Protein AF-A0A255RBS6-F1 (afdb_monomer_lite)

pLDDT: mean 81.24, std 16.06, range [22.16, 97.44]

Radius of gyration: 33.39 Å; chains: 1; bounding box: 108×66×95 Å

Structure (mmCIF, N/CA/C/O backbone):
data_AF-A0A255RBS6-F1
#
_entry.id   AF-A0A255RBS6-F1
#
loop_
_atom_site.group_PDB
_atom_site.id
_atom_site.type_symbol
_atom_site.label_atom_id
_atom_site.label_alt_id
_atom_site.label_comp_id
_atom_site.label_asym_id
_atom_site.label_entity_id
_atom_site.label_seq_id
_atom_site.pdbx_PDB_ins_code
_atom_site.Cartn_x
_atom_site.Cartn_y
_atom_site.Cartn_z
_atom_site.occupancy
_atom_site.B_iso_or_equiv
_atom_site.auth_seq_id
_atom_site.auth_comp_id
_atom_site.auth_asym_id
_atom_site.auth_atom_id
_atom_site.pdbx_PDB_model_num
ATOM 1 N N . MET A 1 1 ? -31.845 13.683 6.453 1.00 22.16 1 MET A N 1
ATOM 2 C CA . MET A 1 1 ? -31.797 15.158 6.281 1.00 22.16 1 MET A CA 1
ATOM 3 C C . MET A 1 1 ? -30.871 15.884 7.275 1.00 22.16 1 MET A C 1
ATOM 5 O O . MET A 1 1 ? -30.409 16.965 6.943 1.00 22.16 1 MET A O 1
ATOM 9 N N . PHE A 1 2 ? -30.538 15.312 8.445 1.00 22.67 2 PHE A N 1
ATOM 10 C CA . PHE A 1 2 ? -29.730 15.979 9.490 1.00 22.67 2 PHE A CA 1
ATOM 11 C C . PHE A 1 2 ? -28.217 15.659 9.507 1.00 22.67 2 PHE A C 1
ATOM 13 O O . PHE A 1 2 ? -27.488 16.279 10.273 1.00 22.67 2 PHE A O 1
ATOM 20 N N . LEU A 1 3 ? -27.720 14.741 8.667 1.00 26.48 3 LEU A N 1
ATOM 21 C CA . LEU A 1 3 ? -26.316 14.288 8.718 1.00 26.48 3 LEU A CA 1
ATOM 22 C C . LEU A 1 3 ? -25.309 15.226 8.022 1.00 26.48 3 LEU A C 1
ATOM 24 O O . LEU A 1 3 ? -24.139 15.212 8.370 1.00 26.48 3 LEU A O 1
ATOM 28 N N . PHE A 1 4 ? -25.749 16.085 7.097 1.00 29.72 4 PHE A N 1
ATOM 29 C CA . PHE A 1 4 ? -24.848 16.885 6.247 1.00 29.72 4 PHE A CA 1
ATOM 30 C C . PHE A 1 4 ? -24.644 18.340 6.708 1.00 29.72 4 PHE A C 1
ATOM 32 O O . PHE A 1 4 ? -23.911 19.097 6.078 1.00 29.72 4 PHE A O 1
ATOM 39 N N . SER A 1 5 ? -25.326 18.788 7.770 1.00 25.44 5 SER A N 1
ATOM 40 C CA . SER A 1 5 ? -25.457 20.227 8.059 1.00 25.44 5 SER A CA 1
ATOM 41 C C . SER A 1 5 ? -24.498 20.792 9.115 1.00 25.44 5 SER A C 1
ATOM 43 O O . SER A 1 5 ? -24.459 22.018 9.257 1.00 25.44 5 SER A O 1
ATOM 45 N N . ALA A 1 6 ? -23.696 19.995 9.827 1.00 29.47 6 ALA A N 1
ATOM 46 C CA . ALA A 1 6 ? -22.905 20.512 10.949 1.00 29.47 6 ALA A CA 1
ATOM 47 C C . ALA A 1 6 ? -21.542 19.822 11.118 1.00 29.47 6 ALA A C 1
ATOM 49 O O . ALA A 1 6 ? -21.490 18.725 11.660 1.00 29.47 6 ALA A O 1
ATOM 50 N N . GLY A 1 7 ? -20.448 20.506 10.743 1.00 32.75 7 GLY A N 1
ATOM 51 C CA . GLY A 1 7 ? -19.101 20.073 11.137 1.00 32.75 7 GLY A CA 1
ATOM 52 C C . GLY A 1 7 ? -17.898 20.677 10.403 1.00 32.75 7 GLY A C 1
ATOM 53 O O . GLY A 1 7 ? -17.001 19.936 10.057 1.00 32.75 7 GLY A O 1
ATOM 54 N N . CYS A 1 8 ? -17.830 21.996 10.193 1.00 31.83 8 CYS A N 1
ATOM 55 C CA . CYS A 1 8 ? -16.527 22.671 10.065 1.00 31.83 8 CYS A CA 1
ATOM 56 C C . CYS A 1 8 ? -16.512 23.763 11.129 1.00 31.83 8 CYS A C 1
ATOM 58 O O . CYS A 1 8 ? -17.096 24.827 10.930 1.00 31.83 8 CYS A O 1
ATOM 60 N N . THR A 1 9 ? -15.954 23.454 12.294 1.00 31.58 9 THR A N 1
ATOM 61 C CA . THR A 1 9 ? -15.548 24.457 13.282 1.00 31.58 9 THR A CA 1
ATOM 62 C C . THR A 1 9 ? -14.032 24.490 13.331 1.00 31.58 9 THR A C 1
ATOM 64 O O . THR A 1 9 ? -13.407 23.446 13.152 1.00 31.58 9 THR A O 1
ATOM 67 N N . ASP A 1 10 ? -13.488 25.686 13.552 1.00 34.06 10 ASP A N 1
ATOM 68 C CA . ASP A 1 10 ? -12.059 25.963 13.663 1.00 34.06 10 ASP A CA 1
ATOM 69 C C . ASP A 1 10 ? -11.301 24.925 14.493 1.00 34.06 10 ASP A C 1
ATOM 71 O O . ASP A 1 10 ? -11.755 24.455 15.540 1.00 34.06 10 ASP A O 1
ATOM 75 N N . SER A 1 11 ? -10.117 24.609 13.980 1.00 35.69 11 SER A N 1
ATOM 76 C CA . SER A 1 11 ? -9.076 23.785 14.570 1.00 35.69 11 SER A CA 1
ATOM 77 C C . SER A 1 11 ? -8.594 24.373 15.898 1.00 35.69 11 SER A C 1
ATOM 79 O O . SER A 1 11 ? -7.632 25.138 15.937 1.00 35.69 11 SER A O 1
ATOM 81 N N . GLY A 1 12 ? -9.238 23.997 17.001 1.00 38.69 12 GLY A N 1
ATOM 82 C CA . GLY A 1 12 ? -8.507 23.870 18.258 1.00 38.69 12 GLY A CA 1
ATOM 83 C C . GLY A 1 12 ? -7.488 22.741 18.100 1.00 38.69 12 GLY A C 1
ATOM 84 O O . GLY A 1 12 ? -7.826 21.695 17.538 1.00 38.69 12 GLY A O 1
ATOM 85 N N . SER A 1 13 ? -6.247 22.955 18.534 1.00 49.47 13 SER A N 1
ATOM 86 C CA . SER A 1 13 ? -5.263 21.880 18.661 1.00 49.47 13 SER A CA 1
ATOM 87 C C . SER A 1 13 ? -5.858 20.786 19.546 1.00 49.47 13 SER A C 1
ATOM 89 O O . SER A 1 13 ? -6.236 21.058 20.685 1.00 49.47 13 SER A O 1
ATOM 91 N N . VAL A 1 14 ? -6.000 19.575 19.010 1.00 63.81 14 VAL A N 1
ATOM 92 C CA . VAL A 1 14 ? -6.274 18.400 19.842 1.00 63.81 14 VAL A CA 1
ATOM 93 C C . VAL A 1 14 ? -4.969 18.112 20.575 1.00 63.81 14 VAL A C 1
ATOM 95 O O . VAL A 1 14 ? -3.937 17.991 19.916 1.00 63.81 14 VAL A O 1
ATOM 98 N N . GLU A 1 15 ? -4.992 18.104 21.907 1.00 79.00 15 GLU A N 1
ATOM 99 C CA . GLU A 1 15 ? -3.814 17.713 22.686 1.00 79.00 15 GLU A CA 1
ATOM 100 C C . GLU A 1 15 ? -3.432 16.271 22.322 1.00 79.00 15 GLU A C 1
ATOM 102 O O . GLU A 1 15 ? -4.328 15.424 22.291 1.00 79.00 15 GLU A O 1
ATOM 107 N N . PRO A 1 16 ? -2.154 15.990 22.009 1.00 84.75 16 PRO A N 1
ATOM 108 C CA . PRO A 1 16 ? -1.732 14.643 21.658 1.00 84.75 16 PRO A CA 1
ATOM 109 C C . PRO A 1 16 ? -1.970 13.648 22.796 1.00 84.75 16 PRO A C 1
ATOM 111 O O . PRO A 1 16 ? -1.679 13.945 23.956 1.00 84.75 16 PRO A O 1
ATOM 114 N N . GLU A 1 17 ? -2.453 12.452 22.467 1.00 86.56 17 GLU A N 1
ATOM 115 C CA . GLU A 1 17 ? -2.533 11.353 23.432 1.00 86.56 17 GLU A CA 1
ATOM 116 C C . GLU A 1 17 ? -1.193 10.663 23.601 1.00 86.56 17 GLU A C 1
ATOM 118 O O . GLU A 1 17 ? -0.431 10.502 22.663 1.00 86.56 17 GLU A O 1
ATOM 123 N N . THR A 1 18 ? -0.927 10.168 24.799 1.00 89.62 18 THR A N 1
ATOM 124 C CA . THR A 1 18 ? 0.266 9.364 25.058 1.00 89.62 18 THR A CA 1
ATOM 125 C C . THR A 1 18 ? 0.015 7.893 24.709 1.00 89.62 18 THR A C 1
ATOM 127 O O . THR A 1 18 ? -1.031 7.348 25.087 1.00 89.62 18 THR A O 1
ATOM 130 N N . ASP A 1 19 ? 0.959 7.234 24.025 1.00 91.81 19 ASP A N 1
ATOM 131 C CA . ASP A 1 19 ? 0.815 5.812 23.672 1.00 91.81 19 ASP A CA 1
ATOM 132 C C . ASP A 1 19 ? 0.862 4.872 24.898 1.00 91.81 19 ASP A C 1
ATOM 134 O O . ASP A 1 19 ? 1.300 5.258 25.989 1.00 91.81 19 ASP A O 1
ATOM 138 N N . GLU A 1 20 ? 0.355 3.641 24.749 1.00 90.00 20 GLU A N 1
ATOM 139 C CA . GLU A 1 20 ? 0.284 2.642 25.832 1.00 90.00 20 GLU A CA 1
ATOM 140 C C . GLU A 1 20 ? 1.659 2.414 26.504 1.00 90.00 20 GLU A C 1
ATOM 142 O O . GLU A 1 20 ? 1.756 2.350 27.733 1.00 90.00 20 GLU A O 1
ATOM 147 N N . ALA A 1 21 ? 2.742 2.346 25.723 1.00 88.38 21 ALA A N 1
ATOM 148 C CA . ALA A 1 21 ? 4.092 2.097 26.233 1.00 88.38 21 ALA A CA 1
ATOM 149 C C . ALA A 1 21 ? 4.702 3.320 26.943 1.00 88.38 21 ALA A C 1
ATOM 151 O O . ALA A 1 21 ? 5.435 3.172 27.922 1.00 88.38 21 ALA A O 1
ATOM 152 N N . MET A 1 22 ? 4.377 4.527 26.493 1.00 90.62 22 MET A N 1
ATOM 153 C CA . MET A 1 22 ? 4.809 5.784 27.089 1.00 90.62 22 MET A CA 1
ATOM 154 C C . MET A 1 22 ? 4.060 6.066 28.397 1.00 90.62 22 MET A C 1
ATOM 156 O O . MET A 1 22 ? 4.666 6.510 29.372 1.00 90.62 22 MET A O 1
ATOM 160 N N . LYS A 1 23 ? 2.771 5.710 28.488 1.00 89.12 23 LYS A N 1
ATOM 161 C CA . LYS A 1 23 ? 2.014 5.730 29.757 1.00 89.12 23 LYS A CA 1
ATOM 162 C C . LYS A 1 23 ? 2.688 4.871 30.827 1.00 89.12 23 LYS A C 1
ATOM 164 O O . LYS A 1 23 ? 2.778 5.291 31.982 1.00 89.12 23 LYS A O 1
ATOM 169 N N . ARG A 1 24 ? 3.199 3.698 30.440 1.00 85.38 24 ARG A N 1
ATOM 170 C CA . ARG A 1 24 ? 4.009 2.844 31.314 1.00 85.38 24 ARG A CA 1
ATOM 171 C C . ARG A 1 24 ? 5.332 3.513 31.694 1.00 85.38 24 ARG A C 1
ATOM 173 O O . ARG A 1 24 ? 5.609 3.624 32.883 1.00 85.38 24 ARG A O 1
ATOM 180 N N . ALA A 1 25 ? 6.088 4.025 30.722 1.00 84.44 25 ALA A N 1
ATOM 181 C CA . ALA A 1 25 ? 7.375 4.683 30.966 1.00 84.44 25 ALA A CA 1
ATOM 182 C C . ALA A 1 25 ? 7.274 5.829 31.991 1.00 84.44 25 ALA A C 1
ATOM 184 O O . ALA A 1 25 ? 8.051 5.896 32.942 1.00 84.44 25 ALA A O 1
ATOM 185 N N . LEU A 1 26 ? 6.252 6.681 31.856 1.00 86.38 26 LEU A N 1
ATOM 186 C CA . LEU A 1 26 ? 5.980 7.778 32.790 1.00 86.38 26 LEU A CA 1
ATOM 187 C C . LEU A 1 26 ? 5.631 7.288 34.204 1.00 86.38 26 LEU A C 1
ATOM 189 O O . LEU A 1 26 ? 5.955 7.959 35.181 1.00 86.38 26 LEU A O 1
ATOM 193 N N . LYS A 1 27 ? 4.962 6.135 34.329 1.00 83.31 27 LYS A N 1
ATOM 194 C CA . LYS A 1 27 ? 4.632 5.524 35.627 1.00 83.31 27 LYS A CA 1
ATOM 195 C C . LYS A 1 27 ? 5.833 4.862 36.293 1.00 83.31 27 LYS A C 1
ATOM 197 O O . LYS A 1 27 ? 5.920 4.902 37.515 1.00 83.31 27 LYS A O 1
ATOM 202 N N . GLU A 1 28 ? 6.729 4.289 35.500 1.00 78.19 28 GLU A N 1
ATOM 203 C CA . GLU A 1 28 ? 7.988 3.687 35.951 1.00 78.19 28 GLU A CA 1
ATOM 204 C C . GLU A 1 28 ? 9.082 4.739 36.213 1.00 78.19 28 GLU A C 1
ATOM 206 O O . GLU A 1 28 ? 10.115 4.420 36.790 1.00 78.19 28 GLU A O 1
ATOM 211 N N . GLY A 1 29 ? 8.870 5.996 35.805 1.00 80.38 29 GLY A N 1
ATOM 212 C CA . GLY A 1 29 ? 9.846 7.075 35.977 1.00 80.38 29 GLY A CA 1
ATOM 213 C C . GLY A 1 29 ? 11.068 6.958 35.058 1.00 80.38 29 GLY A C 1
ATOM 214 O O . GLY A 1 29 ? 12.107 7.544 35.355 1.00 80.38 29 GLY A O 1
ATOM 215 N N . VAL A 1 30 ? 10.962 6.214 33.950 1.00 80.69 30 VAL A N 1
ATOM 216 C CA . VAL A 1 30 ? 12.056 6.007 32.987 1.00 80.69 30 VAL A CA 1
ATOM 217 C C . VAL A 1 30 ? 11.964 6.972 31.804 1.00 80.69 30 VAL A C 1
ATOM 219 O O . VAL A 1 30 ? 10.881 7.410 31.413 1.00 80.69 30 VAL A O 1
ATOM 222 N N . SER A 1 31 ? 13.114 7.308 31.209 1.00 83.00 31 SER A N 1
ATOM 223 C CA . SER A 1 31 ? 13.164 8.199 30.043 1.00 83.00 31 SER A CA 1
ATOM 224 C C . SER A 1 31 ? 12.547 7.549 28.794 1.00 83.00 31 SER A C 1
ATOM 226 O O . SER A 1 31 ? 12.526 6.324 28.663 1.00 83.00 31 SER A O 1
ATOM 228 N N . VAL A 1 32 ? 12.115 8.362 27.821 1.00 83.69 32 VAL A N 1
ATOM 229 C CA . VAL A 1 32 ? 11.602 7.870 26.524 1.00 83.69 32 VAL A CA 1
ATOM 230 C C . VAL A 1 32 ? 12.656 7.058 25.771 1.00 83.69 32 VAL A C 1
ATOM 232 O O . VAL A 1 32 ? 12.332 6.019 25.199 1.00 83.69 32 VAL A O 1
ATOM 235 N N . LYS A 1 33 ? 13.925 7.498 25.801 1.00 81.06 33 LYS A N 1
ATOM 236 C CA . LYS A 1 33 ? 15.053 6.790 25.171 1.00 81.06 33 LYS A CA 1
ATOM 237 C C . LYS A 1 33 ? 15.221 5.401 25.791 1.00 81.06 33 LYS A C 1
ATOM 239 O O . LYS A 1 33 ? 15.296 4.415 25.061 1.00 81.06 33 LYS A O 1
ATOM 244 N N . THR A 1 34 ? 15.188 5.325 27.122 1.00 81.06 34 THR A N 1
ATOM 245 C CA . THR A 1 34 ? 15.279 4.067 27.877 1.00 81.06 34 THR A CA 1
ATOM 246 C C . THR A 1 34 ? 14.073 3.160 27.616 1.00 81.06 34 THR A C 1
ATOM 248 O O . THR A 1 34 ? 14.232 1.969 27.381 1.00 81.06 34 THR A O 1
ATOM 251 N N . ALA A 1 35 ? 12.856 3.703 27.588 1.00 82.38 35 ALA A N 1
ATOM 252 C CA . ALA A 1 35 ? 11.665 2.914 27.288 1.00 82.38 35 ALA A CA 1
ATOM 253 C C . ALA A 1 35 ? 11.670 2.374 25.848 1.00 82.38 35 ALA A C 1
ATOM 255 O O . ALA A 1 35 ? 11.259 1.239 25.606 1.00 82.38 35 ALA A O 1
ATOM 256 N N . ALA A 1 36 ? 12.162 3.162 24.887 1.00 84.06 36 ALA A N 1
ATOM 257 C CA . ALA A 1 36 ? 12.320 2.738 23.500 1.00 84.06 36 ALA A CA 1
ATOM 258 C C . ALA A 1 36 ? 13.389 1.647 23.348 1.00 84.06 36 ALA A C 1
ATOM 260 O O . ALA A 1 36 ? 13.193 0.719 22.560 1.00 84.06 36 ALA A O 1
ATOM 261 N N . SER A 1 37 ? 14.474 1.703 24.130 1.00 76.06 37 SER A N 1
ATOM 262 C CA . SER A 1 37 ? 15.535 0.692 24.078 1.00 76.06 37 SER A CA 1
ATOM 263 C C . SER A 1 37 ? 15.075 -0.689 24.557 1.00 76.06 37 SER A C 1
ATOM 265 O O . SER A 1 37 ? 15.605 -1.691 24.080 1.00 76.06 37 SER A O 1
ATOM 267 N N . TYR A 1 38 ? 14.018 -0.778 25.380 1.00 76.00 38 TYR A N 1
ATOM 268 C CA . TYR A 1 38 ? 13.365 -2.055 25.722 1.00 76.00 38 TYR A CA 1
ATOM 269 C C . TYR A 1 38 ? 12.803 -2.780 24.500 1.00 76.00 38 TYR A C 1
ATOM 271 O O . TYR A 1 38 ? 12.707 -4.004 24.488 1.00 76.00 38 TYR A O 1
ATOM 279 N N . PHE A 1 39 ? 12.443 -2.027 23.464 1.00 79.00 39 PHE A N 1
ATOM 280 C CA . PHE A 1 39 ? 12.011 -2.548 22.176 1.00 79.00 39 PHE A CA 1
ATOM 281 C C . PHE A 1 39 ? 13.142 -2.521 21.142 1.00 79.00 39 PHE A C 1
ATOM 283 O O . PHE A 1 39 ? 12.867 -2.568 19.944 1.00 79.00 39 PHE A O 1
ATOM 290 N N . SER A 1 40 ? 14.401 -2.431 21.570 1.00 66.69 40 SER A N 1
ATOM 291 C CA . SER A 1 40 ? 15.584 -2.452 20.710 1.00 66.69 40 SER A CA 1
ATOM 292 C C . SER A 1 40 ? 16.429 -3.698 20.983 1.00 66.69 40 SER A C 1
ATOM 294 O O . SER A 1 40 ? 16.293 -4.342 22.021 1.00 66.69 40 SER A O 1
ATOM 296 N N . TYR A 1 41 ? 17.301 -4.043 20.037 1.00 60.47 41 TYR A N 1
ATOM 297 C CA . TYR A 1 41 ? 18.289 -5.110 20.221 1.00 60.47 41 TYR A CA 1
ATOM 298 C C . TYR A 1 41 ? 19.614 -4.626 20.827 1.00 60.47 41 TYR A C 1
ATOM 300 O O . TYR A 1 41 ? 20.455 -5.454 21.167 1.00 60.47 41 TYR A O 1
ATOM 308 N N . ARG A 1 42 ? 19.821 -3.307 20.959 1.00 51.50 42 ARG A N 1
ATOM 309 C CA . ARG A 1 42 ? 21.024 -2.753 21.593 1.00 51.50 42 ARG A CA 1
ATOM 310 C C . ARG A 1 42 ? 20.888 -2.883 23.109 1.00 51.50 42 ARG A C 1
ATOM 312 O O . ARG A 1 42 ? 19.813 -2.634 23.657 1.00 51.50 42 ARG A O 1
ATOM 319 N N . SER A 1 43 ? 21.954 -3.307 23.786 1.00 42.00 43 SER A N 1
ATOM 320 C CA . SER A 1 43 ? 21.930 -3.383 25.246 1.00 42.00 43 SER A CA 1
ATOM 321 C C . SER A 1 43 ? 21.925 -1.984 25.853 1.00 42.00 43 SER A C 1
ATOM 323 O O . SER A 1 43 ? 22.543 -1.066 25.325 1.00 42.00 43 SER A O 1
ATOM 325 N N . ILE A 1 44 ? 21.266 -1.831 27.003 1.00 39.59 44 ILE A N 1
ATOM 326 C CA . ILE A 1 44 ? 21.364 -0.619 27.836 1.00 39.59 44 ILE A CA 1
ATOM 327 C C . ILE A 1 44 ? 22.825 -0.367 28.257 1.00 39.59 44 ILE A C 1
ATOM 329 O O . ILE A 1 44 ? 23.211 0.771 28.486 1.00 39.59 44 ILE A O 1
ATOM 333 N N . ASP A 1 45 ? 23.655 -1.412 28.302 1.00 40.12 45 ASP A N 1
ATOM 334 C CA . ASP A 1 45 ? 25.068 -1.319 28.684 1.00 40.12 45 ASP A CA 1
ATOM 335 C C . ASP A 1 45 ? 25.940 -0.588 27.641 1.00 40.12 45 ASP A C 1
ATOM 337 O O . ASP A 1 45 ? 27.013 -0.096 27.991 1.00 40.12 45 ASP A O 1
ATOM 341 N N . ASP A 1 46 ? 25.463 -0.423 26.399 1.00 43.06 46 ASP A N 1
ATOM 342 C CA . ASP A 1 46 ? 26.152 0.377 25.376 1.00 43.06 46 ASP A CA 1
ATOM 343 C C . ASP A 1 46 ? 26.051 1.898 25.652 1.00 43.06 46 ASP A C 1
ATOM 345 O O . ASP A 1 46 ? 26.790 2.682 25.058 1.00 43.06 46 ASP A O 1
ATOM 349 N N . GLU A 1 47 ? 25.212 2.344 26.605 1.00 38.34 47 GLU A N 1
ATOM 350 C CA . GLU A 1 47 ? 25.148 3.757 27.017 1.00 38.34 47 GLU A CA 1
ATOM 351 C C . GLU A 1 47 ? 26.416 4.231 27.738 1.00 38.34 47 GLU A C 1
ATOM 353 O O . GLU A 1 47 ? 26.683 5.427 27.722 1.00 38.34 47 GLU A O 1
ATOM 358 N N . GLN A 1 48 ? 27.269 3.358 28.291 1.00 34.72 48 GLN A N 1
ATOM 359 C CA . GLN A 1 48 ? 28.556 3.822 28.842 1.00 34.72 48 GLN A CA 1
ATOM 360 C C . GLN A 1 48 ? 29.509 4.376 27.768 1.00 34.72 48 GLN A C 1
ATOM 362 O O . GLN A 1 48 ? 30.414 5.135 28.109 1.00 34.72 48 GLN A O 1
ATOM 367 N N . ALA A 1 49 ? 29.274 4.069 26.486 1.00 36.16 49 ALA A N 1
ATOM 368 C CA . ALA A 1 49 ? 29.958 4.712 25.364 1.00 36.16 49 ALA A CA 1
ATOM 369 C C . ALA A 1 49 ? 29.252 5.996 24.871 1.00 36.16 49 ALA A C 1
ATOM 371 O O . ALA A 1 49 ? 29.861 6.775 24.146 1.00 36.16 49 ALA A O 1
ATOM 372 N N . ASP A 1 50 ? 28.000 6.226 25.281 1.00 35.75 50 ASP A N 1
ATOM 373 C CA . ASP A 1 50 ? 27.109 7.288 24.787 1.00 35.75 50 ASP A CA 1
ATOM 374 C C . ASP A 1 50 ? 26.847 8.386 25.847 1.00 35.75 50 ASP A C 1
ATOM 376 O O . ASP A 1 50 ? 26.286 9.435 25.542 1.00 35.75 50 ASP A O 1
ATOM 380 N N . VAL A 1 51 ? 27.286 8.191 27.101 1.00 31.48 51 VAL A N 1
ATOM 381 C CA . VAL A 1 51 ? 27.199 9.190 28.194 1.00 31.48 51 VAL A CA 1
ATOM 382 C C . VAL A 1 51 ? 28.157 10.378 27.980 1.00 31.48 51 VAL A C 1
ATOM 384 O O . VAL A 1 51 ? 28.065 11.385 28.676 1.00 31.48 51 VAL A O 1
ATOM 387 N N . THR A 1 52 ? 29.035 10.340 26.974 1.00 30.45 52 THR A N 1
ATOM 388 C CA . THR A 1 52 ? 29.767 11.533 26.509 1.00 30.45 52 THR A CA 1
ATOM 389 C C . THR A 1 52 ? 28.983 12.376 25.495 1.00 30.45 52 THR A C 1
ATOM 391 O O . THR A 1 52 ? 29.473 13.431 25.103 1.00 30.45 52 THR A O 1
ATOM 394 N N . ALA A 1 53 ? 27.770 11.967 25.095 1.00 30.84 53 ALA A N 1
ATOM 395 C CA . ALA A 1 53 ? 26.933 12.681 24.124 1.00 30.84 53 ALA A CA 1
ATOM 396 C C . ALA A 1 53 ? 25.770 13.484 24.747 1.00 30.84 53 ALA A C 1
ATOM 398 O O . ALA A 1 53 ? 24.949 14.028 24.011 1.00 30.84 53 ALA A O 1
ATOM 399 N N . ASP A 1 54 ? 25.721 13.622 26.077 1.00 30.91 54 ASP A N 1
ATOM 400 C CA . ASP A 1 54 ? 24.936 14.666 26.756 1.00 30.91 54 ASP A CA 1
ATOM 401 C C . ASP A 1 54 ? 25.813 15.921 26.940 1.00 30.91 54 ASP A C 1
ATOM 403 O O . ASP A 1 54 ? 26.142 16.357 28.044 1.00 30.91 54 ASP A O 1
ATOM 407 N N . SER A 1 55 ? 26.230 16.513 25.823 1.00 27.81 55 SER A N 1
ATOM 408 C CA . SER A 1 55 ? 26.662 17.907 25.797 1.00 27.81 55 SER A CA 1
ATOM 409 C C . SER A 1 55 ? 26.214 18.545 24.495 1.00 27.81 55 SER A C 1
ATOM 411 O O . SER A 1 55 ? 26.601 18.120 23.407 1.00 27.81 55 SER A O 1
ATOM 413 N N . ASP A 1 56 ? 25.391 19.577 24.627 1.00 31.09 56 ASP A N 1
ATOM 414 C CA . ASP A 1 56 ? 25.049 20.497 23.558 1.00 31.09 56 ASP A CA 1
ATOM 415 C C . ASP A 1 56 ? 26.296 20.911 22.754 1.00 31.09 56 ASP A C 1
ATOM 417 O O . ASP A 1 56 ? 27.255 21.447 23.307 1.00 31.09 56 ASP A O 1
ATOM 421 N N . GLY A 1 57 ? 26.235 20.750 21.431 1.00 27.30 57 GLY A N 1
ATOM 422 C CA . GLY A 1 57 ? 27.116 21.444 20.493 1.00 27.30 57 GLY A CA 1
ATOM 423 C C . GLY A 1 57 ? 28.412 20.722 20.109 1.00 27.30 57 GLY A C 1
ATOM 424 O O . GLY A 1 57 ? 29.208 20.301 20.937 1.00 27.30 57 GLY A O 1
ATOM 425 N N . TYR A 1 58 ? 28.635 20.670 18.793 1.00 31.14 58 TYR A N 1
ATOM 426 C CA . TYR A 1 58 ? 29.919 20.432 18.129 1.00 31.14 58 TYR A CA 1
ATOM 427 C C . TYR A 1 58 ? 31.131 20.984 18.911 1.00 31.14 58 TYR A C 1
ATOM 429 O O . TYR A 1 58 ? 31.218 22.192 19.136 1.00 31.14 58 TYR A O 1
ATOM 437 N N . GLY A 1 59 ? 32.118 20.132 19.207 1.00 24.11 59 GLY A N 1
ATOM 438 C CA . GLY A 1 59 ? 33.428 20.554 19.712 1.00 24.11 59 GLY A CA 1
ATOM 439 C C . GLY A 1 59 ? 34.425 19.398 19.857 1.00 24.11 59 GLY A C 1
ATOM 440 O O . GLY A 1 59 ? 34.157 18.440 20.569 1.00 24.11 59 GLY A O 1
ATOM 441 N N . ASN A 1 60 ? 35.565 19.505 19.163 1.00 31.39 60 ASN A N 1
ATOM 442 C CA . ASN A 1 60 ? 36.754 18.644 19.273 1.00 31.39 60 ASN A CA 1
ATOM 443 C C . ASN A 1 60 ? 37.269 18.532 20.720 1.00 31.39 60 ASN A C 1
ATOM 445 O O . ASN A 1 60 ? 37.417 19.563 21.368 1.00 31.39 60 ASN A O 1
ATOM 449 N N . ASP A 1 61 ? 37.686 17.336 21.153 1.00 23.48 61 ASP A N 1
ATOM 450 C CA . ASP A 1 61 ? 39.098 17.073 21.489 1.00 23.48 61 ASP A CA 1
ATOM 451 C C . ASP A 1 61 ? 39.372 15.597 21.835 1.00 23.48 61 ASP A C 1
ATOM 453 O O . ASP A 1 61 ? 38.579 14.898 22.463 1.00 23.48 61 ASP A O 1
ATOM 457 N N . SER A 1 62 ? 40.541 15.131 21.399 1.00 31.44 62 SER A N 1
ATOM 458 C CA . SER A 1 62 ? 41.101 13.790 21.579 1.00 31.44 62 SER A CA 1
ATOM 459 C C . SER A 1 62 ? 41.818 13.618 22.925 1.00 31.44 62 SER A C 1
ATOM 461 O O . SER A 1 62 ? 42.661 14.449 23.259 1.00 31.44 62 SER A O 1
ATOM 463 N N . SER A 1 63 ? 41.629 12.490 23.624 1.00 23.70 63 SER A N 1
ATOM 464 C CA . SER A 1 63 ? 42.696 11.895 24.454 1.00 23.70 63 SER A CA 1
ATOM 465 C C . SER A 1 63 ? 42.467 10.408 24.764 1.00 23.70 63 SER A C 1
ATOM 467 O O . SER A 1 63 ? 41.353 9.961 25.025 1.00 23.70 63 SER A O 1
ATOM 469 N N . GLU A 1 64 ? 43.562 9.651 24.684 1.00 30.38 64 GLU A N 1
ATOM 470 C CA . GLU A 1 64 ? 43.708 8.213 24.925 1.00 30.38 64 GLU A CA 1
ATOM 471 C C . GLU A 1 64 ? 43.583 7.845 26.416 1.00 30.38 64 GLU A C 1
ATOM 473 O O . GLU A 1 64 ? 44.082 8.574 27.271 1.00 30.38 64 GLU A O 1
ATOM 478 N N . SER A 1 65 ? 43.066 6.650 26.737 1.00 23.67 65 SER A N 1
ATOM 479 C CA . SER A 1 65 ? 43.673 5.791 27.771 1.00 23.67 65 SER A CA 1
ATOM 480 C C . SER A 1 65 ? 43.183 4.335 27.708 1.00 23.67 65 SER A C 1
ATOM 482 O O . SER A 1 65 ? 42.142 3.998 27.156 1.00 23.67 65 SER A O 1
ATOM 484 N N . SER A 1 66 ? 44.044 3.475 28.236 1.00 24.59 66 SER A N 1
ATOM 485 C CA . SER A 1 66 ? 44.248 2.047 28.016 1.00 24.59 66 SER A CA 1
ATOM 486 C C . SER A 1 66 ? 43.480 1.089 28.944 1.00 24.59 66 SER A C 1
ATOM 488 O O . SER A 1 66 ? 43.475 1.295 30.152 1.00 24.59 66 SER A O 1
ATOM 490 N N . GLY A 1 67 ? 43.058 -0.057 28.389 1.00 24.66 67 GLY A N 1
ATOM 491 C CA . GLY A 1 67 ? 43.384 -1.407 28.890 1.00 24.66 67 GLY A CA 1
ATOM 492 C C . GLY A 1 67 ? 42.596 -2.017 30.063 1.00 24.66 67 GLY A C 1
ATOM 493 O O . GLY A 1 67 ? 42.833 -1.666 31.210 1.00 24.66 67 GLY A O 1
ATOM 494 N N . ALA A 1 68 ? 41.818 -3.074 29.785 1.00 24.20 68 ALA A N 1
ATOM 495 C CA . ALA A 1 68 ? 41.756 -4.306 30.593 1.00 24.20 68 ALA A CA 1
ATOM 496 C C . ALA A 1 68 ? 40.999 -5.419 29.840 1.00 24.20 68 ALA A C 1
ATOM 498 O O . ALA A 1 68 ? 39.851 -5.261 29.436 1.00 24.20 68 ALA A O 1
ATOM 499 N N . SER A 1 69 ? 41.667 -6.555 29.654 1.00 30.70 69 SER A N 1
ATOM 500 C CA . SER A 1 69 ? 41.172 -7.786 29.038 1.00 30.70 69 SER A CA 1
ATOM 501 C C . SER A 1 69 ? 40.255 -8.573 29.983 1.00 30.70 69 SER A C 1
ATOM 503 O O . SER A 1 69 ? 40.706 -9.008 31.044 1.00 30.70 69 SER A O 1
ATOM 505 N N . GLY A 1 70 ? 39.012 -8.820 29.567 1.00 25.88 70 GLY A N 1
ATOM 506 C CA . GLY A 1 70 ? 38.098 -9.798 30.164 1.00 25.88 70 GLY A CA 1
ATOM 507 C C . GLY A 1 70 ? 37.457 -10.646 29.063 1.00 25.88 70 GLY A C 1
ATOM 508 O O . GLY A 1 70 ? 36.937 -10.105 28.090 1.00 25.88 70 GLY A O 1
ATOM 509 N N . GLU A 1 71 ? 37.560 -11.969 29.181 1.00 27.94 71 GLU A N 1
ATOM 510 C CA . GLU A 1 71 ? 37.138 -12.962 28.186 1.00 27.94 71 GLU A CA 1
ATOM 511 C C . GL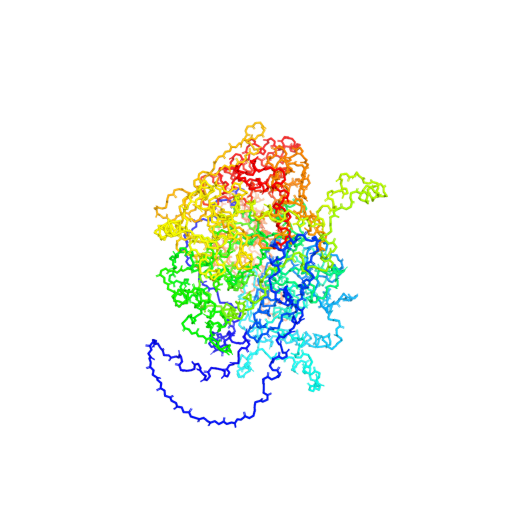U A 1 71 ? 35.658 -12.815 27.775 1.00 27.94 71 GLU A C 1
ATOM 513 O O . GLU A 1 71 ? 34.736 -12.906 28.586 1.00 27.94 71 GLU A O 1
ATOM 518 N N . SER A 1 72 ? 35.425 -12.603 26.478 1.00 31.27 72 SER A N 1
ATOM 519 C CA . SER A 1 72 ? 34.119 -12.335 25.879 1.00 31.27 72 SER A CA 1
ATOM 520 C C . SER A 1 72 ? 33.392 -13.620 25.455 1.00 31.27 72 SER A C 1
ATOM 522 O O . SER A 1 72 ? 33.447 -14.061 24.310 1.00 31.27 72 SER A O 1
ATOM 524 N N . VAL A 1 73 ? 32.619 -14.199 26.377 1.00 30.06 73 VAL A N 1
ATOM 525 C CA . VAL A 1 73 ? 31.627 -15.259 26.085 1.00 30.06 73 VAL A CA 1
ATOM 526 C C . VAL A 1 73 ? 30.148 -14.784 25.912 1.00 30.06 73 VAL A C 1
ATOM 528 O O . VAL A 1 73 ? 29.289 -15.639 25.708 1.00 30.06 73 VAL A O 1
ATOM 531 N N . PRO A 1 74 ? 29.756 -13.483 25.855 1.00 34.41 74 PRO A N 1
ATOM 532 C CA . PRO A 1 74 ? 28.358 -13.120 25.560 1.00 34.41 74 PRO A CA 1
ATOM 533 C C . PRO A 1 74 ? 28.007 -12.854 24.078 1.00 34.41 74 PRO A C 1
ATOM 535 O O . PRO A 1 74 ? 26.845 -12.584 23.789 1.00 34.41 74 PRO A O 1
ATOM 538 N N . SER A 1 75 ? 28.933 -12.900 23.111 1.00 39.34 75 SER A N 1
ATOM 539 C CA . SER A 1 75 ? 28.625 -12.555 21.699 1.00 39.34 75 SER A CA 1
ATOM 540 C C . SER A 1 75 ? 27.934 -13.681 20.908 1.00 39.34 75 SER A C 1
ATOM 542 O O . SER A 1 75 ? 27.019 -13.426 20.129 1.00 39.34 75 SER A O 1
ATOM 544 N N . LYS A 1 76 ? 28.294 -14.952 21.141 1.00 31.81 76 LYS A N 1
ATOM 545 C CA . LYS A 1 76 ? 27.739 -16.091 20.377 1.00 31.81 76 LYS A CA 1
ATOM 546 C C . LYS A 1 76 ? 26.301 -16.474 20.752 1.00 31.81 76 LYS A C 1
ATOM 548 O O . LYS A 1 76 ? 25.561 -16.912 19.878 1.00 31.81 76 LYS A O 1
ATOM 553 N N . ARG A 1 77 ? 25.873 -16.277 22.010 1.00 37.66 77 ARG A N 1
ATOM 554 C CA . ARG A 1 77 ? 24.455 -16.436 22.408 1.00 37.66 77 ARG A CA 1
ATOM 555 C C . ARG A 1 77 ? 23.567 -15.303 21.883 1.00 37.66 77 ARG A C 1
ATOM 557 O O . ARG A 1 77 ? 22.398 -15.556 21.621 1.00 37.66 77 ARG A O 1
ATOM 564 N N . ARG A 1 78 ? 24.120 -14.094 21.693 1.00 47.94 78 ARG A N 1
ATOM 565 C CA . ARG A 1 78 ? 23.412 -12.954 21.086 1.00 47.94 78 ARG A CA 1
ATOM 566 C C . ARG A 1 78 ? 23.038 -13.252 19.630 1.00 47.94 78 ARG A C 1
ATOM 568 O O . ARG A 1 78 ? 21.870 -13.146 19.287 1.00 47.94 78 ARG A O 1
ATOM 575 N N . LEU A 1 79 ? 23.980 -13.745 18.818 1.00 43.28 79 LEU A N 1
ATOM 576 C CA . LEU A 1 79 ? 23.798 -13.980 17.373 1.00 43.28 79 LEU A CA 1
ATOM 577 C C . LEU A 1 79 ? 22.695 -14.996 16.991 1.00 43.28 79 LEU A C 1
ATOM 579 O O . LEU A 1 79 ? 22.084 -14.862 15.935 1.00 43.28 79 LEU A O 1
ATOM 583 N N . ALA A 1 80 ? 22.401 -15.986 17.840 1.00 43.47 80 ALA A N 1
ATOM 584 C CA . ALA A 1 80 ? 21.400 -17.015 17.536 1.00 43.47 80 ALA A CA 1
ATOM 585 C C . ALA A 1 80 ? 19.949 -16.487 17.547 1.00 43.47 80 ALA A C 1
ATOM 587 O O . ALA A 1 80 ? 19.117 -17.006 16.809 1.00 43.47 80 ALA A O 1
ATOM 588 N N . VAL A 1 81 ? 19.661 -15.429 18.316 1.00 53.25 81 VAL A N 1
ATOM 589 C CA . VAL A 1 81 ? 18.320 -14.817 18.456 1.00 53.25 81 VAL A CA 1
ATOM 590 C C . VAL A 1 81 ? 17.859 -14.111 17.166 1.00 53.25 81 VAL A C 1
ATOM 592 O O . VAL A 1 81 ? 16.667 -13.867 16.975 1.00 53.25 81 VAL A O 1
ATOM 595 N N . TYR A 1 82 ? 18.784 -13.798 16.252 1.00 58.75 82 TYR A N 1
ATOM 596 C CA . TYR A 1 82 ? 18.550 -12.877 15.134 1.00 58.75 82 TYR A CA 1
ATOM 597 C C . TYR A 1 82 ? 18.083 -13.516 13.821 1.00 58.75 82 TYR A C 1
ATOM 599 O O . TYR A 1 82 ? 17.591 -12.802 12.948 1.00 58.75 82 TYR A O 1
ATOM 607 N N . ASP A 1 83 ? 18.187 -14.833 13.655 1.00 69.19 83 ASP A N 1
ATOM 608 C CA . ASP A 1 83 ? 18.028 -15.475 12.342 1.00 69.19 83 ASP A CA 1
ATOM 609 C C . ASP A 1 83 ? 16.725 -16.291 12.226 1.00 69.19 83 ASP A C 1
ATOM 611 O O . ASP A 1 83 ? 16.687 -17.365 11.634 1.00 69.19 83 ASP A O 1
ATOM 615 N N . TYR A 1 84 ? 15.623 -15.801 12.809 1.00 76.44 84 TYR A N 1
ATOM 616 C CA . TYR A 1 84 ? 14.318 -16.482 12.741 1.00 76.44 84 TYR A CA 1
ATOM 617 C C . TYR A 1 84 ? 13.849 -16.715 11.295 1.00 76.44 84 TYR A C 1
ATOM 619 O O . TYR A 1 84 ? 13.330 -17.779 10.968 1.00 76.44 84 TYR A O 1
ATOM 627 N N . PHE A 1 85 ? 14.101 -15.744 10.416 1.00 86.50 85 PHE A N 1
ATOM 628 C CA . PHE A 1 85 ? 13.780 -15.806 8.989 1.00 86.50 85 PHE A CA 1
ATOM 629 C C . PHE A 1 85 ? 14.931 -16.390 8.150 1.00 86.50 85 PHE A C 1
ATOM 631 O O . PHE A 1 85 ? 15.066 -16.063 6.972 1.00 86.50 85 PHE A O 1
ATOM 638 N N . ARG A 1 86 ? 15.806 -17.221 8.737 1.00 84.19 86 ARG A N 1
ATOM 639 C CA . ARG A 1 86 ? 16.948 -17.808 8.023 1.00 84.19 86 ARG A CA 1
ATOM 640 C C . ARG A 1 86 ? 16.519 -18.530 6.754 1.00 84.19 86 ARG A C 1
ATOM 642 O O . ARG A 1 86 ? 15.592 -19.338 6.765 1.00 84.19 86 ARG A O 1
ATOM 649 N N . GLY A 1 87 ? 17.260 -18.296 5.675 1.00 82.44 87 GLY A N 1
ATOM 650 C CA . GLY A 1 87 ? 16.998 -18.922 4.381 1.00 82.44 87 GLY A CA 1
ATOM 651 C C . GLY A 1 87 ? 15.799 -18.323 3.649 1.00 82.44 87 GLY A C 1
ATOM 652 O O . GLY A 1 87 ? 15.476 -18.788 2.560 1.00 82.44 87 GLY A O 1
ATOM 653 N N . MET A 1 88 ? 15.147 -17.310 4.226 1.00 84.25 88 MET A N 1
ATOM 654 C CA . MET A 1 88 ? 14.420 -16.313 3.454 1.00 84.25 88 MET A CA 1
ATOM 655 C C . MET A 1 88 ? 15.439 -15.394 2.775 1.00 84.25 88 MET A C 1
ATOM 657 O O . MET A 1 88 ? 16.538 -15.207 3.295 1.00 84.25 88 MET A O 1
ATOM 661 N N . ASP A 1 89 ? 15.041 -14.815 1.647 1.00 82.94 89 ASP A N 1
ATOM 662 C CA . ASP A 1 89 ? 15.841 -13.896 0.838 1.00 82.94 89 ASP A CA 1
ATOM 663 C C . ASP A 1 89 ? 16.979 -14.591 0.081 1.00 82.94 89 ASP A C 1
ATOM 665 O O . ASP A 1 89 ? 17.982 -15.055 0.628 1.00 82.94 89 ASP A O 1
ATOM 669 N N . ALA A 1 90 ? 16.805 -14.648 -1.234 1.00 84.81 90 ALA A N 1
ATOM 670 C CA . ALA A 1 90 ? 17.816 -15.129 -2.146 1.00 84.81 90 ALA A CA 1
ATOM 671 C C . ALA A 1 90 ? 18.017 -14.099 -3.253 1.00 84.81 90 ALA A C 1
ATOM 673 O O . ALA A 1 90 ? 17.081 -13.429 -3.683 1.00 84.81 90 ALA A O 1
ATOM 674 N N . ILE A 1 91 ? 19.250 -13.981 -3.721 1.00 83.44 91 ILE A N 1
ATOM 675 C CA . ILE A 1 91 ? 19.591 -13.084 -4.821 1.00 83.44 91 ILE A CA 1
ATOM 676 C C . ILE A 1 91 ? 20.119 -13.898 -5.988 1.00 83.44 91 ILE A C 1
ATOM 678 O O . ILE A 1 91 ? 20.695 -14.976 -5.820 1.00 83.44 91 ILE A O 1
ATOM 682 N N . SER A 1 92 ? 19.930 -13.372 -7.191 1.00 82.00 92 SER A N 1
ATOM 683 C CA . SER A 1 92 ? 20.664 -13.862 -8.348 1.00 82.00 92 SER A CA 1
ATOM 684 C C . SER A 1 92 ? 22.115 -13.407 -8.212 1.00 82.00 92 SER A C 1
ATOM 686 O O . SER A 1 92 ? 22.390 -12.213 -8.288 1.00 82.00 92 SER A O 1
ATOM 688 N N . LYS A 1 93 ? 23.041 -14.346 -8.009 1.00 75.06 93 LYS A N 1
ATOM 689 C CA . LYS A 1 93 ? 24.482 -14.083 -8.038 1.00 75.06 93 LYS A CA 1
ATOM 690 C C . LYS A 1 93 ? 25.105 -14.837 -9.197 1.00 75.06 93 LYS A C 1
ATOM 692 O O . LYS A 1 93 ? 24.698 -15.946 -9.541 1.00 75.06 93 LYS A O 1
ATOM 697 N N . GLN A 1 94 ? 26.125 -14.252 -9.790 1.00 62.19 94 GLN A N 1
ATOM 698 C CA . GLN A 1 94 ? 26.871 -14.918 -10.840 1.00 62.19 94 GLN A CA 1
ATOM 699 C C . GLN A 1 94 ? 28.044 -15.726 -10.330 1.00 62.19 94 GLN A C 1
ATOM 701 O O . GLN A 1 94 ? 28.595 -15.471 -9.259 1.00 62.19 94 GLN A O 1
ATOM 706 N N . VAL A 1 95 ? 28.425 -16.701 -11.148 1.00 51.25 95 VAL A N 1
ATOM 707 C CA . VAL A 1 95 ? 29.580 -17.561 -10.940 1.00 51.25 95 VAL A CA 1
ATOM 708 C C . VAL A 1 95 ? 30.472 -17.450 -12.184 1.00 51.25 95 VAL A C 1
ATOM 710 O O . VAL A 1 95 ? 30.056 -17.879 -13.256 1.00 51.25 95 VAL A O 1
ATOM 713 N N . GLY A 1 96 ? 31.677 -16.878 -12.049 1.00 53.50 96 GLY A N 1
ATOM 714 C CA . GLY A 1 96 ? 32.647 -16.684 -13.147 1.00 53.50 96 GLY A CA 1
ATOM 715 C C . GLY A 1 96 ? 32.851 -15.217 -13.571 1.00 53.50 96 GLY A C 1
ATOM 716 O O . GLY A 1 96 ? 32.396 -14.315 -12.874 1.00 53.50 96 GLY A O 1
ATOM 717 N N . GLU A 1 97 ? 33.551 -14.989 -14.692 1.00 45.03 97 GLU A N 1
ATOM 718 C CA . GLU A 1 97 ? 33.731 -13.660 -15.315 1.00 45.03 97 GLU A CA 1
ATOM 719 C C . GLU A 1 97 ? 32.484 -13.244 -16.133 1.00 45.03 97 GLU A C 1
ATOM 721 O O . GLU A 1 97 ? 31.947 -14.055 -16.898 1.00 45.03 97 GLU A O 1
ATOM 726 N N . GLY A 1 98 ? 32.046 -11.982 -15.989 1.00 52.09 98 GLY A N 1
ATOM 727 C CA . GLY A 1 98 ? 30.922 -11.368 -16.723 1.00 52.09 98 GLY A CA 1
ATOM 728 C C . GLY A 1 98 ? 29.658 -11.057 -15.894 1.00 52.09 98 GLY A C 1
ATOM 729 O O . GLY A 1 98 ? 29.573 -11.500 -14.752 1.00 52.09 98 GLY A O 1
ATOM 730 N N . THR A 1 99 ? 28.655 -10.344 -16.445 1.00 55.66 99 THR A N 1
ATOM 731 C CA . THR A 1 99 ? 27.345 -10.022 -15.811 1.00 55.66 99 THR A CA 1
ATOM 732 C C . THR A 1 99 ? 26.143 -10.894 -16.285 1.00 55.66 99 THR A C 1
ATOM 734 O O . THR A 1 99 ? 26.212 -11.487 -17.360 1.00 55.66 99 THR A O 1
ATOM 737 N N . VAL A 1 100 ? 25.031 -11.047 -15.521 1.00 56.78 100 VAL A N 1
ATOM 738 C CA . VAL A 1 100 ? 23.814 -11.760 -16.029 1.00 56.78 100 VAL A CA 1
ATOM 739 C C . VAL A 1 100 ? 23.282 -11.006 -17.243 1.00 56.78 100 VAL A C 1
ATOM 741 O O . VAL A 1 100 ? 22.711 -11.588 -18.162 1.00 56.78 100 VAL A O 1
ATOM 744 N N . HIS A 1 101 ? 23.544 -9.703 -17.252 1.00 64.31 101 HIS A N 1
ATOM 745 C CA . HIS A 1 101 ? 23.249 -8.804 -18.337 1.00 64.31 101 HIS A CA 1
ATOM 746 C C . HIS A 1 101 ? 24.245 -8.914 -19.507 1.00 64.31 101 HIS A C 1
ATOM 748 O O . HIS A 1 101 ? 23.903 -8.493 -20.605 1.00 64.31 101 HIS A O 1
ATOM 754 N N . ASP A 1 102 ? 25.397 -9.588 -19.369 1.00 59.94 102 ASP A N 1
ATOM 755 C CA . ASP A 1 102 ? 26.245 -9.941 -20.519 1.00 59.94 102 ASP A CA 1
ATOM 756 C C . ASP A 1 102 ? 25.514 -10.874 -21.473 1.00 59.94 102 ASP A C 1
ATOM 758 O O . ASP A 1 102 ? 25.755 -10.816 -22.676 1.00 59.94 102 ASP A O 1
ATOM 762 N N . ALA A 1 103 ? 24.614 -11.726 -20.965 1.00 56.78 103 ALA A N 1
ATOM 763 C CA . ALA A 1 103 ? 23.769 -12.566 -21.809 1.00 56.78 103 ALA A CA 1
ATOM 764 C C . ALA A 1 103 ? 22.841 -11.726 -22.703 1.00 56.78 103 ALA A C 1
ATOM 766 O O . ALA A 1 103 ? 22.411 -12.210 -23.747 1.00 56.78 103 ALA A O 1
ATOM 767 N N . LEU A 1 104 ? 22.569 -10.462 -22.340 1.00 60.69 104 LEU A N 1
ATOM 768 C CA . LEU A 1 104 ? 21.897 -9.522 -23.238 1.00 60.69 104 LEU A CA 1
ATOM 769 C C . LEU A 1 104 ? 22.777 -9.210 -24.450 1.00 60.69 104 LEU A C 1
ATOM 771 O O . LEU A 1 104 ? 22.248 -9.048 -25.540 1.00 60.69 104 LEU A O 1
ATOM 775 N N . LEU A 1 105 ? 24.099 -9.144 -24.280 1.00 66.69 105 LEU A N 1
ATOM 776 C CA . LEU A 1 105 ? 25.053 -8.695 -25.299 1.00 66.69 105 LEU A CA 1
ATOM 777 C C . LEU A 1 105 ? 25.723 -9.834 -26.079 1.00 66.69 105 LEU A C 1
ATOM 779 O O . LEU A 1 105 ? 26.137 -9.637 -27.216 1.00 66.69 105 LEU A O 1
ATOM 783 N N . THR A 1 106 ? 25.838 -11.025 -25.490 1.00 55.31 106 THR A N 1
ATOM 784 C CA . THR A 1 106 ? 26.580 -12.159 -26.064 1.00 55.31 106 THR A CA 1
ATOM 785 C C . THR A 1 106 ? 25.652 -13.196 -26.695 1.00 55.31 106 THR A C 1
ATOM 787 O O . THR A 1 106 ? 25.434 -14.279 -26.159 1.00 55.31 106 THR A O 1
ATOM 790 N N . TYR A 1 107 ? 25.152 -12.889 -27.894 1.00 53.06 107 TYR A N 1
ATOM 791 C CA . TYR A 1 107 ? 24.723 -13.909 -28.856 1.00 53.06 107 TYR A CA 1
ATOM 792 C C . TYR A 1 107 ? 25.808 -14.014 -29.939 1.00 53.06 107 TYR A C 1
ATOM 794 O O . TYR A 1 107 ? 25.828 -13.243 -30.893 1.00 53.06 107 TYR A O 1
ATOM 802 N N . GLY A 1 108 ? 26.790 -14.896 -29.725 1.00 45.53 108 GLY A N 1
ATOM 803 C CA . GLY A 1 108 ? 27.936 -15.060 -30.628 1.00 45.53 108 GLY A CA 1
ATOM 804 C C . GLY A 1 108 ? 27.588 -15.788 -31.934 1.00 45.53 108 GLY A C 1
ATOM 805 O O . GLY A 1 108 ? 26.641 -16.573 -31.987 1.00 45.53 108 GLY A O 1
ATOM 806 N N . GLU A 1 109 ? 28.413 -15.567 -32.964 1.00 39.16 109 GLU A N 1
ATOM 807 C CA . GLU A 1 109 ? 28.296 -16.063 -34.352 1.00 39.16 109 GLU A CA 1
ATOM 808 C C . GLU A 1 109 ? 28.125 -17.595 -34.514 1.00 39.16 109 GLU A C 1
ATOM 810 O O . GLU A 1 109 ? 27.761 -18.059 -35.593 1.00 39.16 109 GLU A O 1
ATOM 815 N N . GLU A 1 110 ? 28.332 -18.394 -33.460 1.00 41.94 110 GLU A N 1
ATOM 816 C CA . GLU A 1 110 ? 28.215 -19.863 -33.482 1.00 41.94 110 GLU A CA 1
ATOM 817 C C . GLU A 1 110 ? 26.881 -20.413 -32.934 1.00 41.94 110 GLU A C 1
ATOM 819 O O . GLU A 1 110 ? 26.672 -21.626 -32.915 1.00 41.94 110 GLU A O 1
ATOM 824 N N . GLY A 1 111 ? 25.952 -19.557 -32.486 1.00 45.34 111 GLY A N 1
ATOM 825 C CA . GLY A 1 111 ? 24.615 -19.985 -32.041 1.00 45.34 111 GLY A CA 1
ATOM 826 C C . GLY A 1 111 ? 24.586 -20.829 -30.756 1.00 45.34 111 GLY A C 1
ATOM 827 O O . GLY A 1 111 ? 23.546 -21.399 -30.421 1.00 45.34 111 GLY A O 1
ATOM 828 N N . ALA A 1 112 ? 25.702 -20.915 -30.025 1.00 43.94 112 ALA A N 1
ATOM 829 C CA . ALA A 1 112 ? 25.787 -21.571 -28.724 1.00 43.94 112 ALA A CA 1
ATOM 830 C C . ALA A 1 112 ? 25.817 -20.535 -27.591 1.00 43.94 112 ALA A C 1
ATOM 832 O O . ALA A 1 112 ? 26.624 -19.606 -27.586 1.00 43.94 112 ALA A O 1
ATOM 833 N N . LEU A 1 113 ? 24.932 -20.724 -26.611 1.00 49.78 113 LEU A N 1
ATOM 834 C CA . LEU A 1 113 ? 24.887 -19.940 -25.380 1.00 49.78 113 LEU A CA 1
ATOM 835 C C . LEU A 1 113 ? 26.159 -20.154 -24.549 1.00 49.78 113 LEU A C 1
ATOM 837 O O . LEU A 1 113 ? 26.532 -21.311 -24.324 1.00 49.78 113 LEU A O 1
ATOM 841 N N . PRO A 1 114 ? 26.777 -19.099 -23.988 1.00 48.62 114 PRO A N 1
ATOM 842 C CA . PRO A 1 114 ? 27.693 -19.282 -22.875 1.00 48.62 114 PRO A CA 1
ATOM 843 C C . PRO A 1 114 ? 26.929 -19.990 -21.746 1.00 48.62 114 PRO A C 1
ATOM 845 O O . PRO A 1 114 ? 25.970 -19.439 -21.205 1.00 48.62 114 PRO A O 1
ATOM 848 N N . GLN A 1 115 ? 27.326 -21.213 -21.376 1.00 47.88 115 GLN A N 1
ATOM 849 C CA . GLN A 1 115 ? 26.927 -21.802 -20.094 1.00 47.88 115 GLN A CA 1
ATOM 850 C C . GLN A 1 115 ? 27.533 -20.938 -18.987 1.00 47.88 115 GLN A C 1
ATOM 852 O O . GLN A 1 115 ? 28.664 -21.152 -18.555 1.00 47.88 115 GLN A O 1
ATOM 857 N N . ARG A 1 116 ? 26.811 -19.902 -18.571 1.00 55.69 116 ARG A N 1
ATOM 858 C CA . ARG A 1 116 ? 27.179 -19.063 -17.435 1.00 55.69 116 ARG A CA 1
ATOM 859 C C . ARG A 1 116 ? 26.052 -19.166 -16.425 1.00 55.69 116 ARG A C 1
ATOM 861 O O . ARG A 1 116 ? 25.046 -18.472 -16.516 1.00 55.69 116 ARG A O 1
ATOM 868 N N . ASP A 1 117 ? 26.221 -20.109 -15.503 1.00 55.69 117 ASP A N 1
ATOM 869 C CA . ASP A 1 117 ? 25.255 -20.436 -14.459 1.00 55.69 117 ASP A CA 1
ATOM 870 C C . ASP A 1 117 ? 25.114 -19.254 -13.486 1.00 55.69 117 ASP A C 1
ATOM 872 O O . ASP A 1 117 ? 25.839 -19.161 -12.488 1.00 55.69 117 ASP A O 1
ATOM 876 N N . SER A 1 118 ? 24.168 -18.344 -13.730 1.00 62.09 118 SER A N 1
ATOM 877 C CA . SER A 1 118 ? 23.650 -17.526 -12.636 1.00 62.09 118 SER A CA 1
ATOM 878 C C . SER A 1 118 ? 23.027 -18.473 -11.609 1.00 62.09 118 SER A C 1
ATOM 880 O O . SER A 1 118 ? 22.215 -19.345 -11.927 1.00 62.09 118 SER A O 1
ATOM 882 N N . LYS A 1 119 ? 23.457 -18.359 -10.353 1.00 73.06 119 LYS A N 1
ATOM 883 C CA . LYS A 1 119 ? 22.932 -19.168 -9.256 1.00 73.06 119 LYS A CA 1
ATOM 884 C C . LYS A 1 119 ? 22.132 -18.272 -8.341 1.00 73.06 119 LYS A C 1
ATOM 886 O O . LYS A 1 119 ? 22.596 -17.233 -7.880 1.00 73.06 119 LYS A O 1
ATOM 891 N N . VAL A 1 120 ? 20.918 -18.709 -8.040 1.00 83.69 120 VAL A N 1
ATOM 892 C CA . VAL A 1 120 ? 20.163 -18.128 -6.938 1.00 83.69 120 VAL A CA 1
ATOM 893 C C . VAL A 1 120 ? 20.852 -18.576 -5.655 1.00 83.69 120 VAL A C 1
ATOM 895 O O . VAL A 1 120 ? 20.856 -19.773 -5.356 1.00 83.69 120 VAL A O 1
ATOM 898 N N . VAL A 1 121 ? 21.450 -17.639 -4.926 1.00 86.50 121 VAL A N 1
ATOM 899 C CA . VAL A 1 121 ? 22.197 -17.896 -3.689 1.00 86.50 121 VAL A CA 1
ATOM 900 C C . VAL A 1 121 ? 21.486 -17.267 -2.502 1.00 86.50 121 VAL A C 1
ATOM 902 O O . VAL A 1 121 ? 20.816 -16.244 -2.639 1.00 86.50 121 VAL A O 1
ATOM 905 N N . ASP A 1 122 ? 21.642 -17.888 -1.340 1.00 87.50 122 ASP A N 1
ATOM 906 C CA . ASP A 1 122 ? 21.118 -17.344 -0.091 1.00 87.50 122 ASP A CA 1
ATOM 907 C C . ASP A 1 122 ? 22.013 -16.184 0.361 1.00 87.50 122 ASP A C 1
ATOM 909 O O . ASP A 1 122 ? 23.236 -16.231 0.196 1.00 87.50 122 ASP A O 1
ATOM 913 N N . VAL A 1 123 ? 21.406 -15.129 0.903 1.00 86.00 123 VAL A N 1
ATOM 914 C CA . VAL A 1 123 ? 22.146 -13.953 1.373 1.00 86.00 123 VAL A CA 1
ATOM 915 C C . VAL A 1 123 ? 22.610 -14.175 2.811 1.00 86.00 123 VAL A C 1
ATOM 917 O O . VAL A 1 123 ? 21.802 -14.428 3.703 1.00 86.00 123 VAL A O 1
ATOM 920 N N . GLU A 1 124 ? 23.912 -14.034 3.059 1.00 85.38 124 GLU A N 1
ATOM 921 C CA . GLU A 1 124 ? 24.451 -13.989 4.420 1.00 85.38 124 GLU A CA 1
ATOM 922 C C . GLU A 1 124 ? 24.305 -12.578 4.992 1.00 85.38 124 GLU A C 1
ATOM 924 O O . GLU A 1 124 ? 24.828 -11.625 4.414 1.00 85.38 124 GLU A O 1
ATOM 929 N N . LEU A 1 125 ? 23.598 -12.437 6.116 1.00 84.56 125 LEU A N 1
ATOM 930 C CA . LEU A 1 125 ? 23.337 -11.149 6.761 1.00 84.56 125 LEU A CA 1
ATOM 931 C C . LEU A 1 125 ? 24.211 -10.953 8.006 1.00 84.56 125 LEU A C 1
ATOM 933 O O . LEU A 1 125 ? 24.384 -11.879 8.799 1.00 84.56 125 LEU A O 1
ATOM 937 N N . ASN A 1 126 ? 24.722 -9.737 8.202 1.00 82.31 126 ASN A N 1
ATOM 938 C CA . ASN A 1 126 ? 25.342 -9.335 9.468 1.00 82.31 126 ASN A CA 1
ATOM 939 C C . ASN A 1 126 ? 24.274 -8.992 10.531 1.00 82.31 126 ASN A C 1
ATOM 941 O O . ASN A 1 126 ? 23.075 -9.007 10.258 1.00 82.31 126 ASN A O 1
ATOM 945 N N . GLU A 1 127 ? 24.690 -8.678 11.762 1.00 77.62 127 GLU A N 1
ATOM 946 C CA . GLU A 1 127 ? 23.761 -8.406 12.871 1.00 77.62 127 GLU A CA 1
ATOM 947 C C . GLU A 1 127 ? 22.796 -7.239 12.591 1.00 77.62 127 GLU A C 1
ATOM 949 O O . GLU A 1 127 ? 21.590 -7.388 12.792 1.00 77.62 127 GLU A O 1
ATOM 954 N N . SER A 1 128 ? 23.291 -6.114 12.060 1.00 80.00 128 SER A N 1
ATOM 955 C CA . SER A 1 128 ? 22.463 -4.944 11.714 1.00 80.00 128 SER A CA 1
ATOM 956 C C . SER A 1 128 ? 21.418 -5.291 10.649 1.00 80.00 128 SER A C 1
ATOM 958 O O . SER A 1 128 ? 20.230 -4.991 10.795 1.00 80.00 128 SER A O 1
ATOM 960 N N . GLU A 1 129 ? 21.837 -6.001 9.603 1.00 86.38 129 GLU A N 1
ATOM 961 C CA . GLU A 1 129 ? 20.967 -6.437 8.510 1.00 86.38 129 GLU A CA 1
ATOM 962 C C . GLU A 1 129 ? 19.916 -7.455 8.985 1.00 86.38 129 GLU A C 1
ATOM 964 O O . GLU A 1 129 ? 18.753 -7.378 8.586 1.00 86.38 129 GLU A O 1
ATOM 969 N N . MET A 1 130 ? 20.277 -8.378 9.885 1.00 84.62 130 MET A N 1
ATOM 970 C CA . MET A 1 130 ? 19.318 -9.303 10.501 1.00 84.62 130 MET A CA 1
ATOM 971 C C . MET A 1 130 ? 18.281 -8.562 11.350 1.00 84.62 130 MET A C 1
ATOM 973 O O . MET A 1 130 ? 17.091 -8.885 11.292 1.00 84.62 130 MET A O 1
ATOM 977 N N . VAL A 1 131 ? 18.695 -7.536 12.103 1.00 82.06 131 VAL A N 1
ATOM 978 C CA . VAL A 1 131 ? 17.769 -6.643 12.816 1.00 82.06 131 VAL A CA 1
ATOM 979 C C . VAL A 1 131 ? 16.840 -5.931 11.833 1.00 82.06 131 VAL A C 1
ATOM 981 O O . VAL A 1 131 ? 15.635 -5.846 12.093 1.00 82.06 131 VAL A O 1
ATOM 984 N N . GLY A 1 132 ? 17.365 -5.471 10.696 1.00 88.31 132 GLY A N 1
ATOM 985 C CA . GLY A 1 132 ? 16.591 -4.899 9.597 1.00 88.31 132 GLY A CA 1
ATOM 986 C C . GLY A 1 132 ? 15.525 -5.845 9.060 1.00 88.31 132 GLY A C 1
ATOM 987 O O . GLY A 1 132 ? 14.342 -5.498 9.052 1.00 88.31 132 GLY A O 1
ATOM 988 N N . ARG A 1 133 ? 15.917 -7.073 8.705 1.00 91.00 133 ARG A N 1
ATOM 989 C CA . ARG A 1 133 ? 14.995 -8.116 8.235 1.00 91.00 133 ARG A CA 1
ATOM 990 C C . ARG A 1 133 ? 13.930 -8.438 9.278 1.00 91.00 133 ARG A C 1
ATOM 992 O O . ARG A 1 133 ? 12.746 -8.443 8.962 1.00 91.00 133 ARG A O 1
ATOM 999 N N . ASN A 1 134 ? 14.310 -8.649 10.538 1.00 88.81 134 ASN A N 1
ATOM 1000 C CA . ASN A 1 134 ? 13.347 -8.941 11.607 1.00 88.81 134 ASN A CA 1
ATOM 1001 C C . ASN A 1 134 ? 12.380 -7.773 11.832 1.00 88.81 134 ASN A C 1
ATOM 1003 O O . ASN A 1 134 ? 11.197 -7.988 12.102 1.00 88.81 134 ASN A O 1
ATOM 1007 N N . THR A 1 135 ? 12.873 -6.542 11.688 1.00 90.12 135 THR A N 1
ATOM 1008 C CA . THR A 1 135 ? 12.047 -5.337 11.750 1.00 90.12 135 THR A CA 1
ATOM 1009 C C . THR A 1 135 ? 11.015 -5.349 10.623 1.00 90.12 135 THR A C 1
ATOM 1011 O O . THR A 1 135 ? 9.819 -5.312 10.895 1.00 90.12 135 THR A O 1
ATOM 1014 N N . TRP A 1 136 ? 11.445 -5.540 9.377 1.00 94.00 136 TRP A N 1
ATOM 1015 C CA . TRP A 1 136 ? 10.542 -5.626 8.227 1.00 94.00 136 TRP A CA 1
ATOM 1016 C C . TRP A 1 136 ? 9.493 -6.740 8.350 1.00 94.00 136 TRP A C 1
ATOM 1018 O O . TRP A 1 136 ? 8.314 -6.550 8.034 1.00 94.00 136 TRP A O 1
ATOM 1028 N N . MET A 1 137 ? 9.924 -7.901 8.844 1.00 93.44 137 MET A N 1
ATOM 1029 C CA . MET A 1 137 ? 9.133 -9.124 8.823 1.00 93.44 137 MET A CA 1
ATOM 1030 C C . MET A 1 137 ? 8.202 -9.301 10.025 1.00 93.44 137 MET A C 1
ATOM 1032 O O . MET A 1 137 ? 7.136 -9.899 9.872 1.00 93.44 137 MET A O 1
ATOM 1036 N N . ALA A 1 138 ? 8.540 -8.776 11.206 1.00 92.69 138 ALA A N 1
ATOM 1037 C CA . ALA A 1 138 ? 7.781 -9.048 12.432 1.00 92.69 138 ALA A CA 1
ATOM 1038 C C . ALA A 1 138 ? 7.463 -7.825 13.302 1.00 92.69 138 ALA A C 1
ATOM 1040 O O . ALA A 1 138 ? 6.595 -7.932 14.171 1.00 92.69 138 ALA A O 1
ATOM 1041 N N . TRP A 1 139 ? 8.137 -6.682 13.135 1.00 93.50 139 TRP A N 1
ATOM 1042 C CA . TRP A 1 139 ? 7.910 -5.527 14.010 1.00 93.50 139 TRP A CA 1
ATOM 1043 C C . TRP A 1 139 ? 6.523 -4.924 13.764 1.00 93.50 139 TRP A C 1
ATOM 1045 O O . TRP A 1 139 ? 6.231 -4.452 12.667 1.00 93.50 139 TRP A O 1
ATOM 1055 N N . CYS A 1 140 ? 5.673 -4.960 14.794 1.00 94.88 140 CYS A N 1
ATOM 1056 C CA . CYS A 1 140 ? 4.299 -4.442 14.749 1.00 94.88 140 CYS A CA 1
ATOM 1057 C C . CYS A 1 140 ? 4.171 -3.043 15.370 1.00 94.88 140 CYS A C 1
ATOM 1059 O O . CYS A 1 140 ? 3.182 -2.357 15.137 1.00 94.88 140 CYS A O 1
ATOM 1061 N N . ALA A 1 141 ? 5.170 -2.594 16.141 1.00 93.88 141 ALA A N 1
ATOM 1062 C CA . ALA A 1 141 ? 5.241 -1.228 16.661 1.00 93.88 141 ALA A CA 1
ATOM 1063 C C . ALA A 1 141 ? 3.966 -0.761 17.401 1.00 93.88 141 ALA A C 1
ATOM 1065 O O . ALA A 1 141 ? 3.493 0.357 17.177 1.00 93.88 141 ALA A O 1
ATOM 1066 N N . GLY A 1 142 ? 3.389 -1.633 18.235 1.00 92.31 142 GLY A N 1
ATOM 1067 C CA . GLY A 1 142 ? 2.188 -1.347 19.028 1.00 92.31 142 GLY A CA 1
ATOM 1068 C C . GLY A 1 142 ? 0.882 -1.278 18.228 1.00 92.31 142 GLY A C 1
ATOM 1069 O O . GLY A 1 142 ? -0.163 -0.917 18.775 1.00 92.31 142 GLY A O 1
ATOM 1070 N N . ASN A 1 143 ? 0.902 -1.577 16.923 1.00 95.25 143 ASN A N 1
ATOM 1071 C CA . ASN A 1 143 ? -0.282 -1.446 16.076 1.00 95.25 143 ASN A CA 1
ATOM 1072 C C . ASN A 1 143 ? -1.340 -2.535 16.312 1.00 95.25 143 ASN A C 1
ATOM 1074 O O . ASN A 1 143 ? -2.451 -2.427 15.799 1.00 95.25 143 ASN A O 1
ATOM 1078 N N . GLU A 1 144 ? -1.059 -3.560 17.115 1.00 94.94 144 GLU A N 1
ATOM 1079 C CA . GLU A 1 144 ? -2.056 -4.544 17.526 1.00 94.94 144 GLU A CA 1
ATOM 1080 C C . GLU A 1 144 ? -3.227 -3.893 18.282 1.00 94.94 144 GLU A C 1
ATOM 1082 O O . GLU A 1 144 ? -4.359 -4.374 18.193 1.00 94.94 144 GLU A O 1
ATOM 1087 N N . GLY A 1 145 ? -2.986 -2.764 18.964 1.00 91.88 145 GLY A N 1
ATOM 1088 C CA . GLY A 1 145 ? -4.039 -1.924 19.542 1.00 91.88 145 GLY A CA 1
ATOM 1089 C C . GLY A 1 145 ? -4.918 -1.259 18.477 1.00 91.88 145 GLY A C 1
ATOM 1090 O O . GLY A 1 145 ? -6.143 -1.258 18.604 1.00 91.88 145 GLY A O 1
ATOM 1091 N N . PHE A 1 146 ? -4.318 -0.777 17.382 1.00 91.19 146 PHE A N 1
ATOM 1092 C CA . PHE A 1 146 ? -5.043 -0.181 16.254 1.00 91.19 146 PHE A CA 1
ATOM 1093 C C . PHE A 1 146 ? -6.000 -1.171 15.599 1.00 91.19 146 PHE A C 1
ATOM 1095 O O . PHE A 1 146 ? -7.171 -0.860 15.385 1.00 91.19 146 PHE A O 1
ATOM 1102 N N . TRP A 1 147 ? -5.507 -2.369 15.279 1.00 91.19 147 TRP A N 1
ATOM 1103 C CA . TRP A 1 147 ? -6.290 -3.379 14.571 1.00 91.19 147 TRP A CA 1
ATOM 1104 C C . TRP A 1 147 ? -7.384 -3.992 15.453 1.00 91.19 147 TRP A C 1
ATOM 1106 O O . TRP A 1 147 ? -8.475 -4.265 14.951 1.00 91.19 147 TRP A O 1
ATOM 1116 N N . ASP A 1 148 ? -7.148 -4.139 16.762 1.00 90.19 148 ASP A N 1
ATOM 1117 C CA . ASP A 1 148 ? -8.191 -4.516 17.729 1.00 90.19 148 ASP A CA 1
ATOM 1118 C C . ASP A 1 148 ? -9.273 -3.429 17.837 1.00 90.19 148 ASP A C 1
ATOM 1120 O O . ASP A 1 148 ? -10.468 -3.727 17.762 1.00 90.19 148 ASP A O 1
ATOM 1124 N N . TRP A 1 149 ? -8.868 -2.154 17.904 1.00 86.38 149 TRP A N 1
ATOM 1125 C CA . TRP A 1 149 ? -9.799 -1.025 17.893 1.00 86.38 149 TRP A CA 1
ATOM 1126 C C . TRP A 1 149 ? -10.603 -0.951 16.588 1.00 86.38 149 TRP A C 1
ATOM 1128 O O . TRP A 1 149 ? -11.823 -0.783 16.618 1.00 86.38 149 TRP A O 1
ATOM 1138 N N . LEU A 1 150 ? -9.975 -1.152 15.426 1.00 84.75 150 LEU A N 1
ATOM 1139 C CA . LEU A 1 150 ? -10.696 -1.240 14.155 1.00 84.75 150 LEU A CA 1
ATOM 1140 C C . LEU A 1 150 ? -11.682 -2.405 14.155 1.00 84.75 150 LEU A C 1
ATOM 1142 O O . LEU A 1 150 ? -12.792 -2.248 13.646 1.00 84.75 150 LEU A O 1
ATOM 1146 N N . ALA A 1 151 ? -11.348 -3.544 14.761 1.00 83.88 151 ALA A N 1
ATOM 1147 C CA . ALA A 1 151 ? -12.261 -4.677 14.819 1.00 83.88 151 ALA A CA 1
ATOM 1148 C C . ALA A 1 151 ? -13.549 -4.386 15.606 1.00 83.88 151 ALA A C 1
ATOM 1150 O O . ALA A 1 151 ? -14.594 -4.995 15.357 1.00 83.88 151 ALA A O 1
ATOM 1151 N N . THR A 1 152 ? -13.519 -3.416 16.521 1.00 76.12 152 THR A N 1
ATOM 1152 C CA . THR A 1 152 ? -14.722 -2.910 17.191 1.00 76.12 152 THR A CA 1
ATOM 1153 C C . THR A 1 152 ? -15.369 -1.739 16.440 1.00 76.12 152 THR A C 1
ATOM 1155 O O . THR A 1 152 ? -16.596 -1.696 16.300 1.00 76.12 152 THR A O 1
ATOM 1158 N N . ASP A 1 153 ? -14.580 -0.829 15.868 1.00 74.69 153 ASP A N 1
ATOM 1159 C CA . ASP A 1 153 ? -15.034 0.501 15.441 1.00 74.69 153 ASP A CA 1
ATOM 1160 C C . ASP A 1 153 ? -15.222 0.671 13.909 1.00 74.69 153 ASP A C 1
ATOM 1162 O O . ASP A 1 153 ? -15.878 1.618 13.474 1.00 74.69 153 ASP A O 1
ATOM 1166 N N . SER A 1 154 ? -14.774 -0.276 13.073 1.00 70.31 154 SER A N 1
ATOM 1167 C CA . SER A 1 154 ? -14.820 -0.227 11.589 1.00 70.31 154 SER A CA 1
ATOM 1168 C C . SER A 1 154 ? -16.162 -0.626 10.945 1.00 70.31 154 SER A C 1
ATOM 1170 O O . SER A 1 154 ? -16.198 -1.334 9.949 1.00 70.31 154 SER A O 1
ATOM 1172 N N . LEU A 1 155 ? -17.312 -0.271 11.524 1.00 66.31 155 LEU A N 1
ATOM 1173 C CA . LEU A 1 155 ? -18.635 -0.807 11.106 1.00 66.31 155 LEU A CA 1
ATOM 1174 C C . LEU A 1 155 ? -18.769 -2.355 11.145 1.00 66.31 155 LEU A C 1
ATOM 1176 O O . LEU A 1 155 ? -19.834 -2.882 10.829 1.00 66.31 155 LEU A O 1
ATOM 1180 N N . GLY A 1 156 ? -17.757 -3.067 11.655 1.00 63.72 156 GLY A N 1
ATOM 1181 C CA . GLY A 1 156 ? -17.825 -4.475 12.049 1.00 63.72 156 GLY A CA 1
ATOM 1182 C C . GLY A 1 156 ? -17.407 -5.444 10.961 1.00 63.72 156 GLY A C 1
ATOM 1183 O O . GLY A 1 156 ? -17.790 -6.611 11.034 1.00 63.72 156 GLY A O 1
ATOM 1184 N N . PHE A 1 157 ? -16.674 -4.962 9.955 1.00 77.38 157 PHE A N 1
ATOM 1185 C CA . PHE A 1 157 ? -16.250 -5.795 8.838 1.00 77.38 157 PHE A CA 1
ATOM 1186 C C . PHE A 1 157 ? -14.768 -6.179 8.823 1.00 77.38 157 PHE A C 1
ATOM 1188 O O . PHE A 1 157 ? -14.437 -7.178 8.184 1.00 77.38 157 PHE A O 1
ATOM 1195 N N . ILE A 1 158 ? -13.915 -5.460 9.562 1.00 86.56 158 ILE A N 1
ATOM 1196 C CA . ILE A 1 158 ? -12.508 -5.819 9.781 1.00 86.56 158 ILE A CA 1
ATOM 1197 C C . ILE A 1 158 ? -12.426 -6.675 11.051 1.00 86.56 158 ILE A C 1
ATOM 1199 O O . ILE A 1 158 ? -12.878 -6.234 12.098 1.00 86.56 158 ILE A O 1
ATOM 1203 N N . ASP A 1 159 ? -11.862 -7.882 10.998 1.00 90.19 159 ASP A N 1
ATOM 1204 C CA . ASP A 1 159 ? -11.521 -8.666 12.199 1.00 90.19 159 ASP A CA 1
ATOM 1205 C C . ASP A 1 159 ? -10.360 -9.621 11.877 1.00 90.19 159 ASP A C 1
ATOM 1207 O O . ASP A 1 159 ? -10.545 -10.673 11.258 1.00 90.19 159 ASP A O 1
ATOM 1211 N N . LEU A 1 160 ? -9.143 -9.241 12.281 1.00 93.56 160 LEU A N 1
ATOM 1212 C CA . LEU A 1 160 ? -7.940 -10.021 11.980 1.00 93.56 160 LEU A CA 1
ATOM 1213 C C . LEU A 1 160 ? -7.874 -11.345 12.759 1.00 93.56 160 LEU A C 1
ATOM 1215 O O . LEU A 1 160 ? -7.213 -12.273 12.302 1.00 93.56 160 LEU A O 1
ATOM 1219 N N . VAL A 1 161 ? -8.581 -11.482 13.890 1.00 93.88 161 VAL A N 1
ATOM 1220 C CA . VAL A 1 161 ? -8.640 -12.752 14.638 1.00 93.88 161 VAL A CA 1
ATOM 1221 C C . VAL A 1 161 ? -9.440 -13.791 13.851 1.00 93.88 161 VAL A C 1
ATOM 1223 O O . VAL A 1 161 ? -9.068 -14.962 13.820 1.00 93.88 161 VAL A O 1
ATOM 1226 N N . LYS A 1 162 ? -10.508 -13.373 13.158 1.00 92.19 162 LYS A N 1
ATOM 1227 C CA . LYS A 1 162 ? -11.236 -14.252 12.226 1.00 92.19 162 LYS A CA 1
ATOM 1228 C C . LYS A 1 162 ? -10.436 -14.555 10.961 1.00 92.19 162 LYS A C 1
ATOM 1230 O O . LYS A 1 162 ? -10.569 -15.645 10.413 1.00 92.19 162 LYS A O 1
ATOM 1235 N N . LEU A 1 163 ? -9.613 -13.614 10.498 1.00 93.25 163 LEU A N 1
ATOM 1236 C CA . LEU A 1 163 ? -8.807 -13.780 9.286 1.00 93.25 163 LEU A CA 1
ATOM 1237 C C . LEU A 1 163 ? -7.774 -14.912 9.411 1.00 93.25 163 LEU A C 1
ATOM 1239 O O . LEU A 1 163 ? -7.553 -15.660 8.460 1.00 93.25 163 LEU A O 1
ATOM 1243 N N . ILE A 1 164 ? -7.165 -15.057 10.589 1.00 94.25 164 ILE A N 1
ATOM 1244 C CA . ILE A 1 164 ? -6.127 -16.066 10.860 1.00 94.25 164 ILE A CA 1
ATOM 1245 C C . ILE A 1 164 ? -6.689 -17.453 11.213 1.00 94.25 164 ILE A C 1
ATOM 1247 O O . ILE A 1 164 ? -5.938 -18.330 11.634 1.00 94.25 164 ILE A O 1
ATOM 1251 N N . ASP A 1 165 ? -7.993 -17.679 11.033 1.00 94.12 165 ASP A N 1
ATOM 1252 C CA . ASP A 1 165 ? -8.638 -18.951 11.358 1.00 94.12 165 ASP A CA 1
ATOM 1253 C C . ASP A 1 165 ? -7.990 -20.129 10.608 1.00 94.12 165 ASP A C 1
ATOM 1255 O O . ASP A 1 165 ? -7.978 -20.191 9.372 1.00 94.12 165 ASP A O 1
ATOM 1259 N N . THR A 1 166 ? -7.449 -21.091 11.360 1.00 95.19 166 THR A N 1
ATOM 1260 C CA . THR A 1 166 ? -6.716 -22.237 10.796 1.00 95.19 166 THR A CA 1
ATOM 1261 C C . THR A 1 166 ? -7.586 -23.156 9.940 1.00 95.19 166 THR A C 1
ATOM 1263 O O . THR A 1 166 ? -7.094 -23.846 9.044 1.00 95.19 166 THR A O 1
ATOM 1266 N N . ARG A 1 167 ? -8.911 -23.144 10.136 1.00 93.00 167 ARG A N 1
ATOM 1267 C CA . ARG A 1 167 ? -9.840 -23.943 9.323 1.00 93.00 167 ARG A CA 1
ATOM 1268 C C . ARG A 1 167 ? -9.812 -23.519 7.854 1.00 93.00 167 ARG A C 1
ATOM 1270 O O . ARG A 1 167 ? -10.107 -24.344 6.993 1.00 93.00 167 ARG A O 1
ATOM 1277 N N . GLN A 1 168 ? -9.405 -22.277 7.579 1.00 92.31 168 GLN A N 1
ATOM 1278 C CA . GLN A 1 168 ? -9.261 -21.716 6.236 1.00 92.31 168 GLN A CA 1
ATOM 1279 C C . GLN A 1 168 ? -7.834 -21.821 5.673 1.00 92.31 168 GLN A C 1
ATOM 1281 O O . GLN A 1 168 ? -7.612 -21.392 4.545 1.00 92.31 168 GLN A O 1
ATOM 1286 N N . ARG A 1 169 ? -6.864 -22.402 6.402 1.00 94.31 169 ARG A N 1
ATOM 1287 C CA . ARG A 1 169 ? -5.435 -22.416 6.018 1.00 94.31 169 ARG A CA 1
ATOM 1288 C C . ARG A 1 169 ? -5.182 -22.889 4.579 1.00 94.31 169 ARG A C 1
ATOM 1290 O O . ARG A 1 169 ? -4.429 -22.240 3.863 1.00 94.31 169 ARG A O 1
ATOM 1297 N N . ASN A 1 170 ? -5.848 -23.962 4.147 1.00 93.75 170 ASN A N 1
ATOM 1298 C CA . ASN A 1 170 ? -5.652 -24.566 2.816 1.00 93.75 170 ASN A CA 1
ATOM 1299 C C . ASN A 1 170 ? -6.383 -23.822 1.684 1.00 93.75 170 ASN A C 1
ATOM 1301 O O . ASN A 1 170 ? -6.254 -24.173 0.517 1.00 93.75 170 ASN A O 1
ATOM 1305 N N . LEU A 1 171 ? -7.220 -22.842 2.029 1.00 93.75 171 LEU A N 1
ATOM 1306 C CA . LEU A 1 171 ? -7.916 -21.974 1.077 1.00 93.75 171 LEU A CA 1
ATOM 1307 C C . LEU A 1 171 ? -7.353 -20.547 1.122 1.00 93.75 171 LEU A C 1
ATOM 1309 O O . LEU A 1 171 ? -7.732 -19.701 0.316 1.00 93.75 171 LEU A O 1
ATOM 1313 N N . ARG A 1 172 ? -6.453 -20.266 2.071 1.00 93.88 172 ARG A N 1
ATOM 1314 C CA . ARG A 1 172 ? -6.082 -18.915 2.480 1.00 93.88 172 ARG A CA 1
ATOM 1315 C C . ARG A 1 172 ? -5.448 -18.137 1.328 1.00 93.88 172 ARG A C 1
ATOM 1317 O O . ARG A 1 172 ? -5.926 -17.049 1.003 1.00 93.88 172 ARG A O 1
ATOM 1324 N N . PHE A 1 173 ? -4.458 -18.720 0.651 1.00 96.44 173 PHE A N 1
ATOM 1325 C CA . PHE A 1 173 ? -3.833 -18.092 -0.515 1.00 96.44 173 PHE A CA 1
ATOM 1326 C C . PHE A 1 173 ? -4.839 -17.900 -1.655 1.00 96.44 173 PHE A C 1
ATOM 1328 O O . PHE A 1 173 ? -5.012 -16.788 -2.144 1.00 96.44 173 PHE A O 1
ATOM 1335 N N . ARG A 1 174 ? -5.581 -18.951 -2.019 1.00 94.94 174 ARG A N 1
ATOM 1336 C CA . ARG A 1 174 ? -6.534 -18.899 -3.135 1.00 94.94 174 ARG A CA 1
ATOM 1337 C C . ARG A 1 174 ? -7.607 -17.821 -2.954 1.00 94.94 174 ARG A C 1
ATOM 1339 O O . ARG A 1 174 ? -7.897 -17.085 -3.890 1.00 94.94 174 ARG A O 1
ATOM 1346 N N . GLU A 1 175 ? -8.193 -17.719 -1.763 1.00 93.19 175 GLU A N 1
ATOM 1347 C CA . GLU A 1 175 ? -9.319 -16.813 -1.504 1.00 93.19 175 GLU A CA 1
ATOM 1348 C C . GLU A 1 175 ? -8.861 -15.383 -1.180 1.00 93.19 175 GLU A C 1
ATOM 1350 O O . GLU A 1 175 ? -9.486 -14.402 -1.606 1.00 93.19 175 GLU A O 1
ATOM 1355 N N . THR A 1 176 ? -7.758 -15.245 -0.438 1.00 95.50 176 THR A N 1
ATOM 1356 C CA . THR A 1 176 ? -7.349 -13.963 0.167 1.00 95.50 176 THR A CA 1
ATOM 1357 C C . THR A 1 176 ? -5.992 -13.441 -0.308 1.00 95.50 176 THR A C 1
ATOM 1359 O O . THR A 1 176 ? -5.726 -12.252 -0.148 1.00 95.50 176 THR A O 1
ATOM 1362 N N . GLY A 1 177 ? -5.153 -14.298 -0.893 1.00 96.19 177 GLY A N 1
ATOM 1363 C CA . GLY A 1 177 ? -3.764 -14.004 -1.254 1.00 96.19 177 GLY A CA 1
ATOM 1364 C C . GLY A 1 177 ? -2.785 -14.014 -0.079 1.00 96.19 177 GLY A C 1
ATOM 1365 O O . GLY A 1 177 ? -1.610 -13.714 -0.269 1.00 96.19 177 GLY A O 1
ATOM 1366 N N . LEU A 1 178 ? -3.247 -14.343 1.132 1.00 96.81 178 LEU A N 1
ATOM 1367 C CA . LEU A 1 178 ? -2.387 -14.447 2.309 1.00 96.81 178 LEU A CA 1
ATOM 1368 C C . LEU A 1 178 ? -1.476 -15.667 2.229 1.00 96.81 178 LEU A C 1
ATOM 1370 O O . LEU A 1 178 ? -1.886 -16.746 1.799 1.00 96.81 178 LEU A O 1
ATOM 1374 N N . ILE A 1 179 ? -0.262 -15.494 2.739 1.00 97.06 179 ILE A N 1
ATOM 1375 C CA . ILE A 1 179 ? 0.767 -16.526 2.743 1.00 97.06 179 ILE A CA 1
ATOM 1376 C C . ILE A 1 179 ? 0.841 -17.174 4.115 1.00 97.06 179 ILE A C 1
ATOM 1378 O O . ILE A 1 179 ? 0.958 -16.511 5.148 1.00 97.06 179 ILE A O 1
ATOM 1382 N N . ASN A 1 180 ? 0.788 -18.498 4.097 1.00 97.12 180 ASN A N 1
ATOM 1383 C CA . ASN A 1 180 ? 1.010 -19.333 5.258 1.00 97.12 180 ASN A CA 1
ATOM 1384 C C . ASN A 1 180 ? 2.467 -19.213 5.714 1.00 97.12 180 ASN A C 1
ATOM 1386 O O . ASN A 1 180 ? 3.386 -19.411 4.923 1.00 97.12 180 ASN A O 1
ATOM 1390 N N . GLU A 1 181 ? 2.682 -18.911 6.991 1.00 95.31 181 GLU A N 1
ATOM 1391 C CA . GLU A 1 181 ? 4.028 -18.884 7.556 1.00 95.31 181 GLU A CA 1
ATOM 1392 C C . GLU A 1 181 ? 4.634 -20.306 7.531 1.00 95.31 181 GLU A C 1
ATOM 1394 O O . GLU A 1 181 ? 3.941 -21.264 7.916 1.00 95.31 181 GLU A O 1
ATOM 1399 N N . PRO A 1 182 ? 5.887 -20.472 7.058 1.00 94.25 182 PRO A N 1
ATOM 1400 C CA . PRO A 1 182 ? 6.612 -21.737 7.142 1.00 94.25 182 PRO A CA 1
ATOM 1401 C C . PRO A 1 182 ? 6.739 -22.242 8.587 1.00 94.25 182 PRO A C 1
ATOM 1403 O O . PRO A 1 182 ? 6.646 -21.473 9.538 1.00 94.25 182 PRO A O 1
ATOM 1406 N N . GLU A 1 183 ? 6.954 -23.550 8.759 1.00 91.50 183 GLU A N 1
ATOM 1407 C CA . GLU A 1 183 ? 7.094 -24.216 10.075 1.00 91.50 183 GLU A CA 1
ATOM 1408 C C . GLU A 1 183 ? 5.832 -24.175 10.970 1.00 91.50 183 GLU A C 1
ATOM 1410 O O . GLU A 1 183 ? 5.857 -24.626 12.118 1.00 91.50 183 GLU A O 1
ATOM 1415 N N . MET A 1 184 ? 4.700 -23.715 10.431 1.00 93.69 184 MET A N 1
ATOM 1416 C CA . MET A 1 184 ? 3.379 -23.731 11.064 1.00 93.69 184 MET A CA 1
ATOM 1417 C C . MET A 1 184 ? 2.460 -24.742 10.362 1.00 93.69 184 MET A C 1
ATOM 1419 O O . MET A 1 184 ? 2.640 -25.050 9.181 1.00 93.69 184 MET A O 1
ATOM 1423 N N . ASP A 1 185 ? 1.472 -25.279 11.075 1.00 91.62 185 ASP A N 1
ATOM 1424 C CA . ASP A 1 185 ? 0.518 -26.248 10.528 1.00 91.62 185 ASP A CA 1
ATOM 1425 C C . ASP A 1 185 ? -0.892 -26.094 11.116 1.00 91.62 185 ASP A C 1
ATOM 1427 O O . ASP A 1 185 ? -1.084 -25.539 12.207 1.00 91.62 185 ASP A O 1
ATOM 1431 N N . ARG A 1 186 ? -1.886 -26.604 10.383 1.00 90.12 186 ARG A N 1
ATOM 1432 C CA . ARG A 1 186 ? -3.277 -26.675 10.827 1.00 90.12 186 ARG A CA 1
ATOM 1433 C C . ARG A 1 186 ? -3.422 -27.764 11.878 1.00 90.12 186 ARG A C 1
ATOM 1435 O O . ARG A 1 186 ? -3.160 -28.934 11.613 1.00 90.12 186 ARG A O 1
ATOM 1442 N N . ARG A 1 187 ? -3.958 -27.407 13.044 1.00 76.62 187 ARG A N 1
ATOM 1443 C CA . ARG A 1 187 ? -4.398 -28.392 14.040 1.00 76.62 187 ARG A CA 1
ATOM 1444 C C . ARG A 1 187 ? -5.913 -28.590 13.972 1.00 76.62 187 ARG A C 1
ATOM 1446 O O . ARG A 1 187 ? -6.655 -27.678 13.621 1.00 76.62 187 ARG A O 1
ATOM 1453 N N . GLY A 1 188 ? -6.367 -29.798 14.302 1.00 70.88 188 GLY A N 1
ATOM 1454 C CA . GLY A 1 188 ? -7.786 -30.172 14.316 1.00 70.88 188 GLY A CA 1
ATOM 1455 C C . GLY A 1 188 ? -8.588 -29.679 15.525 1.00 70.88 188 GLY A C 1
ATOM 1456 O O . GLY A 1 188 ? -9.774 -29.967 15.580 1.00 70.88 188 GLY A O 1
ATOM 1457 N N . GLU A 1 189 ? -7.981 -28.933 16.455 1.00 85.81 189 GLU A N 1
ATOM 1458 C CA . GLU A 1 189 ? -8.613 -28.504 17.711 1.00 85.81 189 GLU A CA 1
ATOM 1459 C C . GLU A 1 189 ? -8.415 -26.998 17.958 1.00 85.81 189 GLU A C 1
ATOM 1461 O O . GLU A 1 189 ? -7.356 -26.463 17.600 1.00 85.81 189 GLU A O 1
ATOM 1466 N N . PRO A 1 190 ? -9.382 -26.309 18.592 1.00 90.31 190 PRO A N 1
ATOM 1467 C CA . PRO A 1 190 ? -9.230 -24.914 18.978 1.00 90.31 190 PRO A CA 1
ATOM 1468 C C . PRO A 1 190 ? -8.287 -24.749 20.184 1.00 90.31 190 PRO A C 1
ATOM 1470 O O . PRO A 1 190 ? -8.002 -25.683 20.932 1.00 90.31 190 PRO A O 1
ATOM 1473 N N . SER A 1 191 ? -7.811 -23.521 20.390 1.00 89.69 191 SER A N 1
ATOM 1474 C CA . SER A 1 191 ? -7.104 -23.103 21.611 1.00 89.69 191 SER A CA 1
ATOM 1475 C C . SER A 1 191 ? -7.998 -23.180 22.859 1.00 89.69 191 SER A C 1
ATOM 1477 O O . SER A 1 191 ? -9.213 -23.336 22.757 1.00 89.69 191 SER A O 1
ATOM 1479 N N . GLU A 1 192 ? -7.417 -22.977 24.048 1.00 89.44 192 GLU A N 1
ATOM 1480 C CA . GLU A 1 192 ? -8.157 -22.936 25.325 1.00 89.44 192 GLU A CA 1
ATOM 1481 C C . GLU A 1 192 ? -9.265 -21.863 25.373 1.00 89.44 192 GLU A C 1
ATOM 1483 O O . GLU A 1 192 ? -10.198 -21.963 26.166 1.00 89.44 192 GLU A O 1
ATOM 1488 N N . PHE A 1 193 ? -9.198 -20.858 24.493 1.00 93.38 193 PHE A N 1
ATOM 1489 C CA . PHE A 1 193 ? -10.213 -19.812 24.347 1.00 93.38 193 PHE A CA 1
ATOM 1490 C C . PHE A 1 193 ? -11.224 -20.101 23.229 1.00 93.38 193 PHE A C 1
ATOM 1492 O O . PHE A 1 193 ? -12.013 -19.226 22.882 1.00 93.38 193 PHE A O 1
ATOM 1499 N N . GLY A 1 194 ? -11.192 -21.283 22.609 1.00 93.81 194 GLY A N 1
ATOM 1500 C CA . GLY A 1 194 ? -12.070 -21.637 21.491 1.00 93.81 194 GLY A CA 1
ATOM 1501 C C . GLY A 1 194 ? -11.695 -20.989 20.148 1.00 93.81 194 GLY A C 1
ATOM 1502 O O . GLY A 1 194 ? -12.455 -21.091 19.189 1.00 93.81 194 GLY A O 1
ATOM 1503 N N . ILE A 1 195 ? -10.532 -20.327 20.055 1.00 94.44 195 ILE A N 1
ATOM 1504 C CA . ILE A 1 195 ? -10.025 -19.725 18.810 1.00 94.44 195 ILE A CA 1
ATOM 1505 C C . ILE A 1 195 ? -9.193 -20.740 18.021 1.00 94.44 195 ILE A C 1
ATOM 1507 O O . ILE A 1 195 ? -8.323 -21.407 18.584 1.00 94.44 195 ILE A O 1
ATOM 1511 N N . TRP A 1 196 ? -9.427 -20.808 16.715 1.00 94.50 196 TRP A N 1
ATOM 1512 C CA . TRP A 1 196 ? -8.784 -21.722 15.770 1.00 94.50 196 TRP A CA 1
ATOM 1513 C C . TRP A 1 196 ? -7.493 -21.121 15.194 1.00 94.50 196 TRP A C 1
ATOM 1515 O O . TRP A 1 196 ? -7.550 -20.343 14.247 1.00 94.50 196 TRP A O 1
ATOM 1525 N N . LEU A 1 197 ? -6.332 -21.475 15.755 1.00 94.25 197 LEU A N 1
ATOM 1526 C CA . LEU A 1 197 ? -5.024 -20.914 15.379 1.00 94.25 197 LEU A CA 1
ATOM 1527 C C . LEU A 1 197 ? -4.108 -21.962 14.743 1.00 94.25 197 LEU A C 1
ATOM 1529 O O . LEU A 1 197 ? -4.125 -23.128 15.139 1.00 94.25 197 LEU A O 1
ATOM 1533 N N . ASP A 1 198 ? -3.261 -21.528 13.809 1.00 95.06 198 ASP A N 1
ATOM 1534 C CA . ASP A 1 198 ? -2.159 -22.351 13.312 1.00 95.06 198 ASP A CA 1
ATOM 1535 C C . ASP A 1 198 ? -1.166 -22.626 14.460 1.00 95.06 198 ASP A C 1
ATOM 1537 O O . ASP A 1 198 ? -0.934 -21.784 15.337 1.00 95.06 198 ASP A O 1
ATOM 1541 N N . THR A 1 199 ? -0.557 -23.811 14.456 1.00 92.56 199 THR A N 1
ATOM 1542 C CA . THR A 1 199 ? 0.357 -24.252 15.520 1.00 92.56 199 THR A CA 1
ATOM 1543 C C . THR A 1 199 ? 1.755 -24.550 14.982 1.00 92.56 199 THR A C 1
ATOM 1545 O O . THR A 1 199 ? 1.859 -25.067 13.872 1.00 92.56 199 THR A O 1
ATOM 1548 N N . PRO A 1 200 ? 2.828 -24.277 15.750 1.00 92.38 200 PRO A N 1
ATOM 1549 C CA . PRO A 1 200 ? 4.184 -24.656 15.355 1.00 92.38 200 PRO A CA 1
ATOM 1550 C C . PRO A 1 200 ? 4.312 -26.156 15.066 1.00 92.38 200 PRO A C 1
ATOM 1552 O O . PRO A 1 200 ? 3.728 -26.974 15.778 1.00 92.38 200 PRO A O 1
ATOM 1555 N N . GLN A 1 201 ? 5.101 -26.537 14.062 1.00 92.12 201 GLN A N 1
ATOM 1556 C CA . GLN A 1 201 ? 5.380 -27.941 13.737 1.00 92.12 201 GLN A CA 1
ATOM 1557 C C . GLN A 1 201 ? 6.304 -28.602 14.773 1.00 92.12 201 GLN A C 1
ATOM 1559 O O . GLN A 1 201 ? 6.118 -29.781 15.093 1.00 92.12 201 GLN A O 1
ATOM 1564 N N . ASP A 1 202 ? 7.235 -27.845 15.365 1.00 90.19 202 ASP A N 1
ATOM 1565 C CA . ASP A 1 202 ? 8.138 -28.344 16.407 1.00 90.19 202 ASP A CA 1
ATOM 1566 C C . ASP A 1 202 ? 7.406 -28.492 17.765 1.00 90.19 202 ASP A C 1
ATOM 1568 O O . ASP A 1 202 ? 6.863 -27.508 18.288 1.00 90.19 202 ASP A O 1
ATOM 1572 N N . PRO A 1 203 ? 7.385 -29.696 18.373 1.00 89.38 203 PRO A N 1
ATOM 1573 C CA . PRO A 1 203 ? 6.753 -29.927 19.671 1.00 89.38 203 PRO A CA 1
ATOM 1574 C C . PRO A 1 203 ? 7.278 -29.042 20.808 1.00 89.38 203 PRO A C 1
ATOM 1576 O O . PRO A 1 203 ? 6.482 -28.635 21.655 1.00 89.38 203 PRO A O 1
ATOM 1579 N N . ARG A 1 204 ? 8.575 -28.712 20.818 1.00 85.75 204 ARG A N 1
ATOM 1580 C CA . ARG A 1 204 ? 9.209 -27.897 21.869 1.00 85.75 204 ARG A CA 1
ATOM 1581 C C . ARG A 1 204 ? 8.702 -26.461 21.813 1.00 85.75 204 ARG A C 1
ATOM 1583 O O . ARG A 1 204 ? 8.286 -25.907 22.826 1.00 85.75 204 ARG A O 1
ATOM 1590 N N . ILE A 1 205 ? 8.616 -25.894 20.605 1.00 87.88 205 ILE A N 1
ATOM 1591 C CA . ILE A 1 205 ? 8.057 -24.549 20.381 1.00 87.88 205 ILE A CA 1
ATOM 1592 C C . ILE A 1 205 ? 6.568 -24.522 20.754 1.00 87.88 205 ILE A C 1
ATOM 1594 O O . ILE A 1 205 ? 6.099 -23.564 21.372 1.00 87.88 205 ILE A O 1
ATOM 1598 N N . ARG A 1 206 ? 5.807 -25.581 20.439 1.00 89.06 206 ARG A N 1
ATOM 1599 C CA . ARG A 1 206 ? 4.402 -25.693 20.874 1.00 89.06 206 ARG A CA 1
ATOM 1600 C C . ARG A 1 206 ? 4.260 -25.709 22.394 1.00 89.06 206 ARG A C 1
ATOM 1602 O O . ARG A 1 206 ? 3.394 -25.013 22.922 1.00 89.06 206 ARG A O 1
ATOM 1609 N N . GLN A 1 207 ? 5.075 -26.505 23.084 1.00 87.31 207 GLN A N 1
ATOM 1610 C CA . GLN A 1 207 ? 5.041 -26.608 24.542 1.00 87.31 207 GLN A CA 1
ATOM 1611 C C . GLN A 1 207 ? 5.399 -25.271 25.192 1.00 87.31 207 GLN A C 1
ATOM 1613 O O . GLN A 1 207 ? 4.666 -24.807 26.067 1.00 87.31 207 GLN A O 1
ATOM 1618 N N . TRP A 1 208 ? 6.459 -24.620 24.707 1.00 87.50 208 TRP A N 1
ATOM 1619 C CA . TRP A 1 208 ? 6.830 -23.271 25.123 1.00 87.50 208 TRP A CA 1
ATOM 1620 C C . TRP A 1 208 ? 5.666 -22.286 24.939 1.00 87.50 208 TRP A C 1
ATOM 1622 O O . TRP A 1 208 ? 5.275 -21.608 25.888 1.00 87.50 208 TRP A O 1
ATOM 1632 N N . ARG A 1 209 ? 5.041 -22.266 23.750 1.00 89.75 209 ARG A N 1
ATOM 1633 C CA . ARG A 1 209 ? 3.921 -21.362 23.438 1.00 89.75 209 ARG A CA 1
ATOM 1634 C C . ARG A 1 209 ? 2.752 -21.562 24.399 1.00 89.75 209 ARG A C 1
ATOM 1636 O O . ARG A 1 209 ? 2.165 -20.585 24.850 1.00 89.75 209 ARG A O 1
ATOM 1643 N N . SER A 1 210 ? 2.420 -22.810 24.726 1.00 89.25 210 SER A N 1
ATOM 1644 C CA . SER A 1 210 ? 1.354 -23.119 25.685 1.00 89.25 210 SER A CA 1
ATOM 1645 C C . SER A 1 210 ? 1.669 -22.594 27.089 1.00 89.25 210 SER A C 1
ATOM 1647 O O . SER A 1 210 ? 0.785 -22.029 27.730 1.00 89.25 210 SER A O 1
ATOM 1649 N N . LYS A 1 211 ? 2.914 -22.755 27.564 1.00 87.62 211 LYS A N 1
ATOM 1650 C CA . LYS A 1 211 ? 3.349 -22.257 28.881 1.00 87.62 211 LYS A CA 1
ATOM 1651 C C . LYS A 1 211 ? 3.345 -20.727 28.940 1.00 87.62 211 LYS A C 1
ATOM 1653 O O . LYS A 1 211 ? 2.799 -20.170 29.891 1.00 87.62 211 LYS A O 1
ATOM 1658 N N . TYR A 1 212 ? 3.890 -20.066 27.913 1.00 88.56 212 TYR A N 1
ATOM 1659 C CA . TYR A 1 212 ? 3.876 -18.605 27.782 1.00 88.56 212 TYR A CA 1
ATOM 1660 C C . TYR A 1 212 ? 2.447 -18.063 27.882 1.00 88.56 212 TYR A C 1
ATOM 1662 O O . TYR A 1 212 ? 2.146 -17.286 28.782 1.00 88.56 212 TYR A O 1
ATOM 1670 N N . LEU A 1 213 ? 1.538 -18.554 27.030 1.00 91.69 213 LEU A N 1
ATOM 1671 C CA . LEU A 1 213 ? 0.150 -18.092 27.016 1.00 91.69 213 LEU A CA 1
ATOM 1672 C C . LEU A 1 213 ? -0.544 -18.310 28.364 1.00 91.69 213 LEU A C 1
ATOM 1674 O O . LEU A 1 213 ? -1.147 -17.374 28.884 1.00 91.69 213 LEU A O 1
ATOM 1678 N N . SER A 1 214 ? -0.401 -19.492 28.969 1.00 91.12 214 SER A N 1
ATOM 1679 C CA . SER A 1 214 ? -1.004 -19.782 30.273 1.00 91.12 214 SER A CA 1
ATOM 1680 C C . SER A 1 214 ? -0.516 -18.820 31.366 1.00 91.12 214 SER A C 1
ATOM 1682 O O . SER A 1 214 ? -1.340 -18.263 32.093 1.00 91.12 214 SER A O 1
ATOM 1684 N N . LYS A 1 215 ? 0.805 -18.601 31.488 1.00 89.69 215 LYS A N 1
ATOM 1685 C CA . LYS A 1 215 ? 1.395 -17.708 32.507 1.00 89.69 215 LYS A CA 1
ATOM 1686 C C . LYS A 1 215 ? 0.974 -16.255 32.267 1.00 89.69 215 LYS A C 1
ATOM 1688 O O . LYS A 1 215 ? 0.527 -15.582 33.195 1.00 89.69 215 LYS A O 1
ATOM 1693 N N . THR A 1 216 ? 1.045 -15.787 31.021 1.00 91.06 216 THR A N 1
ATOM 1694 C CA . THR A 1 216 ? 0.686 -14.413 30.652 1.00 91.06 216 THR A CA 1
ATOM 1695 C C . THR A 1 216 ? -0.800 -14.131 30.875 1.00 91.06 216 THR A C 1
ATOM 1697 O O . THR A 1 216 ? -1.141 -13.137 31.515 1.00 91.06 216 THR A O 1
ATOM 1700 N N . PHE A 1 217 ? -1.705 -15.011 30.431 1.00 94.56 217 PHE A N 1
ATOM 1701 C CA . PHE A 1 217 ? -3.142 -14.820 30.657 1.00 94.56 217 PHE A CA 1
ATOM 1702 C C . PHE A 1 217 ? -3.526 -14.909 32.133 1.00 94.56 217 PHE A C 1
ATOM 1704 O O . PHE A 1 217 ? -4.424 -14.183 32.564 1.00 94.56 217 PHE A O 1
ATOM 1711 N N . GLN A 1 218 ? -2.840 -15.739 32.925 1.00 93.19 218 GLN A N 1
ATOM 1712 C CA . GLN A 1 218 ? -3.021 -15.745 34.373 1.00 93.19 218 GLN A CA 1
ATOM 1713 C C . GLN A 1 218 ? -2.672 -14.373 34.969 1.00 93.19 218 GLN A C 1
ATOM 1715 O O . GLN A 1 218 ? -3.516 -13.763 35.628 1.00 93.19 218 GLN A O 1
ATOM 1720 N N . GLN A 1 219 ? -1.482 -13.841 34.674 1.00 91.00 219 GLN A N 1
ATOM 1721 C CA . GLN A 1 219 ? -1.043 -12.534 35.177 1.00 91.00 219 GLN A CA 1
ATOM 1722 C C . GLN A 1 219 ? -1.964 -11.386 34.729 1.00 91.00 219 GLN A C 1
ATOM 1724 O O . GLN A 1 219 ? -2.294 -10.517 35.538 1.00 91.00 219 GLN A O 1
ATOM 1729 N N . ILE A 1 220 ? -2.429 -11.399 33.472 1.00 93.75 220 ILE A N 1
ATOM 1730 C CA . ILE A 1 220 ? -3.398 -10.419 32.948 1.00 93.75 220 ILE A CA 1
ATOM 1731 C C . ILE A 1 220 ? -4.724 -10.504 33.714 1.00 93.75 220 ILE A C 1
ATOM 1733 O O . ILE A 1 220 ? -5.277 -9.478 34.114 1.00 93.75 220 ILE A O 1
ATOM 1737 N N . SER A 1 221 ? -5.230 -11.718 33.961 1.00 92.25 221 SER A N 1
ATOM 1738 C CA . SER A 1 221 ? -6.505 -11.924 34.661 1.00 92.25 221 SER A CA 1
ATOM 1739 C C . SER A 1 221 ? -6.495 -11.421 36.108 1.00 92.25 221 SER A C 1
ATOM 1741 O O . SER A 1 221 ? -7.534 -10.980 36.611 1.00 92.25 221 SER A O 1
ATOM 1743 N N . GLU A 1 222 ? -5.318 -11.439 36.737 1.00 91.44 222 GLU A N 1
ATOM 1744 C CA . GLU A 1 222 ? -5.059 -10.979 38.103 1.00 91.44 222 GLU A CA 1
ATOM 1745 C C . GLU A 1 222 ? -4.728 -9.475 38.183 1.00 91.44 222 GLU A C 1
ATOM 1747 O O . GLU A 1 222 ? -4.697 -8.918 39.279 1.00 91.44 222 GLU A O 1
ATOM 1752 N N . GLY A 1 223 ? -4.520 -8.794 37.048 1.00 90.88 223 GLY A N 1
ATOM 1753 C CA . GLY A 1 223 ? -4.133 -7.379 37.017 1.00 90.88 223 GLY A CA 1
ATOM 1754 C C . GLY A 1 223 ? -2.670 -7.139 37.406 1.00 90.88 223 GLY A C 1
ATOM 1755 O O . GLY A 1 223 ? -2.355 -6.094 37.974 1.00 90.88 223 GLY A O 1
ATOM 1756 N N . ARG A 1 224 ? -1.789 -8.121 37.180 1.00 89.12 224 ARG A N 1
ATOM 1757 C CA . ARG A 1 224 ? -0.373 -8.090 37.597 1.00 89.12 224 ARG A CA 1
ATOM 1758 C C . ARG A 1 224 ? 0.610 -8.079 36.428 1.00 89.12 224 ARG A C 1
ATOM 1760 O O . ARG A 1 224 ? 1.817 -8.072 36.652 1.00 89.12 224 ARG A O 1
ATOM 1767 N N . HIS A 1 225 ? 0.126 -8.086 35.187 1.00 88.00 225 HIS A N 1
ATOM 1768 C CA . HIS A 1 225 ? 0.999 -8.118 34.017 1.00 88.00 225 HIS A CA 1
ATOM 1769 C C . HIS A 1 225 ? 1.510 -6.714 33.655 1.00 88.00 225 HIS A C 1
ATOM 1771 O O . HIS A 1 225 ? 0.734 -5.759 33.604 1.00 88.00 225 HIS A O 1
ATOM 1777 N N . LYS A 1 226 ? 2.801 -6.588 33.323 1.00 82.50 226 LYS A N 1
ATOM 1778 C CA . LYS A 1 226 ? 3.459 -5.307 32.984 1.00 82.50 226 LYS A CA 1
ATOM 1779 C C . LYS A 1 226 ? 2.810 -4.536 31.826 1.00 82.50 226 LYS A C 1
ATOM 1781 O O . LYS A 1 226 ? 2.850 -3.310 31.795 1.00 82.50 226 LYS A O 1
ATOM 1786 N N . SER A 1 227 ? 2.170 -5.225 30.877 1.00 86.19 227 SER A N 1
ATOM 1787 C CA . SER A 1 227 ? 1.449 -4.562 29.774 1.00 86.19 227 SER A CA 1
ATOM 1788 C C . SER A 1 227 ? 0.184 -3.820 30.219 1.00 86.19 227 SER A C 1
ATOM 1790 O O . SER A 1 227 ? -0.381 -3.083 29.425 1.00 86.19 227 SER A O 1
ATOM 1792 N N . GLN A 1 228 ? -0.267 -3.990 31.466 1.00 89.25 228 GLN A N 1
ATOM 1793 C CA . GLN A 1 228 ? -1.435 -3.295 32.016 1.00 89.25 228 GLN A CA 1
ATOM 1794 C C . GLN A 1 228 ? -1.072 -1.970 32.711 1.00 89.25 228 GLN A C 1
ATOM 1796 O O . GLN A 1 228 ? -1.972 -1.213 33.084 1.00 89.25 228 GLN A O 1
ATOM 1801 N N . ILE A 1 229 ? 0.221 -1.685 32.924 1.00 86.69 229 ILE A N 1
ATOM 1802 C CA . ILE A 1 229 ? 0.682 -0.497 33.657 1.00 86.69 229 ILE A CA 1
ATOM 1803 C C . ILE A 1 229 ? 0.259 0.770 32.907 1.00 86.69 229 ILE A C 1
ATOM 1805 O O . ILE A 1 229 ? 0.544 0.941 31.726 1.00 86.69 229 ILE A O 1
ATOM 1809 N N . GLY A 1 230 ? -0.431 1.672 33.609 1.00 83.56 230 GLY A N 1
ATOM 1810 C CA . GLY A 1 230 ? -0.922 2.930 33.038 1.00 83.56 230 GLY A CA 1
ATOM 1811 C C . GLY A 1 230 ? -2.150 2.792 32.130 1.00 83.56 230 GLY A C 1
ATOM 1812 O O . GLY A 1 230 ? -2.649 3.812 31.655 1.00 83.56 230 GLY A O 1
ATOM 1813 N N . LEU A 1 231 ? -2.667 1.575 31.916 1.00 88.44 231 LEU A N 1
ATOM 1814 C CA . LEU A 1 231 ? -3.865 1.335 31.113 1.00 88.44 231 LEU A CA 1
ATOM 1815 C C . LEU A 1 231 ? -5.136 1.358 31.963 1.00 88.44 231 LEU A C 1
ATOM 1817 O O . LEU A 1 231 ? -5.177 0.834 33.079 1.00 88.44 231 LEU A O 1
ATOM 1821 N N . SER A 1 232 ? -6.200 1.910 31.385 1.00 85.44 232 SER A N 1
ATOM 1822 C CA . SER A 1 232 ? -7.518 2.034 32.009 1.00 85.44 232 SER A CA 1
ATOM 1823 C C . SER A 1 232 ? -8.588 1.367 31.161 1.00 85.44 232 SER A C 1
ATOM 1825 O O . SER A 1 232 ? -8.545 1.407 29.935 1.00 85.44 232 SER A O 1
ATOM 1827 N N . ARG A 1 233 ? -9.598 0.783 31.807 1.00 82.44 233 ARG A N 1
ATOM 1828 C CA . ARG A 1 233 ? -10.706 0.098 31.136 1.00 82.44 233 ARG A CA 1
ATOM 1829 C C . ARG A 1 233 ? -11.481 1.036 30.201 1.00 82.44 233 ARG A C 1
ATOM 1831 O O . ARG A 1 233 ? -11.745 2.193 30.534 1.00 82.44 233 ARG A O 1
ATOM 1838 N N . ARG A 1 234 ? -11.927 0.501 29.060 1.00 77.00 234 ARG A N 1
ATOM 1839 C CA . ARG A 1 234 ? -12.817 1.206 28.126 1.00 77.00 234 ARG A CA 1
ATOM 1840 C C . ARG A 1 234 ? -14.187 1.465 28.766 1.00 77.00 234 ARG A C 1
ATOM 1842 O O . ARG A 1 234 ? -14.840 0.533 29.241 1.00 77.00 234 ARG A O 1
ATOM 1849 N N . VAL A 1 235 ? -14.649 2.714 28.763 1.00 66.94 235 VAL A N 1
ATOM 1850 C CA . VAL A 1 235 ? -15.972 3.109 29.279 1.00 66.94 235 VAL A CA 1
ATOM 1851 C C . VAL A 1 235 ? -16.985 3.295 28.144 1.00 66.94 235 VAL A C 1
ATOM 1853 O O . VAL A 1 235 ? -16.668 3.219 26.959 1.00 66.94 235 VAL A O 1
ATOM 1856 N N . ALA A 1 236 ? -18.264 3.490 28.483 1.00 55.62 236 ALA A N 1
ATOM 1857 C CA . ALA A 1 236 ? -19.377 3.422 27.524 1.00 55.62 236 ALA A CA 1
ATOM 1858 C C . ALA A 1 236 ? -19.389 4.513 26.429 1.00 55.62 236 ALA A C 1
ATOM 1860 O O . ALA A 1 236 ? -20.212 4.445 25.508 1.00 55.62 236 ALA A O 1
ATOM 1861 N N . ASN A 1 237 ? -18.542 5.536 26.539 1.00 53.22 237 ASN A N 1
ATOM 1862 C CA . ASN A 1 237 ? -18.364 6.563 25.512 1.00 53.22 237 ASN A CA 1
ATOM 1863 C C . ASN A 1 237 ? -17.311 6.175 24.453 1.00 53.22 237 ASN A C 1
ATOM 1865 O O . ASN A 1 237 ? -17.274 6.821 23.412 1.00 53.22 237 ASN A O 1
ATOM 1869 N N . GLY A 1 238 ? -16.559 5.090 24.669 1.00 58.44 238 GLY A N 1
ATOM 1870 C CA . GLY A 1 238 ? -15.498 4.615 23.784 1.00 58.44 238 GLY A CA 1
ATOM 1871 C C . GLY A 1 238 ? -14.085 4.902 24.294 1.00 58.44 238 GLY A C 1
ATOM 1872 O O . GLY A 1 238 ? -13.162 4.295 23.755 1.00 58.44 238 GLY A O 1
ATOM 1873 N N . ASP A 1 239 ? -13.939 5.735 25.329 1.00 64.81 239 ASP A N 1
ATOM 1874 C CA . ASP A 1 239 ? -12.654 6.183 25.875 1.00 64.81 239 ASP A CA 1
ATOM 1875 C C . ASP A 1 239 ? -12.074 5.173 26.871 1.00 64.81 239 ASP A C 1
ATOM 1877 O O . ASP A 1 239 ? -12.805 4.494 27.598 1.00 64.81 239 ASP A O 1
ATOM 1881 N N . TYR A 1 240 ? -10.749 5.122 26.968 1.00 71.19 240 TYR A N 1
ATOM 1882 C CA . TYR A 1 240 ? -10.013 4.316 27.945 1.00 71.19 240 TYR A CA 1
ATOM 1883 C C . TYR A 1 240 ? -9.750 5.119 29.226 1.00 71.19 240 TYR A C 1
ATOM 1885 O O . TYR A 1 240 ? -8.612 5.412 29.571 1.00 71.19 240 TYR A O 1
ATOM 1893 N N . SER A 1 241 ? -10.818 5.524 29.917 1.00 73.06 241 SER A N 1
ATOM 1894 C CA . SER A 1 241 ? -10.765 6.384 31.117 1.00 73.06 241 SER A CA 1
ATOM 1895 C C . SER A 1 241 ? -11.410 5.760 32.362 1.00 73.06 241 SER A C 1
ATOM 1897 O O . SER A 1 241 ? -11.691 6.452 33.338 1.00 73.06 241 SER A O 1
ATOM 1899 N N . GLY A 1 242 ? -11.682 4.454 32.325 1.00 78.25 242 GLY A N 1
ATOM 1900 C CA . GLY A 1 242 ? -12.277 3.705 33.430 1.00 78.25 242 GLY A CA 1
ATOM 1901 C C . GLY A 1 242 ? -11.284 3.351 34.536 1.00 78.25 242 GLY A C 1
ATOM 1902 O O . GLY A 1 242 ? -10.260 4.002 34.717 1.00 78.25 242 GLY A O 1
ATOM 1903 N N . GLU A 1 243 ? -11.597 2.291 35.284 1.00 84.88 243 GLU A N 1
ATOM 1904 C CA . GLU A 1 243 ? -10.702 1.757 36.317 1.00 84.88 243 GLU A CA 1
ATOM 1905 C C . GLU A 1 243 ? -9.363 1.302 35.719 1.00 84.88 243 GLU A C 1
ATOM 1907 O O . GLU A 1 243 ? -9.331 0.726 34.626 1.00 84.88 243 GLU A O 1
ATOM 1912 N N . LEU A 1 244 ? -8.272 1.542 36.454 1.00 86.12 244 LEU A N 1
ATOM 1913 C CA . LEU A 1 244 ? -6.935 1.069 36.095 1.00 86.12 244 LEU A CA 1
ATOM 1914 C C . LEU A 1 244 ? -6.898 -0.463 36.062 1.00 86.12 244 LEU A C 1
ATOM 1916 O O . LEU A 1 244 ? -7.457 -1.126 36.938 1.00 86.12 244 LEU A O 1
ATOM 1920 N N . LEU A 1 245 ? -6.229 -1.019 35.052 1.00 88.81 245 LEU A N 1
ATOM 1921 C CA . LEU A 1 245 ? -6.104 -2.467 34.885 1.00 88.81 245 LEU A CA 1
ATOM 1922 C C . LEU A 1 245 ? -5.045 -3.070 35.808 1.00 88.81 245 LEU A C 1
ATOM 1924 O O . LEU A 1 245 ? -5.276 -4.121 36.406 1.00 88.81 245 LEU A O 1
ATOM 1928 N N . TYR A 1 246 ? -3.892 -2.409 35.917 1.00 88.19 246 TYR A N 1
ATOM 1929 C CA . TYR A 1 246 ? -2.807 -2.851 36.783 1.00 88.19 246 TYR A CA 1
ATOM 1930 C C . TYR A 1 246 ? -3.124 -2.555 38.253 1.00 88.19 246 TYR A C 1
ATOM 1932 O O . TYR A 1 246 ? -3.500 -1.436 38.605 1.00 88.19 246 TYR A O 1
ATOM 1940 N N . LYS A 1 247 ? -2.970 -3.573 39.101 1.00 85.88 247 LYS A N 1
ATOM 1941 C CA . LYS A 1 247 ? -3.285 -3.549 40.539 1.00 85.88 247 LYS A CA 1
ATOM 1942 C C . LYS A 1 247 ? -2.063 -3.762 41.436 1.00 85.88 247 LYS A C 1
ATOM 1944 O O . LYS A 1 247 ? -2.206 -3.669 42.652 1.00 85.88 247 LYS A O 1
ATOM 1949 N N . GLY A 1 248 ? -0.909 -4.098 40.856 1.00 80.94 248 GLY A N 1
ATOM 1950 C CA . GLY A 1 248 ? 0.349 -4.271 41.586 1.00 80.94 248 GLY A CA 1
ATOM 1951 C C . GLY A 1 248 ? 1.041 -2.943 41.897 1.00 80.94 248 GLY A C 1
ATOM 1952 O O . GLY A 1 248 ? 0.558 -1.871 41.520 1.00 80.94 248 GLY A O 1
ATOM 1953 N N . ASP A 1 249 ? 2.196 -3.016 42.556 1.00 76.19 249 ASP A N 1
ATOM 1954 C CA . ASP A 1 249 ? 3.093 -1.869 42.705 1.00 76.19 249 ASP A CA 1
ATOM 1955 C C . ASP A 1 249 ? 3.923 -1.708 41.415 1.00 76.19 249 ASP A C 1
ATOM 1957 O O . ASP A 1 249 ? 4.555 -2.674 40.980 1.00 76.19 249 ASP A O 1
ATOM 1961 N N . PRO A 1 250 ? 3.908 -0.546 40.734 1.00 64.75 250 PRO A N 1
ATOM 1962 C CA . PRO A 1 250 ? 4.764 -0.315 39.570 1.00 64.75 250 PRO A CA 1
ATOM 1963 C C . PRO A 1 250 ? 6.263 -0.472 39.879 1.00 64.75 250 PRO A C 1
ATOM 1965 O O . PRO A 1 250 ? 7.023 -0.825 38.980 1.00 64.75 250 PRO A O 1
ATOM 1968 N N . GLN A 1 251 ? 6.681 -0.282 41.139 1.00 65.69 251 GLN A N 1
ATOM 1969 C CA . GLN A 1 251 ? 8.068 -0.476 41.581 1.00 65.69 251 GLN A CA 1
ATOM 1970 C C . GLN A 1 251 ? 8.500 -1.955 41.608 1.00 65.69 251 GLN A C 1
ATOM 1972 O O . GLN A 1 251 ? 9.694 -2.234 41.643 1.00 65.69 251 GLN A O 1
ATOM 1977 N N . GLU A 1 252 ? 7.583 -2.931 41.502 1.00 65.50 252 GLU A N 1
ATOM 1978 C CA . GLU A 1 252 ? 7.947 -4.361 41.378 1.00 65.50 252 GLU A CA 1
ATOM 1979 C C . GLU A 1 252 ? 8.798 -4.664 40.129 1.00 65.50 252 GLU A C 1
ATOM 1981 O O . GLU A 1 252 ? 9.499 -5.682 40.078 1.00 65.50 252 GLU A O 1
ATOM 1986 N N . TYR A 1 253 ? 8.751 -3.777 39.133 1.00 60.50 253 TYR A N 1
ATOM 1987 C CA . TYR A 1 253 ? 9.539 -3.853 37.905 1.00 60.50 253 TYR A CA 1
ATOM 1988 C C . TYR A 1 253 ? 10.752 -2.909 37.911 1.00 60.50 253 TYR A C 1
ATOM 1990 O O . TYR A 1 253 ? 11.522 -2.887 36.950 1.00 60.50 253 TYR A O 1
ATOM 1998 N N . GLU A 1 254 ? 10.979 -2.170 39.001 1.00 55.12 254 GLU A N 1
ATOM 1999 C CA . GLU A 1 254 ? 12.135 -1.291 39.158 1.00 55.12 254 GLU A CA 1
ATOM 2000 C C . GLU A 1 254 ? 13.425 -2.133 39.140 1.00 55.12 254 GLU A C 1
ATOM 2002 O O . GLU A 1 254 ? 13.634 -3.039 39.945 1.00 55.12 254 GLU A O 1
ATOM 2007 N N . GLY A 1 255 ? 14.276 -1.897 38.138 1.00 51.28 255 GLY A N 1
ATOM 2008 C CA . GLY A 1 255 ? 15.501 -2.672 37.913 1.00 51.28 255 GLY A CA 1
ATOM 2009 C C . GLY A 1 255 ? 15.348 -3.935 37.051 1.00 51.28 255 GLY A C 1
ATOM 2010 O O . GLY A 1 255 ? 16.369 -4.459 36.603 1.00 51.28 255 GLY A O 1
ATOM 2011 N N . ARG A 1 256 ? 14.125 -4.385 36.724 1.00 52.09 256 ARG A N 1
ATOM 2012 C CA . ARG A 1 256 ? 13.893 -5.408 35.685 1.00 52.09 256 ARG A CA 1
ATOM 2013 C C . ARG A 1 256 ? 13.858 -4.726 34.321 1.00 52.09 256 ARG A C 1
ATOM 2015 O O . ARG A 1 256 ? 12.841 -4.191 33.894 1.00 52.09 256 ARG A O 1
ATOM 2022 N N . ARG A 1 257 ? 15.014 -4.661 33.662 1.00 50.28 257 ARG A N 1
ATOM 2023 C CA . ARG A 1 257 ? 15.177 -3.884 32.427 1.00 50.28 257 ARG A CA 1
ATOM 2024 C C . ARG A 1 257 ? 14.801 -4.720 31.198 1.00 50.28 257 ARG A C 1
ATOM 2026 O O . ARG A 1 257 ? 15.484 -5.690 30.885 1.00 50.28 257 ARG A O 1
ATOM 2033 N N . GLY A 1 258 ? 13.771 -4.290 30.468 1.00 54.19 258 GLY A N 1
ATOM 2034 C CA . GLY A 1 258 ? 13.425 -4.811 29.142 1.00 54.19 258 GLY A CA 1
ATOM 2035 C C . GLY A 1 258 ? 12.471 -6.011 29.118 1.00 54.19 258 GLY A C 1
ATOM 2036 O O . GLY A 1 258 ? 11.942 -6.465 30.132 1.00 54.19 258 GLY A O 1
ATOM 2037 N N . TYR A 1 259 ? 12.202 -6.506 27.911 1.00 55.31 259 TYR A N 1
ATOM 2038 C CA . TYR A 1 259 ? 11.398 -7.707 27.707 1.00 55.31 259 TYR A CA 1
ATOM 2039 C C . TYR A 1 259 ? 12.260 -8.958 27.890 1.00 55.31 259 TYR A C 1
ATOM 2041 O O . TYR A 1 259 ? 13.205 -9.184 27.137 1.00 55.31 259 TYR A O 1
ATOM 2049 N N . GLU A 1 260 ? 11.941 -9.747 28.917 1.00 51.28 260 GLU A N 1
ATOM 2050 C CA . GLU A 1 260 ? 12.677 -10.960 29.271 1.00 51.28 260 GLU A CA 1
ATOM 2051 C C . GLU A 1 260 ? 12.505 -12.058 28.211 1.00 51.28 260 GLU A C 1
ATOM 2053 O O . GLU A 1 260 ? 11.459 -12.215 27.574 1.00 51.28 260 GLU A O 1
ATOM 2058 N N . TYR A 1 261 ? 13.581 -12.811 27.995 1.00 58.97 261 TYR A N 1
ATOM 2059 C CA . TYR A 1 261 ? 13.636 -13.879 27.007 1.00 58.97 261 TYR A CA 1
ATOM 2060 C C . TYR A 1 261 ? 13.019 -15.187 27.564 1.00 58.97 261 TYR A C 1
ATOM 2062 O O . TYR A 1 261 ? 12.907 -15.329 28.783 1.00 58.97 261 TYR A O 1
ATOM 2070 N N . PRO A 1 262 ? 12.629 -16.167 26.716 1.00 51.97 262 PRO A N 1
ATOM 2071 C CA . PRO A 1 262 ? 11.938 -17.414 27.063 1.00 51.97 262 PRO A CA 1
ATOM 2072 C C . PRO A 1 262 ? 12.337 -18.191 28.322 1.00 51.97 262 PRO A C 1
ATOM 2074 O O . PRO A 1 262 ? 11.516 -18.983 28.788 1.00 51.97 262 PRO A O 1
ATOM 2077 N N . SER A 1 263 ? 13.546 -18.017 28.865 1.00 53.47 263 SER A N 1
ATOM 2078 C CA . SER A 1 263 ? 14.063 -18.816 29.984 1.00 53.47 263 SER A CA 1
ATOM 2079 C C . SER A 1 263 ? 13.178 -18.779 31.232 1.00 53.47 263 SER A C 1
ATOM 2081 O O . SER A 1 263 ? 13.111 -19.769 31.948 1.00 53.47 263 SER A O 1
ATOM 2083 N N . GLU A 1 264 ? 12.443 -17.691 31.476 1.00 59.94 264 GLU A N 1
ATOM 2084 C CA . GLU A 1 264 ? 11.522 -17.590 32.622 1.00 59.94 264 GLU A CA 1
ATOM 2085 C C . GLU A 1 264 ? 10.152 -18.276 32.409 1.00 59.94 264 GLU A C 1
ATOM 2087 O O . GLU A 1 264 ? 9.377 -18.447 33.355 1.00 59.94 264 GLU A O 1
ATOM 2092 N N . TYR A 1 265 ? 9.823 -18.672 31.173 1.00 65.69 265 TYR A N 1
ATOM 2093 C CA . TYR A 1 265 ? 8.579 -19.381 30.824 1.00 65.69 265 TYR A CA 1
ATOM 2094 C C . TYR A 1 265 ? 8.773 -20.893 30.733 1.00 65.69 265 TYR A C 1
ATOM 2096 O O . TYR A 1 265 ? 7.815 -21.638 30.508 1.00 65.69 265 TYR A O 1
ATOM 2104 N N . CYS A 1 266 ? 10.010 -21.354 30.889 1.00 59.78 266 CYS A N 1
ATOM 2105 C CA . CYS A 1 266 ? 10.351 -22.760 30.949 1.00 59.78 266 CYS A CA 1
ATOM 2106 C C . CYS A 1 266 ? 11.345 -22.988 32.089 1.00 59.78 266 CYS A C 1
ATOM 2108 O O . CYS A 1 266 ? 12.549 -23.115 31.886 1.00 59.78 266 CYS A O 1
ATOM 2110 N N . GLU A 1 267 ? 10.802 -23.053 33.302 1.00 57.47 267 GLU A N 1
ATOM 2111 C CA . GLU A 1 267 ? 11.483 -23.689 34.426 1.00 57.47 267 GLU A CA 1
ATOM 2112 C C . GLU A 1 267 ? 11.835 -25.129 33.998 1.00 57.47 267 GLU A C 1
ATOM 2114 O O . GLU A 1 267 ? 10.990 -25.803 33.400 1.00 57.47 267 GLU A O 1
ATOM 2119 N N . GLU A 1 268 ? 13.079 -25.557 34.254 1.00 61.66 268 GLU A N 1
ATOM 2120 C CA . GLU A 1 268 ? 13.643 -26.890 33.936 1.00 61.66 268 GLU A CA 1
ATOM 2121 C C . GLU A 1 268 ? 14.218 -27.126 32.518 1.00 61.66 268 GLU A C 1
ATOM 2123 O O . GLU A 1 268 ? 14.489 -28.274 32.173 1.00 61.66 268 GLU A O 1
ATOM 2128 N N . LEU A 1 269 ? 14.476 -26.097 31.696 1.00 65.31 269 LEU A N 1
ATOM 2129 C CA . LEU A 1 269 ? 15.238 -26.312 30.448 1.00 65.31 269 LEU A CA 1
ATOM 2130 C C . LEU A 1 269 ? 16.723 -26.537 30.727 1.00 65.31 269 LEU A C 1
ATOM 2132 O O . LEU A 1 269 ? 17.347 -25.767 31.464 1.00 65.31 269 LEU A O 1
ATOM 2136 N N . ASP A 1 270 ? 17.314 -27.528 30.061 1.00 74.88 270 ASP A N 1
ATOM 2137 C CA . ASP A 1 270 ? 18.767 -27.592 29.962 1.00 74.88 270 ASP A CA 1
ATOM 2138 C C . ASP A 1 270 ? 19.315 -26.477 29.049 1.00 74.88 270 ASP A C 1
ATOM 2140 O O . ASP A 1 270 ? 18.593 -25.819 28.291 1.00 74.88 270 ASP A O 1
ATOM 2144 N N . GLU A 1 271 ? 20.625 -26.242 29.133 1.00 71.25 271 GLU A N 1
ATOM 2145 C CA . GLU A 1 271 ? 21.292 -25.169 28.393 1.00 71.25 271 GLU A CA 1
ATOM 2146 C C . GLU A 1 271 ? 21.134 -25.307 26.868 1.00 71.25 271 GLU A C 1
ATOM 2148 O O . GLU A 1 271 ? 21.055 -24.303 26.157 1.00 71.25 271 GLU A O 1
ATOM 2153 N N . SER A 1 272 ? 21.054 -26.541 26.363 1.00 75.00 272 SER A N 1
ATOM 2154 C CA . SER A 1 272 ? 20.946 -26.833 24.934 1.00 75.00 272 SER A CA 1
ATOM 2155 C C . SER A 1 272 ? 19.537 -26.574 24.398 1.00 75.00 272 SER A C 1
ATOM 2157 O O . SER A 1 272 ? 19.383 -26.010 23.312 1.00 75.00 272 SER A O 1
ATOM 2159 N N . GLU A 1 273 ? 18.505 -26.909 25.173 1.00 74.19 273 GLU A N 1
ATOM 2160 C CA . GLU A 1 273 ? 17.111 -26.664 24.821 1.00 74.19 273 GLU A CA 1
ATOM 2161 C C . GLU A 1 273 ? 16.771 -25.176 24.923 1.00 74.19 273 GLU A C 1
ATOM 2163 O O . GLU A 1 273 ? 16.139 -24.621 24.019 1.00 74.19 273 GLU A O 1
ATOM 2168 N N . ALA A 1 274 ? 17.278 -24.500 25.959 1.00 71.38 274 ALA A N 1
ATOM 2169 C CA . ALA A 1 274 ? 17.198 -23.051 26.068 1.00 71.38 274 ALA A CA 1
ATOM 2170 C C . ALA A 1 274 ? 17.877 -22.379 24.868 1.00 71.38 274 ALA A C 1
ATOM 2172 O O . ALA A 1 274 ? 17.253 -21.554 24.210 1.00 71.38 274 ALA A O 1
ATOM 2173 N N . ALA A 1 275 ? 19.109 -22.769 24.515 1.00 72.25 275 ALA A N 1
ATOM 2174 C CA . ALA A 1 275 ? 19.807 -22.238 23.343 1.00 72.25 275 ALA A CA 1
ATOM 2175 C C . ALA A 1 275 ? 19.048 -22.493 22.026 1.00 72.25 275 ALA A C 1
ATOM 2177 O O . ALA A 1 275 ? 19.005 -21.615 21.164 1.00 72.25 275 ALA A O 1
ATOM 2178 N N . PHE A 1 276 ? 18.408 -23.658 21.877 1.00 79.25 276 PHE A N 1
ATOM 2179 C CA . PHE A 1 276 ? 17.579 -23.971 20.713 1.00 79.25 276 PHE A CA 1
ATOM 2180 C C . PHE A 1 276 ? 16.360 -23.046 20.607 1.00 79.25 276 PHE A C 1
ATOM 2182 O O . PHE A 1 276 ? 16.173 -22.409 19.569 1.00 79.25 276 PHE A O 1
ATOM 2189 N N . LEU A 1 277 ? 15.544 -22.938 21.661 1.00 77.44 277 LEU A N 1
ATOM 2190 C CA . LEU A 1 277 ? 14.356 -22.071 21.668 1.00 77.44 277 LEU A CA 1
ATOM 2191 C C . LEU A 1 277 ? 14.749 -20.611 21.440 1.00 77.44 277 LEU A C 1
ATOM 2193 O O . LEU A 1 277 ? 14.127 -19.907 20.644 1.00 77.44 277 LEU A O 1
ATOM 2197 N N . ASN A 1 278 ? 15.862 -20.218 22.051 1.00 71.00 278 ASN A N 1
ATOM 2198 C CA . ASN A 1 278 ? 16.486 -18.918 21.897 1.00 71.00 278 ASN A CA 1
ATOM 2199 C C . ASN A 1 278 ? 16.968 -18.626 20.466 1.00 71.00 278 ASN A C 1
ATOM 2201 O O . ASN A 1 278 ? 17.191 -17.480 20.106 1.00 71.00 278 ASN A O 1
ATOM 2205 N N . SER A 1 279 ? 17.140 -19.648 19.631 1.00 71.50 279 SER A N 1
ATOM 2206 C CA . SER A 1 279 ? 17.489 -19.471 18.217 1.00 71.50 279 SER A CA 1
ATOM 2207 C C . SER A 1 279 ? 16.282 -19.449 17.275 1.00 71.50 279 SER A C 1
ATOM 2209 O O . SER A 1 279 ? 16.416 -19.165 16.087 1.00 71.50 279 SER A O 1
ATOM 2211 N N . LYS A 1 280 ? 15.094 -19.799 17.783 1.00 77.75 280 LYS A N 1
ATOM 2212 C CA . LYS A 1 280 ? 13.894 -20.059 16.974 1.00 77.75 280 LYS A CA 1
ATOM 2213 C C . LYS A 1 280 ? 12.695 -19.194 17.331 1.00 77.75 280 LYS A C 1
ATOM 2215 O O . LYS A 1 280 ? 11.729 -19.179 16.576 1.00 77.75 280 LYS A O 1
ATOM 2220 N N . ILE A 1 281 ? 12.720 -18.495 18.460 1.00 78.81 281 ILE A N 1
ATOM 2221 C CA . ILE A 1 281 ? 11.573 -17.734 18.950 1.00 78.81 281 ILE A CA 1
ATOM 2222 C C . ILE A 1 281 ? 12.007 -16.282 19.167 1.00 78.81 281 ILE A C 1
ATOM 2224 O O . ILE A 1 281 ? 12.751 -15.996 20.107 1.00 78.81 281 ILE A O 1
ATOM 2228 N N . PRO A 1 282 ? 11.538 -15.338 18.332 1.00 79.38 282 PRO A N 1
ATOM 2229 C CA . PRO A 1 282 ? 11.727 -13.917 18.595 1.00 79.38 282 PRO A CA 1
ATOM 2230 C C . PRO A 1 282 ? 11.113 -13.528 19.951 1.00 79.38 282 PRO A C 1
ATOM 2232 O O . PRO A 1 282 ? 10.098 -14.120 20.330 1.00 79.38 282 PRO A O 1
ATOM 2235 N N . PRO A 1 283 ? 11.658 -12.527 20.671 1.00 79.81 283 PRO A N 1
ATOM 2236 C CA . PRO A 1 283 ? 11.085 -12.076 21.939 1.00 79.81 283 PRO A CA 1
ATOM 2237 C C . PRO A 1 283 ? 9.583 -11.752 21.785 1.00 79.81 283 PRO A C 1
ATOM 2239 O O . PRO A 1 283 ? 9.236 -10.839 21.024 1.00 79.81 283 PRO A O 1
ATOM 2242 N N . PRO A 1 284 ? 8.675 -12.485 22.458 1.00 83.25 284 PRO A N 1
ATOM 2243 C CA . PRO A 1 284 ? 7.241 -12.412 22.176 1.00 83.25 284 PRO A CA 1
ATOM 2244 C C . PRO A 1 284 ? 6.628 -11.076 22.582 1.00 83.25 284 PRO A C 1
ATOM 2246 O O . PRO A 1 284 ? 5.713 -10.599 21.924 1.00 83.25 284 PRO A O 1
ATOM 2249 N N . ASP A 1 285 ? 7.162 -10.421 23.604 1.00 78.62 285 ASP A N 1
ATOM 2250 C CA . ASP A 1 285 ? 6.652 -9.116 24.012 1.00 78.62 285 ASP A CA 1
ATOM 2251 C C . ASP A 1 285 ? 7.101 -7.978 23.066 1.00 78.62 285 ASP A C 1
ATOM 2253 O O . ASP A 1 285 ? 6.538 -6.886 23.093 1.00 78.62 285 ASP A O 1
ATOM 2257 N N . MET A 1 286 ? 8.105 -8.229 22.213 1.00 81.25 286 MET A N 1
ATOM 2258 C CA . MET A 1 286 ? 8.579 -7.290 21.190 1.00 81.25 286 MET A CA 1
ATOM 2259 C C . MET A 1 286 ? 7.928 -7.559 19.825 1.00 81.25 286 MET A C 1
ATOM 2261 O O . MET A 1 286 ? 7.528 -6.626 19.135 1.00 81.25 286 MET A O 1
ATOM 2265 N N . TYR A 1 287 ? 7.822 -8.828 19.419 1.00 86.81 287 TYR A N 1
ATOM 2266 C CA . TYR A 1 287 ? 7.374 -9.226 18.075 1.00 86.81 287 TYR A CA 1
ATOM 2267 C C . TYR A 1 287 ? 6.042 -9.963 18.035 1.00 86.81 287 TYR A C 1
ATOM 2269 O O . TYR A 1 287 ? 5.587 -10.345 16.956 1.00 86.81 287 TYR A O 1
ATOM 2277 N N . GLY A 1 288 ? 5.445 -10.252 19.185 1.00 90.69 288 GLY A N 1
ATOM 2278 C CA . GLY A 1 288 ? 4.344 -11.197 19.281 1.00 90.69 288 GLY A CA 1
ATOM 2279 C C . GLY A 1 288 ? 4.781 -12.613 18.909 1.00 90.69 288 GLY A C 1
ATOM 2280 O O . GLY A 1 288 ? 5.896 -12.876 18.439 1.00 90.69 288 GLY A O 1
ATOM 2281 N N . ILE A 1 289 ? 3.867 -13.559 19.074 1.00 92.06 289 ILE A N 1
ATOM 2282 C CA . ILE A 1 289 ? 4.051 -14.934 18.594 1.00 92.06 289 ILE A CA 1
ATOM 2283 C C . ILE A 1 289 ? 3.449 -15.094 17.196 1.00 92.06 289 ILE A C 1
ATOM 2285 O O . ILE A 1 289 ? 2.569 -14.335 16.796 1.00 92.06 289 ILE A O 1
ATOM 2289 N N . SER A 1 290 ? 3.897 -16.095 16.441 1.00 93.56 290 SER A N 1
ATOM 2290 C CA . SER A 1 290 ? 3.362 -16.354 15.100 1.00 93.56 290 SER A CA 1
ATOM 2291 C C . SER A 1 290 ? 1.853 -16.627 15.111 1.00 93.56 290 SER A C 1
ATOM 2293 O O . SER A 1 290 ? 1.357 -17.450 15.896 1.00 93.56 290 SER A O 1
ATOM 2295 N N . SER A 1 291 ? 1.129 -15.970 14.202 1.00 95.38 291 SER A N 1
ATOM 2296 C CA . SER A 1 291 ? -0.273 -16.282 13.900 1.00 95.38 291 SER A CA 1
ATOM 2297 C C . SER A 1 291 ? -0.438 -17.458 12.927 1.00 95.38 291 SER A C 1
ATOM 2299 O O . SER A 1 291 ? -1.536 -18.000 12.822 1.00 95.38 291 SER A O 1
ATOM 2301 N N . GLY A 1 292 ? 0.637 -17.857 12.232 1.00 95.12 292 GLY A N 1
ATOM 2302 C CA . GLY A 1 292 ? 0.600 -18.765 11.081 1.00 95.12 292 GLY A CA 1
ATOM 2303 C C . GLY A 1 292 ? 0.411 -18.088 9.725 1.00 95.12 292 GLY A C 1
ATOM 2304 O O . GLY A 1 292 ? 0.399 -18.775 8.701 1.00 95.12 292 GLY A O 1
ATOM 2305 N N . VAL A 1 293 ? 0.289 -16.759 9.704 1.00 96.75 293 VAL A N 1
ATOM 2306 C CA . VAL A 1 293 ? 0.210 -15.932 8.496 1.00 96.75 293 VAL A CA 1
ATOM 2307 C C . VAL A 1 293 ? 1.381 -14.957 8.483 1.00 96.75 293 VAL A C 1
ATOM 2309 O O . VAL A 1 293 ? 1.622 -14.265 9.474 1.00 96.75 293 VAL A O 1
ATOM 2312 N N . ILE A 1 294 ? 2.082 -14.876 7.350 1.00 96.62 294 ILE A N 1
ATOM 2313 C CA . ILE A 1 294 ? 3.201 -13.947 7.173 1.00 96.62 294 ILE A CA 1
ATOM 2314 C C . ILE A 1 294 ? 2.753 -12.512 7.463 1.00 96.62 294 ILE A C 1
ATOM 2316 O O . ILE A 1 294 ? 1.753 -12.025 6.937 1.00 96.62 294 ILE A O 1
ATOM 2320 N N . GLY A 1 295 ? 3.521 -11.841 8.319 1.00 95.62 295 GLY A N 1
ATOM 2321 C CA . GLY A 1 295 ? 3.306 -10.452 8.699 1.00 95.62 295 GLY A CA 1
ATOM 2322 C C . GLY A 1 295 ? 2.194 -10.202 9.719 1.00 95.62 295 GLY A C 1
ATOM 2323 O O . GLY A 1 295 ? 1.984 -9.050 10.080 1.00 95.62 295 GLY A O 1
ATOM 2324 N N . LEU A 1 296 ? 1.511 -11.237 10.224 1.00 97.44 296 LEU A N 1
ATOM 2325 C CA . LEU A 1 296 ? 0.547 -11.104 11.321 1.00 97.44 296 LEU A CA 1
ATOM 2326 C C . LEU A 1 296 ? 1.062 -11.792 12.586 1.00 97.44 296 LEU A C 1
ATOM 2328 O O . LEU A 1 296 ? 1.424 -12.973 12.574 1.00 97.44 296 LEU A O 1
ATOM 2332 N N . ARG A 1 297 ? 1.059 -11.068 13.704 1.00 96.81 297 ARG A N 1
ATOM 2333 C CA . ARG A 1 297 ? 1.602 -11.521 14.993 1.00 96.81 297 ARG A CA 1
ATOM 2334 C C . ARG A 1 297 ? 0.538 -11.455 16.080 1.00 96.81 297 ARG A C 1
ATOM 2336 O O . ARG A 1 297 ? -0.326 -10.588 16.060 1.00 96.81 297 ARG A O 1
ATOM 2343 N N . LEU A 1 298 ? 0.579 -12.386 17.023 1.00 96.12 298 LEU A N 1
ATOM 2344 C CA . LEU A 1 298 ? -0.384 -12.496 18.114 1.00 96.12 298 LEU A CA 1
ATOM 2345 C C . LEU A 1 298 ? 0.194 -11.947 19.412 1.00 96.12 298 LEU A C 1
ATOM 2347 O O . LEU A 1 298 ? 1.284 -12.343 19.826 1.00 96.12 298 LEU A O 1
ATOM 2351 N N . PHE A 1 299 ? -0.601 -11.120 20.083 1.00 95.75 299 PHE A N 1
ATOM 2352 C CA . PHE A 1 299 ? -0.303 -10.561 21.395 1.00 95.75 299 PHE A CA 1
ATOM 2353 C C . PHE A 1 299 ? -1.451 -10.888 22.359 1.00 95.75 299 PHE A C 1
ATOM 2355 O O . PHE A 1 299 ? -2.616 -10.670 22.005 1.00 95.75 299 PHE A O 1
ATOM 2362 N N . PRO A 1 300 ? -1.178 -11.418 23.565 1.00 95.38 300 PRO A N 1
ATOM 2363 C CA . PRO A 1 300 ? -2.191 -11.526 24.611 1.00 95.38 300 PRO A CA 1
ATOM 2364 C C . PRO A 1 300 ? -2.802 -10.153 24.908 1.00 95.38 300 PRO A C 1
ATOM 2366 O O . PRO A 1 300 ? -2.081 -9.178 25.119 1.00 95.38 300 PRO A O 1
ATOM 2369 N N . ASN A 1 301 ? -4.131 -10.054 24.894 1.00 95.62 301 ASN A N 1
ATOM 2370 C CA . ASN A 1 301 ? -4.805 -8.771 25.055 1.00 95.62 301 ASN A CA 1
ATOM 2371 C C . ASN A 1 301 ? -4.736 -8.310 26.527 1.00 95.62 301 ASN A C 1
ATOM 2373 O O . ASN A 1 301 ? -5.324 -8.980 27.382 1.00 95.62 301 ASN A O 1
ATOM 2377 N N . PRO A 1 302 ? -4.094 -7.166 26.853 1.00 94.12 302 PRO A N 1
ATOM 2378 C CA . PRO A 1 302 ? -3.983 -6.685 28.236 1.00 94.12 302 PRO A CA 1
ATOM 2379 C C . PRO A 1 302 ? -5.337 -6.394 28.899 1.00 94.12 302 PRO A C 1
ATOM 2381 O O . PRO A 1 302 ? -5.436 -6.374 30.127 1.00 94.12 302 PRO A O 1
ATOM 2384 N N . PHE A 1 303 ? -6.388 -6.196 28.098 1.00 93.62 303 PHE A N 1
ATOM 2385 C CA . PHE A 1 303 ? -7.749 -5.940 28.561 1.00 93.62 303 PHE A CA 1
ATOM 2386 C C . PHE A 1 303 ? -8.542 -7.224 28.854 1.00 93.62 303 PHE A C 1
ATOM 2388 O O . PHE A 1 303 ? -9.652 -7.135 29.383 1.00 93.62 303 PHE A O 1
ATOM 2395 N N . PHE A 1 304 ? -8.019 -8.415 28.521 1.00 95.00 304 PHE A N 1
ATOM 2396 C CA . PHE A 1 304 ? -8.705 -9.700 28.714 1.00 95.00 304 PHE A CA 1
ATOM 2397 C C . PHE A 1 304 ? -8.616 -10.196 30.168 1.00 95.00 304 PHE A C 1
ATOM 2399 O O . PHE A 1 304 ? -8.138 -11.290 30.465 1.00 95.00 304 PHE A O 1
ATOM 2406 N N . ASP A 1 305 ? -9.058 -9.350 31.095 1.00 91.19 305 ASP A N 1
ATOM 2407 C CA . ASP A 1 305 ? -9.065 -9.637 32.524 1.00 91.19 305 ASP A CA 1
ATOM 2408 C C . ASP A 1 305 ? -10.164 -10.626 32.945 1.00 91.19 305 ASP A C 1
ATOM 2410 O O . ASP A 1 305 ? -10.933 -11.136 32.130 1.00 91.19 305 ASP A O 1
ATOM 2414 N N . SER A 1 306 ? -10.268 -10.897 34.250 1.00 90.62 306 SER A N 1
ATOM 2415 C CA . SER A 1 306 ? -11.256 -11.835 34.800 1.00 90.62 306 SER A CA 1
ATOM 2416 C C . SER A 1 306 ? -12.705 -11.531 34.379 1.00 90.62 306 SER A C 1
ATOM 2418 O O . SER A 1 306 ? -13.484 -12.459 34.160 1.00 90.62 306 SER A O 1
ATOM 2420 N N . GLN A 1 307 ? -13.080 -10.254 34.222 1.00 90.12 307 GLN A N 1
ATOM 2421 C CA . GLN A 1 307 ? -14.429 -9.888 33.779 1.00 90.12 307 GLN A CA 1
ATOM 2422 C C . GLN A 1 307 ? -14.601 -10.112 32.274 1.00 90.12 307 GLN A C 1
ATOM 2424 O O . GLN A 1 307 ? -15.642 -10.608 31.846 1.00 90.12 307 GLN A O 1
ATOM 2429 N N . ALA A 1 308 ? -13.603 -9.748 31.467 1.00 92.88 308 ALA A N 1
ATOM 2430 C CA . ALA A 1 308 ? -13.619 -10.013 30.030 1.00 92.88 308 ALA A CA 1
ATOM 2431 C C . ALA A 1 308 ? -13.682 -11.520 29.738 1.00 92.88 308 ALA A C 1
ATOM 2433 O O . ALA A 1 308 ? -14.520 -11.954 28.951 1.00 92.88 308 ALA A O 1
ATOM 2434 N N . LYS A 1 309 ? -12.882 -12.319 30.454 1.00 93.44 309 LYS A N 1
ATOM 2435 C CA . LYS A 1 309 ? -12.874 -13.782 30.365 1.00 93.44 309 LYS A CA 1
ATOM 2436 C C . LYS A 1 309 ? -14.238 -14.392 30.694 1.00 93.44 309 LYS A C 1
ATOM 2438 O O . LYS A 1 309 ? -14.671 -15.301 29.998 1.00 93.44 309 LYS A O 1
ATOM 2443 N N . ALA A 1 310 ? -14.941 -13.877 31.705 1.00 94.06 310 ALA A N 1
ATOM 2444 C CA . ALA A 1 310 ? -16.286 -14.344 32.055 1.00 94.06 310 ALA A CA 1
ATOM 2445 C C . ALA A 1 310 ? -17.353 -14.003 30.995 1.00 94.06 310 ALA A C 1
ATOM 2447 O O . ALA A 1 310 ? -18.360 -14.697 30.892 1.00 94.06 310 ALA A O 1
ATOM 2448 N N . ASN A 1 311 ? -17.137 -12.943 30.210 1.00 92.88 311 ASN A N 1
ATOM 2449 C CA . ASN A 1 311 ? -18.042 -12.520 29.138 1.00 92.88 311 ASN A CA 1
ATOM 2450 C C . ASN A 1 311 ? -17.708 -13.151 27.776 1.00 92.88 311 ASN A C 1
ATOM 2452 O O . ASN A 1 311 ? -18.437 -12.913 26.809 1.00 92.88 311 ASN A O 1
ATOM 2456 N N . TRP A 1 312 ? -16.603 -13.895 27.679 1.00 96.31 312 TRP A N 1
ATOM 2457 C CA . TRP A 1 312 ? -16.107 -14.481 26.440 1.00 96.31 312 TRP A CA 1
ATOM 2458 C C . TRP A 1 312 ? -16.871 -15.753 26.055 1.00 96.31 312 TRP A C 1
ATOM 2460 O O . TRP A 1 312 ? -16.992 -16.683 26.848 1.00 96.31 312 TRP A O 1
ATOM 2470 N N . ASP A 1 313 ? -17.338 -15.804 24.809 1.00 96.94 313 ASP A N 1
ATOM 2471 C CA . ASP A 1 313 ? -18.030 -16.940 24.208 1.00 96.94 313 ASP A CA 1
ATOM 2472 C C . ASP A 1 313 ? -17.539 -17.123 22.764 1.00 96.94 313 ASP A C 1
ATOM 2474 O O . ASP A 1 313 ? -17.805 -16.307 21.875 1.00 96.94 313 ASP A O 1
ATOM 2478 N N . SER A 1 314 ? -16.785 -18.198 22.538 1.00 95.56 314 SER A N 1
ATOM 2479 C CA . SER A 1 314 ? -16.163 -18.470 21.239 1.00 95.56 314 SER A CA 1
ATOM 2480 C C . SER A 1 314 ? -17.162 -18.899 20.162 1.00 95.56 314 SER A C 1
ATOM 2482 O O . SER A 1 314 ? -16.995 -18.537 18.997 1.00 95.56 314 SER A O 1
ATOM 2484 N N . GLU A 1 315 ? -18.227 -19.618 20.520 1.00 95.25 315 GLU A N 1
ATOM 2485 C CA . GLU A 1 315 ? -19.237 -20.057 19.555 1.00 95.25 315 GLU A CA 1
ATOM 2486 C C . GLU A 1 315 ? -19.999 -18.846 19.016 1.00 95.25 315 GLU A C 1
ATOM 2488 O O . GLU A 1 315 ? -20.161 -18.682 17.801 1.00 95.25 315 GLU A O 1
ATOM 2493 N N . ARG A 1 316 ? -20.380 -17.931 19.912 1.00 95.69 316 ARG A N 1
ATOM 2494 C CA . ARG A 1 316 ? -21.012 -16.663 19.542 1.00 95.69 316 ARG A CA 1
ATOM 2495 C C . ARG A 1 316 ? -20.056 -15.734 18.804 1.00 95.69 316 ARG A C 1
ATOM 2497 O O . ARG A 1 316 ? -20.485 -15.038 17.886 1.00 95.69 316 ARG A O 1
ATOM 2504 N N . PHE A 1 317 ? -18.762 -15.744 19.125 1.00 93.31 317 PHE A N 1
ATOM 2505 C CA . PHE A 1 317 ? -17.768 -14.974 18.373 1.00 93.31 317 PHE A CA 1
ATOM 2506 C C . PHE A 1 317 ? -17.750 -15.343 16.879 1.00 93.31 317 PHE A C 1
ATOM 2508 O O . PHE A 1 317 ? -17.693 -14.457 16.018 1.00 93.31 317 PHE A O 1
ATOM 2515 N N . TYR A 1 318 ? -17.850 -16.632 16.549 1.00 91.56 318 TYR A N 1
ATOM 2516 C CA . TYR A 1 318 ? -17.888 -17.070 15.154 1.00 91.56 318 TYR A CA 1
ATOM 2517 C C . TYR A 1 318 ? -19.266 -16.907 14.505 1.00 91.56 318 TYR A C 1
ATOM 2519 O O . TYR A 1 318 ? -19.325 -16.519 13.340 1.00 91.56 318 TYR A O 1
ATOM 2527 N N . ASN A 1 319 ? -20.352 -17.153 15.245 1.00 91.94 319 ASN A N 1
ATOM 2528 C CA . ASN A 1 319 ? -21.672 -17.377 14.646 1.00 91.94 319 ASN A CA 1
ATOM 2529 C C . ASN A 1 319 ? -22.735 -16.303 14.957 1.00 91.94 319 ASN A C 1
ATOM 2531 O O . ASN A 1 319 ? -23.781 -16.288 14.314 1.00 91.94 319 ASN A O 1
ATOM 2535 N N . ASP A 1 320 ? -22.501 -15.387 15.904 1.00 90.44 320 ASP A N 1
ATOM 2536 C CA . ASP A 1 320 ? -23.479 -14.374 16.333 1.00 90.44 320 ASP A CA 1
ATOM 2537 C C . ASP A 1 320 ? -22.967 -12.950 16.075 1.00 90.44 320 ASP A C 1
ATOM 2539 O O . ASP A 1 320 ? -22.213 -12.377 16.867 1.00 90.44 320 ASP A O 1
ATOM 2543 N N . LYS A 1 321 ? -23.441 -12.337 14.979 1.00 82.69 321 LYS A N 1
ATOM 2544 C CA . LYS A 1 321 ? -23.108 -10.949 14.609 1.00 82.69 321 LYS A CA 1
ATOM 2545 C C . LYS A 1 321 ? -23.372 -9.965 15.728 1.00 82.69 321 LYS A C 1
ATOM 2547 O O . LYS A 1 321 ? -22.552 -9.085 15.959 1.00 82.69 321 LYS A O 1
ATOM 2552 N N . SER A 1 322 ? -24.464 -10.141 16.465 1.00 81.88 322 SER A N 1
ATOM 2553 C CA . SER A 1 322 ? -24.826 -9.228 17.543 1.00 81.88 322 SER A CA 1
ATOM 2554 C C . SER A 1 322 ? -23.821 -9.252 18.701 1.00 81.88 322 SER A C 1
ATOM 2556 O O . SER A 1 322 ? -23.741 -8.260 19.431 1.00 81.88 322 SER A O 1
ATOM 2558 N N . TYR A 1 323 ? -23.071 -10.349 18.849 1.00 87.44 323 TYR A N 1
ATOM 2559 C CA . TYR A 1 323 ? -22.020 -10.534 19.842 1.00 87.44 323 TYR A CA 1
ATOM 2560 C C . TYR A 1 323 ? -20.658 -10.061 19.325 1.00 87.44 323 TYR A C 1
ATOM 2562 O O . TYR A 1 323 ? -20.061 -9.168 19.920 1.00 87.44 323 TYR A O 1
ATOM 2570 N N . TYR A 1 324 ? -20.178 -10.591 18.192 1.00 86.25 324 TYR A N 1
ATOM 2571 C CA . TYR A 1 324 ? -18.831 -10.258 17.705 1.00 86.25 324 TYR A CA 1
ATOM 2572 C C . TYR A 1 324 ? -18.699 -8.829 17.176 1.00 86.25 324 TYR A C 1
ATOM 2574 O O . TYR A 1 324 ? -17.591 -8.310 17.074 1.00 86.25 324 TYR A O 1
ATOM 2582 N N . SER A 1 325 ? -19.815 -8.182 16.829 1.00 77.50 325 SER A N 1
ATOM 2583 C CA . SER A 1 325 ? -19.822 -6.781 16.418 1.00 77.50 325 SER A CA 1
ATOM 2584 C C . SER A 1 325 ? -20.031 -5.811 17.588 1.00 77.50 325 SER A C 1
ATOM 2586 O O . SER A 1 325 ? -20.185 -4.615 17.322 1.00 77.50 325 SER A O 1
ATOM 2588 N N . ASP A 1 326 ? -20.119 -6.293 18.836 1.00 80.25 326 ASP A N 1
ATOM 2589 C CA . ASP A 1 326 ? -20.275 -5.452 20.027 1.00 80.25 326 ASP A CA 1
ATOM 2590 C C . ASP A 1 326 ? -18.969 -4.682 20.299 1.00 80.25 326 ASP A C 1
ATOM 2592 O O . ASP A 1 326 ? -17.926 -5.304 20.513 1.00 80.25 326 ASP A O 1
ATOM 2596 N N . PRO A 1 327 ? -18.990 -3.336 20.338 1.00 76.75 327 PRO A N 1
ATOM 2597 C CA . PRO A 1 327 ? -17.790 -2.543 20.596 1.00 76.75 327 PRO A CA 1
ATOM 2598 C C . PRO A 1 327 ? -17.184 -2.738 21.999 1.00 76.75 327 PRO A C 1
ATOM 2600 O O . PRO A 1 327 ? -16.091 -2.242 22.264 1.00 76.75 327 PRO A O 1
ATOM 2603 N N . LYS A 1 328 ? -17.881 -3.421 22.916 1.00 80.06 328 LYS A N 1
ATOM 2604 C CA . LYS A 1 328 ? -17.389 -3.746 24.265 1.00 80.06 328 LYS A CA 1
ATOM 2605 C C . LYS A 1 328 ? -16.785 -5.143 24.376 1.00 80.06 328 LYS A C 1
ATOM 2607 O O . LYS A 1 328 ? -16.305 -5.493 25.454 1.00 80.06 328 LYS A O 1
ATOM 2612 N N . LEU A 1 329 ? -16.848 -5.950 23.317 1.00 87.44 329 LEU A N 1
ATOM 2613 C CA . LEU A 1 329 ? -16.250 -7.276 23.321 1.00 87.44 329 LEU A CA 1
ATOM 2614 C C . LEU A 1 329 ? -14.726 -7.150 23.398 1.00 87.44 329 LEU A C 1
ATOM 2616 O O . LEU A 1 329 ? -14.106 -6.529 22.538 1.00 87.44 329 LEU A O 1
ATOM 2620 N N . VAL A 1 330 ? -14.130 -7.775 24.411 1.00 92.19 330 VAL A N 1
ATOM 2621 C CA . VAL A 1 330 ? -12.677 -7.908 24.528 1.00 92.19 330 VAL A CA 1
ATOM 2622 C C . VAL A 1 330 ? -12.290 -9.315 24.093 1.00 92.19 330 VAL A C 1
ATOM 2624 O O . VAL A 1 330 ? -12.746 -10.299 24.675 1.00 92.19 330 VAL A O 1
ATOM 2627 N N . ARG A 1 331 ? -11.459 -9.405 23.054 1.00 94.00 331 ARG A N 1
ATOM 2628 C CA . ARG A 1 331 ? -10.953 -10.673 22.513 1.00 94.00 331 ARG A CA 1
ATOM 2629 C C . ARG A 1 331 ? -9.728 -11.144 23.313 1.00 94.00 331 ARG A C 1
ATOM 2631 O O . ARG A 1 331 ? -8.983 -10.288 23.790 1.00 94.00 331 ARG A O 1
ATOM 2638 N N . PRO A 1 332 ? -9.454 -12.460 23.403 1.00 96.06 332 PRO A N 1
ATOM 2639 C CA . PRO A 1 332 ? -8.261 -12.971 24.086 1.00 96.06 332 PRO A CA 1
ATOM 2640 C C . PRO A 1 332 ? -6.949 -12.456 23.478 1.00 96.06 332 PRO A C 1
ATOM 2642 O O . PRO A 1 332 ? -5.990 -12.187 24.195 1.00 96.06 332 PRO A O 1
ATOM 2645 N N . PHE A 1 333 ? -6.911 -12.282 22.156 1.00 96.38 333 PHE A N 1
ATOM 2646 C CA . PHE A 1 333 ? -5.724 -11.845 21.425 1.00 96.38 333 PHE A CA 1
ATOM 2647 C C . PHE A 1 333 ? -5.970 -10.536 20.685 1.00 96.38 333 PHE A C 1
ATOM 2649 O O . PHE A 1 333 ? -7.049 -10.329 20.126 1.00 96.38 333 PHE A O 1
ATOM 2656 N N . ARG A 1 334 ? -4.926 -9.708 20.623 1.00 96.00 334 ARG A N 1
ATOM 2657 C CA . ARG A 1 334 ? -4.757 -8.661 19.614 1.00 96.00 334 ARG A CA 1
ATOM 2658 C C . ARG A 1 334 ? -3.866 -9.197 18.493 1.00 96.00 334 ARG A C 1
ATOM 2660 O O . ARG A 1 334 ? -2.968 -10.005 18.746 1.00 96.00 334 ARG A O 1
ATOM 2667 N N . VAL A 1 335 ? -4.117 -8.761 17.260 1.00 97.06 335 VAL A N 1
ATOM 2668 C CA . VAL A 1 335 ? -3.302 -9.132 16.094 1.00 97.06 335 VAL A CA 1
ATOM 2669 C C . VAL A 1 335 ? -2.540 -7.899 15.629 1.00 97.06 335 VAL A C 1
ATOM 2671 O O . VAL A 1 335 ? -3.158 -6.924 15.211 1.00 97.06 335 VAL A O 1
ATOM 2674 N N . GLY A 1 336 ? -1.215 -7.951 15.718 1.00 96.81 336 GLY A N 1
ATOM 2675 C CA . GLY A 1 336 ? -0.317 -6.951 15.151 1.00 96.81 336 GLY A CA 1
ATOM 2676 C C . GLY A 1 336 ? 0.007 -7.261 13.696 1.00 96.81 336 GLY A C 1
ATOM 2677 O O . GLY A 1 336 ? -0.034 -8.420 13.272 1.00 96.81 336 GLY A O 1
ATOM 2678 N N . MET A 1 337 ? 0.332 -6.219 12.941 1.00 96.62 337 MET A N 1
ATOM 2679 C CA . MET A 1 337 ? 0.694 -6.295 11.529 1.00 96.62 337 MET A CA 1
ATOM 2680 C C . MET A 1 337 ? 2.105 -5.741 11.327 1.00 96.62 337 MET A C 1
ATOM 2682 O O . MET A 1 337 ? 2.399 -4.638 11.774 1.00 96.62 337 MET A O 1
ATOM 2686 N N . SER A 1 338 ? 2.972 -6.460 10.623 1.00 96.44 338 SER A N 1
ATOM 2687 C CA . SER A 1 338 ? 4.260 -5.940 10.153 1.00 96.44 338 SER A CA 1
ATOM 2688 C C . SER A 1 338 ? 4.191 -5.557 8.672 1.00 96.44 338 SER A C 1
ATOM 2690 O O . SER A 1 338 ? 3.226 -5.873 7.968 1.00 96.44 338 SER A O 1
ATOM 2692 N N . CYS A 1 339 ? 5.243 -4.910 8.163 1.00 95.50 339 CYS A N 1
ATOM 2693 C CA . CYS A 1 339 ? 5.330 -4.526 6.750 1.00 95.50 339 CYS A CA 1
ATOM 2694 C C . CYS A 1 339 ? 5.257 -5.736 5.801 1.00 95.50 339 CYS A C 1
ATOM 2696 O O . CYS A 1 339 ? 4.735 -5.624 4.688 1.00 95.50 339 CYS A O 1
ATOM 2698 N N . ALA A 1 340 ? 5.705 -6.912 6.250 1.00 95.62 340 ALA A N 1
ATOM 2699 C CA . ALA A 1 340 ? 5.651 -8.143 5.468 1.00 95.62 340 ALA A CA 1
ATOM 2700 C C . ALA A 1 340 ? 4.244 -8.557 5.027 1.00 95.62 340 ALA A C 1
ATOM 2702 O O . ALA A 1 340 ? 4.131 -9.193 3.981 1.00 95.62 340 ALA A O 1
ATOM 2703 N N . PHE A 1 341 ? 3.191 -8.162 5.751 1.00 95.69 341 PHE A N 1
ATOM 2704 C CA . PHE A 1 341 ? 1.806 -8.448 5.361 1.00 95.69 341 PHE A CA 1
ATOM 2705 C C . PHE A 1 341 ? 1.474 -7.905 3.960 1.00 95.69 341 PHE A C 1
ATOM 2707 O O . PHE A 1 341 ? 0.800 -8.572 3.179 1.00 95.69 341 PHE A O 1
ATOM 2714 N N . CYS A 1 342 ? 1.994 -6.717 3.630 1.00 93.44 342 CYS A N 1
ATOM 2715 C CA . CYS A 1 342 ? 1.797 -6.068 2.332 1.00 93.44 342 CYS A CA 1
ATOM 2716 C C . CYS A 1 342 ? 2.968 -6.283 1.363 1.00 93.44 342 CYS A C 1
ATOM 2718 O O . CYS A 1 342 ? 2.796 -6.118 0.158 1.00 93.44 342 CYS A O 1
ATOM 2720 N N . HIS A 1 343 ? 4.166 -6.613 1.853 1.00 94.19 343 HIS A N 1
ATOM 2721 C CA . HIS A 1 343 ? 5.379 -6.601 1.028 1.00 94.19 343 HIS A CA 1
ATOM 2722 C C . HIS A 1 343 ? 5.998 -7.971 0.732 1.00 94.19 343 HIS A C 1
ATOM 2724 O O . HIS A 1 343 ? 6.871 -8.058 -0.131 1.00 94.19 343 HIS A O 1
ATOM 2730 N N . THR A 1 344 ? 5.527 -9.045 1.371 1.00 95.38 344 THR A N 1
ATOM 2731 C CA . THR A 1 344 ? 6.036 -10.397 1.105 1.00 95.38 344 THR A CA 1
ATOM 2732 C C . THR A 1 344 ? 5.191 -11.125 0.068 1.00 95.38 344 THR A C 1
ATOM 2734 O O . THR A 1 344 ? 3.963 -11.142 0.151 1.00 95.38 344 THR A O 1
ATOM 2737 N N . SER A 1 345 ? 5.847 -11.796 -0.880 1.00 95.81 345 SER A N 1
ATOM 2738 C CA . SER A 1 345 ? 5.194 -12.808 -1.715 1.00 95.81 345 SER A CA 1
ATOM 2739 C C . SER A 1 345 ? 6.103 -13.992 -2.028 1.00 95.81 345 SER A C 1
ATOM 2741 O O . SER A 1 345 ? 7.225 -14.088 -1.528 1.00 95.81 345 SER A O 1
ATOM 2743 N N . PHE A 1 346 ? 5.601 -14.921 -2.840 1.00 96.75 346 PHE A N 1
ATOM 2744 C CA . PHE A 1 346 ? 6.382 -16.043 -3.331 1.00 96.75 346 PHE A CA 1
ATOM 2745 C C . PHE A 1 346 ? 7.509 -15.556 -4.238 1.00 96.75 346 PHE A C 1
ATOM 2747 O O . PHE A 1 346 ? 7.276 -14.831 -5.208 1.00 96.75 346 PHE A O 1
ATOM 2754 N N . HIS A 1 347 ? 8.724 -15.991 -3.924 1.00 95.38 347 HIS A N 1
ATOM 2755 C CA . HIS A 1 347 ? 9.956 -15.616 -4.592 1.00 95.38 347 HIS A CA 1
ATOM 2756 C C . HIS A 1 347 ? 9.910 -16.015 -6.080 1.00 95.38 347 HIS A C 1
ATOM 2758 O O . HIS A 1 347 ? 9.870 -17.211 -6.372 1.00 95.38 347 HIS A O 1
ATOM 2764 N N . PRO A 1 348 ? 9.984 -15.073 -7.041 1.00 94.06 348 PRO A N 1
ATOM 2765 C CA . PRO A 1 348 ? 9.885 -15.382 -8.475 1.00 94.06 348 PRO A CA 1
ATOM 2766 C C . PRO A 1 348 ? 10.943 -16.375 -8.976 1.00 94.06 348 PRO A C 1
ATOM 2768 O O . PRO A 1 348 ? 10.656 -17.221 -9.816 1.00 94.06 348 PRO A O 1
ATOM 2771 N N . LEU A 1 349 ? 12.159 -16.313 -8.420 1.00 92.06 349 LEU A N 1
ATOM 2772 C CA . LEU A 1 349 ? 13.244 -17.251 -8.746 1.00 92.06 349 LEU A CA 1
ATOM 2773 C C . LEU A 1 349 ? 13.162 -18.606 -8.019 1.00 92.06 349 LEU A C 1
ATOM 2775 O O . LEU A 1 349 ? 13.918 -19.516 -8.343 1.00 92.06 349 LEU A O 1
ATOM 2779 N N . ARG A 1 350 ? 12.287 -18.763 -7.021 1.00 93.06 350 ARG A N 1
ATOM 2780 C CA . ARG A 1 350 ? 12.126 -20.004 -6.243 1.00 93.06 350 ARG A CA 1
ATOM 2781 C C . ARG A 1 350 ? 10.669 -20.179 -5.783 1.00 93.06 350 ARG A C 1
ATOM 2783 O O . ARG A 1 350 ? 10.435 -20.310 -4.579 1.00 93.06 350 ARG A O 1
ATOM 2790 N N . PRO A 1 351 ? 9.673 -20.175 -6.688 1.00 94.12 351 PRO A N 1
ATOM 2791 C CA . PRO A 1 351 ? 8.281 -20.311 -6.275 1.00 94.12 351 PRO A CA 1
ATOM 2792 C C . PRO A 1 351 ? 8.058 -21.667 -5.579 1.00 94.12 351 PRO A C 1
ATOM 2794 O O . PRO A 1 351 ? 8.792 -22.626 -5.852 1.00 94.12 351 PRO A O 1
ATOM 2797 N N . PRO A 1 352 ? 7.093 -21.767 -4.650 1.00 95.06 352 PRO A N 1
ATOM 2798 C CA . PRO A 1 352 ? 6.791 -23.031 -3.992 1.00 95.06 352 PRO A CA 1
ATOM 2799 C C . PRO A 1 352 ? 6.175 -24.026 -4.985 1.00 95.06 352 PRO A C 1
ATOM 2801 O O . PRO A 1 352 ? 5.542 -23.638 -5.963 1.00 95.06 352 PRO A O 1
ATOM 2804 N N . SER A 1 353 ? 6.330 -25.322 -4.709 1.00 91.88 353 SER A N 1
ATOM 2805 C CA . SER A 1 353 ? 5.588 -26.374 -5.419 1.00 91.88 353 SER A CA 1
ATOM 2806 C C . SER A 1 353 ? 4.141 -26.515 -4.934 1.00 91.88 353 SER A C 1
ATOM 2808 O O . SER A 1 353 ? 3.320 -27.069 -5.654 1.00 91.88 353 SER A O 1
ATOM 2810 N N . ASP A 1 354 ? 3.860 -26.057 -3.711 1.00 94.38 354 ASP A N 1
ATOM 2811 C CA . ASP A 1 354 ? 2.533 -25.994 -3.090 1.00 94.38 354 ASP A CA 1
ATOM 2812 C C . ASP A 1 354 ? 2.445 -24.702 -2.268 1.00 94.38 354 ASP A C 1
ATOM 2814 O O . ASP A 1 354 ? 3.188 -24.509 -1.300 1.00 94.38 354 ASP A O 1
ATOM 2818 N N . GLU A 1 355 ? 1.549 -23.802 -2.662 1.00 95.00 355 GLU A N 1
ATOM 2819 C CA . GLU A 1 355 ? 1.323 -22.509 -2.017 1.00 95.00 355 GLU A CA 1
ATOM 2820 C C . GLU A 1 355 ? 0.839 -22.612 -0.561 1.00 95.00 355 GLU A C 1
ATOM 2822 O O . GLU A 1 355 ? 0.983 -21.656 0.205 1.00 95.00 355 GLU A O 1
ATOM 2827 N N . ASN A 1 356 ? 0.276 -23.754 -0.149 1.00 94.62 356 ASN A N 1
ATOM 2828 C CA . ASN A 1 356 ? -0.231 -23.948 1.209 1.00 94.62 356 ASN A CA 1
ATOM 2829 C C . ASN A 1 356 ? 0.873 -24.339 2.194 1.00 94.62 356 ASN A C 1
ATOM 2831 O O . ASN A 1 356 ? 0.717 -24.102 3.398 1.00 94.62 356 ASN A O 1
ATOM 2835 N N . TYR A 1 357 ? 1.982 -24.887 1.689 1.00 94.69 357 TYR A N 1
ATOM 2836 C CA . TYR A 1 357 ? 3.125 -25.357 2.473 1.00 94.69 357 TYR A CA 1
ATOM 2837 C C . TYR A 1 357 ? 4.458 -24.789 1.949 1.00 94.69 357 TYR A C 1
ATOM 2839 O O . TYR A 1 357 ? 5.365 -25.552 1.600 1.00 94.69 357 TYR A O 1
ATOM 2847 N N . PRO A 1 358 ? 4.617 -23.453 1.893 1.00 95.62 358 PRO A N 1
ATOM 2848 C CA . PRO A 1 358 ? 5.863 -22.850 1.446 1.00 95.62 358 PRO A CA 1
ATOM 2849 C C . PRO A 1 358 ? 6.991 -23.059 2.465 1.00 95.62 358 PRO A C 1
ATOM 2851 O O . PRO A 1 358 ? 6.766 -23.195 3.669 1.00 95.62 358 PRO A O 1
ATOM 2854 N N . GLN A 1 359 ? 8.231 -23.026 1.979 1.00 95.12 359 GLN A N 1
ATOM 2855 C CA . GLN A 1 359 ? 9.437 -22.932 2.805 1.00 95.12 359 GLN A CA 1
ATOM 2856 C C . GLN A 1 359 ? 9.963 -21.490 2.818 1.00 95.12 359 GLN A C 1
ATOM 2858 O O . GLN A 1 359 ? 9.650 -20.714 1.917 1.00 95.12 359 GLN A O 1
ATOM 2863 N N . TRP A 1 360 ? 10.827 -21.135 3.777 1.00 93.50 360 TRP A N 1
ATOM 2864 C CA . TRP A 1 360 ? 11.438 -19.795 3.844 1.00 93.50 360 TRP A CA 1
ATOM 2865 C C . TRP A 1 360 ? 12.117 -19.374 2.531 1.00 93.50 360 TRP A C 1
ATOM 2867 O O . TRP A 1 360 ? 11.880 -18.271 2.047 1.00 93.50 360 TRP A O 1
ATOM 2877 N N . LYS A 1 361 ? 12.829 -20.298 1.870 1.00 93.81 361 LYS A N 1
ATOM 2878 C CA . LYS A 1 361 ? 13.469 -20.079 0.557 1.00 93.81 361 LYS A CA 1
ATOM 2879 C C . LYS A 1 361 ? 12.506 -19.737 -0.582 1.00 93.81 361 LYS A C 1
ATOM 2881 O O . LYS A 1 361 ? 12.956 -19.346 -1.656 1.00 93.81 361 LYS A O 1
ATOM 2886 N N . ASN A 1 362 ? 11.208 -19.982 -0.388 1.00 95.50 362 ASN A N 1
ATOM 2887 C CA . ASN A 1 362 ? 10.170 -19.690 -1.366 1.00 95.50 362 ASN A CA 1
ATOM 2888 C C . ASN A 1 362 ? 9.582 -18.290 -1.204 1.00 95.50 362 ASN A C 1
ATOM 2890 O O . ASN A 1 362 ? 8.681 -17.947 -1.964 1.00 95.50 362 ASN A O 1
ATOM 2894 N N . LEU A 1 363 ? 10.039 -17.495 -0.234 1.00 95.81 363 LEU A N 1
ATOM 2895 C CA . LEU A 1 363 ? 9.497 -16.174 0.070 1.00 95.81 363 LEU A CA 1
ATOM 2896 C C . LEU A 1 363 ? 10.526 -15.078 -0.221 1.00 95.81 363 LEU A C 1
ATOM 2898 O O . LEU A 1 363 ? 11.727 -15.267 -0.042 1.00 95.81 363 LEU A O 1
ATOM 2902 N N . SER A 1 364 ? 10.034 -13.925 -0.665 1.00 94.38 364 SER A N 1
ATOM 2903 C CA . SER A 1 364 ? 10.800 -12.684 -0.809 1.00 94.38 364 SER A CA 1
ATOM 2904 C C . SER A 1 364 ? 10.063 -11.579 -0.065 1.00 94.38 364 SER A C 1
ATOM 2906 O O . SER A 1 364 ? 8.868 -11.372 -0.292 1.00 94.38 364 SER A O 1
ATOM 2908 N N . GLY A 1 365 ? 10.777 -10.868 0.812 1.00 93.12 365 GLY A N 1
ATOM 2909 C CA . GLY A 1 365 ? 10.215 -9.772 1.603 1.00 93.12 365 GLY A CA 1
ATOM 2910 C C . GLY A 1 365 ? 10.017 -8.469 0.825 1.00 93.12 365 GLY A C 1
ATOM 2911 O O . GLY A 1 365 ? 9.435 -7.531 1.362 1.00 93.12 365 GLY A O 1
ATOM 2912 N N . ASN A 1 366 ? 10.502 -8.381 -0.416 1.00 92.38 366 ASN A N 1
ATOM 2913 C CA . ASN A 1 366 ? 10.581 -7.138 -1.184 1.00 92.38 366 ASN A CA 1
ATOM 2914 C C . ASN A 1 366 ? 9.828 -7.156 -2.521 1.00 92.38 366 ASN A C 1
ATOM 2916 O O . ASN A 1 366 ? 9.827 -6.139 -3.203 1.00 92.38 366 ASN A O 1
ATOM 2920 N N . ILE A 1 367 ? 9.174 -8.255 -2.909 1.00 93.19 367 ILE A N 1
ATOM 2921 C CA . ILE A 1 367 ? 8.458 -8.350 -4.197 1.00 93.19 367 ILE A CA 1
ATOM 2922 C C . ILE A 1 367 ? 7.030 -7.761 -4.165 1.00 93.19 367 ILE A C 1
ATOM 2924 O O . ILE A 1 367 ? 6.430 -7.544 -5.217 1.00 93.19 367 ILE A O 1
ATOM 2928 N N . GLY A 1 368 ? 6.481 -7.471 -2.978 1.00 93.94 368 GLY A N 1
ATOM 2929 C CA . GLY A 1 368 ? 5.102 -6.991 -2.820 1.00 93.94 368 GLY A CA 1
ATOM 2930 C C . GLY A 1 368 ? 4.079 -8.130 -2.758 1.00 93.94 368 GLY A C 1
ATOM 2931 O O . GLY A 1 368 ? 4.235 -9.139 -3.439 1.00 93.94 368 GLY A O 1
ATOM 2932 N N . ALA A 1 369 ? 3.008 -7.995 -1.970 1.00 95.50 369 ALA A N 1
ATOM 2933 C CA . ALA A 1 369 ? 1.959 -9.013 -1.825 1.00 95.50 369 ALA A CA 1
ATOM 2934 C C . ALA A 1 369 ? 0.988 -9.031 -3.027 1.00 95.50 369 ALA A C 1
ATOM 2936 O O . ALA A 1 369 ? -0.195 -8.715 -2.918 1.00 95.50 369 ALA A O 1
ATOM 2937 N N . GLN A 1 370 ? 1.494 -9.430 -4.193 1.00 95.31 370 GLN A N 1
ATOM 2938 C CA . GLN A 1 370 ? 0.847 -9.326 -5.513 1.00 95.31 370 GLN A CA 1
ATOM 2939 C C . GLN A 1 370 ? -0.522 -10.020 -5.649 1.00 95.31 370 GLN A C 1
ATOM 2941 O O . GLN A 1 370 ? -1.300 -9.686 -6.537 1.00 95.31 370 GLN A O 1
ATOM 2946 N N . TYR A 1 371 ? -0.834 -10.968 -4.765 1.00 96.12 371 TYR A N 1
ATOM 2947 C CA . TYR A 1 371 ? -2.061 -11.776 -4.810 1.00 96.12 371 TYR A CA 1
ATOM 2948 C C . TYR A 1 371 ? -3.097 -11.357 -3.758 1.00 96.12 371 TYR A C 1
ATOM 2950 O O . TYR A 1 371 ? -4.236 -11.834 -3.773 1.00 96.12 371 TYR A O 1
ATOM 2958 N N . LEU A 1 372 ? -2.720 -10.460 -2.840 1.00 96.25 372 LEU A N 1
ATOM 2959 C CA . LEU A 1 372 ? -3.541 -10.055 -1.704 1.00 96.25 372 LEU A CA 1
ATOM 2960 C C . LEU A 1 372 ? -4.830 -9.362 -2.163 1.00 96.25 372 LEU A C 1
ATOM 2962 O O . LEU A 1 372 ? -4.834 -8.567 -3.105 1.00 96.25 372 LEU A O 1
ATOM 2966 N N . SER A 1 373 ? -5.933 -9.639 -1.470 1.00 95.19 373 SER A N 1
ATOM 2967 C CA . SER A 1 373 ? -7.222 -8.982 -1.687 1.00 95.19 373 SER A CA 1
ATOM 2968 C C . SER A 1 373 ? -7.686 -8.229 -0.470 1.00 95.19 373 SER A C 1
ATOM 2970 O O . SER A 1 373 ? -8.061 -8.840 0.527 1.00 95.19 373 SER A O 1
ATOM 2972 N N . MET A 1 374 ? -7.783 -6.910 -0.595 1.00 91.25 374 MET A N 1
ATOM 2973 C CA . MET A 1 374 ? -8.281 -6.070 0.490 1.00 91.25 374 MET A CA 1
ATOM 2974 C C . MET A 1 374 ? -9.731 -6.396 0.847 1.00 91.25 374 MET A C 1
ATOM 2976 O O . MET A 1 374 ? -10.069 -6.545 2.021 1.00 91.25 374 MET A O 1
ATOM 2980 N N . ARG A 1 375 ? -10.595 -6.637 -0.143 1.00 92.62 375 ARG A N 1
ATOM 2981 C CA . ARG A 1 375 ? -11.963 -7.090 0.135 1.00 92.62 375 ARG A CA 1
ATOM 2982 C C . ARG A 1 375 ? -12.007 -8.422 0.885 1.00 92.62 375 ARG A C 1
ATOM 2984 O O . ARG A 1 375 ? -12.891 -8.607 1.715 1.00 92.62 375 ARG A O 1
ATOM 2991 N N . ALA A 1 376 ? -11.063 -9.334 0.645 1.00 93.12 376 ALA A N 1
ATOM 2992 C CA . ALA A 1 376 ? -10.984 -10.610 1.359 1.00 93.12 376 ALA A CA 1
ATOM 2993 C C . ALA A 1 376 ? -10.422 -10.496 2.767 1.00 93.12 376 ALA A C 1
ATOM 2995 O O . ALA A 1 376 ? -10.874 -11.214 3.651 1.00 93.12 376 ALA A O 1
ATOM 2996 N N . THR A 1 377 ? -9.428 -9.637 2.961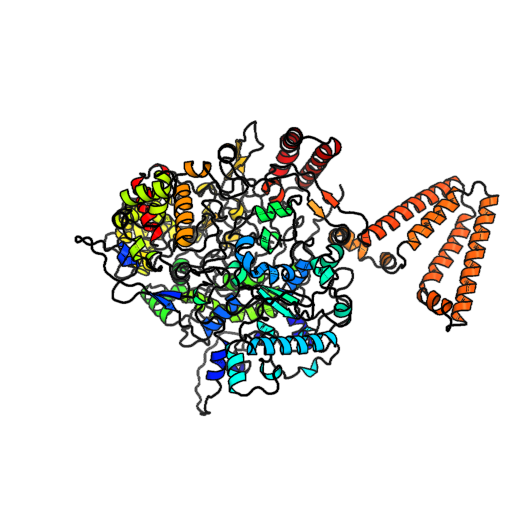 1.00 91.38 377 THR A N 1
ATOM 2997 C CA . THR A 1 377 ? -8.661 -9.573 4.204 1.00 91.38 377 THR A CA 1
ATOM 2998 C C . THR A 1 377 ? -9.279 -8.613 5.202 1.00 91.38 377 THR A C 1
ATOM 3000 O O . THR A 1 377 ? -9.494 -8.984 6.353 1.00 91.38 377 THR A O 1
ATOM 3003 N N . VAL A 1 378 ? -9.622 -7.401 4.763 1.00 86.56 378 VAL A N 1
ATOM 3004 C CA . VAL A 1 378 ? -10.219 -6.377 5.628 1.00 86.56 378 VAL A CA 1
ATOM 3005 C C . VAL A 1 378 ? -11.732 -6.292 5.466 1.00 86.56 378 VAL A C 1
ATOM 3007 O O . VAL A 1 378 ? -12.392 -5.830 6.379 1.00 86.56 378 VAL A O 1
ATOM 3010 N N . GLY A 1 379 ? -12.302 -6.772 4.356 1.00 86.81 379 GLY A N 1
ATOM 3011 C CA . GLY A 1 379 ? -13.744 -6.742 4.070 1.00 86.81 379 GLY A CA 1
ATOM 3012 C C . GLY A 1 379 ? -14.472 -8.083 4.196 1.00 86.81 379 GLY A C 1
ATOM 3013 O O . GLY A 1 379 ? -15.569 -8.214 3.658 1.00 86.81 379 GLY A O 1
ATOM 3014 N N . ALA A 1 380 ? -13.885 -9.091 4.853 1.00 85.75 380 ALA A N 1
ATOM 3015 C CA . ALA A 1 380 ? -14.352 -10.485 4.811 1.00 85.75 380 ALA A CA 1
ATOM 3016 C C . ALA A 1 380 ? -15.816 -10.687 5.241 1.00 85.75 380 ALA A C 1
ATOM 3018 O O . ALA A 1 380 ? -16.465 -11.634 4.806 1.00 85.75 380 ALA A O 1
ATOM 3019 N N . GLN A 1 381 ? -16.323 -9.820 6.121 1.00 84.88 381 GLN A N 1
ATOM 3020 C CA . GLN A 1 381 ? -17.691 -9.897 6.642 1.00 84.88 381 GLN A CA 1
ATOM 3021 C C . GLN A 1 381 ? -18.701 -9.079 5.819 1.00 84.88 381 GLN A C 1
ATOM 3023 O O . GLN A 1 381 ? -19.873 -9.026 6.192 1.00 84.88 381 GLN A O 1
ATOM 3028 N N . LEU A 1 382 ? -18.262 -8.401 4.751 1.00 87.19 382 LEU A N 1
ATOM 3029 C CA . LEU A 1 382 ? -19.138 -7.610 3.891 1.00 87.19 382 LEU A CA 1
ATOM 3030 C C . LEU A 1 382 ? -19.864 -8.491 2.880 1.00 87.19 382 LEU A C 1
ATOM 3032 O O . LEU A 1 382 ? -19.285 -9.410 2.300 1.00 87.19 382 LEU A O 1
ATOM 3036 N N . THR A 1 383 ? -21.113 -8.140 2.606 1.00 90.00 383 THR A N 1
ATOM 3037 C CA . THR A 1 383 ? -21.942 -8.768 1.578 1.00 90.00 383 THR A CA 1
ATOM 3038 C C . THR A 1 383 ? -22.101 -7.855 0.353 1.00 90.00 383 THR A C 1
ATOM 3040 O O . THR A 1 383 ? -22.009 -6.631 0.484 1.00 90.00 383 THR A O 1
ATOM 3043 N N . PRO A 1 384 ? -22.342 -8.405 -0.857 1.00 92.88 384 PRO A N 1
ATOM 3044 C CA . PRO A 1 384 ? -22.436 -7.611 -2.088 1.00 92.88 384 PRO A CA 1
ATOM 3045 C C . PRO A 1 384 ? -23.554 -6.555 -2.132 1.00 92.88 384 PRO A C 1
ATOM 3047 O O . PRO A 1 384 ? -23.546 -5.714 -3.024 1.00 92.88 384 PRO A O 1
ATOM 3050 N N . ASP A 1 385 ? -24.521 -6.556 -1.213 1.00 91.75 385 ASP A N 1
ATOM 3051 C CA . ASP A 1 385 ? -25.542 -5.504 -1.069 1.00 91.75 385 ASP A CA 1
ATOM 3052 C C . ASP A 1 385 ? -25.025 -4.277 -0.299 1.00 91.75 385 ASP A C 1
ATOM 3054 O O . ASP A 1 385 ? -25.708 -3.259 -0.200 1.00 91.75 385 ASP A O 1
ATOM 3058 N N . GLN A 1 386 ? -23.798 -4.323 0.219 1.00 89.69 386 GLN A N 1
ATOM 3059 C CA . GLN A 1 386 ? -23.167 -3.207 0.912 1.00 89.69 386 GLN A CA 1
ATOM 3060 C C . GLN A 1 386 ? -22.237 -2.449 -0.037 1.00 89.69 386 GLN A C 1
ATOM 3062 O O . GLN A 1 386 ? -21.345 -3.032 -0.645 1.00 89.69 386 GLN A O 1
ATOM 3067 N N . PHE A 1 387 ? -22.365 -1.124 -0.135 1.00 90.50 387 PHE A N 1
ATOM 3068 C CA . PHE A 1 387 ? -21.520 -0.334 -1.047 1.00 90.50 387 PHE A CA 1
ATOM 3069 C C . PHE A 1 387 ? -20.015 -0.466 -0.735 1.00 90.50 387 PHE A C 1
ATOM 3071 O O . PHE A 1 387 ? -19.193 -0.537 -1.647 1.00 90.50 387 PHE A O 1
ATOM 3078 N N . VAL A 1 388 ? -19.651 -0.577 0.550 1.00 88.75 388 VAL A N 1
ATOM 3079 C CA . VAL A 1 388 ? -18.253 -0.756 0.991 1.00 88.75 388 VAL A CA 1
ATOM 3080 C C . VAL A 1 388 ? -17.640 -2.056 0.449 1.00 88.75 388 VAL A C 1
ATOM 3082 O O . VAL A 1 388 ? -16.437 -2.094 0.200 1.00 88.75 388 VAL A O 1
ATOM 3085 N N . TYR A 1 389 ? -18.451 -3.093 0.188 1.00 92.50 389 TYR A N 1
ATOM 3086 C CA . TYR A 1 389 ? -17.989 -4.312 -0.486 1.00 92.50 389 TYR A CA 1
ATOM 3087 C C . TYR A 1 389 ? -17.418 -3.975 -1.864 1.00 92.50 389 TYR A C 1
ATOM 3089 O O . TYR A 1 389 ? -16.298 -4.360 -2.182 1.00 92.50 389 TYR A O 1
ATOM 3097 N N . HIS A 1 390 ? -18.167 -3.207 -2.661 1.00 93.94 390 HIS A N 1
ATOM 3098 C CA . HIS A 1 390 ? -17.754 -2.814 -4.011 1.00 93.94 390 HIS A CA 1
ATOM 3099 C C . HIS A 1 390 ? -16.594 -1.829 -3.992 1.00 93.94 390 HIS A C 1
ATOM 3101 O O . HIS A 1 390 ? -15.764 -1.881 -4.891 1.00 93.94 390 HIS A O 1
ATOM 3107 N N . LEU A 1 391 ? -16.504 -0.973 -2.970 1.00 92.25 391 LEU A N 1
ATOM 3108 C CA . LEU A 1 391 ? -15.347 -0.102 -2.772 1.00 92.25 391 LEU A CA 1
ATOM 3109 C C . LEU A 1 391 ? -14.064 -0.912 -2.564 1.00 92.25 391 LEU A C 1
ATOM 3111 O O . LEU A 1 391 ? -13.087 -0.691 -3.272 1.00 92.25 391 LEU A O 1
ATOM 3115 N N . LEU A 1 392 ? -14.077 -1.881 -1.647 1.00 92.69 392 LEU A N 1
ATOM 3116 C CA . LEU A 1 392 ? -12.916 -2.737 -1.405 1.00 92.69 392 LEU A CA 1
ATOM 3117 C C . LEU A 1 392 ? -12.623 -3.681 -2.574 1.00 92.69 392 LEU A C 1
ATOM 3119 O O . LEU A 1 392 ? -11.460 -3.925 -2.872 1.00 92.69 392 LEU A O 1
ATOM 3123 N N . GLU A 1 393 ? -13.653 -4.216 -3.234 1.00 93.88 393 GLU A N 1
ATOM 3124 C CA . GLU A 1 393 ? -13.464 -5.096 -4.393 1.00 93.88 393 GLU A CA 1
ATOM 3125 C C . GLU A 1 393 ? -12.949 -4.305 -5.607 1.00 93.88 393 GLU A C 1
ATOM 3127 O O . GLU A 1 393 ? -12.228 -4.860 -6.427 1.00 93.88 393 GLU A O 1
ATOM 3132 N N . SER A 1 394 ? -13.231 -2.994 -5.686 1.00 94.38 394 SER A N 1
ATOM 3133 C CA . SER A 1 394 ? -12.678 -2.113 -6.725 1.00 94.38 394 SER A CA 1
ATOM 3134 C C . SER A 1 394 ? -11.175 -1.881 -6.639 1.00 94.38 394 SER A C 1
ATOM 3136 O O . SER A 1 394 ? -10.622 -1.238 -7.526 1.00 94.38 394 SER A O 1
ATOM 3138 N N . GLN A 1 395 ? -10.520 -2.403 -5.600 1.00 94.25 395 GLN A N 1
ATOM 3139 C CA . GLN A 1 395 ? -9.070 -2.449 -5.466 1.00 94.25 395 GLN A CA 1
ATOM 3140 C C . GLN A 1 395 ? -8.587 -3.788 -6.041 1.00 94.25 395 GLN A C 1
ATOM 3142 O O . GLN A 1 395 ? -8.795 -4.830 -5.407 1.00 94.25 395 GLN A O 1
ATOM 3147 N N . PRO A 1 396 ? -7.979 -3.809 -7.244 1.00 95.06 396 PRO A N 1
ATOM 3148 C CA . PRO A 1 396 ? -7.530 -5.047 -7.863 1.00 95.06 396 PRO A CA 1
ATOM 3149 C C . PRO A 1 396 ? -6.527 -5.798 -6.984 1.00 95.06 396 PRO A C 1
ATOM 3151 O O . PRO A 1 396 ? -5.886 -5.231 -6.097 1.00 95.06 396 PRO A O 1
ATOM 3154 N N . ARG A 1 397 ? -6.386 -7.101 -7.219 1.00 95.44 397 ARG A N 1
ATOM 3155 C CA . ARG A 1 397 ? -5.495 -7.957 -6.424 1.00 95.44 397 ARG A CA 1
ATOM 3156 C C . ARG A 1 397 ? -4.059 -7.420 -6.487 1.00 95.44 397 ARG A C 1
ATOM 3158 O O . ARG A 1 397 ? -3.619 -6.934 -7.529 1.00 95.44 397 ARG A O 1
ATOM 3165 N N . GLY A 1 398 ? -3.359 -7.442 -5.355 1.00 95.75 398 GLY A N 1
ATOM 3166 C CA . GLY A 1 398 ? -2.025 -6.848 -5.238 1.00 95.75 398 GLY A CA 1
ATOM 3167 C C . GLY A 1 398 ? -2.007 -5.325 -5.071 1.00 95.75 398 GLY A C 1
ATOM 3168 O O . GLY A 1 398 ? -0.929 -4.729 -5.075 1.00 95.75 398 GLY A O 1
ATOM 3169 N N . THR A 1 399 ? -3.171 -4.689 -4.893 1.00 95.06 399 THR A N 1
ATOM 3170 C CA . THR A 1 399 ? -3.287 -3.249 -4.626 1.00 95.06 399 THR A CA 1
ATOM 3171 C C . THR A 1 399 ? -3.983 -2.960 -3.300 1.00 95.06 399 THR A C 1
ATOM 3173 O O . THR A 1 399 ? -4.746 -3.783 -2.794 1.00 95.06 399 THR A O 1
ATOM 3176 N N . ILE A 1 400 ? -3.709 -1.788 -2.732 1.00 92.25 400 ILE A N 1
ATOM 3177 C CA . ILE A 1 400 ? -4.308 -1.303 -1.491 1.00 92.25 400 ILE A CA 1
ATOM 3178 C C . ILE A 1 400 ? -4.467 0.218 -1.524 1.00 92.25 400 ILE A C 1
ATOM 3180 O O . ILE A 1 400 ? -3.567 0.946 -1.946 1.00 92.25 400 ILE A O 1
ATOM 3184 N N . ASP A 1 401 ? -5.603 0.703 -1.035 1.00 88.94 401 ASP A N 1
ATOM 3185 C CA . ASP A 1 401 ? -5.791 2.100 -0.648 1.00 88.94 401 ASP A CA 1
ATOM 3186 C C . ASP A 1 401 ? -5.728 2.233 0.882 1.00 88.94 401 ASP A C 1
ATOM 3188 O O . ASP A 1 401 ? -6.692 1.959 1.603 1.00 88.94 401 ASP A O 1
ATOM 3192 N N . THR A 1 402 ? -4.572 2.667 1.390 1.00 82.44 402 THR A N 1
ATOM 3193 C CA . THR A 1 402 ? -4.374 2.910 2.828 1.00 82.44 402 THR A CA 1
ATOM 3194 C C . THR A 1 402 ? -5.114 4.153 3.323 1.00 82.44 402 THR A C 1
ATOM 3196 O O . THR A 1 402 ? -5.340 4.286 4.526 1.00 82.44 402 THR A O 1
ATOM 3199 N N . SER A 1 403 ? -5.509 5.063 2.425 1.00 80.31 403 SER A N 1
ATOM 3200 C CA . SER A 1 403 ? -6.313 6.231 2.782 1.00 80.31 403 SER A CA 1
ATOM 3201 C C . SER A 1 403 ? -7.731 5.830 3.176 1.00 80.31 403 SER A C 1
ATOM 3203 O O . SER A 1 403 ? -8.382 6.608 3.850 1.00 80.31 403 SER A O 1
ATOM 3205 N N . LEU A 1 404 ? -8.229 4.624 2.878 1.00 75.75 404 LEU A N 1
ATOM 3206 C CA . LEU A 1 404 ? -9.588 4.218 3.275 1.00 75.75 404 LEU A CA 1
ATOM 3207 C C . LEU A 1 404 ? -9.887 4.446 4.774 1.00 75.75 404 LEU A C 1
ATOM 3209 O O . LEU A 1 404 ? -11.005 4.812 5.145 1.00 75.75 404 LEU A O 1
ATOM 3213 N N . ILE A 1 405 ? -8.891 4.234 5.639 1.00 75.69 405 ILE A N 1
ATOM 3214 C CA . ILE A 1 405 ? -9.040 4.389 7.091 1.00 75.69 405 ILE A CA 1
ATOM 3215 C C . ILE A 1 405 ? -8.905 5.865 7.505 1.00 75.69 405 ILE A C 1
ATOM 3217 O O . ILE A 1 405 ? -9.673 6.328 8.344 1.00 75.69 405 ILE A O 1
ATOM 3221 N N . ALA A 1 406 ? -7.994 6.617 6.880 1.00 78.81 406 ALA A N 1
ATOM 3222 C CA . ALA A 1 406 ? -7.828 8.064 7.044 1.00 78.81 406 ALA A CA 1
ATOM 3223 C C . ALA A 1 406 ? -8.090 8.775 5.708 1.00 78.81 406 ALA A C 1
ATOM 3225 O O . ALA A 1 406 ? -7.162 9.179 5.010 1.00 78.81 406 ALA A O 1
ATOM 3226 N N . SER A 1 407 ? -9.367 8.893 5.338 1.00 82.75 407 SER A N 1
ATOM 3227 C CA . SER A 1 407 ? -9.776 9.235 3.967 1.00 82.75 407 SER A CA 1
ATOM 3228 C C . SER A 1 407 ? -9.319 10.620 3.517 1.00 82.75 407 SER A C 1
ATOM 3230 O O . SER A 1 407 ? -9.650 11.629 4.137 1.00 82.75 407 SER A O 1
ATOM 3232 N N . ASP A 1 408 ? -8.619 10.677 2.382 1.00 84.94 408 ASP A N 1
ATOM 3233 C CA . ASP A 1 408 ? -8.452 11.894 1.580 1.00 84.94 408 ASP A CA 1
ATOM 3234 C C . ASP A 1 408 ? -9.587 12.088 0.560 1.00 84.94 408 ASP A C 1
ATOM 3236 O O . ASP A 1 408 ? -9.566 13.040 -0.231 1.00 84.94 408 ASP A O 1
ATOM 3240 N N . SER A 1 409 ? -10.607 11.226 0.652 1.00 86.50 409 SER A N 1
ATOM 3241 C CA . SER A 1 409 ? -11.802 11.172 -0.187 1.00 86.50 409 SER A CA 1
ATOM 3242 C C . SER A 1 409 ? -11.494 10.911 -1.659 1.00 86.50 409 SER A C 1
ATOM 3244 O O . SER A 1 409 ? -12.087 11.522 -2.547 1.00 86.50 409 SER A O 1
ATOM 3246 N N . ILE A 1 410 ? -10.529 10.026 -1.916 1.00 89.25 410 ILE A N 1
ATOM 3247 C CA . ILE A 1 410 ? -10.205 9.507 -3.242 1.00 89.25 410 ILE A CA 1
ATOM 3248 C C . ILE A 1 410 ? -9.990 8.003 -3.097 1.00 89.25 410 ILE A C 1
ATOM 3250 O O . ILE A 1 410 ? -9.128 7.584 -2.343 1.00 89.25 410 ILE A O 1
ATOM 3254 N N . ASN A 1 411 ? -10.743 7.195 -3.840 1.00 90.88 411 ASN A N 1
ATOM 3255 C CA . ASN A 1 411 ? -10.440 5.778 -4.009 1.00 90.88 411 ASN A CA 1
ATOM 3256 C C . ASN A 1 411 ? -9.278 5.650 -4.996 1.00 90.88 411 ASN A C 1
ATOM 3258 O O . ASN A 1 411 ? -9.467 5.774 -6.211 1.00 90.88 411 ASN A O 1
ATOM 3262 N N . ASN A 1 412 ? -8.070 5.467 -4.470 1.00 88.69 412 ASN A N 1
ATOM 3263 C CA . ASN A 1 412 ? -6.841 5.418 -5.260 1.00 88.69 412 ASN A CA 1
ATOM 3264 C C . ASN A 1 412 ? -5.984 4.187 -4.932 1.00 88.69 412 ASN A C 1
ATOM 3266 O O . ASN A 1 412 ? -4.827 4.341 -4.522 1.00 88.69 412 ASN A O 1
ATOM 3270 N N . PRO A 1 413 ? -6.513 2.965 -5.160 1.00 90.62 413 PRO A N 1
ATOM 3271 C CA . PRO A 1 413 ? -5.768 1.744 -4.895 1.00 90.62 413 PRO A CA 1
ATOM 3272 C C . PRO A 1 413 ? -4.416 1.779 -5.590 1.00 90.62 413 PRO A C 1
ATOM 3274 O O . PRO A 1 413 ? -4.314 2.139 -6.767 1.00 90.62 413 PRO A O 1
ATOM 3277 N N . ASN A 1 414 ? -3.391 1.410 -4.831 1.00 90.56 414 ASN A N 1
ATOM 3278 C CA . ASN A 1 414 ? -2.022 1.434 -5.288 1.00 90.56 414 ASN A CA 1
ATOM 3279 C C . ASN A 1 414 ? -1.381 0.051 -5.203 1.00 90.56 414 ASN A C 1
ATOM 3281 O O . ASN A 1 414 ? -1.610 -0.663 -4.228 1.00 90.56 414 ASN A O 1
ATOM 3285 N N . THR A 1 415 ? -0.543 -0.310 -6.169 1.00 92.56 415 THR A N 1
ATOM 3286 C CA . THR A 1 415 ? 0.267 -1.523 -6.126 1.00 92.56 415 THR A CA 1
ATOM 3287 C C . THR A 1 415 ? 1.074 -1.570 -4.841 1.00 92.56 415 THR A C 1
ATOM 3289 O O . THR A 1 415 ? 1.717 -0.594 -4.443 1.00 92.56 415 THR A O 1
ATOM 3292 N N . MET A 1 416 ? 1.060 -2.728 -4.187 1.00 90.69 416 MET A N 1
ATOM 3293 C CA . MET A 1 416 ? 2.029 -3.038 -3.144 1.00 90.69 416 MET A CA 1
ATOM 3294 C C . MET A 1 416 ? 3.390 -3.200 -3.817 1.00 90.69 416 MET A C 1
ATOM 3296 O O . MET A 1 416 ? 3.735 -4.273 -4.299 1.00 90.69 416 MET A O 1
ATOM 3300 N N . ASN A 1 417 ? 4.099 -2.077 -3.940 1.00 82.56 417 ASN A N 1
ATOM 3301 C CA . ASN A 1 417 ? 5.277 -1.955 -4.787 1.00 82.56 417 ASN A CA 1
ATOM 3302 C C . ASN A 1 417 ? 6.365 -2.959 -4.405 1.00 82.56 417 ASN A C 1
ATOM 3304 O O . ASN A 1 417 ? 6.712 -3.096 -3.227 1.00 82.56 417 ASN A O 1
ATOM 3308 N N . ALA A 1 418 ? 6.949 -3.574 -5.432 1.00 90.12 418 ALA A N 1
ATOM 3309 C CA . ALA A 1 418 ? 8.229 -4.238 -5.300 1.00 90.12 418 ALA A CA 1
ATOM 3310 C C . ALA A 1 418 ? 9.322 -3.199 -5.000 1.00 90.12 418 ALA A C 1
ATOM 3312 O O . ALA A 1 418 ? 9.317 -2.090 -5.546 1.00 90.12 418 ALA A O 1
ATOM 3313 N N . VAL A 1 419 ? 10.254 -3.559 -4.124 1.00 89.75 419 VAL A N 1
ATOM 3314 C CA . VAL A 1 419 ? 11.442 -2.774 -3.800 1.00 89.75 419 VAL A CA 1
ATOM 3315 C C . VAL A 1 419 ? 12.622 -3.424 -4.512 1.00 89.75 419 VAL A C 1
ATOM 3317 O O . VAL A 1 419 ? 13.146 -4.450 -4.072 1.00 89.75 419 VAL A O 1
ATOM 3320 N N . PHE A 1 420 ? 13.017 -2.810 -5.621 1.00 90.38 420 PHE A N 1
ATOM 3321 C CA . PHE A 1 420 ? 14.209 -3.156 -6.388 1.00 90.38 420 PHE A CA 1
ATOM 3322 C C . PHE A 1 420 ? 15.209 -2.000 -6.361 1.00 90.38 420 PHE A C 1
ATOM 3324 O O . PHE A 1 420 ? 14.833 -0.857 -6.106 1.00 90.38 420 PHE A O 1
ATOM 3331 N N . GLY A 1 421 ? 16.477 -2.314 -6.604 1.00 89.00 421 GLY A N 1
ATOM 3332 C CA . GLY A 1 421 ? 17.570 -1.393 -6.881 1.00 89.00 421 GLY A CA 1
ATOM 3333 C C . GLY A 1 421 ? 17.747 -0.252 -5.885 1.00 89.00 421 GLY A C 1
ATOM 3334 O O . GLY A 1 421 ? 17.984 0.875 -6.314 1.00 89.00 421 GLY A O 1
ATOM 3335 N N . LEU A 1 422 ? 17.623 -0.488 -4.567 1.00 88.69 422 LEU A N 1
ATOM 3336 C CA . LEU A 1 422 ? 17.751 0.607 -3.594 1.00 88.69 422 LEU A CA 1
ATOM 3337 C C . LEU A 1 422 ? 19.135 1.277 -3.671 1.00 88.69 422 LEU A C 1
ATOM 3339 O O . LEU A 1 422 ? 19.215 2.495 -3.525 1.00 88.69 422 LEU A O 1
ATOM 3343 N N . LYS A 1 423 ? 20.199 0.509 -3.948 1.00 86.88 423 LYS A N 1
ATOM 3344 C CA . LYS A 1 423 ? 21.557 1.036 -4.166 1.00 86.88 423 LYS A CA 1
ATOM 3345 C C . LYS A 1 423 ? 21.592 1.997 -5.362 1.00 86.88 423 LYS A C 1
ATOM 3347 O O . LYS A 1 423 ? 21.923 3.169 -5.192 1.00 86.88 423 LYS A O 1
ATOM 3352 N N . GLN A 1 424 ? 21.166 1.535 -6.540 1.00 87.94 424 GLN A N 1
ATOM 3353 C CA . GLN A 1 424 ? 21.129 2.331 -7.774 1.00 87.94 424 GLN A CA 1
ATOM 3354 C C . GLN A 1 424 ? 20.264 3.586 -7.594 1.00 87.94 424 GLN A C 1
ATOM 3356 O O . GLN A 1 424 ? 20.628 4.688 -8.005 1.00 87.94 424 GLN A O 1
ATOM 3361 N N . ARG A 1 425 ? 19.128 3.443 -6.906 1.00 88.25 425 ARG A N 1
ATOM 3362 C CA . ARG A 1 425 ? 18.216 4.544 -6.606 1.00 88.25 425 ARG A CA 1
ATOM 3363 C C . ARG A 1 425 ? 18.810 5.571 -5.640 1.00 88.25 425 ARG A C 1
ATOM 3365 O O . ARG A 1 425 ? 18.584 6.771 -5.809 1.00 88.25 425 ARG A O 1
ATOM 3372 N N . ALA A 1 426 ? 19.568 5.129 -4.635 1.00 85.81 426 ALA A N 1
ATOM 3373 C CA . ALA A 1 426 ? 20.279 6.026 -3.730 1.00 85.81 426 ALA A CA 1
ATOM 3374 C C . ALA A 1 426 ? 21.284 6.892 -4.504 1.00 85.81 426 ALA A C 1
ATOM 3376 O O . ALA A 1 426 ? 21.315 8.104 -4.294 1.00 85.81 426 ALA A O 1
ATOM 3377 N N . TYR A 1 427 ? 22.020 6.313 -5.456 1.00 85.38 427 TYR A N 1
ATOM 3378 C CA . TYR A 1 427 ? 22.938 7.064 -6.318 1.00 85.38 427 TYR A CA 1
ATOM 3379 C C . TYR A 1 427 ? 22.200 8.023 -7.252 1.00 85.38 427 TYR A C 1
ATOM 3381 O O . TYR A 1 427 ? 22.541 9.204 -7.289 1.00 85.38 427 TYR A O 1
ATOM 3389 N N . LEU A 1 428 ? 21.130 7.567 -7.916 1.00 85.81 428 LEU A N 1
ATOM 3390 C CA . LEU A 1 428 ? 20.264 8.419 -8.742 1.00 85.81 428 LEU A CA 1
ATOM 3391 C C . LEU A 1 428 ? 19.773 9.653 -7.970 1.00 85.81 428 LEU A C 1
ATOM 3393 O O . LEU A 1 428 ? 19.771 10.762 -8.500 1.00 85.81 428 LEU A O 1
ATOM 3397 N N . SER A 1 429 ? 19.401 9.488 -6.698 1.00 86.69 429 SER A N 1
ATOM 3398 C CA . SER A 1 429 ? 18.890 10.596 -5.889 1.00 86.69 429 SER A CA 1
ATOM 3399 C C . SER A 1 429 ? 19.874 11.763 -5.762 1.00 86.69 429 SER A C 1
ATOM 3401 O O . SER A 1 429 ? 19.438 12.911 -5.722 1.00 86.69 429 SER A O 1
ATOM 3403 N N . LEU A 1 430 ? 21.185 11.494 -5.792 1.00 85.56 430 LEU A N 1
ATOM 3404 C CA . LEU A 1 430 ? 22.249 12.504 -5.719 1.00 85.56 430 LEU A CA 1
ATOM 3405 C C . LEU A 1 430 ? 22.380 13.334 -7.007 1.00 85.56 430 LEU A C 1
ATOM 3407 O O . LEU A 1 430 ? 23.100 14.336 -7.023 1.00 85.56 430 LEU A O 1
ATOM 3411 N N . PHE A 1 431 ? 21.688 12.933 -8.076 1.00 79.19 431 PHE A N 1
ATOM 3412 C CA . PHE A 1 431 ? 21.553 13.685 -9.323 1.00 79.19 431 PHE A CA 1
ATOM 3413 C C . PHE A 1 431 ? 20.210 14.422 -9.432 1.00 79.19 431 PHE A C 1
ATOM 3415 O O . PHE A 1 431 ? 20.111 15.390 -10.190 1.00 79.19 431 PHE A O 1
ATOM 3422 N N . ASN A 1 432 ? 19.194 14.025 -8.657 1.00 80.50 432 ASN A N 1
ATOM 3423 C CA . ASN A 1 432 ? 17.895 14.699 -8.648 1.00 80.50 432 ASN A CA 1
ATOM 3424 C C . ASN A 1 432 ? 18.008 16.134 -8.104 1.00 80.50 432 ASN A C 1
ATOM 3426 O O . ASN A 1 432 ? 18.841 16.388 -7.232 1.00 80.50 432 ASN A O 1
ATOM 3430 N N . PRO A 1 433 ? 17.154 17.076 -8.544 1.00 82.12 433 PRO A N 1
ATOM 3431 C CA . PRO A 1 433 ? 17.109 18.418 -7.969 1.00 82.12 433 PRO A CA 1
ATOM 3432 C C . PRO A 1 433 ? 16.929 18.397 -6.446 1.00 82.12 433 PRO A C 1
ATOM 3434 O O . PRO A 1 433 ? 16.183 17.575 -5.905 1.00 82.12 433 PRO A O 1
ATOM 3437 N N . LYS A 1 434 ? 17.605 19.316 -5.747 1.00 87.25 434 LYS A N 1
ATOM 3438 C CA . LYS A 1 434 ? 17.455 19.460 -4.295 1.00 87.25 434 LYS A CA 1
ATOM 3439 C C . LYS A 1 434 ? 16.048 19.969 -3.956 1.00 87.25 434 LYS A C 1
ATOM 3441 O O . LYS A 1 434 ? 15.535 20.891 -4.585 1.00 87.25 434 LYS A O 1
ATOM 3446 N N . GLU A 1 435 ? 15.450 19.411 -2.910 1.00 88.75 435 GLU A N 1
ATOM 3447 C CA . GLU A 1 435 ? 14.152 19.822 -2.384 1.00 88.75 435 GLU A CA 1
ATOM 3448 C C . GLU A 1 435 ? 14.304 20.514 -1.026 1.00 88.75 435 GLU A C 1
ATOM 3450 O O . GLU A 1 435 ? 15.131 20.137 -0.190 1.00 88.75 435 GLU A O 1
ATOM 3455 N N . LYS A 1 436 ? 13.495 21.553 -0.804 1.00 92.00 436 LYS A N 1
ATOM 3456 C CA . LYS A 1 436 ? 13.457 22.292 0.455 1.00 92.00 436 LYS A CA 1
ATOM 3457 C C . LYS A 1 436 ? 12.664 21.505 1.491 1.00 92.00 436 LYS A C 1
ATOM 3459 O O . LYS A 1 436 ? 11.521 21.112 1.250 1.00 92.00 436 LYS A O 1
ATOM 3464 N N . ILE A 1 437 ? 13.260 21.308 2.658 1.00 93.25 437 ILE A N 1
ATOM 3465 C CA . ILE A 1 437 ? 12.721 20.488 3.743 1.00 93.25 437 ILE A CA 1
ATOM 3466 C C . ILE A 1 437 ? 12.233 21.390 4.882 1.00 93.25 437 ILE A C 1
ATOM 3468 O O . ILE A 1 437 ? 12.834 22.428 5.166 1.00 93.25 437 ILE A O 1
ATOM 3472 N N . SER A 1 438 ? 11.130 21.020 5.538 1.00 93.25 438 SER A N 1
ATOM 3473 C CA . SER A 1 438 ? 10.634 21.771 6.699 1.00 93.25 438 SER A CA 1
ATOM 3474 C C . SER A 1 438 ? 11.554 21.583 7.913 1.00 93.25 438 SER A C 1
ATOM 3476 O O . SER A 1 438 ? 12.268 20.585 8.005 1.00 93.25 438 SER A O 1
ATOM 3478 N N . LYS A 1 439 ? 11.504 22.495 8.894 1.00 93.19 439 LYS A N 1
ATOM 3479 C CA . LYS A 1 439 ? 12.290 22.353 10.136 1.00 93.19 439 LYS A CA 1
ATOM 3480 C C . LYS A 1 439 ? 11.977 21.049 10.886 1.00 93.19 439 LYS A C 1
ATOM 3482 O O . LYS A 1 439 ? 12.895 20.445 11.425 1.00 93.19 439 LYS A O 1
ATOM 3487 N N . ALA A 1 440 ? 10.711 20.625 10.912 1.00 92.44 440 ALA A N 1
ATOM 3488 C CA . ALA A 1 440 ? 10.305 19.375 11.557 1.00 92.44 440 ALA A CA 1
ATOM 3489 C C . ALA A 1 440 ? 10.875 18.160 10.808 1.00 92.44 440 ALA A C 1
ATOM 3491 O O . ALA A 1 440 ? 11.525 17.308 11.399 1.00 92.44 440 ALA A O 1
ATOM 3492 N N . SER A 1 441 ? 10.718 18.124 9.484 1.00 94.00 441 SER A N 1
ATOM 3493 C CA . SER A 1 441 ? 11.203 17.023 8.643 1.00 94.00 441 SER A CA 1
ATOM 3494 C C . SER A 1 441 ? 12.734 16.913 8.615 1.00 94.00 441 SER A C 1
ATOM 3496 O O . SER A 1 441 ? 13.265 15.814 8.486 1.00 94.00 441 SER A O 1
ATOM 3498 N N . ALA A 1 442 ? 13.451 18.037 8.737 1.00 93.19 442 ALA A N 1
ATOM 3499 C CA . ALA A 1 442 ? 14.915 18.086 8.706 1.00 93.19 442 ALA A CA 1
ATOM 3500 C C . ALA A 1 442 ? 15.579 17.411 9.920 1.00 93.19 442 ALA A C 1
ATOM 3502 O O . ALA A 1 442 ? 16.770 17.125 9.871 1.00 93.19 442 ALA A O 1
ATOM 3503 N N . GLN A 1 443 ? 14.816 17.122 10.982 1.00 91.31 443 GLN A N 1
ATOM 3504 C CA . GLN A 1 443 ? 15.282 16.326 12.124 1.00 91.31 443 GLN A CA 1
ATOM 3505 C C . GLN A 1 443 ? 15.546 14.863 11.746 1.00 91.31 443 GLN A C 1
ATOM 3507 O O . GLN A 1 443 ? 16.294 14.175 12.435 1.00 91.31 443 GLN A O 1
ATOM 3512 N N . LEU A 1 444 ? 14.933 14.378 10.660 1.00 92.62 444 LEU A N 1
ATOM 3513 C CA . LEU A 1 444 ? 15.187 13.047 10.130 1.00 92.62 444 LEU A CA 1
ATOM 3514 C C . LEU A 1 444 ? 16.312 13.099 9.081 1.00 92.62 444 LEU A C 1
ATOM 3516 O O . LEU A 1 444 ? 16.283 13.974 8.196 1.00 92.62 444 LEU A O 1
ATOM 3520 N N . PRO A 1 445 ? 17.267 12.151 9.119 1.00 91.69 445 PRO A N 1
ATOM 3521 C CA . PRO A 1 445 ? 18.283 12.017 8.082 1.00 91.69 445 PRO A CA 1
ATOM 3522 C C . PRO A 1 445 ? 17.674 11.800 6.692 1.00 91.69 445 PRO A C 1
ATOM 3524 O O . PRO A 1 445 ? 16.535 11.350 6.558 1.00 91.69 445 PRO A O 1
ATOM 3527 N N . SER A 1 446 ? 18.436 12.084 5.636 1.00 88.94 446 SER A N 1
ATOM 3528 C CA . SER A 1 446 ? 18.034 11.696 4.282 1.00 88.94 446 SER A CA 1
ATOM 3529 C C . SER A 1 446 ? 18.172 10.181 4.098 1.00 88.94 446 SER A C 1
ATOM 3531 O O . SER A 1 446 ? 17.180 9.486 3.861 1.00 88.94 446 SER A O 1
ATOM 3533 N N . LEU A 1 447 ? 19.390 9.656 4.279 1.00 87.44 447 LEU A N 1
ATOM 3534 C CA . LEU A 1 447 ? 19.701 8.226 4.152 1.00 87.44 447 LEU A CA 1
ATOM 3535 C C . LEU A 1 447 ? 20.556 7.699 5.316 1.00 87.44 447 LEU A C 1
ATOM 3537 O O . LEU A 1 447 ? 20.226 6.650 5.869 1.00 87.44 447 LEU A O 1
ATOM 3541 N N . TRP A 1 448 ? 21.596 8.437 5.718 1.00 89.44 448 TRP A N 1
ATOM 3542 C CA . TRP A 1 448 ? 22.463 8.134 6.867 1.00 89.44 448 TRP A CA 1
ATOM 3543 C C . TRP A 1 448 ? 22.463 9.298 7.860 1.00 89.44 448 TRP A C 1
ATOM 3545 O O . TRP A 1 448 ? 22.505 10.458 7.445 1.00 89.44 448 TRP A O 1
ATOM 3555 N N . GLY A 1 449 ? 22.414 9.005 9.159 1.00 89.75 449 GLY A N 1
ATOM 3556 C CA . GLY A 1 449 ? 22.508 9.993 10.236 1.00 89.75 449 GLY A CA 1
ATOM 3557 C C . GLY A 1 449 ? 23.879 10.663 10.341 1.00 89.75 449 GLY A C 1
ATOM 3558 O O . GLY A 1 449 ? 23.937 11.867 10.576 1.00 89.75 449 GLY A O 1
ATOM 3559 N N . ALA A 1 450 ? 24.957 9.920 10.082 1.00 90.06 450 ALA A N 1
ATOM 3560 C CA . ALA A 1 450 ? 26.343 10.391 10.065 1.00 90.06 450 ALA A CA 1
ATOM 3561 C C . ALA A 1 450 ? 26.975 10.183 8.670 1.00 90.06 450 ALA A C 1
ATOM 3563 O O . ALA A 1 450 ? 27.796 9.282 8.482 1.00 90.06 450 ALA A O 1
ATOM 3564 N N . PRO A 1 451 ? 26.565 10.963 7.650 1.00 89.00 451 PRO A N 1
ATOM 3565 C CA . PRO A 1 451 ? 27.013 10.774 6.269 1.00 89.00 451 PRO A CA 1
ATOM 3566 C C . PRO A 1 451 ? 28.468 11.215 6.018 1.00 89.00 451 PRO A C 1
ATOM 3568 O O . PRO A 1 451 ? 28.972 11.084 4.908 1.00 89.00 451 PRO A O 1
ATOM 3571 N N . ASP A 1 452 ? 29.145 11.778 7.012 1.00 87.62 452 ASP A N 1
ATOM 3572 C CA . ASP A 1 452 ? 30.567 12.129 7.005 1.00 87.62 452 ASP A CA 1
ATOM 3573 C C . ASP A 1 452 ? 31.466 11.033 7.596 1.00 87.62 452 ASP A C 1
ATOM 3575 O O . ASP A 1 452 ? 32.692 11.119 7.495 1.00 87.62 452 ASP A O 1
ATOM 3579 N N . GLN A 1 453 ? 30.864 9.990 8.170 1.00 87.50 453 GLN A N 1
ATOM 3580 C CA . GLN A 1 453 ? 31.553 8.876 8.811 1.00 87.50 453 GLN A CA 1
ATOM 3581 C C . GLN A 1 453 ? 31.430 7.584 7.994 1.00 87.50 453 GLN A C 1
ATOM 3583 O O . GLN A 1 453 ? 30.492 7.392 7.216 1.00 87.50 453 GLN A O 1
ATOM 3588 N N . VAL A 1 454 ? 32.376 6.668 8.223 1.00 82.81 454 VAL A N 1
ATOM 3589 C CA . VAL A 1 454 ? 32.416 5.337 7.603 1.00 82.81 454 VAL A CA 1
ATOM 3590 C C . VAL A 1 454 ? 32.204 4.271 8.675 1.00 82.81 454 VAL A C 1
ATOM 3592 O O . VAL A 1 454 ? 32.829 4.313 9.733 1.00 82.81 454 VAL A O 1
ATOM 3595 N N . SER A 1 455 ? 31.321 3.312 8.406 1.00 74.38 455 SER A N 1
ATOM 3596 C CA . SER A 1 455 ? 31.060 2.171 9.283 1.00 74.38 455 SER A CA 1
ATOM 3597 C C . SER A 1 455 ? 31.951 0.988 8.904 1.00 74.38 455 SER A C 1
ATOM 3599 O O . SER A 1 455 ? 31.855 0.479 7.790 1.00 74.38 455 SER A O 1
ATOM 3601 N N . THR A 1 456 ? 32.764 0.518 9.855 1.00 62.22 456 THR A N 1
ATOM 3602 C CA . THR A 1 456 ? 33.593 -0.701 9.743 1.00 62.22 456 THR A CA 1
ATOM 3603 C C . THR A 1 456 ? 33.007 -1.899 10.505 1.00 62.22 456 THR A C 1
ATOM 3605 O O . THR A 1 456 ? 33.663 -2.929 10.648 1.00 62.22 456 THR A O 1
ATOM 3608 N N . GLY A 1 457 ? 31.780 -1.786 11.037 1.00 53.78 457 GLY A N 1
ATOM 3609 C CA . GLY A 1 457 ? 31.214 -2.847 11.880 1.00 53.78 457 GLY A CA 1
ATOM 3610 C C . GLY A 1 457 ? 30.064 -2.475 12.822 1.00 53.78 457 GLY A C 1
ATOM 3611 O O . GLY A 1 457 ? 29.966 -3.064 13.893 1.00 53.78 457 GLY A O 1
ATOM 3612 N N . GLY A 1 458 ? 29.174 -1.545 12.448 1.00 54.88 458 GLY A N 1
ATOM 3613 C CA . GLY A 1 458 ? 27.787 -1.550 12.956 1.00 54.88 458 GLY A CA 1
ATOM 3614 C C . GLY A 1 458 ? 27.400 -0.638 14.133 1.00 54.88 458 GLY A C 1
ATOM 3615 O O . GLY A 1 458 ? 26.266 -0.743 14.601 1.00 54.88 458 GLY A O 1
ATOM 3616 N N . ALA A 1 459 ? 28.248 0.277 14.611 1.00 52.78 459 ALA A N 1
ATOM 3617 C CA . ALA A 1 459 ? 27.881 1.113 15.769 1.00 52.78 459 ALA A CA 1
ATOM 3618 C C . ALA A 1 459 ? 27.216 2.465 15.411 1.00 52.78 459 ALA A C 1
ATOM 3620 O O . ALA A 1 459 ? 26.215 2.832 16.035 1.00 52.78 459 ALA A O 1
ATOM 3621 N N . ALA A 1 460 ? 27.680 3.172 14.375 1.00 59.75 460 ALA A N 1
ATOM 3622 C CA . ALA A 1 460 ? 27.123 4.465 13.953 1.00 59.75 460 ALA A CA 1
ATOM 3623 C C . ALA A 1 460 ? 26.167 4.316 12.758 1.00 59.75 460 ALA A C 1
ATOM 3625 O O . ALA A 1 460 ? 26.377 3.460 11.898 1.00 59.75 460 ALA A O 1
ATOM 3626 N N . ASP A 1 461 ? 25.135 5.164 12.679 1.00 83.19 461 ASP A N 1
ATOM 3627 C CA . ASP A 1 461 ? 24.280 5.316 11.491 1.00 83.19 461 ASP A CA 1
ATOM 3628 C C . ASP A 1 461 ? 25.054 6.004 10.341 1.00 83.19 461 ASP A C 1
ATOM 3630 O O . ASP A 1 461 ? 24.720 7.104 9.904 1.00 83.19 461 ASP A O 1
ATOM 3634 N N . ALA A 1 462 ? 26.146 5.366 9.917 1.00 84.25 462 ALA A N 1
ATOM 3635 C CA . ALA A 1 462 ? 27.186 5.857 9.019 1.00 84.25 462 ALA A CA 1
ATOM 3636 C C . ALA A 1 462 ? 27.213 5.061 7.703 1.00 84.25 462 ALA A C 1
ATOM 3638 O O . ALA A 1 462 ? 26.551 4.027 7.573 1.00 84.25 462 ALA A O 1
ATOM 3639 N N . ILE A 1 463 ? 27.975 5.539 6.717 1.00 85.00 463 ILE A N 1
ATOM 3640 C CA . ILE A 1 463 ? 28.029 4.924 5.384 1.00 85.00 463 ILE A CA 1
ATOM 3641 C C . ILE A 1 463 ? 28.861 3.629 5.441 1.00 85.00 463 ILE A C 1
ATOM 3643 O O . ILE A 1 463 ? 29.979 3.666 5.955 1.00 85.00 463 ILE A O 1
ATOM 3647 N N . PRO A 1 464 ? 28.373 2.488 4.917 1.00 82.50 464 PRO A N 1
ATOM 3648 C CA . PRO A 1 464 ? 29.178 1.271 4.787 1.00 82.50 464 PRO A CA 1
ATOM 3649 C C . PRO A 1 464 ? 30.430 1.487 3.925 1.00 82.50 464 PRO A C 1
ATOM 3651 O O . PRO A 1 464 ? 30.339 2.124 2.878 1.00 82.50 464 PRO A O 1
ATOM 3654 N N . GLU A 1 465 ? 31.571 0.922 4.331 1.00 83.00 465 GLU A N 1
ATOM 3655 C CA . GLU A 1 465 ? 32.859 1.056 3.623 1.00 83.00 465 GLU A CA 1
ATOM 3656 C C . GLU A 1 465 ? 32.771 0.685 2.132 1.00 83.00 465 GLU A C 1
ATOM 3658 O O . GLU A 1 465 ? 33.194 1.467 1.285 1.00 83.00 465 GLU A O 1
ATOM 3663 N N . GLU A 1 466 ? 32.104 -0.425 1.798 1.00 79.69 466 GLU A N 1
ATOM 3664 C CA . GLU A 1 466 ? 31.890 -0.864 0.407 1.00 79.69 466 GLU A CA 1
ATOM 3665 C C . GLU A 1 466 ? 31.182 0.204 -0.450 1.00 79.69 466 GLU A C 1
ATOM 3667 O O . GLU A 1 466 ? 31.528 0.426 -1.605 1.00 79.69 466 GLU A O 1
ATOM 3672 N N . ILE A 1 467 ? 30.217 0.926 0.130 1.00 83.44 467 ILE A N 1
ATOM 3673 C CA . ILE A 1 467 ? 29.474 1.983 -0.569 1.00 83.44 467 ILE A CA 1
ATOM 3674 C C . ILE A 1 467 ? 30.329 3.245 -0.717 1.00 83.44 467 ILE A C 1
ATOM 3676 O O . ILE A 1 467 ? 30.162 3.989 -1.683 1.00 83.44 467 ILE A O 1
ATOM 3680 N N . VAL A 1 468 ? 31.229 3.519 0.231 1.00 85.25 468 VAL A N 1
ATOM 3681 C CA . VAL A 1 468 ? 32.121 4.686 0.179 1.00 85.25 468 VAL A CA 1
ATOM 3682 C C . VAL A 1 468 ? 33.049 4.608 -1.024 1.00 85.25 468 VAL A C 1
ATOM 3684 O O . VAL A 1 468 ? 33.239 5.620 -1.699 1.00 85.25 468 VAL A O 1
ATOM 3687 N N . ASP A 1 469 ? 33.616 3.438 -1.296 1.00 83.38 469 ASP A N 1
ATOM 3688 C CA . ASP A 1 469 ? 34.537 3.266 -2.416 1.00 83.38 469 ASP A CA 1
ATOM 3689 C C . ASP A 1 469 ? 33.818 3.425 -3.760 1.00 83.38 469 ASP A C 1
ATOM 3691 O O . ASP A 1 469 ? 34.269 4.219 -4.590 1.00 83.38 469 ASP A O 1
ATOM 3695 N N . ASP A 1 470 ? 32.629 2.832 -3.906 1.00 80.81 470 ASP A N 1
ATOM 3696 C CA . ASP A 1 470 ? 31.751 3.048 -5.063 1.00 80.81 470 ASP A CA 1
ATOM 3697 C C . ASP A 1 470 ? 31.424 4.542 -5.259 1.00 80.81 470 ASP A C 1
ATOM 3699 O O . ASP A 1 470 ? 31.507 5.089 -6.360 1.00 80.81 470 ASP A O 1
ATOM 3703 N N . LEU A 1 471 ? 31.094 5.253 -4.174 1.00 84.00 471 LEU A N 1
ATOM 3704 C CA . LEU A 1 471 ? 30.778 6.684 -4.215 1.00 84.00 471 LEU A CA 1
ATOM 3705 C C . LEU A 1 471 ? 31.992 7.556 -4.551 1.00 84.00 471 LEU A C 1
ATOM 3707 O O . LEU A 1 471 ? 31.827 8.605 -5.178 1.00 84.00 471 LEU A O 1
ATOM 3711 N N . LYS A 1 472 ? 33.198 7.180 -4.112 1.00 84.88 472 LYS A N 1
ATOM 3712 C CA . LYS A 1 472 ? 34.438 7.884 -4.470 1.00 84.88 472 LYS A CA 1
ATOM 3713 C C . LYS A 1 472 ? 34.759 7.680 -5.943 1.00 84.88 472 LYS A C 1
ATOM 3715 O O . LYS A 1 472 ? 35.063 8.663 -6.615 1.00 84.88 472 LYS A O 1
ATOM 3720 N N . GLN A 1 473 ? 34.642 6.449 -6.441 1.00 76.06 473 GLN A N 1
ATOM 3721 C CA . GLN A 1 473 ? 34.824 6.135 -7.857 1.00 76.06 473 GLN A CA 1
ATOM 3722 C C . GLN A 1 473 ? 33.825 6.910 -8.724 1.00 76.06 473 GLN A C 1
ATOM 3724 O O . GLN A 1 473 ? 34.207 7.505 -9.728 1.00 76.06 473 GLN A O 1
ATOM 3729 N N . ALA A 1 474 ? 32.572 7.005 -8.274 1.00 73.06 474 ALA A N 1
ATOM 3730 C CA . ALA A 1 474 ? 31.534 7.787 -8.934 1.00 73.06 474 ALA A CA 1
ATOM 3731 C C . ALA A 1 474 ? 31.657 9.312 -8.720 1.00 73.06 474 ALA A C 1
ATOM 3733 O O . ALA A 1 474 ? 30.824 10.062 -9.220 1.00 73.06 474 ALA A O 1
ATOM 3734 N N . GLY A 1 475 ? 32.630 9.812 -7.946 1.00 80.00 475 GLY A N 1
ATOM 3735 C CA . GLY A 1 475 ? 32.763 11.246 -7.642 1.00 80.00 475 GLY A CA 1
ATOM 3736 C C . GLY A 1 475 ? 31.587 11.844 -6.849 1.00 80.00 475 GLY A C 1
ATOM 3737 O O . GLY A 1 475 ? 31.385 13.058 -6.841 1.00 80.00 475 GLY A O 1
ATOM 3738 N N . LEU A 1 476 ? 30.793 11.004 -6.181 1.00 85.19 476 LEU A N 1
ATOM 3739 C CA . LEU A 1 476 ? 29.574 11.373 -5.454 1.00 85.19 476 LEU A CA 1
ATOM 3740 C C . LEU A 1 476 ? 29.784 11.520 -3.946 1.00 85.19 476 LEU A C 1
ATOM 3742 O O . LEU A 1 476 ? 28.896 12.016 -3.252 1.00 85.19 476 LEU A O 1
ATOM 3746 N N . TYR A 1 477 ? 30.949 11.128 -3.432 1.00 88.00 477 TYR A N 1
ATOM 3747 C CA . TYR A 1 477 ? 31.220 11.096 -1.995 1.00 88.00 477 TYR A CA 1
ATOM 3748 C C . TYR A 1 477 ? 30.978 12.447 -1.294 1.00 88.00 477 TYR A C 1
ATOM 3750 O O . TYR A 1 477 ? 30.350 12.494 -0.236 1.00 88.00 477 TYR A O 1
ATOM 3758 N N . ASP A 1 478 ? 31.375 13.568 -1.908 1.00 88.62 478 ASP A N 1
ATOM 3759 C CA . ASP A 1 478 ? 31.122 14.905 -1.348 1.00 88.62 478 ASP A CA 1
ATOM 3760 C C . ASP A 1 478 ? 29.630 15.251 -1.272 1.00 88.62 478 ASP A C 1
ATOM 3762 O O . ASP A 1 478 ? 29.184 15.834 -0.281 1.00 88.62 478 ASP A O 1
ATOM 3766 N N . ARG A 1 479 ? 28.835 14.834 -2.267 1.00 88.56 479 ARG A N 1
ATOM 3767 C CA . ARG A 1 479 ? 27.378 15.036 -2.257 1.00 88.56 479 ARG A CA 1
ATOM 3768 C C . ARG A 1 479 ? 26.711 14.229 -1.152 1.00 88.56 479 ARG A C 1
ATOM 3770 O O . ARG A 1 479 ? 25.748 14.700 -0.552 1.00 88.56 479 ARG A O 1
ATOM 3777 N N . VAL A 1 480 ? 27.226 13.034 -0.859 1.00 89.25 480 VAL A N 1
ATOM 3778 C CA . VAL A 1 480 ? 26.692 12.203 0.224 1.00 89.25 480 VAL A CA 1
ATOM 3779 C C . VAL A 1 480 ? 26.957 12.830 1.585 1.00 89.25 480 VAL A C 1
ATOM 3781 O O . VAL A 1 480 ? 26.018 12.922 2.372 1.00 89.25 480 VAL A O 1
ATOM 3784 N N . LYS A 1 481 ? 28.158 13.361 1.841 1.00 89.75 481 LYS A N 1
ATOM 3785 C CA . LYS A 1 481 ? 28.455 14.087 3.093 1.00 89.75 481 LYS A CA 1
ATOM 3786 C C . LYS A 1 481 ? 27.492 15.254 3.344 1.00 89.75 481 LYS A C 1
ATOM 3788 O O . LYS A 1 481 ? 27.134 15.535 4.481 1.00 89.75 481 LYS A O 1
ATOM 3793 N N . GLN A 1 482 ? 27.022 15.890 2.273 1.00 90.88 482 GLN A N 1
ATOM 3794 C CA . GLN A 1 482 ? 26.064 17.001 2.298 1.00 90.88 482 GLN A CA 1
ATOM 3795 C C . GLN A 1 482 ? 24.592 16.549 2.220 1.00 90.88 482 GLN A C 1
ATOM 3797 O O . GLN A 1 482 ? 23.683 17.374 2.131 1.00 90.88 482 GLN A O 1
ATOM 3802 N N . SER A 1 483 ? 24.312 15.241 2.252 1.00 90.50 483 SER A N 1
ATOM 3803 C CA . SER A 1 483 ? 22.963 14.700 2.015 1.00 90.50 483 SER A CA 1
ATOM 3804 C C . SER A 1 483 ? 21.922 15.121 3.058 1.00 90.50 483 SER A C 1
ATOM 3806 O O . SER A 1 483 ? 20.726 15.076 2.767 1.00 90.50 483 SER A O 1
ATOM 3808 N N . ASN A 1 484 ? 22.354 15.568 4.241 1.00 92.31 484 ASN A N 1
ATOM 3809 C CA . ASN A 1 484 ? 21.481 16.048 5.315 1.00 92.31 484 ASN A CA 1
ATOM 3810 C C . ASN A 1 484 ? 21.280 17.578 5.330 1.00 92.31 484 ASN A C 1
ATOM 3812 O O . ASN A 1 484 ? 20.553 18.069 6.192 1.00 92.31 484 ASN A O 1
ATOM 3816 N N . GLU A 1 485 ? 21.864 18.329 4.388 1.00 92.69 485 GLU A N 1
ATOM 3817 C CA . GLU A 1 485 ? 21.666 19.783 4.270 1.00 92.69 485 GLU A CA 1
ATOM 3818 C C . GLU A 1 485 ? 20.210 20.166 3.918 1.00 92.69 485 GLU A C 1
ATOM 3820 O O . GLU A 1 485 ? 19.333 19.326 3.721 1.00 92.69 485 GLU A O 1
ATOM 3825 N N . ASN A 1 486 ? 19.912 21.466 3.853 1.00 92.00 486 ASN A N 1
ATOM 3826 C CA . ASN A 1 486 ? 18.612 21.960 3.403 1.00 92.00 486 ASN A CA 1
ATOM 3827 C C . ASN A 1 486 ? 18.801 23.195 2.506 1.00 92.00 486 ASN A C 1
ATOM 3829 O O . ASN A 1 486 ? 19.270 24.222 3.004 1.00 92.00 486 ASN A O 1
ATOM 3833 N N . PRO A 1 487 ? 18.434 23.138 1.212 1.00 91.19 487 PRO A N 1
ATOM 3834 C CA . PRO A 1 487 ? 17.752 22.032 0.525 1.00 91.19 487 PRO A CA 1
ATOM 3835 C C . PRO A 1 487 ? 18.649 20.790 0.329 1.00 91.19 487 PRO A C 1
ATOM 3837 O O . PRO A 1 487 ? 19.873 20.912 0.313 1.00 91.19 487 PRO A O 1
ATOM 3840 N N . ARG A 1 488 ? 18.048 19.599 0.163 1.00 90.44 488 ARG A N 1
ATOM 3841 C CA . ARG A 1 488 ? 18.764 18.315 -0.044 1.00 90.44 488 ARG A CA 1
ATOM 3842 C C . ARG A 1 488 ? 18.191 17.453 -1.158 1.00 90.44 488 ARG A C 1
ATOM 3844 O O . ARG A 1 488 ? 17.029 17.582 -1.526 1.00 90.44 488 ARG A O 1
ATOM 3851 N N . HIS A 1 489 ? 19.015 16.535 -1.648 1.00 87.69 489 HIS A N 1
ATOM 3852 C CA . HIS A 1 489 ? 18.631 15.470 -2.571 1.00 87.69 489 HIS A CA 1
ATOM 3853 C C . HIS A 1 489 ? 17.667 14.471 -1.914 1.00 87.69 489 HIS A C 1
ATOM 3855 O O . HIS A 1 489 ? 17.848 14.105 -0.749 1.00 87.69 489 HIS A O 1
ATOM 3861 N N . VAL A 1 490 ? 16.652 14.023 -2.663 1.00 86.31 490 VAL A N 1
ATOM 3862 C CA . VAL A 1 490 ? 15.632 13.080 -2.179 1.00 86.31 490 VAL A CA 1
ATOM 3863 C C . VAL A 1 490 ? 15.355 11.956 -3.198 1.00 86.31 490 VAL A C 1
ATOM 3865 O O . VAL A 1 490 ? 15.216 12.225 -4.392 1.00 86.31 490 VAL A O 1
ATOM 3868 N N . PRO A 1 491 ? 15.237 10.691 -2.751 1.00 78.06 491 PRO A N 1
ATOM 3869 C CA . PRO A 1 491 ? 15.020 9.528 -3.623 1.00 78.06 491 PRO A CA 1
ATOM 3870 C C . PRO A 1 491 ? 13.549 9.277 -4.014 1.00 78.06 491 PRO A C 1
ATOM 3872 O O . PRO A 1 491 ? 13.285 8.367 -4.794 1.00 78.06 491 PRO A O 1
ATOM 3875 N N . ARG A 1 492 ? 12.589 10.071 -3.499 1.00 84.69 492 ARG A N 1
ATOM 3876 C CA . ARG A 1 492 ? 11.158 10.098 -3.900 1.00 84.69 492 ARG A CA 1
ATOM 3877 C C . ARG A 1 492 ? 10.502 8.703 -4.011 1.00 84.69 492 ARG A C 1
ATOM 3879 O O . ARG A 1 492 ? 10.140 8.288 -5.109 1.00 84.69 492 ARG A O 1
ATOM 3886 N N . ILE A 1 493 ? 10.342 7.940 -2.924 1.00 82.06 493 ILE A N 1
ATOM 3887 C CA . ILE A 1 493 ? 10.017 6.498 -2.996 1.00 82.06 493 ILE A CA 1
ATOM 3888 C C . ILE A 1 493 ? 8.606 6.201 -3.531 1.00 82.06 493 ILE A C 1
ATOM 3890 O O . ILE A 1 493 ? 8.442 5.257 -4.312 1.00 82.06 493 ILE A O 1
ATOM 3894 N N . LEU A 1 494 ? 7.599 6.990 -3.153 1.00 85.75 494 LEU A N 1
ATOM 3895 C CA . LEU A 1 494 ? 6.198 6.787 -3.534 1.00 85.75 494 LEU A CA 1
ATOM 3896 C C . LEU A 1 494 ? 5.942 7.038 -5.026 1.00 85.75 494 LEU A C 1
ATOM 3898 O O . LEU A 1 494 ? 6.716 7.691 -5.722 1.00 85.75 494 LEU A O 1
ATOM 3902 N N . LEU A 1 495 ? 4.814 6.526 -5.531 1.00 86.94 495 LEU A N 1
ATOM 3903 C CA . LEU A 1 495 ? 4.453 6.639 -6.951 1.00 86.94 495 LEU A CA 1
ATOM 3904 C C . LEU A 1 495 ? 4.187 8.066 -7.426 1.00 86.94 495 LEU A C 1
ATOM 3906 O O . LEU A 1 495 ? 4.262 8.317 -8.615 1.00 86.94 495 LEU A O 1
ATOM 3910 N N . ASP A 1 496 ? 3.853 8.979 -6.530 1.00 86.31 496 ASP A N 1
ATOM 3911 C CA . ASP A 1 496 ? 3.701 10.416 -6.766 1.00 86.31 496 ASP A CA 1
ATOM 3912 C C . ASP A 1 496 ? 4.943 11.205 -6.302 1.00 86.31 496 ASP A C 1
ATOM 3914 O O . ASP A 1 496 ? 5.056 12.413 -6.510 1.00 86.31 496 ASP A O 1
ATOM 3918 N N . GLY A 1 497 ? 5.905 10.519 -5.674 1.00 86.56 497 GLY A N 1
ATOM 3919 C CA . GLY A 1 497 ? 7.093 11.117 -5.078 1.00 86.56 497 GLY A CA 1
ATOM 3920 C C . GLY A 1 497 ? 6.782 12.044 -3.901 1.00 86.56 497 GLY A C 1
ATOM 3921 O O . GLY A 1 497 ? 7.566 12.951 -3.635 1.00 86.56 497 GLY A O 1
ATOM 3922 N N . SER A 1 498 ? 5.644 11.884 -3.217 1.00 86.62 498 SER A N 1
ATOM 3923 C CA . SER A 1 498 ? 5.232 12.804 -2.147 1.00 86.62 498 SER A CA 1
ATOM 3924 C C . SER A 1 498 ? 6.046 12.662 -0.857 1.00 86.62 498 SER A C 1
ATOM 3926 O O . SER A 1 498 ? 6.092 13.588 -0.059 1.00 86.62 498 SER A O 1
ATOM 3928 N N . ASP A 1 499 ? 6.695 11.519 -0.634 1.00 78.25 499 ASP A N 1
ATOM 3929 C CA . ASP A 1 499 ? 7.535 11.186 0.528 1.00 78.25 499 ASP A CA 1
ATOM 3930 C C . ASP A 1 499 ? 8.946 11.794 0.437 1.00 78.25 499 ASP A C 1
ATOM 3932 O O . ASP A 1 499 ? 9.970 11.166 0.710 1.00 78.25 499 ASP A O 1
ATOM 3936 N N . SER A 1 500 ? 9.008 13.049 0.011 1.00 83.25 500 SER A N 1
ATOM 3937 C CA . SER A 1 500 ? 10.250 13.737 -0.333 1.00 83.25 500 SER A CA 1
ATOM 3938 C C . SER A 1 500 ? 10.972 14.316 0.872 1.00 83.25 500 SER A C 1
ATOM 3940 O O . SER A 1 500 ? 11.321 15.487 0.909 1.00 83.25 500 SER A O 1
ATOM 3942 N N . ILE A 1 501 ? 11.199 13.489 1.885 1.00 89.88 501 ILE A N 1
ATOM 3943 C CA . ILE A 1 501 ? 12.027 13.855 3.036 1.00 89.88 501 ILE A CA 1
ATOM 3944 C C . ILE A 1 501 ? 13.214 12.908 3.228 1.00 89.88 501 ILE A C 1
ATOM 3946 O O . ILE A 1 501 ? 13.957 13.087 4.182 1.00 89.88 501 ILE A O 1
ATOM 3950 N N . GLY A 1 502 ? 13.430 11.946 2.327 1.00 87.50 502 GLY A N 1
ATOM 3951 C CA . GLY A 1 502 ? 14.533 10.981 2.399 1.00 87.50 502 GLY A CA 1
ATOM 3952 C C . GLY A 1 502 ? 14.070 9.549 2.681 1.00 87.50 502 GLY A C 1
ATOM 3953 O O . GLY A 1 502 ? 12.958 9.318 3.161 1.00 87.50 502 GLY A O 1
ATOM 3954 N N . THR A 1 503 ? 14.940 8.578 2.393 1.00 86.31 503 THR A N 1
ATOM 3955 C CA . THR A 1 503 ? 14.693 7.146 2.625 1.00 86.31 503 THR A CA 1
ATOM 3956 C C . THR A 1 503 ? 14.464 6.837 4.099 1.00 86.31 503 THR A C 1
ATOM 3958 O O . THR A 1 503 ? 13.603 6.018 4.404 1.00 86.31 503 THR A O 1
ATOM 3961 N N . PHE A 1 504 ? 15.171 7.501 5.021 1.00 90.81 504 PHE A N 1
ATOM 3962 C CA . PHE A 1 504 ? 14.975 7.272 6.457 1.00 90.81 504 PHE A CA 1
ATOM 3963 C C . PHE A 1 504 ? 13.520 7.549 6.859 1.00 90.81 504 PHE A C 1
ATOM 3965 O O . PHE A 1 504 ? 12.849 6.702 7.450 1.00 90.81 504 PHE A O 1
ATOM 3972 N N . GLY A 1 505 ? 13.008 8.726 6.483 1.00 91.50 505 GLY A N 1
ATOM 3973 C CA . GLY A 1 505 ? 11.623 9.112 6.741 1.00 91.50 505 GLY A CA 1
ATOM 3974 C C . GLY A 1 505 ? 10.619 8.175 6.068 1.00 91.50 505 GLY A C 1
ATOM 3975 O O . GLY A 1 505 ? 9.625 7.803 6.691 1.00 91.50 505 GLY A O 1
ATOM 3976 N N . ALA A 1 506 ? 10.891 7.735 4.835 1.00 89.25 506 ALA A N 1
ATOM 3977 C CA . ALA A 1 506 ? 10.047 6.773 4.126 1.00 89.25 506 ALA A CA 1
ATOM 3978 C C . ALA A 1 506 ? 9.977 5.407 4.842 1.00 89.25 506 ALA A C 1
ATOM 3980 O O . ALA A 1 506 ? 8.879 4.882 5.044 1.00 89.25 506 ALA A O 1
ATOM 3981 N N . LEU A 1 507 ? 11.126 4.873 5.277 1.00 90.94 507 LEU A N 1
ATOM 3982 C CA . LEU A 1 507 ? 11.248 3.604 6.004 1.00 90.94 507 LEU A CA 1
ATOM 3983 C C . LEU A 1 507 ? 10.665 3.659 7.423 1.00 90.94 507 LEU A C 1
ATOM 3985 O O . LEU A 1 507 ? 10.181 2.646 7.916 1.00 90.94 507 LEU A O 1
ATOM 3989 N N . ALA A 1 508 ? 10.677 4.817 8.085 1.00 92.25 508 ALA A N 1
ATOM 3990 C CA . ALA A 1 508 ? 10.040 4.987 9.392 1.00 92.25 508 ALA A CA 1
ATOM 3991 C C . ALA A 1 508 ? 8.512 5.136 9.271 1.00 92.25 508 ALA A C 1
ATOM 3993 O O . ALA A 1 508 ? 7.749 4.518 10.014 1.00 92.25 508 ALA A O 1
ATOM 3994 N N . ARG A 1 509 ? 8.044 5.944 8.309 1.00 92.38 509 ARG A N 1
ATOM 3995 C CA . ARG A 1 509 ? 6.622 6.294 8.146 1.00 92.38 509 ARG A CA 1
ATOM 3996 C C . ARG A 1 509 ? 5.739 5.092 7.821 1.00 92.38 509 ARG A C 1
ATOM 3998 O O . ARG A 1 509 ? 4.571 5.091 8.193 1.00 92.38 509 ARG A O 1
ATOM 4005 N N . VAL A 1 510 ? 6.261 4.064 7.148 1.00 90.75 510 VAL A N 1
ATOM 4006 C CA . VAL A 1 510 ? 5.473 2.863 6.810 1.00 90.75 510 VAL A CA 1
ATOM 4007 C C . VAL A 1 510 ? 4.826 2.216 8.046 1.00 90.75 510 VAL A C 1
ATOM 4009 O O . VAL A 1 510 ? 3.693 1.755 7.950 1.00 90.75 510 VAL A O 1
ATOM 4012 N N . TYR A 1 511 ? 5.467 2.285 9.219 1.00 94.06 511 TYR A N 1
ATOM 4013 C CA . TYR A 1 511 ? 4.910 1.781 10.480 1.00 94.06 511 TYR A CA 1
ATOM 4014 C C . TYR A 1 511 ? 3.733 2.638 10.979 1.00 94.06 511 TYR A C 1
ATOM 4016 O O . TYR A 1 511 ? 2.698 2.105 11.380 1.00 94.06 511 TYR A O 1
ATOM 4024 N N . LEU A 1 512 ? 3.814 3.968 10.836 1.00 92.69 512 LEU A N 1
ATOM 4025 C CA . LEU A 1 512 ? 2.674 4.861 11.086 1.00 92.69 512 LEU A CA 1
ATOM 4026 C C . LEU A 1 512 ? 1.500 4.564 10.139 1.00 92.69 512 LEU A C 1
ATOM 4028 O O . LEU A 1 512 ? 0.349 4.618 10.568 1.00 92.69 512 LEU A O 1
ATOM 4032 N N . ASN A 1 513 ? 1.761 4.213 8.871 1.00 90.00 513 ASN A N 1
ATOM 4033 C CA . ASN A 1 513 ? 0.703 3.875 7.907 1.00 90.00 513 ASN A CA 1
ATOM 4034 C C . ASN A 1 513 ? -0.080 2.608 8.290 1.00 90.00 513 ASN A C 1
ATOM 4036 O O . ASN A 1 513 ? -1.248 2.496 7.925 1.00 90.00 513 ASN A O 1
ATOM 4040 N N . ILE A 1 514 ? 0.550 1.660 8.993 1.00 91.06 514 ILE A N 1
ATOM 4041 C CA . ILE A 1 514 ? -0.084 0.411 9.450 1.00 91.06 514 ILE A CA 1
ATOM 4042 C C . ILE A 1 514 ? -0.566 0.482 10.907 1.00 91.06 514 ILE A C 1
ATOM 4044 O O . ILE A 1 514 ? -0.981 -0.539 11.455 1.00 91.06 514 ILE A O 1
ATOM 4048 N N . GLY A 1 515 ? -0.535 1.668 11.528 1.00 91.94 515 GLY A N 1
ATOM 4049 C CA . GLY A 1 515 ? -1.193 1.932 12.809 1.00 91.94 515 GLY A CA 1
ATOM 4050 C C . GLY A 1 515 ? -0.284 2.107 14.024 1.00 91.94 515 GLY A C 1
ATOM 4051 O O . GLY A 1 515 ? -0.788 2.045 15.138 1.00 91.94 515 GLY A O 1
ATOM 4052 N N . THR A 1 516 ? 1.027 2.316 13.873 1.00 94.12 516 THR A N 1
ATOM 4053 C CA . THR A 1 516 ? 1.855 2.759 15.011 1.00 94.12 516 THR A CA 1
ATOM 4054 C C . THR A 1 516 ? 1.320 4.068 15.588 1.00 94.12 516 THR A C 1
ATOM 4056 O O . THR A 1 516 ? 0.893 4.944 14.834 1.00 94.12 516 THR A O 1
ATOM 4059 N N . TYR A 1 517 ? 1.383 4.208 16.917 1.00 93.12 517 TYR A N 1
ATOM 4060 C CA . TYR A 1 517 ? 0.866 5.370 17.648 1.00 93.12 517 TYR A CA 1
ATOM 4061 C C . TYR A 1 517 ? -0.639 5.595 17.385 1.00 93.12 517 TYR A C 1
ATOM 4063 O O . TYR A 1 517 ? -1.117 6.674 17.014 1.00 93.12 517 TYR A O 1
ATOM 4071 N N . TRP A 1 518 ? -1.389 4.500 17.529 1.00 90.44 518 TRP A N 1
ATOM 4072 C CA . TRP A 1 518 ? -2.802 4.381 17.176 1.00 90.44 518 TRP A CA 1
ATOM 4073 C C . TRP A 1 518 ? -3.724 5.258 18.028 1.00 90.44 518 TRP A C 1
ATOM 4075 O O . TRP A 1 518 ? -4.808 5.645 17.582 1.00 90.44 518 TRP A O 1
ATOM 4085 N N . GLU A 1 519 ? -3.284 5.581 19.243 1.00 89.50 519 GLU A N 1
ATOM 4086 C CA . GLU A 1 519 ? -3.955 6.460 20.191 1.00 89.50 519 GLU A CA 1
ATOM 4087 C C . GLU A 1 519 ? -4.124 7.856 19.598 1.00 89.50 519 GLU A C 1
ATOM 4089 O O . GLU A 1 519 ? -5.209 8.418 19.673 1.00 89.50 519 GLU A O 1
ATOM 4094 N N . GLN A 1 520 ? -3.097 8.375 18.922 1.00 88.12 520 GLN A N 1
ATOM 4095 C CA . GLN A 1 520 ? -3.189 9.647 18.210 1.00 88.12 520 GLN A CA 1
ATOM 4096 C C . GLN A 1 520 ? -3.960 9.505 16.895 1.00 88.12 520 GLN A C 1
ATOM 4098 O O . GLN A 1 520 ? -4.776 10.353 16.529 1.00 88.12 520 GLN A O 1
ATOM 4103 N N . TRP A 1 521 ? -3.741 8.401 16.184 1.00 84.38 521 TRP A N 1
ATOM 4104 C CA . TRP A 1 521 ? -4.393 8.096 14.907 1.00 84.38 521 TRP A CA 1
ATOM 4105 C C . TRP A 1 521 ? -5.924 8.160 15.004 1.00 84.38 521 TRP A C 1
ATOM 4107 O O . TRP A 1 521 ? -6.585 8.760 14.152 1.00 84.38 521 TRP A O 1
ATOM 4117 N N . ASN A 1 522 ? -6.493 7.591 16.072 1.00 79.31 522 ASN A N 1
ATOM 4118 C CA . ASN A 1 522 ? -7.940 7.539 16.284 1.00 79.31 522 ASN A CA 1
ATOM 4119 C C . ASN A 1 522 ? -8.569 8.903 16.659 1.00 79.31 522 ASN A C 1
ATOM 4121 O O . ASN A 1 522 ? -9.784 9.065 16.523 1.00 79.31 522 ASN A O 1
ATOM 4125 N N . GLN A 1 523 ? -7.761 9.889 17.072 1.00 78.25 523 GLN A N 1
ATOM 4126 C CA . GLN A 1 523 ? -8.205 11.256 17.367 1.00 78.25 523 GLN A CA 1
ATOM 4127 C C . GLN A 1 523 ? -8.155 12.179 16.148 1.00 78.25 523 GLN A C 1
ATOM 4129 O O . GLN A 1 523 ? -8.942 13.127 16.024 1.00 78.25 523 GLN A O 1
ATOM 4134 N N . LEU A 1 524 ? -7.199 11.929 15.252 1.00 79.44 524 LEU A N 1
ATOM 4135 C CA . LEU A 1 524 ? -6.960 12.771 14.086 1.00 79.44 524 LEU A CA 1
ATOM 4136 C C . LEU A 1 524 ? -7.886 12.440 12.912 1.00 79.44 524 LEU A C 1
ATOM 4138 O O . LEU A 1 524 ? -8.146 13.321 12.085 1.00 79.44 524 LEU A O 1
ATOM 4142 N N . HIS A 1 525 ? -8.400 11.208 12.839 1.00 74.06 525 HIS A N 1
ATOM 4143 C CA . HIS A 1 525 ? -9.087 10.699 11.652 1.00 74.06 525 HIS A CA 1
ATOM 4144 C C . HIS A 1 525 ? -10.427 10.023 11.969 1.00 74.06 525 HIS A C 1
ATOM 4146 O O . HIS A 1 525 ? -10.532 9.165 12.845 1.00 74.06 525 HIS A O 1
ATOM 4152 N N . GLN A 1 526 ? -11.467 10.367 11.199 1.00 65.75 526 GLN A N 1
ATOM 4153 C CA . GLN A 1 526 ? -12.707 9.592 11.183 1.00 65.75 526 GLN A CA 1
ATOM 4154 C C . GLN A 1 526 ? -12.554 8.382 10.263 1.00 65.75 526 GLN A C 1
ATOM 4156 O O . GLN A 1 526 ? -12.240 8.511 9.083 1.00 65.75 526 GLN A O 1
ATOM 4161 N N . VAL A 1 527 ? -12.814 7.205 10.821 1.00 62.69 527 VAL A N 1
ATOM 4162 C CA . VAL A 1 527 ? -12.605 5.927 10.144 1.00 62.69 527 VAL A CA 1
ATOM 4163 C C . VAL A 1 527 ? -13.741 5.571 9.188 1.00 62.69 527 VAL A C 1
ATOM 4165 O O . VAL A 1 527 ? -14.917 5.701 9.528 1.00 62.69 527 VAL A O 1
ATOM 4168 N N . VAL A 1 528 ? -13.358 5.068 8.008 1.00 54.47 528 VAL A N 1
ATOM 4169 C CA . VAL A 1 528 ? -14.185 4.400 6.983 1.00 54.47 528 VAL A CA 1
ATOM 4170 C C . VAL A 1 528 ? -15.154 5.299 6.190 1.00 54.47 528 VAL A C 1
ATOM 4172 O O . VAL A 1 528 ? -15.456 4.947 5.052 1.00 54.47 528 VAL A O 1
ATOM 4175 N N . ILE A 1 529 ? -15.588 6.475 6.679 1.00 54.28 529 ILE A N 1
ATOM 4176 C CA . ILE A 1 529 ? -16.339 7.469 5.869 1.00 54.28 529 ILE A CA 1
ATOM 4177 C C . ILE A 1 529 ? -15.969 8.911 6.279 1.00 54.28 529 ILE A C 1
ATOM 4179 O O . ILE A 1 529 ? -16.327 9.372 7.361 1.00 54.28 529 ILE A O 1
ATOM 4183 N N . GLY A 1 530 ? -15.249 9.623 5.401 1.00 53.09 530 GLY A N 1
ATOM 4184 C CA . GLY A 1 530 ? -14.640 10.935 5.663 1.00 53.09 530 GLY A CA 1
ATOM 4185 C C . GLY A 1 530 ? -15.509 12.131 5.270 1.00 53.09 530 GLY A C 1
ATOM 4186 O O . GLY A 1 530 ? -15.401 12.646 4.162 1.00 53.09 530 GLY A O 1
ATOM 4187 N N . PHE A 1 531 ? -16.341 12.612 6.196 1.00 56.09 531 PHE A N 1
ATOM 4188 C CA . PHE A 1 531 ? -17.028 13.907 6.045 1.00 56.09 531 PHE A CA 1
ATOM 4189 C C . PHE A 1 531 ? -16.214 15.089 6.595 1.00 56.09 531 PHE A C 1
ATOM 4191 O O . PHE A 1 531 ? -16.570 16.243 6.360 1.00 56.09 531 PHE A O 1
ATOM 4198 N N . GLU A 1 532 ? -15.135 14.809 7.329 1.00 62.81 532 GLU A N 1
ATOM 4199 C CA . GLU A 1 532 ? -14.233 15.804 7.906 1.00 62.81 532 GLU A CA 1
ATOM 4200 C C . GLU A 1 532 ? -12.871 15.769 7.211 1.00 62.81 532 GLU A C 1
ATOM 4202 O O . GLU A 1 532 ? -12.398 14.721 6.769 1.00 62.81 532 GLU A O 1
ATOM 4207 N N . SER A 1 533 ? -12.218 16.927 7.137 1.00 70.38 533 SER A N 1
ATOM 4208 C CA . SER A 1 533 ? -10.855 17.022 6.622 1.00 70.38 533 SER A CA 1
ATOM 4209 C C . SER A 1 533 ? -9.864 16.301 7.533 1.00 70.38 533 SER A C 1
ATOM 4211 O O . SER A 1 533 ? -9.915 16.443 8.754 1.00 70.38 533 SER A O 1
ATOM 4213 N N . GLN A 1 534 ? -8.910 15.596 6.921 1.00 79.38 534 GLN A N 1
ATOM 4214 C CA . GLN A 1 534 ? -7.736 15.057 7.611 1.00 79.38 534 GLN A CA 1
ATOM 4215 C C . GLN A 1 534 ? -7.014 16.136 8.429 1.00 79.38 534 GLN A C 1
ATOM 4217 O O . GLN A 1 534 ? -6.952 17.295 8.013 1.00 79.38 534 GLN A O 1
ATOM 4222 N N . LYS A 1 535 ? -6.415 15.722 9.548 1.00 84.75 535 LYS A N 1
ATOM 4223 C CA . LYS A 1 535 ? -5.525 16.542 10.375 1.00 84.75 535 LYS A CA 1
ATOM 4224 C C . LYS A 1 535 ? -4.081 16.031 10.270 1.00 84.75 535 LYS A C 1
ATOM 4226 O O . LYS A 1 535 ? -3.906 14.834 10.050 1.00 84.75 535 LYS A O 1
ATOM 4231 N N . PRO A 1 536 ? -3.058 16.890 10.414 1.00 89.12 536 PRO A N 1
ATOM 4232 C CA . PRO A 1 536 ? -1.663 16.459 10.350 1.00 89.12 536 PRO A CA 1
ATOM 4233 C C . PRO A 1 536 ? -1.255 15.521 11.483 1.00 89.12 536 PRO A C 1
ATOM 4235 O O . PRO A 1 536 ? -1.568 15.780 12.642 1.00 89.12 536 PRO A O 1
ATOM 4238 N N . PHE A 1 537 ? -0.483 14.493 11.138 1.00 90.56 537 PHE A N 1
ATOM 4239 C CA . PHE A 1 537 ? 0.242 13.634 12.067 1.00 90.56 537 PHE A CA 1
ATOM 4240 C C . PHE A 1 537 ? 1.660 14.206 12.234 1.00 90.56 537 PHE A C 1
ATOM 4242 O O . PHE A 1 537 ? 2.505 14.054 11.349 1.00 90.56 537 PHE A O 1
ATOM 4249 N N . LYS A 1 538 ? 1.893 14.969 13.308 1.00 93.12 538 LYS A N 1
ATOM 4250 C CA . LYS A 1 538 ? 3.107 15.787 13.472 1.00 93.12 538 LYS A CA 1
ATOM 4251 C C . LYS A 1 538 ? 4.276 14.990 14.046 1.00 93.12 538 LYS A C 1
ATOM 4253 O O . LYS A 1 538 ? 4.111 14.280 15.032 1.00 93.12 538 LYS A O 1
ATOM 4258 N N . LEU A 1 539 ? 5.476 15.180 13.487 1.00 93.75 539 LEU A N 1
ATOM 4259 C CA . LEU A 1 539 ? 6.694 14.489 13.947 1.00 93.75 539 LEU A CA 1
ATOM 4260 C C . LEU A 1 539 ? 7.016 14.786 15.417 1.00 93.75 539 LEU A C 1
ATOM 4262 O O . LEU A 1 539 ? 7.348 13.877 16.172 1.00 93.75 539 LEU A O 1
ATOM 4266 N N . ASN A 1 540 ? 6.840 16.042 15.834 1.00 93.25 540 ASN A N 1
ATOM 4267 C CA . ASN A 1 540 ? 7.074 16.462 17.215 1.00 93.25 540 ASN A CA 1
ATOM 4268 C C . ASN A 1 540 ? 6.172 15.717 18.217 1.00 93.25 540 ASN A C 1
ATOM 4270 O O . ASN A 1 540 ? 6.609 15.376 19.317 1.00 93.25 540 ASN A O 1
ATOM 4274 N N . ASP A 1 541 ? 4.925 15.436 17.827 1.00 93.38 541 ASP A N 1
ATOM 4275 C CA . ASP A 1 541 ? 3.989 14.701 18.677 1.00 93.38 541 ASP A CA 1
ATOM 4276 C C . ASP A 1 541 ? 4.425 13.240 18.802 1.00 93.38 541 ASP A C 1
ATOM 4278 O O . ASP A 1 541 ? 4.384 12.697 19.904 1.00 93.38 541 ASP A O 1
ATOM 4282 N N . CYS A 1 542 ? 4.895 12.630 17.707 1.00 93.31 542 CYS A N 1
ATOM 4283 C CA . CYS A 1 542 ? 5.451 11.276 17.710 1.00 93.31 542 CYS A CA 1
ATOM 4284 C C . CYS A 1 542 ? 6.667 11.163 18.636 1.00 93.31 542 CYS A C 1
ATOM 4286 O O . CYS A 1 542 ? 6.739 10.245 19.451 1.00 93.31 542 CYS A O 1
ATOM 4288 N N . ASP A 1 543 ? 7.615 12.096 18.519 1.00 91.94 543 ASP A N 1
ATOM 4289 C CA . ASP A 1 543 ? 8.851 12.091 19.303 1.00 91.94 543 ASP A CA 1
ATOM 4290 C C . ASP A 1 543 ? 8.576 12.234 20.801 1.00 91.94 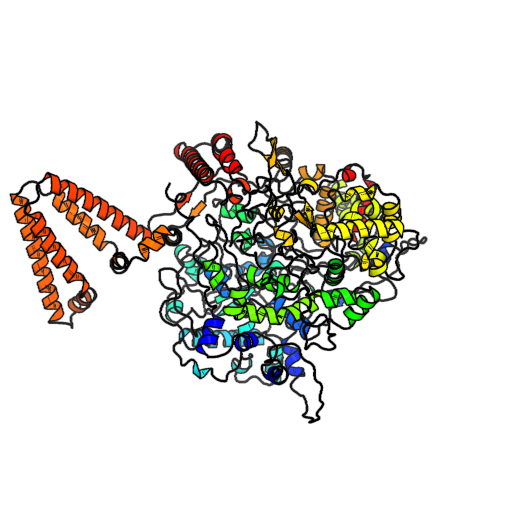543 ASP A C 1
ATOM 4292 O O . ASP A 1 543 ? 9.202 11.547 21.609 1.00 91.94 543 ASP A O 1
ATOM 4296 N N . THR A 1 544 ? 7.608 13.079 21.158 1.00 91.38 544 THR A N 1
ATOM 4297 C CA . THR A 1 544 ? 7.290 13.398 22.555 1.00 91.38 544 THR A CA 1
ATOM 4298 C C . THR A 1 544 ? 6.412 12.341 23.221 1.00 91.38 544 THR A C 1
ATOM 4300 O O . THR A 1 544 ? 6.560 12.100 24.414 1.00 91.38 544 THR A O 1
ATOM 4303 N N . ASN A 1 545 ? 5.488 11.718 22.484 1.00 92.88 545 ASN A N 1
ATOM 4304 C CA . ASN A 1 545 ? 4.388 10.955 23.086 1.00 92.88 545 ASN A CA 1
ATOM 4305 C C . ASN A 1 545 ? 4.348 9.474 22.695 1.00 92.88 545 ASN A C 1
ATOM 4307 O O . ASN A 1 545 ? 3.496 8.751 23.218 1.00 92.88 545 ASN A O 1
ATOM 4311 N N . SER A 1 546 ? 5.242 9.013 21.809 1.00 94.38 546 SER A N 1
ATOM 4312 C CA . SER A 1 546 ? 5.274 7.613 21.390 1.00 94.38 546 SER A CA 1
ATOM 4313 C C . SER A 1 546 ? 6.623 6.930 21.604 1.00 94.38 546 SER A C 1
ATOM 4315 O O . SER A 1 546 ? 7.623 7.225 20.943 1.00 94.38 546 SER A O 1
ATOM 4317 N N . VAL A 1 547 ? 6.638 5.923 22.480 1.00 93.12 547 VAL A N 1
ATOM 4318 C CA . VAL A 1 547 ? 7.794 5.033 22.655 1.00 93.12 547 VAL A CA 1
ATOM 4319 C C . VAL A 1 547 ? 7.964 4.134 21.427 1.00 93.12 547 VAL A C 1
ATOM 4321 O O . VAL A 1 547 ? 9.093 3.914 20.985 1.00 93.12 547 VAL A O 1
ATOM 4324 N N . TYR A 1 548 ? 6.868 3.667 20.818 1.00 93.75 548 TYR A N 1
ATOM 4325 C CA . TYR A 1 548 ? 6.929 2.806 19.631 1.00 93.75 548 TYR A CA 1
ATOM 4326 C C . TYR A 1 548 ? 7.527 3.508 18.405 1.00 93.75 548 TYR A C 1
ATOM 4328 O O . TYR A 1 548 ? 8.307 2.900 17.665 1.00 93.75 548 TYR A O 1
ATOM 4336 N N . TRP A 1 549 ? 7.214 4.790 18.197 1.00 94.44 549 TRP A N 1
ATOM 4337 C CA . TRP A 1 549 ? 7.847 5.601 17.156 1.00 94.44 549 TRP A CA 1
ATOM 4338 C C . TRP A 1 549 ? 9.357 5.735 17.383 1.00 94.44 549 TRP A C 1
ATOM 4340 O O . TRP A 1 549 ? 10.152 5.476 16.477 1.00 94.44 549 TRP A O 1
ATOM 4350 N N . ASN A 1 550 ? 9.767 6.071 18.608 1.00 92.38 550 ASN A N 1
ATOM 4351 C CA . ASN A 1 550 ? 11.181 6.207 18.952 1.00 92.38 550 ASN A CA 1
ATOM 4352 C C . ASN A 1 550 ? 11.947 4.881 18.806 1.00 92.38 550 ASN A C 1
ATOM 4354 O O . ASN A 1 550 ? 13.045 4.873 18.248 1.00 92.38 550 ASN A O 1
ATOM 4358 N N . ALA A 1 551 ? 11.347 3.755 19.200 1.00 90.69 551 ALA A N 1
ATOM 4359 C CA . ALA A 1 551 ? 11.908 2.424 18.967 1.00 90.69 551 ALA A CA 1
ATOM 4360 C C . ALA A 1 551 ? 12.021 2.096 17.468 1.00 90.69 551 ALA A C 1
ATOM 4362 O O . ALA A 1 551 ? 12.997 1.492 17.030 1.00 90.69 551 ALA A O 1
ATOM 4363 N N . THR A 1 552 ? 11.051 2.529 16.658 1.00 92.94 552 THR A N 1
ATOM 4364 C CA . THR A 1 552 ? 11.079 2.342 15.201 1.00 92.94 552 THR A CA 1
ATOM 4365 C C . THR A 1 552 ? 12.229 3.117 14.560 1.00 92.94 552 THR A C 1
ATOM 4367 O O . THR A 1 552 ? 12.963 2.538 13.762 1.00 92.94 552 THR A O 1
ATOM 4370 N N . LYS A 1 553 ? 12.464 4.381 14.951 1.00 91.06 553 LYS A N 1
ATOM 4371 C CA . LYS A 1 553 ? 13.600 5.181 14.448 1.00 91.06 553 LYS A CA 1
ATOM 4372 C C . LYS A 1 553 ? 14.949 4.490 14.676 1.00 91.06 553 LYS A C 1
ATOM 4374 O O . LYS A 1 553 ? 15.773 4.471 13.769 1.00 91.06 553 LYS A O 1
ATOM 4379 N N . GLN A 1 554 ? 15.148 3.861 15.838 1.00 87.12 554 GLN A N 1
ATOM 4380 C CA . GLN A 1 554 ? 16.386 3.132 16.160 1.00 87.12 554 GLN A CA 1
ATOM 4381 C C . GLN A 1 554 ? 16.636 1.911 15.253 1.00 87.12 554 GLN A C 1
ATOM 4383 O O . GLN A 1 554 ? 17.757 1.413 15.187 1.00 87.12 554 GLN A O 1
ATOM 4388 N N . ARG A 1 555 ? 15.610 1.421 14.547 1.00 88.38 555 ARG A N 1
ATOM 4389 C CA . ARG A 1 555 ? 15.679 0.232 13.681 1.00 88.38 555 ARG A CA 1
ATOM 4390 C C . ARG A 1 555 ? 15.852 0.557 12.200 1.00 88.38 555 ARG A C 1
ATOM 4392 O O . ARG A 1 555 ? 16.192 -0.331 11.420 1.00 88.38 555 ARG A O 1
ATOM 4399 N N . VAL A 1 556 ? 15.620 1.810 11.807 1.00 90.81 556 VAL A N 1
ATOM 4400 C CA . VAL A 1 556 ? 15.722 2.255 10.409 1.00 90.81 556 VAL A CA 1
ATOM 4401 C C . VAL A 1 556 ? 17.110 2.000 9.802 1.00 90.81 556 VAL A C 1
ATOM 4403 O O . VAL A 1 556 ? 17.133 1.535 8.662 1.00 90.81 556 VAL A O 1
ATOM 4406 N N . PRO A 1 557 ? 18.244 2.206 10.509 1.00 88.31 557 PRO A N 1
ATOM 4407 C CA . PRO A 1 557 ? 19.565 1.919 9.944 1.00 88.31 557 PRO A CA 1
ATOM 4408 C C . PRO A 1 557 ? 19.715 0.462 9.486 1.00 88.31 557 PRO A C 1
ATOM 4410 O O . PRO A 1 557 ? 20.039 0.216 8.328 1.00 88.31 557 PRO A O 1
ATOM 4413 N N . GLY A 1 558 ? 19.353 -0.505 10.338 1.00 87.06 558 GLY A N 1
ATOM 4414 C CA . GLY A 1 558 ? 19.400 -1.924 9.975 1.00 87.06 558 GLY A CA 1
ATOM 4415 C C . GLY A 1 558 ? 18.456 -2.274 8.823 1.00 87.06 558 GLY A C 1
ATOM 4416 O O . GLY A 1 558 ? 18.806 -3.061 7.947 1.00 87.06 558 GLY A O 1
ATOM 4417 N N . LEU A 1 559 ? 17.268 -1.656 8.776 1.00 90.69 559 LEU A N 1
ATOM 4418 C CA . LEU A 1 559 ? 16.315 -1.842 7.677 1.00 90.69 559 LEU A CA 1
ATOM 4419 C C . LEU A 1 559 ? 16.860 -1.320 6.338 1.00 90.69 559 LEU A C 1
ATOM 4421 O O . LEU A 1 559 ? 16.714 -1.991 5.317 1.00 90.69 559 LEU A O 1
ATOM 4425 N N . ARG A 1 560 ? 17.497 -0.142 6.337 1.00 91.19 560 ARG A N 1
ATOM 4426 C CA . ARG A 1 560 ? 18.184 0.405 5.160 1.00 91.19 560 ARG A CA 1
ATOM 4427 C C . ARG A 1 560 ? 19.275 -0.553 4.690 1.00 91.19 560 ARG A C 1
ATOM 4429 O O . ARG A 1 560 ? 19.296 -0.887 3.509 1.00 91.19 560 ARG A O 1
ATOM 4436 N N . ASP A 1 561 ? 20.154 -0.978 5.594 1.00 87.50 561 ASP A N 1
ATOM 4437 C CA . ASP A 1 561 ? 21.304 -1.824 5.257 1.00 87.50 561 ASP A CA 1
ATOM 4438 C C . ASP A 1 561 ? 20.847 -3.170 4.676 1.00 87.50 561 ASP A C 1
ATOM 4440 O O . ASP A 1 561 ? 21.347 -3.609 3.642 1.00 87.50 561 ASP A O 1
ATOM 4444 N N . TYR A 1 562 ? 19.798 -3.764 5.255 1.00 90.44 562 TYR A N 1
ATOM 4445 C CA . TYR A 1 562 ? 19.138 -4.944 4.698 1.00 90.44 562 TYR A CA 1
ATOM 4446 C C . TYR A 1 562 ? 18.657 -4.715 3.254 1.00 90.44 562 TYR A C 1
ATOM 4448 O O . TYR A 1 562 ? 18.974 -5.505 2.362 1.00 90.44 562 TYR A O 1
ATOM 4456 N N . PHE A 1 563 ? 17.944 -3.616 2.978 1.00 91.88 563 PHE A N 1
ATOM 4457 C CA . PHE A 1 563 ? 17.454 -3.333 1.626 1.00 91.88 563 PHE A CA 1
ATOM 4458 C C . PHE A 1 563 ? 18.555 -3.000 0.615 1.00 91.88 563 PHE A C 1
ATOM 4460 O O . PHE A 1 563 ? 18.404 -3.329 -0.563 1.00 91.88 563 PHE A O 1
ATOM 4467 N N . LEU A 1 564 ? 19.665 -2.395 1.039 1.00 88.44 564 LEU A N 1
ATOM 4468 C CA . LEU A 1 564 ? 20.819 -2.171 0.161 1.00 88.44 564 LEU A CA 1
ATOM 4469 C C . LEU A 1 564 ? 21.408 -3.492 -0.365 1.00 88.44 564 LEU A C 1
ATOM 4471 O O . LEU A 1 564 ? 22.002 -3.501 -1.439 1.00 88.44 564 LEU A O 1
ATOM 4475 N N . LYS A 1 565 ? 21.173 -4.607 0.339 1.00 87.69 565 LYS A N 1
ATOM 4476 C CA . LYS A 1 565 ? 21.705 -5.935 0.015 1.00 87.69 565 LYS A CA 1
ATOM 4477 C C . LYS A 1 565 ? 20.721 -6.866 -0.700 1.00 87.69 565 LYS A C 1
ATOM 4479 O O . LYS A 1 565 ? 21.128 -7.644 -1.557 1.00 87.69 565 LYS A O 1
ATOM 4484 N N . ILE A 1 566 ? 19.430 -6.800 -0.362 1.00 90.94 566 ILE A N 1
ATOM 4485 C CA . ILE A 1 566 ? 18.412 -7.772 -0.823 1.00 90.94 566 ILE A CA 1
ATOM 4486 C C . ILE A 1 566 ? 17.515 -7.279 -1.965 1.00 90.94 566 ILE A C 1
ATOM 4488 O O . ILE A 1 566 ? 16.603 -7.990 -2.382 1.00 90.94 566 ILE A O 1
ATOM 4492 N N . THR A 1 567 ? 17.764 -6.082 -2.503 1.00 91.25 567 THR A N 1
ATOM 4493 C CA . THR A 1 567 ? 16.949 -5.503 -3.588 1.00 91.25 567 THR A CA 1
ATOM 4494 C C . THR A 1 567 ? 17.526 -5.587 -5.016 1.00 91.25 567 THR A C 1
ATOM 4496 O O . THR A 1 567 ? 17.027 -4.846 -5.860 1.00 91.25 567 THR A O 1
ATOM 4499 N N . PRO A 1 568 ? 18.515 -6.434 -5.383 1.00 88.38 568 PRO A N 1
ATOM 4500 C CA . PRO A 1 568 ? 18.939 -6.515 -6.784 1.00 88.38 568 PRO A CA 1
ATOM 4501 C C . PRO A 1 568 ? 17.819 -7.067 -7.687 1.00 88.38 568 PRO A C 1
ATOM 4503 O O . PRO A 1 568 ? 16.773 -7.521 -7.211 1.00 88.38 568 PRO A O 1
ATOM 4506 N N . THR A 1 569 ? 18.036 -7.029 -9.004 1.00 86.50 569 THR A N 1
ATOM 4507 C CA . THR A 1 569 ? 17.104 -7.602 -9.987 1.00 86.50 569 THR A CA 1
ATOM 4508 C C . THR A 1 569 ? 16.873 -9.101 -9.752 1.00 86.50 569 THR A C 1
ATOM 4510 O O . THR A 1 569 ? 17.727 -9.842 -9.258 1.00 86.50 569 THR A O 1
ATOM 4513 N N . MET A 1 570 ? 15.690 -9.565 -10.146 1.00 89.44 570 MET A N 1
ATOM 4514 C CA . MET A 1 570 ? 15.284 -10.967 -10.211 1.00 89.44 570 MET A CA 1
ATOM 4515 C C . MET A 1 570 ? 15.089 -11.392 -11.679 1.00 89.44 570 MET A C 1
ATOM 4517 O O . MET A 1 570 ? 13.950 -11.583 -12.118 1.00 89.44 570 MET A O 1
ATOM 4521 N N . PRO A 1 571 ? 16.172 -11.545 -12.461 1.00 86.56 571 PRO A N 1
ATOM 4522 C CA . PRO A 1 571 ? 16.079 -11.824 -13.892 1.00 86.56 571 PRO A CA 1
ATOM 4523 C C . PRO A 1 571 ? 15.461 -13.203 -14.159 1.00 86.56 571 PRO A C 1
ATOM 4525 O O . PRO A 1 571 ? 15.787 -14.188 -13.488 1.00 86.56 571 PRO A O 1
ATOM 4528 N N . LEU A 1 572 ? 14.600 -13.303 -15.180 1.00 87.25 572 LEU A N 1
ATOM 4529 C CA . LEU A 1 572 ? 13.928 -14.555 -15.562 1.00 87.25 572 LEU A CA 1
ATOM 4530 C C . LEU A 1 572 ? 14.917 -15.691 -15.843 1.00 87.25 572 LEU A C 1
ATOM 4532 O O . LEU A 1 572 ? 14.648 -16.854 -15.536 1.00 87.25 572 LEU A O 1
ATOM 4536 N N . LEU A 1 573 ? 16.073 -15.357 -16.412 1.00 80.62 573 LEU A N 1
ATOM 4537 C CA . LEU A 1 573 ? 17.111 -16.324 -16.763 1.00 80.62 573 LEU A CA 1
ATOM 4538 C C . LEU A 1 573 ? 17.812 -16.937 -15.540 1.00 80.62 573 LEU A C 1
ATOM 4540 O O . LEU A 1 573 ? 18.525 -17.921 -15.683 1.00 80.62 573 LEU A O 1
ATOM 4544 N N . SER A 1 574 ? 17.551 -16.431 -14.333 1.00 83.25 574 SER A N 1
ATOM 4545 C CA . SER A 1 574 ? 17.986 -17.053 -13.076 1.00 83.25 574 SER A CA 1
ATOM 4546 C C . SER A 1 574 ? 16.922 -17.972 -12.460 1.00 83.25 574 SER A C 1
ATOM 4548 O O . SER A 1 574 ? 17.091 -18.454 -11.340 1.00 83.25 574 SER A O 1
ATOM 4550 N N . THR A 1 575 ? 15.802 -18.215 -13.151 1.00 86.94 575 THR A N 1
ATOM 4551 C CA . THR A 1 575 ? 14.771 -19.158 -12.689 1.00 86.94 575 THR A CA 1
ATOM 4552 C C . THR A 1 575 ? 15.185 -20.622 -12.904 1.00 86.94 575 THR A C 1
ATOM 4554 O O . THR A 1 575 ? 16.008 -20.932 -13.769 1.00 86.94 575 THR A O 1
ATOM 4557 N N . PRO A 1 576 ? 14.593 -21.578 -12.162 1.00 78.31 576 PRO A N 1
ATOM 4558 C CA . PRO A 1 576 ? 14.772 -22.995 -12.441 1.00 78.31 576 PRO A CA 1
ATOM 4559 C C . PRO A 1 576 ? 14.360 -23.325 -13.880 1.00 78.31 576 PRO A C 1
ATOM 4561 O O . PRO A 1 576 ? 13.322 -22.865 -14.357 1.00 78.31 576 PRO A O 1
ATOM 4564 N N . ASN A 1 577 ? 15.146 -24.172 -14.550 1.00 77.12 577 ASN A N 1
ATOM 4565 C CA . ASN A 1 577 ? 14.955 -24.542 -15.956 1.00 77.12 577 ASN A CA 1
ATOM 4566 C C . ASN A 1 577 ? 15.049 -23.364 -16.946 1.00 77.12 577 ASN A C 1
ATOM 4568 O O . ASN A 1 577 ? 14.454 -23.441 -18.021 1.00 77.12 577 ASN A O 1
ATOM 4572 N N . ALA A 1 578 ? 15.790 -22.297 -16.623 1.00 77.19 578 ALA A N 1
ATOM 4573 C CA . ALA A 1 578 ? 15.990 -21.152 -17.515 1.00 77.19 578 ALA A CA 1
ATOM 4574 C C . ALA A 1 578 ? 16.418 -21.555 -18.936 1.00 77.19 578 ALA A C 1
ATOM 4576 O O . ALA A 1 578 ? 15.869 -21.033 -19.901 1.00 77.19 578 ALA A O 1
ATOM 4577 N N . SER A 1 579 ? 17.289 -22.560 -19.083 1.00 75.00 579 SER A N 1
ATOM 4578 C CA . SER A 1 579 ? 17.713 -23.068 -20.396 1.00 75.00 579 SER A CA 1
ATOM 4579 C C . SER A 1 579 ? 16.543 -23.525 -21.272 1.00 75.00 579 SER A C 1
ATOM 4581 O O . SER A 1 579 ? 16.573 -23.300 -22.474 1.00 75.00 579 SER A O 1
ATOM 4583 N N . ASN A 1 580 ? 15.482 -24.101 -20.691 1.00 80.56 580 ASN A N 1
ATOM 4584 C CA . ASN A 1 580 ? 14.297 -24.517 -21.451 1.00 80.56 580 ASN A CA 1
ATOM 4585 C C . ASN A 1 580 ? 13.496 -23.329 -21.982 1.00 80.56 580 ASN A C 1
ATOM 4587 O O . ASN A 1 580 ? 12.752 -23.501 -22.940 1.00 80.56 580 ASN A O 1
ATOM 4591 N N . ARG A 1 581 ? 13.625 -22.159 -21.348 1.00 83.75 581 ARG A N 1
ATOM 4592 C CA . ARG A 1 581 ? 12.951 -20.922 -21.755 1.00 83.75 581 ARG A CA 1
ATOM 4593 C C . ARG A 1 581 ? 13.700 -20.194 -22.858 1.00 83.75 581 ARG A C 1
ATOM 4595 O O . ARG A 1 581 ? 13.136 -19.304 -23.464 1.00 83.75 581 ARG A O 1
ATOM 4602 N N . MET A 1 582 ? 14.956 -20.540 -23.112 1.00 77.69 582 MET A N 1
ATOM 4603 C CA . MET A 1 582 ? 15.791 -19.894 -24.130 1.00 77.69 582 MET A CA 1
ATOM 4604 C C . MET A 1 582 ? 15.722 -20.619 -25.484 1.00 77.69 582 MET A C 1
ATOM 4606 O O . MET A 1 582 ? 16.453 -20.281 -26.411 1.00 77.69 582 MET A O 1
ATOM 4610 N N . ILE A 1 583 ? 14.878 -21.650 -25.593 1.00 74.31 583 ILE A N 1
ATOM 4611 C CA . ILE A 1 583 ? 14.715 -22.453 -26.805 1.00 74.31 583 ILE A CA 1
ATOM 4612 C C . ILE A 1 583 ? 13.613 -21.826 -27.661 1.00 74.31 583 ILE A C 1
ATOM 4614 O O . ILE A 1 583 ? 12.554 -21.455 -27.157 1.00 74.31 583 ILE A O 1
ATOM 4618 N N . ALA A 1 584 ? 13.845 -21.751 -28.972 1.00 73.12 584 ALA A N 1
ATOM 4619 C CA . ALA A 1 584 ? 12.831 -21.303 -29.917 1.00 73.12 584 ALA A CA 1
ATOM 4620 C C . ALA A 1 584 ? 11.555 -22.163 -29.834 1.00 73.12 584 ALA A C 1
ATOM 4622 O O . ALA A 1 584 ? 11.603 -23.379 -29.628 1.00 73.12 584 ALA A O 1
ATOM 4623 N N . VAL A 1 585 ? 10.400 -21.529 -30.043 1.00 81.81 585 VAL A N 1
ATOM 4624 C CA . VAL A 1 585 ? 9.099 -22.209 -30.025 1.00 81.81 585 VAL A CA 1
ATOM 4625 C C . VAL A 1 585 ? 9.040 -23.283 -31.121 1.00 81.81 585 VAL A C 1
ATOM 4627 O O . VAL A 1 585 ? 9.113 -22.978 -32.311 1.00 81.81 585 VAL A O 1
ATOM 4630 N N . ASP A 1 586 ? 8.828 -24.547 -30.739 1.00 83.44 586 ASP A N 1
ATOM 4631 C CA . ASP A 1 586 ? 8.548 -25.628 -31.695 1.00 83.44 586 ASP A CA 1
ATOM 4632 C C . ASP A 1 586 ? 7.101 -25.514 -32.201 1.00 83.44 586 ASP A C 1
ATOM 4634 O O . ASP A 1 586 ? 6.140 -25.984 -31.580 1.00 83.44 586 ASP A O 1
ATOM 4638 N N . HIS A 1 587 ? 6.946 -24.874 -33.360 1.00 84.38 587 HIS A N 1
ATOM 4639 C CA . HIS A 1 587 ? 5.643 -24.630 -33.970 1.00 84.38 587 HIS A CA 1
ATOM 4640 C C . HIS A 1 587 ? 4.884 -25.904 -34.365 1.00 84.38 587 HIS A C 1
ATOM 4642 O O . HIS A 1 587 ? 3.650 -25.881 -34.390 1.00 84.38 587 HIS A O 1
ATOM 4648 N N . GLU A 1 588 ? 5.573 -27.005 -34.672 1.00 85.94 588 GLU A N 1
ATOM 4649 C CA . GLU A 1 588 ? 4.929 -28.271 -35.034 1.00 85.94 588 GLU A CA 1
ATOM 4650 C C . GLU A 1 588 ? 4.483 -29.034 -33.790 1.00 85.94 588 GLU A C 1
ATOM 4652 O O . GLU A 1 588 ? 3.375 -29.577 -33.755 1.00 85.94 588 GLU A O 1
ATOM 4657 N N . LYS A 1 589 ? 5.291 -29.021 -32.725 1.00 85.44 589 LYS A N 1
ATOM 4658 C CA . LYS A 1 589 ? 4.870 -29.534 -31.419 1.00 85.44 589 LYS A CA 1
ATOM 4659 C C . LYS A 1 589 ? 3.667 -28.765 -30.890 1.00 85.44 589 LYS A C 1
ATOM 4661 O O . LYS A 1 589 ? 2.680 -29.393 -30.532 1.00 85.44 589 LYS A O 1
ATOM 4666 N N . ALA A 1 590 ? 3.681 -27.438 -30.945 1.00 85.69 590 ALA A N 1
ATOM 4667 C CA . ALA A 1 590 ? 2.543 -26.637 -30.508 1.00 85.69 590 ALA A CA 1
ATOM 4668 C C . ALA A 1 590 ? 1.257 -26.927 -31.317 1.00 85.69 590 ALA A C 1
ATOM 4670 O O . ALA A 1 590 ? 0.172 -26.952 -30.741 1.00 85.69 590 ALA A O 1
ATOM 4671 N N . LYS A 1 591 ? 1.334 -27.244 -32.622 1.00 87.81 591 LYS A N 1
ATOM 4672 C CA . LYS A 1 591 ? 0.160 -27.731 -33.389 1.00 87.81 591 LYS A CA 1
ATOM 4673 C C . LYS A 1 591 ? -0.358 -29.075 -32.871 1.00 87.81 591 LYS A C 1
ATOM 4675 O O . LYS A 1 591 ? -1.573 -29.265 -32.751 1.00 87.81 591 LYS A O 1
ATOM 4680 N N . ARG A 1 592 ? 0.550 -30.013 -32.580 1.00 88.81 592 ARG A N 1
ATOM 4681 C CA . ARG A 1 592 ? 0.203 -31.332 -32.023 1.00 88.81 592 ARG A CA 1
ATOM 4682 C C . ARG A 1 592 ? -0.416 -31.208 -30.629 1.00 88.81 592 ARG A C 1
ATOM 4684 O O . ARG A 1 592 ? -1.431 -31.852 -30.360 1.00 88.81 592 ARG A O 1
ATOM 4691 N N . ASP A 1 593 ? 0.134 -30.341 -29.786 1.00 86.88 593 ASP A N 1
ATOM 4692 C CA . ASP A 1 593 ? -0.350 -30.090 -28.427 1.00 86.88 593 ASP A CA 1
ATOM 4693 C C . ASP A 1 593 ? -1.718 -29.397 -28.449 1.00 86.88 593 ASP A C 1
ATOM 4695 O O . ASP A 1 593 ? -2.623 -29.798 -27.720 1.00 86.88 593 ASP A O 1
ATOM 4699 N N . ALA A 1 594 ? -1.920 -28.429 -29.348 1.00 87.31 594 ALA A N 1
ATOM 4700 C CA . ALA A 1 594 ? -3.221 -27.801 -29.567 1.00 87.31 594 ALA A CA 1
ATOM 4701 C C . ALA A 1 594 ? -4.296 -28.832 -29.949 1.00 87.31 594 ALA A C 1
ATOM 4703 O O . ALA A 1 594 ? -5.393 -28.825 -29.393 1.00 87.31 594 ALA A O 1
ATOM 4704 N N . SER A 1 595 ? -3.953 -29.759 -30.848 1.00 85.12 595 SER A N 1
ATOM 4705 C CA . SER A 1 595 ? -4.861 -30.826 -31.286 1.00 85.12 595 SER A CA 1
ATOM 4706 C C . SER A 1 595 ? -5.196 -31.788 -30.143 1.00 85.12 595 SER A C 1
ATOM 4708 O O . SER A 1 595 ? -6.362 -32.106 -29.929 1.00 85.12 595 SER A O 1
ATOM 4710 N N . SER A 1 596 ? -4.190 -32.201 -29.365 1.00 88.19 596 SER A N 1
ATOM 4711 C CA . SER A 1 596 ? -4.364 -33.105 -28.217 1.00 88.19 596 SER A CA 1
ATOM 4712 C C . SER A 1 596 ? -5.218 -32.478 -27.108 1.00 88.19 596 SER A C 1
ATOM 4714 O O . SER A 1 596 ? -6.078 -33.138 -26.525 1.00 88.19 596 SER A O 1
ATOM 4716 N N . ASN A 1 597 ? -5.031 -31.181 -26.856 1.00 83.31 597 ASN A N 1
ATOM 4717 C CA . ASN A 1 597 ? -5.744 -30.434 -25.819 1.00 83.31 597 ASN A CA 1
ATOM 4718 C C . ASN A 1 597 ? -7.080 -29.840 -26.293 1.00 83.31 597 ASN A C 1
ATOM 4720 O O . ASN A 1 597 ? -7.732 -29.144 -25.520 1.00 83.31 597 ASN A O 1
ATOM 4724 N N . HIS A 1 598 ? -7.498 -30.098 -27.538 1.00 87.06 598 HIS A N 1
ATOM 4725 C CA . HIS A 1 598 ? -8.708 -29.523 -28.140 1.00 87.06 598 HIS A CA 1
ATOM 4726 C C . HIS A 1 598 ? -8.743 -27.980 -28.071 1.00 87.06 598 HIS A C 1
ATOM 4728 O O . HIS A 1 598 ? -9.799 -27.370 -27.896 1.00 87.06 598 HIS A O 1
ATOM 4734 N N . LEU A 1 599 ? -7.577 -27.339 -28.209 1.00 83.62 599 LEU A N 1
ATOM 4735 C CA . LEU A 1 599 ? -7.408 -25.885 -28.186 1.00 83.62 599 LEU A CA 1
ATOM 4736 C C . LEU A 1 599 ? -7.164 -25.337 -29.601 1.00 83.62 599 LEU A C 1
ATOM 4738 O O . LEU A 1 599 ? -6.522 -25.996 -30.421 1.00 83.62 599 LEU A O 1
ATOM 4742 N N . PRO A 1 600 ? -7.598 -24.099 -29.909 1.00 89.62 600 PRO A N 1
ATOM 4743 C CA . PRO A 1 600 ? -7.187 -23.428 -31.137 1.00 89.62 600 PRO A CA 1
ATOM 4744 C C . PRO A 1 600 ? -5.659 -23.308 -31.206 1.00 89.62 600 PRO A C 1
ATOM 4746 O O . PRO A 1 600 ? -5.031 -22.836 -30.260 1.00 89.62 600 PRO A O 1
ATOM 4749 N N . VAL A 1 601 ? -5.060 -23.657 -32.348 1.00 85.94 601 VAL A N 1
ATOM 4750 C CA . VAL A 1 601 ? -3.597 -23.612 -32.553 1.00 85.94 601 VAL A CA 1
ATOM 4751 C C . VAL A 1 601 ? -3.001 -22.246 -32.186 1.00 85.94 601 VAL A C 1
ATOM 4753 O O . VAL A 1 601 ? -1.974 -22.178 -31.517 1.00 85.94 601 VAL A O 1
ATOM 4756 N N . GLY A 1 602 ? -3.683 -21.150 -32.536 1.00 84.81 602 GLY A N 1
ATOM 4757 C CA . GLY A 1 602 ? -3.249 -19.797 -32.172 1.00 84.81 602 GLY A CA 1
ATOM 4758 C C . GLY A 1 602 ? -3.146 -19.565 -30.660 1.00 84.81 602 GLY A C 1
ATOM 4759 O O . GLY A 1 602 ? -2.214 -18.904 -30.215 1.00 84.81 602 GLY A O 1
ATOM 4760 N N . LYS A 1 603 ? -4.041 -20.156 -29.856 1.00 84.44 603 LYS A N 1
ATOM 4761 C CA . LYS A 1 603 ? -3.996 -20.065 -28.387 1.00 84.44 603 LYS A CA 1
ATOM 4762 C C . LYS A 1 603 ? -2.818 -20.837 -27.803 1.00 84.44 603 LYS A C 1
ATOM 4764 O O . LYS A 1 603 ? -2.183 -20.355 -26.871 1.00 84.44 603 LYS A O 1
ATOM 4769 N N . GLN A 1 604 ? -2.492 -21.993 -28.380 1.00 87.56 604 GLN A N 1
ATOM 4770 C CA . GLN A 1 604 ? -1.299 -22.734 -27.978 1.00 87.56 604 GLN A CA 1
ATOM 4771 C C . GLN A 1 604 ? -0.023 -21.958 -28.327 1.00 87.56 604 GLN A C 1
ATOM 4773 O O . GLN A 1 604 ? 0.880 -21.885 -27.505 1.00 87.56 604 GLN A O 1
ATOM 4778 N N . TYR A 1 605 ? 0.040 -21.314 -29.497 1.00 86.88 605 TYR A N 1
ATOM 4779 C CA . TYR A 1 605 ? 1.178 -20.457 -29.845 1.00 86.88 605 TYR A CA 1
ATOM 4780 C C . TYR A 1 605 ? 1.331 -19.248 -28.929 1.00 86.88 605 TYR A C 1
ATOM 4782 O O . TYR A 1 605 ? 2.454 -18.905 -28.574 1.00 86.88 605 TYR A O 1
ATOM 4790 N N . GLU A 1 606 ? 0.228 -18.601 -28.540 1.00 87.38 606 GLU A N 1
ATOM 4791 C CA . GLU A 1 606 ? 0.266 -17.525 -27.545 1.00 87.38 606 GLU A CA 1
ATOM 4792 C C . GLU A 1 606 ? 0.886 -18.007 -26.234 1.00 87.38 606 GLU A C 1
ATOM 4794 O O . GLU A 1 606 ? 1.770 -17.338 -25.702 1.00 87.38 606 GLU A O 1
ATOM 4799 N N . LYS A 1 607 ? 0.478 -19.194 -25.774 1.00 87.69 607 LYS A N 1
ATOM 4800 C CA . LYS A 1 607 ? 1.017 -19.814 -24.567 1.00 87.69 607 LYS A CA 1
ATOM 4801 C C . LYS A 1 607 ? 2.507 -20.120 -24.690 1.00 87.69 607 LYS A C 1
ATOM 4803 O O . LYS A 1 607 ? 3.274 -19.680 -23.848 1.00 87.69 607 LYS A O 1
ATOM 4808 N N . GLU A 1 608 ? 2.937 -20.827 -25.735 1.00 88.62 608 GLU A N 1
ATOM 4809 C CA . GLU A 1 608 ? 4.359 -21.159 -25.903 1.00 88.62 608 GLU A CA 1
ATOM 4810 C C . GLU A 1 608 ? 5.224 -19.896 -25.993 1.00 88.62 608 GLU A C 1
ATOM 4812 O O . GLU A 1 608 ? 6.225 -19.781 -25.296 1.00 88.62 608 GLU A O 1
ATOM 4817 N N . ARG A 1 609 ? 4.807 -18.895 -26.774 1.00 89.94 609 ARG A N 1
ATOM 4818 C CA . ARG A 1 609 ? 5.532 -17.621 -26.892 1.00 89.94 609 ARG A CA 1
ATOM 4819 C C . ARG A 1 609 ? 5.668 -16.888 -25.553 1.00 89.94 609 ARG A C 1
ATOM 4821 O O . ARG A 1 609 ? 6.695 -16.260 -25.309 1.00 89.94 609 ARG A O 1
ATOM 4828 N N . ALA A 1 610 ? 4.644 -16.923 -24.702 1.00 91.25 610 ALA A N 1
ATOM 4829 C CA . ALA A 1 610 ? 4.719 -16.296 -23.384 1.00 91.25 610 ALA A CA 1
ATOM 4830 C C . ALA A 1 610 ? 5.807 -16.946 -22.508 1.00 91.25 610 ALA A C 1
ATOM 4832 O O . ALA A 1 610 ? 6.467 -16.257 -21.737 1.00 91.25 610 ALA A O 1
ATOM 4833 N N . LEU A 1 611 ? 6.020 -18.258 -22.653 1.00 90.88 611 LEU A N 1
ATOM 4834 C CA . LEU A 1 611 ? 6.898 -19.051 -21.788 1.00 90.88 611 LEU A CA 1
ATOM 4835 C C . LEU A 1 611 ? 8.384 -19.033 -22.179 1.00 90.88 611 LEU A C 1
ATOM 4837 O O . LEU A 1 611 ? 9.213 -19.399 -21.336 1.00 90.88 611 LEU A O 1
ATOM 4841 N N . HIS A 1 612 ? 8.698 -18.617 -23.409 1.00 88.19 612 HIS A N 1
ATOM 4842 C CA . HIS A 1 612 ? 10.045 -18.629 -23.994 1.00 88.19 612 HIS A CA 1
ATOM 4843 C C . HIS A 1 612 ? 10.577 -17.219 -24.281 1.00 88.19 612 HIS A C 1
ATOM 4845 O O . HIS A 1 612 ? 9.802 -16.270 -24.381 1.00 88.19 612 HIS A O 1
ATOM 4851 N N . VAL A 1 613 ? 11.897 -17.096 -24.412 1.00 86.44 613 VAL A N 1
ATOM 4852 C CA . VAL A 1 613 ? 12.642 -15.886 -24.770 1.00 86.44 613 VAL A CA 1
ATOM 4853 C C . VAL A 1 613 ? 13.369 -16.124 -26.089 1.00 86.44 613 VAL A C 1
ATOM 4855 O O . VAL A 1 613 ? 14.181 -17.045 -26.185 1.00 86.44 613 VAL A O 1
ATOM 4858 N N . ASP A 1 614 ? 13.111 -15.286 -27.092 1.00 84.75 614 ASP A N 1
ATOM 4859 C CA . ASP A 1 614 ? 13.863 -15.313 -28.352 1.00 84.75 614 ASP A CA 1
ATOM 4860 C C . ASP A 1 614 ? 15.102 -14.415 -28.262 1.00 84.75 614 ASP A C 1
ATOM 4862 O O . ASP A 1 614 ? 15.035 -13.191 -28.390 1.00 84.75 614 ASP A O 1
ATOM 4866 N N . LEU A 1 615 ? 16.257 -15.045 -28.051 1.00 81.81 615 LEU A N 1
ATOM 4867 C CA . LEU A 1 615 ? 17.533 -14.354 -27.870 1.00 81.81 615 LEU A CA 1
ATOM 4868 C C . LEU A 1 615 ? 17.982 -13.574 -29.108 1.00 81.81 615 LEU A C 1
ATOM 4870 O O . LEU A 1 615 ? 18.666 -12.561 -28.974 1.00 81.81 615 LEU A O 1
ATOM 4874 N N . SER A 1 616 ? 17.571 -14.010 -30.305 1.00 83.62 616 SER A N 1
ATOM 4875 C CA . SER A 1 616 ? 17.912 -13.319 -31.553 1.00 83.62 616 SER A CA 1
ATOM 4876 C C . SER A 1 616 ? 17.292 -11.920 -31.633 1.00 83.62 616 SER A C 1
ATOM 4878 O O . SER A 1 616 ? 17.742 -11.079 -32.408 1.00 83.62 616 SER A O 1
ATOM 4880 N N . GLN A 1 617 ? 16.277 -11.647 -30.808 1.00 89.31 617 GLN A N 1
ATOM 4881 C CA . GLN A 1 617 ? 15.609 -10.354 -30.745 1.00 89.31 617 GLN A CA 1
ATOM 4882 C C . GLN A 1 617 ? 16.247 -9.384 -29.747 1.00 89.31 617 GLN A C 1
ATOM 4884 O O . GLN A 1 617 ? 15.872 -8.213 -29.751 1.00 89.31 617 GLN A O 1
ATOM 4889 N N . LEU A 1 618 ? 17.185 -9.816 -28.896 1.00 87.94 618 LEU A N 1
ATOM 4890 C CA . LEU A 1 618 ? 17.683 -8.978 -27.798 1.00 87.94 618 LEU A CA 1
ATOM 4891 C C . LEU A 1 618 ? 18.423 -7.736 -28.296 1.00 87.94 618 LEU A C 1
ATOM 4893 O O . LEU A 1 618 ? 18.174 -6.652 -27.776 1.00 87.94 618 LEU A O 1
ATOM 4897 N N . GLU A 1 619 ? 19.261 -7.854 -29.329 1.00 90.62 619 GLU A N 1
ATOM 4898 C CA . GLU A 1 619 ? 19.950 -6.703 -29.936 1.00 90.62 619 GLU A CA 1
ATOM 4899 C C . GLU A 1 619 ? 18.952 -5.668 -30.458 1.00 90.62 619 GLU A C 1
ATOM 4901 O O . GLU A 1 619 ? 18.981 -4.499 -30.065 1.00 90.62 619 GLU A O 1
ATOM 4906 N N . ARG A 1 620 ? 17.982 -6.119 -31.261 1.00 94.19 620 ARG A N 1
ATOM 4907 C CA . ARG A 1 620 ? 16.899 -5.261 -31.746 1.00 94.19 620 ARG A CA 1
ATOM 4908 C C . ARG A 1 620 ? 16.110 -4.655 -30.585 1.00 94.19 620 ARG A C 1
ATOM 4910 O O . ARG A 1 620 ? 15.815 -3.465 -30.611 1.00 94.19 620 ARG A O 1
ATOM 4917 N N . GLY A 1 621 ? 15.798 -5.441 -29.558 1.00 94.88 621 GLY A N 1
ATOM 4918 C CA . GLY A 1 621 ? 15.080 -5.002 -28.364 1.00 94.88 621 GLY A CA 1
ATOM 4919 C C . GLY A 1 621 ? 15.801 -3.877 -27.623 1.00 94.88 621 GLY A C 1
ATOM 4920 O O . GLY A 1 621 ? 15.159 -2.892 -27.254 1.00 94.88 621 GLY A O 1
ATOM 4921 N N . ARG A 1 622 ? 17.131 -3.965 -27.463 1.00 95.06 622 ARG A N 1
ATOM 4922 C CA . ARG A 1 622 ? 17.952 -2.905 -26.845 1.00 95.06 622 ARG A CA 1
ATOM 4923 C C . ARG A 1 622 ? 17.898 -1.613 -27.646 1.00 95.06 622 ARG A C 1
ATOM 4925 O O . ARG A 1 622 ? 17.659 -0.551 -27.076 1.00 95.06 622 ARG A O 1
ATOM 4932 N N . GLN A 1 623 ? 18.017 -1.706 -28.966 1.00 95.50 623 GLN A N 1
ATOM 4933 C CA . GLN A 1 623 ? 17.930 -0.538 -29.844 1.00 95.50 623 GLN A CA 1
ATOM 4934 C C . GLN A 1 623 ? 16.517 0.072 -29.855 1.00 95.50 623 GLN A C 1
ATOM 4936 O O . GLN A 1 623 ? 16.344 1.294 -29.856 1.00 95.50 623 GLN A O 1
ATOM 4941 N N . VAL A 1 624 ? 15.473 -0.756 -29.761 1.00 95.19 624 VAL A N 1
ATOM 4942 C CA . VAL A 1 624 ? 14.094 -0.281 -29.583 1.00 95.19 624 VAL A CA 1
ATOM 4943 C C . VAL A 1 624 ? 13.922 0.433 -28.239 1.00 95.19 624 VAL A C 1
ATOM 4945 O O . VAL A 1 624 ? 13.272 1.482 -28.191 1.00 95.19 624 VAL A O 1
ATOM 4948 N N . PHE A 1 625 ? 14.515 -0.086 -27.162 1.00 95.06 625 PHE A N 1
ATOM 4949 C CA . PHE A 1 625 ? 14.517 0.560 -25.850 1.00 95.06 625 PHE A CA 1
ATOM 4950 C C . PHE A 1 625 ? 15.241 1.916 -25.882 1.00 95.06 625 PHE A C 1
ATOM 4952 O O . PHE A 1 625 ? 14.666 2.914 -25.438 1.00 95.06 625 PHE A O 1
ATOM 4959 N N . ALA A 1 626 ? 16.438 1.981 -26.478 1.00 95.25 626 ALA A N 1
ATOM 4960 C CA . ALA A 1 626 ? 17.193 3.220 -26.686 1.00 95.25 626 ALA A CA 1
ATOM 4961 C C . ALA A 1 626 ? 16.360 4.283 -27.417 1.00 95.25 626 ALA A C 1
ATOM 4963 O O . ALA A 1 626 ? 16.309 5.441 -27.013 1.00 95.25 626 ALA A O 1
ATOM 4964 N N . LYS A 1 627 ? 15.642 3.880 -28.467 1.00 92.06 627 LYS A N 1
ATOM 4965 C CA . LYS A 1 627 ? 14.872 4.805 -29.302 1.00 92.06 627 LYS A CA 1
ATOM 4966 C C . LYS A 1 627 ? 13.555 5.280 -28.680 1.00 92.06 627 LYS A C 1
ATOM 4968 O O . LYS A 1 627 ? 13.076 6.341 -29.060 1.00 92.06 627 LYS A O 1
ATOM 4973 N N . ASN A 1 628 ? 12.933 4.497 -27.792 1.00 90.38 628 ASN A N 1
ATOM 4974 C CA . ASN A 1 628 ? 11.535 4.738 -27.391 1.00 90.38 628 ASN A CA 1
ATOM 4975 C C . ASN A 1 628 ? 11.286 4.800 -25.877 1.00 90.38 628 ASN A C 1
ATOM 4977 O O . ASN A 1 628 ? 10.202 5.219 -25.470 1.00 90.38 628 ASN A O 1
ATOM 4981 N N . CYS A 1 629 ? 12.224 4.335 -25.046 1.00 91.38 629 CYS A N 1
ATOM 4982 C CA . CYS A 1 629 ? 11.989 4.109 -23.613 1.00 91.38 629 CYS A CA 1
ATOM 4983 C C . CYS A 1 629 ? 13.038 4.773 -22.710 1.00 91.38 629 CYS A C 1
ATOM 4985 O O . CYS A 1 629 ? 12.690 5.240 -21.622 1.00 91.38 629 CYS A O 1
ATOM 4987 N N . ILE A 1 630 ? 14.299 4.834 -23.154 1.00 93.81 630 ILE A N 1
ATOM 4988 C CA . ILE A 1 630 ? 15.459 5.199 -22.320 1.00 93.81 630 ILE A CA 1
ATOM 4989 C C . ILE A 1 630 ? 15.330 6.561 -21.626 1.00 93.81 630 ILE A C 1
ATOM 4991 O O . ILE A 1 630 ? 15.788 6.713 -20.499 1.00 93.81 630 ILE A O 1
ATOM 4995 N N . VAL A 1 631 ? 14.654 7.535 -22.245 1.00 90.62 631 VAL A N 1
ATOM 4996 C CA . VAL A 1 631 ? 14.518 8.884 -21.675 1.00 90.62 631 VAL A CA 1
ATOM 4997 C C . VAL A 1 631 ? 13.791 8.860 -20.331 1.00 90.62 631 VAL A C 1
ATOM 4999 O O . VAL A 1 631 ? 14.166 9.580 -19.414 1.00 90.62 631 VAL A O 1
ATOM 5002 N N . CYS A 1 632 ? 12.754 8.031 -20.192 1.00 88.81 632 CYS A N 1
ATOM 5003 C CA . CYS A 1 632 ? 11.984 7.932 -18.949 1.00 88.81 632 CYS A CA 1
ATOM 5004 C C . CYS A 1 632 ? 12.467 6.771 -18.070 1.00 88.81 632 CYS A C 1
ATOM 5006 O O . CYS A 1 632 ? 12.494 6.882 -16.846 1.00 88.81 632 CYS A O 1
ATOM 5008 N N . HIS A 1 633 ? 12.849 5.654 -18.688 1.00 93.12 633 HIS A N 1
ATOM 5009 C CA . HIS A 1 633 ? 13.144 4.399 -18.001 1.00 93.12 633 HIS A CA 1
ATOM 5010 C C . HIS A 1 633 ? 14.644 4.128 -17.855 1.00 93.12 633 HIS A C 1
ATOM 5012 O O . HIS A 1 633 ? 15.054 2.975 -17.861 1.00 93.12 633 HIS A O 1
ATOM 5018 N N . SER A 1 634 ? 15.476 5.164 -17.710 1.00 93.38 634 SER A N 1
ATOM 5019 C CA . SER A 1 634 ? 16.904 5.002 -17.416 1.00 93.38 634 SER A CA 1
ATOM 5020 C C . SER A 1 634 ? 17.375 6.005 -16.370 1.00 93.38 634 SER A C 1
ATOM 5022 O O . SER A 1 634 ? 17.253 7.212 -16.569 1.00 93.38 634 SER A O 1
ATOM 5024 N N . SER A 1 635 ? 17.956 5.515 -15.274 1.00 91.44 635 SER A N 1
ATOM 5025 C CA . SER A 1 635 ? 18.668 6.360 -14.304 1.00 91.44 635 SER A CA 1
ATOM 5026 C C . SER A 1 635 ? 20.022 6.831 -14.836 1.00 91.44 635 SER A C 1
ATOM 5028 O O . SER A 1 635 ? 20.590 7.805 -14.342 1.00 91.44 635 SER A O 1
ATOM 5030 N N . ILE A 1 636 ? 20.539 6.137 -15.849 1.00 92.62 636 ILE A N 1
ATOM 5031 C CA . ILE A 1 636 ? 21.743 6.512 -16.579 1.00 92.62 636 ILE A CA 1
ATOM 5032 C C . ILE A 1 636 ? 21.314 7.414 -17.735 1.00 92.62 636 ILE A C 1
ATOM 5034 O O . ILE A 1 636 ? 20.654 6.965 -18.671 1.00 92.62 636 ILE A O 1
ATOM 5038 N N . GLN A 1 637 ? 21.662 8.690 -17.634 1.00 91.12 637 GLN A N 1
ATOM 5039 C CA . GLN A 1 637 ? 21.442 9.737 -18.632 1.00 91.12 637 GLN A CA 1
ATOM 5040 C C . GLN A 1 637 ? 22.812 10.285 -19.070 1.00 91.12 637 GLN A C 1
ATOM 5042 O O . GLN A 1 637 ? 23.806 9.996 -18.393 1.00 91.12 637 GLN A O 1
ATOM 5047 N N . PRO A 1 638 ? 22.926 11.059 -20.167 1.00 91.75 638 PRO A N 1
ATOM 5048 C CA . PRO A 1 638 ? 24.227 11.551 -20.632 1.00 91.75 638 PRO A CA 1
ATOM 5049 C C . PRO A 1 638 ? 25.044 12.243 -19.528 1.00 91.75 638 PRO A C 1
ATOM 5051 O O . PRO A 1 638 ? 26.240 12.002 -19.392 1.00 91.75 638 PRO A O 1
ATOM 5054 N N . GLU A 1 639 ? 24.385 13.040 -18.688 1.00 87.50 639 GLU A N 1
ATOM 5055 C CA . GLU A 1 639 ? 24.981 13.769 -17.566 1.00 87.50 639 GLU A CA 1
ATOM 5056 C C . GLU A 1 639 ? 25.485 12.875 -16.418 1.00 87.50 639 GLU A C 1
ATOM 5058 O O . GLU A 1 639 ? 26.407 13.258 -15.700 1.00 87.50 639 GLU A O 1
ATOM 5063 N N . SER A 1 640 ? 24.928 11.671 -16.253 1.00 86.19 640 SER A N 1
ATOM 5064 C CA . SER A 1 640 ? 25.316 10.730 -15.195 1.00 86.19 640 SER A CA 1
ATOM 5065 C C . SER A 1 640 ? 26.189 9.573 -15.691 1.00 86.19 640 SER A C 1
ATOM 5067 O O . SER A 1 640 ? 26.785 8.878 -14.869 1.00 86.19 640 SER A O 1
ATOM 5069 N N . MET A 1 641 ? 26.326 9.371 -17.010 1.00 89.44 641 MET A N 1
ATOM 5070 C CA . MET A 1 641 ? 26.932 8.152 -17.566 1.00 89.44 641 MET A CA 1
ATOM 5071 C C . MET A 1 641 ? 28.377 7.925 -17.114 1.00 89.44 641 MET A C 1
ATOM 5073 O O . MET A 1 641 ? 28.703 6.827 -16.683 1.00 89.44 641 MET A O 1
ATOM 5077 N N . LYS A 1 642 ? 29.236 8.956 -17.160 1.00 83.25 642 LYS A N 1
ATOM 5078 C CA . LYS A 1 642 ? 30.661 8.809 -16.817 1.00 83.25 642 LYS A CA 1
ATOM 5079 C C . LYS A 1 642 ? 30.829 8.463 -15.334 1.00 83.25 642 LYS A C 1
ATOM 5081 O O . LYS A 1 642 ? 31.769 7.772 -14.970 1.00 83.25 642 LYS A O 1
ATOM 5086 N N . PHE A 1 643 ? 29.897 8.916 -14.493 1.00 80.75 643 PHE A N 1
ATOM 5087 C CA . PHE A 1 643 ? 29.898 8.646 -13.058 1.00 80.75 643 PHE A CA 1
ATOM 5088 C C . PHE A 1 643 ? 29.380 7.246 -12.719 1.00 80.75 643 PHE A C 1
ATOM 5090 O O . PHE A 1 643 ? 29.911 6.615 -11.815 1.00 80.75 643 PHE A O 1
ATOM 5097 N N . LEU A 1 644 ? 28.342 6.775 -13.418 1.00 82.94 644 LEU A N 1
ATOM 5098 C CA . LEU A 1 644 ? 27.689 5.494 -13.122 1.00 82.94 644 LEU A CA 1
ATOM 5099 C C . LEU A 1 644 ? 28.325 4.301 -13.848 1.00 82.94 644 LEU A C 1
ATOM 5101 O O . LEU A 1 644 ? 28.207 3.185 -13.362 1.00 82.94 644 LEU A O 1
ATOM 5105 N N . LEU A 1 645 ? 28.979 4.528 -14.991 1.00 85.69 645 LEU A N 1
ATOM 5106 C CA . LEU A 1 645 ? 29.615 3.478 -15.798 1.00 85.69 645 LEU A CA 1
ATOM 5107 C C . LEU A 1 645 ? 31.149 3.502 -15.733 1.00 85.69 645 LEU A C 1
ATOM 5109 O O . LEU A 1 645 ? 31.786 2.524 -16.100 1.00 85.69 645 LEU A O 1
ATOM 5113 N N . GLY A 1 646 ? 31.764 4.600 -15.282 1.00 83.94 646 GLY A N 1
ATOM 5114 C CA . GLY A 1 646 ? 33.221 4.702 -15.187 1.00 83.94 646 GLY A CA 1
ATOM 5115 C C . GLY A 1 646 ? 33.922 4.458 -16.529 1.00 83.94 646 GLY A C 1
ATOM 5116 O O . GLY A 1 646 ? 33.604 5.108 -17.526 1.00 83.94 646 GLY A O 1
ATOM 5117 N N . GLU A 1 647 ? 34.881 3.528 -16.537 1.00 82.69 647 GLU A N 1
ATOM 5118 C CA . GLU A 1 647 ? 35.642 3.136 -17.734 1.00 82.69 647 GLU A CA 1
ATOM 5119 C C . GLU A 1 647 ? 34.796 2.374 -18.767 1.00 82.69 647 GLU A C 1
ATOM 5121 O O . GLU A 1 647 ? 35.147 2.377 -19.943 1.00 82.69 647 GLU A O 1
ATOM 5126 N N . ASP A 1 648 ? 33.657 1.797 -18.365 1.00 84.69 648 ASP A N 1
ATOM 5127 C CA . ASP A 1 648 ? 32.742 1.089 -19.270 1.00 84.69 648 ASP A CA 1
ATOM 5128 C C . ASP A 1 648 ? 31.851 2.047 -20.084 1.00 84.69 648 ASP A C 1
ATOM 5130 O O . ASP A 1 648 ? 31.089 1.613 -20.950 1.00 84.69 648 ASP A O 1
ATOM 5134 N N . ALA A 1 649 ? 31.892 3.356 -19.805 1.00 87.38 649 ALA A N 1
ATOM 5135 C CA . ALA A 1 649 ? 31.114 4.336 -20.554 1.00 87.38 649 ALA A CA 1
ATOM 5136 C C . ALA A 1 649 ? 31.488 4.302 -22.054 1.00 87.38 649 ALA A C 1
ATOM 5138 O O . ALA A 1 649 ? 32.673 4.255 -22.389 1.00 87.38 649 ALA A O 1
ATOM 5139 N N . PRO A 1 650 ? 30.509 4.377 -22.977 1.00 89.50 650 PRO A N 1
ATOM 5140 C CA . PRO A 1 650 ? 30.791 4.255 -24.403 1.00 89.50 650 PRO A CA 1
ATOM 5141 C C . PRO A 1 650 ? 31.682 5.402 -24.901 1.00 89.50 650 PRO A C 1
ATOM 5143 O O . PRO A 1 650 ? 31.460 6.572 -24.568 1.00 89.50 650 PRO A O 1
ATOM 5146 N N . GLU A 1 651 ? 32.661 5.076 -25.749 1.00 82.44 651 GLU A N 1
ATOM 5147 C CA . GLU A 1 651 ? 33.507 6.069 -26.415 1.00 82.44 651 GLU A CA 1
ATOM 5148 C C . GLU A 1 651 ? 32.685 6.925 -27.401 1.00 82.44 651 GLU A C 1
ATOM 5150 O O . GLU A 1 651 ? 31.843 6.421 -28.147 1.00 82.44 651 GLU A O 1
ATOM 5155 N N . GLY A 1 652 ? 32.928 8.239 -27.430 1.00 83.12 652 GLY A N 1
ATOM 5156 C CA . GLY A 1 652 ? 32.263 9.161 -28.356 1.00 83.12 652 GLY A CA 1
ATOM 5157 C C . GLY A 1 652 ? 32.341 10.630 -27.932 1.00 83.12 652 GLY A C 1
ATOM 5158 O O . GLY A 1 652 ? 32.602 10.943 -26.770 1.00 83.12 652 GLY A O 1
ATOM 5159 N N . ASP A 1 653 ? 32.100 11.545 -28.879 1.00 87.19 653 ASP A N 1
ATOM 5160 C CA . ASP A 1 653 ? 31.968 12.979 -28.587 1.00 87.19 653 ASP A CA 1
ATOM 5161 C C . ASP A 1 653 ? 30.533 13.301 -28.151 1.00 87.19 653 ASP A C 1
ATOM 5163 O O . ASP A 1 653 ? 29.643 13.559 -28.967 1.00 87.19 653 ASP A O 1
ATOM 5167 N N . PHE A 1 654 ? 30.317 13.234 -26.837 1.00 91.69 654 PHE A N 1
ATOM 5168 C CA . PHE A 1 654 ? 29.055 13.577 -26.182 1.00 91.69 654 PHE A CA 1
ATOM 5169 C C . PHE A 1 654 ? 29.178 14.821 -25.292 1.00 91.69 654 PHE A C 1
ATOM 5171 O O . PHE A 1 654 ? 28.237 15.153 -24.577 1.00 91.69 654 PHE A O 1
ATOM 5178 N N . ASP A 1 655 ? 30.312 15.526 -25.298 1.00 89.69 655 ASP A N 1
ATOM 5179 C CA . ASP A 1 655 ? 30.575 16.597 -24.327 1.00 89.69 655 ASP A CA 1
ATOM 5180 C C . ASP A 1 655 ? 29.604 17.779 -24.474 1.00 89.69 655 ASP A C 1
ATOM 5182 O O . ASP A 1 655 ? 29.235 18.417 -23.485 1.00 89.69 655 ASP A O 1
ATOM 5186 N N . GLU A 1 656 ? 29.163 18.081 -25.697 1.00 91.19 656 GLU A N 1
ATOM 5187 C CA . GLU A 1 656 ? 28.121 19.083 -25.935 1.00 91.19 656 GLU A CA 1
ATOM 5188 C C . GLU A 1 656 ? 26.758 18.631 -25.395 1.00 91.19 656 GLU A C 1
ATOM 5190 O O . GLU A 1 656 ? 26.134 19.383 -24.644 1.00 91.19 656 GLU A O 1
ATOM 5195 N N . LEU A 1 657 ? 26.339 17.397 -25.696 1.00 92.81 657 LEU A N 1
ATOM 5196 C CA . LEU A 1 657 ? 25.114 16.797 -25.162 1.00 92.81 657 LEU A CA 1
ATOM 5197 C C . LEU A 1 657 ? 25.103 16.793 -23.628 1.00 92.81 657 LEU A C 1
ATOM 5199 O O . LEU A 1 657 ? 24.106 17.168 -23.017 1.00 92.81 657 LEU A O 1
ATOM 5203 N N . ILE A 1 658 ? 26.214 16.408 -22.999 1.00 91.12 658 ILE A N 1
ATOM 5204 C CA . ILE A 1 658 ? 26.367 16.409 -21.540 1.00 91.12 658 ILE A CA 1
ATOM 5205 C C . ILE A 1 658 ? 26.181 17.827 -20.991 1.00 91.12 658 ILE A C 1
ATOM 5207 O O . ILE A 1 658 ? 25.421 18.024 -20.046 1.00 91.12 658 ILE A O 1
ATOM 5211 N N . ARG A 1 659 ? 26.833 18.834 -21.594 1.00 90.81 659 ARG A N 1
ATOM 5212 C CA . ARG A 1 659 ? 26.677 20.241 -21.184 1.00 90.81 659 ARG A CA 1
ATOM 5213 C C . ARG A 1 659 ? 25.239 20.733 -21.337 1.00 90.81 659 ARG A C 1
ATOM 5215 O O . ARG A 1 659 ? 24.765 21.480 -20.483 1.00 90.81 659 ARG A O 1
ATOM 5222 N N . GLU A 1 660 ? 24.560 20.339 -22.411 1.00 89.62 660 GLU A N 1
ATOM 5223 C CA . GLU A 1 660 ? 23.148 20.650 -22.645 1.00 89.62 660 GLU A CA 1
ATOM 5224 C C . GLU A 1 660 ? 22.269 20.069 -21.533 1.00 89.62 660 GLU A C 1
ATOM 5226 O O . GLU A 1 660 ? 21.535 20.803 -20.869 1.00 89.62 660 GLU A O 1
ATOM 5231 N N . ARG A 1 661 ? 22.405 18.766 -21.278 1.00 87.62 661 ARG A N 1
ATOM 5232 C CA . ARG A 1 661 ? 21.651 18.048 -20.249 1.00 87.62 661 ARG A CA 1
ATOM 5233 C C . ARG A 1 661 ? 21.896 18.597 -18.848 1.00 87.62 661 ARG A C 1
ATOM 5235 O O . ARG A 1 661 ? 20.941 18.849 -18.114 1.00 87.62 661 ARG A O 1
ATOM 5242 N N . GLU A 1 662 ? 23.151 18.870 -18.499 1.00 86.19 662 GLU A N 1
ATOM 5243 C CA . GLU A 1 662 ? 23.496 19.496 -17.220 1.00 86.19 662 GLU A CA 1
ATOM 5244 C C . GLU A 1 662 ? 22.868 20.882 -17.072 1.00 86.19 662 GLU A C 1
ATOM 5246 O O . GLU A 1 662 ? 22.374 21.224 -16.000 1.00 86.19 662 GLU A O 1
ATOM 5251 N N . ARG A 1 663 ? 22.802 21.681 -18.143 1.00 85.25 663 ARG A N 1
ATOM 5252 C CA . ARG A 1 663 ? 22.134 22.986 -18.085 1.00 85.25 663 ARG A CA 1
ATOM 5253 C C . ARG A 1 663 ? 20.641 22.847 -17.819 1.00 85.25 663 ARG A C 1
ATOM 5255 O O . ARG A 1 663 ? 20.109 23.603 -17.006 1.00 85.25 663 ARG A O 1
ATOM 5262 N N . VAL A 1 664 ? 19.968 21.899 -18.475 1.00 81.50 664 VAL A N 1
ATOM 5263 C CA . VAL A 1 664 ? 18.543 21.649 -18.224 1.00 81.50 664 VAL A CA 1
ATOM 5264 C C . VAL A 1 664 ? 18.336 21.201 -16.778 1.00 81.50 664 VAL A C 1
ATOM 5266 O O . VAL A 1 664 ? 17.504 21.774 -16.070 1.00 81.50 664 VAL A O 1
ATOM 5269 N N . ARG A 1 665 ? 19.168 20.280 -16.286 1.00 79.00 665 ARG A N 1
ATOM 5270 C CA . ARG A 1 665 ? 19.142 19.819 -14.893 1.00 79.00 665 ARG A CA 1
ATOM 5271 C C . ARG A 1 665 ? 19.368 20.955 -13.886 1.00 79.00 665 ARG A C 1
ATOM 5273 O O . ARG A 1 665 ? 18.603 21.085 -12.936 1.00 79.00 665 ARG A O 1
ATOM 5280 N N . LEU A 1 666 ? 20.369 21.809 -14.101 1.00 78.50 666 LEU A N 1
ATOM 5281 C CA . LEU A 1 666 ? 20.657 22.961 -13.237 1.00 78.50 666 LEU A CA 1
ATOM 5282 C C . LEU A 1 666 ? 19.535 24.006 -13.285 1.00 78.50 666 LEU A C 1
ATOM 5284 O O . LEU A 1 666 ? 19.198 24.603 -12.265 1.00 78.50 666 LEU A O 1
ATOM 5288 N N . SER A 1 667 ? 18.906 24.210 -14.446 1.00 75.62 667 SER A N 1
ATOM 5289 C CA . SER A 1 667 ? 17.739 25.093 -14.548 1.00 75.62 667 SER A CA 1
ATOM 5290 C C . SER A 1 667 ? 16.559 24.570 -13.719 1.00 75.62 667 SER A C 1
ATOM 5292 O O . SER A 1 667 ? 15.887 25.348 -13.043 1.00 75.62 667 SER A O 1
ATOM 5294 N N . ALA A 1 668 ? 16.378 23.249 -13.667 1.00 70.88 668 ALA A N 1
ATOM 5295 C CA . ALA A 1 668 ? 15.353 22.586 -12.871 1.00 70.88 668 ALA A CA 1
ATOM 5296 C C . ALA A 1 668 ? 15.560 22.700 -11.346 1.00 70.88 668 ALA A C 1
ATOM 5298 O O . ALA A 1 668 ? 14.594 22.617 -10.582 1.00 70.88 668 ALA A O 1
ATOM 5299 N N . GLU A 1 669 ? 16.788 22.949 -10.875 1.00 67.56 669 GLU A N 1
ATOM 5300 C CA . GLU A 1 669 ? 17.049 23.239 -9.456 1.00 67.56 669 GLU A CA 1
ATOM 5301 C C . GLU A 1 669 ? 16.362 24.538 -9.010 1.00 67.56 669 GLU A C 1
ATOM 5303 O O . GLU A 1 669 ? 15.908 24.636 -7.870 1.00 67.56 669 GLU A O 1
ATOM 5308 N N . THR A 1 670 ? 16.191 25.509 -9.916 1.00 61.41 670 THR A N 1
ATOM 5309 C CA . THR A 1 670 ? 15.482 26.763 -9.609 1.00 61.41 670 THR A CA 1
ATOM 5310 C C . THR A 1 670 ? 13.971 26.573 -9.458 1.00 61.41 670 THR A C 1
ATOM 5312 O O . THR A 1 670 ? 13.346 27.266 -8.655 1.00 61.41 670 THR A O 1
ATOM 5315 N N . SER A 1 671 ? 13.382 25.607 -10.173 1.00 57.00 671 SER A N 1
ATOM 5316 C CA . SER A 1 671 ? 11.969 25.223 -10.058 1.00 57.00 671 SER A CA 1
ATOM 5317 C C . SER A 1 671 ? 11.705 24.152 -8.993 1.00 57.00 671 SER A C 1
ATOM 5319 O O . SER A 1 671 ? 10.545 23.846 -8.724 1.00 57.00 671 SER A O 1
ATOM 5321 N N . GLY A 1 672 ? 12.751 23.583 -8.378 1.00 57.91 672 GLY A 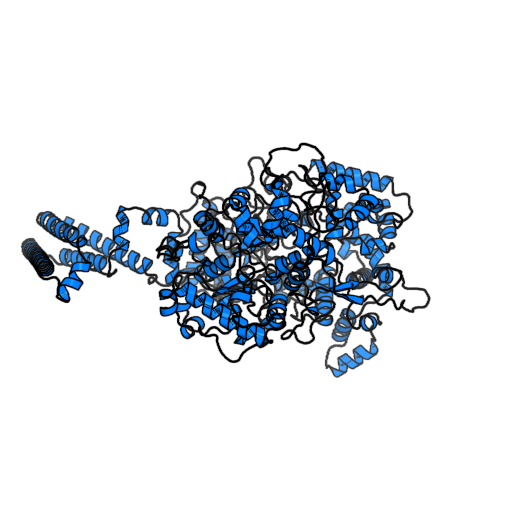N 1
ATOM 5322 C CA . GLY A 1 672 ? 12.646 22.503 -7.388 1.00 57.91 672 GLY A CA 1
ATOM 5323 C C . GLY A 1 672 ? 12.161 21.162 -7.957 1.00 57.91 672 GLY A C 1
ATOM 5324 O O . GLY A 1 672 ? 11.804 20.264 -7.196 1.00 57.91 672 GLY A O 1
ATOM 5325 N N . GLU A 1 673 ? 12.124 21.029 -9.283 1.00 69.50 673 GLU A N 1
ATOM 5326 C CA . GLU A 1 673 ? 11.709 19.831 -10.009 1.00 69.50 673 GLU A CA 1
ATOM 5327 C C . GLU A 1 673 ? 12.290 19.852 -11.421 1.00 69.50 673 GLU A C 1
ATOM 5329 O O . GLU A 1 673 ? 12.342 20.909 -12.056 1.00 69.50 673 GLU A O 1
ATOM 5334 N N . PHE A 1 674 ? 12.665 18.668 -11.913 1.00 61.78 674 PHE A N 1
ATOM 5335 C CA . PHE A 1 674 ? 13.002 18.434 -13.307 1.00 61.78 674 PHE A CA 1
ATOM 5336 C C . PHE A 1 674 ? 11.741 18.564 -14.156 1.00 61.78 674 PHE A C 1
ATOM 5338 O O . PHE A 1 674 ? 10.984 17.613 -14.341 1.00 61.78 674 PHE A O 1
ATOM 5345 N N . TRP A 1 675 ? 11.479 19.789 -14.611 1.00 57.59 675 TRP A N 1
ATOM 5346 C CA . TRP A 1 675 ? 10.268 20.127 -15.349 1.00 57.59 675 TRP A CA 1
ATOM 5347 C C . TRP A 1 675 ? 10.537 20.249 -16.852 1.00 57.59 675 TRP A C 1
ATOM 5349 O O . TRP A 1 675 ? 10.309 21.293 -17.458 1.00 57.59 675 TRP A O 1
ATOM 5359 N N . GLU A 1 676 ? 10.995 19.162 -17.473 1.00 63.50 676 GLU A N 1
ATOM 5360 C CA . GLU A 1 676 ? 10.903 19.007 -18.928 1.00 63.50 676 GLU A CA 1
ATOM 5361 C C . GLU A 1 676 ? 9.461 18.612 -19.280 1.00 63.50 676 GLU A C 1
ATOM 5363 O O . GLU A 1 676 ? 9.024 17.504 -18.975 1.00 63.50 676 GLU A O 1
ATOM 5368 N N . HIS A 1 677 ? 8.680 19.534 -19.862 1.00 58.66 677 HIS A N 1
ATOM 5369 C CA . HIS A 1 677 ? 7.234 19.322 -20.109 1.00 58.66 677 HIS A CA 1
ATOM 5370 C C . HIS A 1 677 ? 6.966 18.179 -21.076 1.00 58.66 677 HIS A C 1
ATOM 5372 O O . HIS A 1 677 ? 5.868 17.628 -21.081 1.00 58.66 677 HIS A O 1
ATOM 5378 N N . ASP A 1 678 ? 7.962 17.869 -21.897 1.00 71.50 678 ASP A N 1
ATOM 5379 C CA . ASP A 1 678 ? 7.915 16.803 -22.866 1.00 71.50 678 ASP A CA 1
ATOM 5380 C C . ASP A 1 678 ? 9.288 16.120 -22.947 1.00 71.50 678 ASP A C 1
ATOM 5382 O O . ASP A 1 678 ? 10.136 16.537 -23.739 1.00 71.50 678 ASP A O 1
ATOM 5386 N N . PRO A 1 679 ? 9.550 15.079 -22.134 1.00 75.75 679 PRO A N 1
ATOM 5387 C CA . PRO A 1 679 ? 10.772 14.292 -22.268 1.00 75.75 679 PRO A CA 1
ATOM 5388 C C . PRO A 1 679 ? 10.928 13.693 -23.677 1.00 75.75 679 PRO A C 1
ATOM 5390 O O . PRO A 1 679 ? 12.047 13.399 -24.090 1.00 75.75 679 PRO A O 1
ATOM 5393 N N . ALA A 1 680 ? 9.851 13.546 -24.460 1.00 73.62 680 ALA A N 1
ATOM 5394 C CA . ALA A 1 680 ? 9.936 12.962 -25.794 1.00 73.62 680 ALA A CA 1
ATOM 5395 C C . ALA A 1 680 ? 10.768 13.795 -26.779 1.00 73.62 680 ALA A C 1
ATOM 5397 O O . ALA A 1 680 ? 11.275 13.233 -27.748 1.00 73.62 680 ALA A O 1
ATOM 5398 N N . GLN A 1 681 ? 10.988 15.088 -26.507 1.00 83.44 681 GLN A N 1
ATOM 5399 C CA . GLN A 1 681 ? 11.847 15.950 -27.328 1.00 83.44 681 GLN A CA 1
ATOM 5400 C C . GLN A 1 681 ? 13.263 15.374 -27.524 1.00 83.44 681 GLN A C 1
ATOM 5402 O O . GLN A 1 681 ? 13.898 15.603 -28.550 1.00 83.44 681 GLN A O 1
ATOM 5407 N N . TRP A 1 682 ? 13.763 14.584 -26.565 1.00 88.00 682 TRP A N 1
ATOM 5408 C CA . TRP A 1 682 ? 15.089 13.967 -26.655 1.00 88.00 682 TRP A CA 1
ATOM 5409 C C . TRP A 1 682 ? 15.169 12.843 -27.678 1.00 88.00 682 TRP A C 1
ATOM 5411 O O . TRP A 1 682 ? 16.246 12.597 -28.217 1.00 88.00 682 TRP A O 1
ATOM 5421 N N . PHE A 1 683 ? 14.047 12.199 -28.003 1.00 84.94 683 PHE A N 1
ATOM 5422 C CA . PHE A 1 683 ? 14.014 11.196 -29.066 1.00 84.94 683 PHE A CA 1
ATOM 5423 C C . PHE A 1 683 ? 14.241 11.810 -30.455 1.00 84.94 683 PHE A C 1
ATOM 5425 O O . PHE A 1 683 ? 14.643 11.100 -31.374 1.00 84.94 683 PHE A O 1
ATOM 5432 N N . GLU A 1 684 ? 14.019 13.119 -30.610 1.00 86.75 684 GLU A N 1
ATOM 5433 C CA . GLU A 1 684 ? 14.274 13.862 -31.850 1.00 86.75 684 GLU A CA 1
ATOM 5434 C C . GLU A 1 684 ? 15.712 14.415 -31.924 1.00 86.75 684 GLU A C 1
ATOM 5436 O O . GLU A 1 684 ? 16.148 14.872 -32.980 1.00 86.75 684 GLU A O 1
ATOM 5441 N N . ASN A 1 685 ? 16.478 14.358 -30.828 1.00 91.25 685 ASN A N 1
ATOM 5442 C CA . ASN A 1 685 ? 17.853 14.849 -30.776 1.00 91.25 685 ASN A CA 1
ATOM 5443 C C . ASN A 1 685 ? 18.847 13.787 -31.282 1.00 91.25 685 ASN A C 1
ATOM 5445 O O . ASN A 1 685 ? 19.032 12.739 -30.663 1.00 91.25 685 ASN A O 1
ATOM 5449 N N . GLU A 1 686 ? 19.556 14.082 -32.374 1.00 92.50 686 GLU A N 1
ATOM 5450 C CA . GLU A 1 686 ? 20.507 13.146 -32.993 1.00 92.50 686 GLU A CA 1
ATOM 5451 C C . GLU A 1 686 ? 21.706 12.785 -32.099 1.00 92.50 686 GLU A C 1
ATOM 5453 O O . GLU A 1 686 ? 22.185 11.650 -32.141 1.00 92.50 686 GLU A O 1
ATOM 5458 N N . GLN A 1 687 ? 22.222 13.717 -31.285 1.00 92.81 687 GLN A N 1
ATOM 5459 C CA . GLN A 1 687 ? 23.311 13.403 -30.349 1.00 92.81 687 GLN A CA 1
ATOM 5460 C C . GLN A 1 687 ? 22.815 12.461 -29.249 1.00 92.81 687 GLN A C 1
ATOM 5462 O O . GLN A 1 687 ? 23.492 11.481 -28.936 1.00 92.81 687 GLN A O 1
ATOM 5467 N N . TYR A 1 688 ? 21.617 12.718 -28.717 1.00 94.38 688 TYR A N 1
ATOM 5468 C CA . TYR A 1 688 ? 20.992 11.863 -27.712 1.00 94.38 688 TYR A CA 1
ATOM 5469 C C . TYR A 1 688 ? 20.693 10.471 -28.272 1.00 94.38 688 TYR A C 1
ATOM 5471 O O . TYR A 1 688 ? 21.020 9.478 -27.633 1.00 94.38 688 TYR A O 1
ATOM 5479 N N . ALA A 1 689 ? 20.151 10.372 -29.489 1.00 93.38 689 ALA A N 1
ATOM 5480 C CA . ALA A 1 689 ? 19.884 9.091 -30.139 1.00 93.38 689 ALA A CA 1
ATOM 5481 C C . ALA A 1 689 ? 21.167 8.269 -30.367 1.00 93.38 689 ALA A C 1
ATOM 5483 O O . ALA A 1 689 ? 21.169 7.059 -30.129 1.00 93.38 689 ALA A O 1
ATOM 5484 N N . ARG A 1 690 ? 22.273 8.913 -30.777 1.00 94.50 690 ARG A N 1
ATOM 5485 C CA . ARG A 1 690 ? 23.584 8.250 -30.918 1.00 94.50 690 ARG A CA 1
ATOM 5486 C C . ARG A 1 690 ? 24.116 7.749 -29.578 1.00 94.50 690 ARG A C 1
ATOM 5488 O O . ARG A 1 690 ? 24.549 6.605 -29.498 1.00 94.50 690 ARG A O 1
ATOM 5495 N N . TRP A 1 691 ? 24.037 8.575 -28.535 1.00 95.94 691 TRP A N 1
ATOM 5496 C CA . TRP A 1 691 ? 24.410 8.178 -27.176 1.00 95.94 691 TRP A CA 1
ATOM 5497 C C . TRP A 1 691 ? 23.568 6.998 -26.680 1.00 95.94 691 TRP A C 1
ATOM 5499 O O . TRP A 1 691 ? 24.114 5.991 -26.239 1.00 95.94 691 TRP A O 1
ATOM 5509 N N . ALA A 1 692 ? 22.244 7.097 -26.806 1.00 95.88 692 ALA A N 1
ATOM 5510 C CA . ALA A 1 692 ? 21.307 6.082 -26.348 1.00 95.88 692 ALA A CA 1
ATOM 5511 C C . ALA A 1 692 ? 21.552 4.736 -27.037 1.00 95.88 692 ALA A C 1
ATOM 5513 O O . ALA A 1 692 ? 21.516 3.701 -26.383 1.00 95.88 692 ALA A O 1
ATOM 5514 N N . SER A 1 693 ? 21.830 4.755 -28.343 1.00 95.00 693 SER A N 1
ATOM 5515 C CA . SER A 1 693 ? 22.130 3.541 -29.112 1.00 95.00 693 SER A CA 1
ATOM 5516 C C . SER A 1 693 ? 23.451 2.899 -28.680 1.00 95.00 693 SER A C 1
ATOM 5518 O O . SER A 1 693 ? 23.539 1.679 -28.638 1.00 95.00 693 SER A O 1
ATOM 5520 N N . ALA A 1 694 ? 24.460 3.706 -28.330 1.00 94.62 694 ALA A N 1
ATOM 5521 C CA . ALA A 1 694 ? 25.761 3.213 -27.881 1.00 94.62 694 ALA A CA 1
ATOM 5522 C C . ALA A 1 694 ? 25.722 2.673 -26.442 1.00 94.62 694 ALA A C 1
ATOM 5524 O O . ALA A 1 694 ? 26.302 1.633 -26.150 1.00 94.62 694 ALA A O 1
ATOM 5525 N N . VAL A 1 695 ? 25.029 3.364 -25.531 1.00 95.00 695 VAL A N 1
ATOM 5526 C CA . VAL A 1 695 ? 25.052 3.020 -24.102 1.00 95.00 695 VAL A CA 1
ATOM 5527 C C . VAL A 1 695 ? 24.302 1.723 -23.795 1.00 95.00 695 VAL A C 1
ATOM 5529 O O . VAL A 1 695 ? 24.698 0.994 -22.893 1.00 95.00 695 VAL A O 1
ATOM 5532 N N . VAL A 1 696 ? 23.249 1.390 -24.551 1.00 93.88 696 VAL A N 1
ATOM 5533 C CA . VAL A 1 696 ? 22.493 0.144 -24.321 1.00 93.88 696 VAL A CA 1
ATOM 5534 C C . VAL A 1 696 ? 23.286 -1.113 -24.672 1.00 93.88 696 VAL A C 1
ATOM 5536 O O . VAL A 1 696 ? 22.919 -2.190 -24.208 1.00 93.88 696 VAL A O 1
ATOM 5539 N N . ASP A 1 697 ? 24.363 -0.993 -25.450 1.00 90.50 697 ASP A N 1
ATOM 5540 C CA . ASP A 1 697 ? 25.267 -2.101 -25.774 1.00 90.50 697 ASP A CA 1
ATOM 5541 C C . ASP A 1 697 ? 26.412 -2.263 -24.757 1.00 90.50 697 ASP A C 1
ATOM 5543 O O . ASP A 1 697 ? 27.260 -3.140 -24.909 1.00 90.50 697 ASP A O 1
ATOM 5547 N N . VAL A 1 698 ? 26.412 -1.472 -23.679 1.00 88.50 698 VAL A N 1
ATOM 5548 C CA . VAL A 1 698 ? 27.322 -1.625 -22.537 1.00 88.50 698 VAL A CA 1
ATOM 5549 C C . VAL A 1 698 ? 26.693 -2.549 -21.494 1.00 88.50 698 VAL A C 1
ATOM 5551 O O . VAL A 1 698 ? 25.543 -2.368 -21.101 1.00 88.50 698 VAL A O 1
ATOM 5554 N N . SER A 1 699 ? 27.440 -3.533 -20.988 1.00 82.25 699 SER A N 1
ATOM 5555 C CA . SER A 1 699 ? 26.894 -4.499 -20.016 1.00 82.25 699 SER A CA 1
ATOM 5556 C C . SER A 1 699 ? 26.533 -3.832 -18.690 1.00 82.25 699 SER A C 1
ATOM 5558 O O . SER A 1 699 ? 25.420 -3.993 -18.180 1.00 82.25 699 SER A O 1
ATOM 5560 N N . ALA A 1 700 ? 27.448 -2.995 -18.188 1.00 84.44 700 ALA A N 1
ATOM 5561 C CA . ALA A 1 700 ? 27.273 -2.218 -16.966 1.00 84.44 700 ALA A CA 1
ATOM 5562 C C . ALA A 1 700 ? 26.044 -1.290 -17.017 1.00 84.44 700 ALA A C 1
ATOM 5564 O O . ALA A 1 700 ? 25.448 -0.997 -15.982 1.00 84.44 700 ALA A O 1
ATOM 5565 N N . PHE A 1 701 ? 25.582 -0.891 -18.214 1.00 90.81 701 PHE A N 1
ATOM 5566 C CA . PHE A 1 701 ? 24.337 -0.133 -18.348 1.00 90.81 701 PHE A CA 1
ATOM 5567 C C . PHE A 1 701 ? 23.134 -0.894 -17.801 1.00 90.81 701 PHE A C 1
ATOM 5569 O O . PHE A 1 701 ? 22.227 -0.268 -17.277 1.00 90.81 701 PHE A O 1
ATOM 5576 N N . TRP A 1 702 ? 23.084 -2.217 -17.894 1.00 87.81 702 TRP A N 1
ATOM 5577 C CA . TRP A 1 702 ? 21.927 -2.976 -17.419 1.00 87.81 702 TRP A CA 1
ATOM 5578 C C . TRP A 1 702 ? 22.055 -3.400 -15.951 1.00 87.81 702 TRP A C 1
ATOM 5580 O O . TRP A 1 702 ? 21.031 -3.530 -15.284 1.00 87.81 702 TRP A O 1
ATOM 5590 N N . SER A 1 703 ? 23.276 -3.564 -15.424 1.00 81.88 703 SER A N 1
ATOM 5591 C CA . SER A 1 703 ? 23.499 -3.894 -14.005 1.00 81.88 703 SER A CA 1
ATOM 5592 C C . SER A 1 703 ? 23.394 -2.679 -13.074 1.00 81.88 703 SER A C 1
ATOM 5594 O O . SER A 1 703 ? 22.852 -2.789 -11.970 1.00 81.88 703 SER A O 1
ATOM 5596 N N . GLU A 1 704 ? 23.864 -1.510 -13.521 1.00 85.44 704 GLU A N 1
ATOM 5597 C CA . GLU A 1 704 ? 23.925 -0.290 -12.700 1.00 85.44 704 GLU A CA 1
ATOM 5598 C C . GLU A 1 704 ? 22.700 0.622 -12.858 1.00 85.44 704 GLU A C 1
ATOM 5600 O O . GLU A 1 704 ? 22.539 1.613 -12.140 1.00 85.44 704 GLU A O 1
ATOM 5605 N N . ASN A 1 705 ? 21.795 0.302 -13.781 1.00 90.38 705 ASN A N 1
ATOM 5606 C CA . ASN A 1 705 ? 20.625 1.122 -14.062 1.00 90.38 705 ASN A CA 1
ATOM 5607 C C . ASN A 1 705 ? 19.416 0.708 -13.224 1.00 90.38 705 ASN A C 1
ATOM 5609 O O . ASN A 1 705 ? 19.019 -0.452 -13.168 1.00 90.38 705 ASN A O 1
ATOM 5613 N N . TYR A 1 706 ? 18.770 1.698 -12.615 1.00 91.56 706 TYR A N 1
ATOM 5614 C CA . TYR A 1 706 ? 17.522 1.529 -11.874 1.00 91.56 706 TYR A CA 1
ATOM 5615 C C . TYR A 1 706 ? 16.290 1.422 -12.797 1.00 91.56 706 TYR A C 1
ATOM 5617 O O . TYR A 1 706 ? 15.161 1.235 -12.341 1.00 91.56 706 TYR A O 1
ATOM 5625 N N . LEU A 1 707 ? 16.482 1.566 -14.110 1.00 94.25 707 LEU A N 1
ATOM 5626 C CA . LEU A 1 707 ? 15.456 1.518 -15.154 1.00 94.25 707 LEU A CA 1
ATOM 5627 C C . LEU A 1 707 ? 14.285 2.495 -14.926 1.00 94.25 707 LEU A C 1
ATOM 5629 O O . LEU A 1 707 ? 13.127 2.213 -15.246 1.00 94.25 707 LEU A O 1
ATOM 5633 N N . SER A 1 708 ? 14.593 3.651 -14.334 1.00 92.06 708 SER A N 1
ATOM 5634 C CA . SER A 1 708 ? 13.681 4.762 -14.038 1.00 92.06 708 SER A CA 1
ATOM 5635 C C . SER A 1 708 ? 14.487 6.032 -13.773 1.00 92.06 708 SER A C 1
ATOM 5637 O O . SER A 1 708 ? 15.522 5.969 -13.112 1.00 92.06 708 SER A O 1
ATOM 5639 N N . THR A 1 709 ? 13.989 7.187 -14.216 1.00 88.12 709 THR A N 1
ATOM 5640 C CA . THR A 1 709 ? 14.558 8.503 -13.868 1.00 88.12 709 THR A CA 1
ATOM 5641 C C . THR A 1 709 ? 14.101 9.047 -12.515 1.00 88.12 709 THR A C 1
ATOM 5643 O O . THR A 1 709 ? 14.677 10.006 -12.017 1.00 88.12 709 THR A O 1
ATOM 5646 N N . ASP A 1 710 ? 13.044 8.490 -11.917 1.00 86.19 710 ASP A N 1
ATOM 5647 C CA . ASP A 1 710 ? 12.367 9.047 -10.731 1.00 86.19 710 ASP A CA 1
ATOM 5648 C C . ASP A 1 710 ? 11.803 10.472 -10.894 1.00 86.19 710 ASP A C 1
ATOM 5650 O O . ASP A 1 710 ? 11.361 11.104 -9.925 1.00 86.19 710 ASP A O 1
ATOM 5654 N N . TYR A 1 711 ? 11.736 10.970 -12.128 1.00 84.12 711 TYR A N 1
ATOM 5655 C CA . TYR A 1 711 ? 11.124 12.260 -12.420 1.00 84.12 711 TYR A CA 1
ATOM 5656 C C . TYR A 1 711 ? 9.609 12.206 -12.254 1.00 84.12 711 TYR A C 1
ATOM 5658 O O . TYR A 1 711 ? 8.965 11.186 -12.518 1.00 84.12 711 TYR A O 1
ATOM 5666 N N . ARG A 1 712 ? 9.038 13.331 -11.815 1.00 87.00 712 ARG A N 1
ATOM 5667 C CA . ARG A 1 712 ? 7.594 13.525 -11.683 1.00 87.00 712 ARG A CA 1
ATOM 5668 C C . ARG A 1 712 ? 7.023 14.000 -13.018 1.00 87.00 712 ARG A C 1
ATOM 5670 O O . ARG A 1 712 ? 7.201 15.149 -13.404 1.00 87.00 712 ARG A O 1
ATOM 5677 N N . ILE A 1 713 ? 6.302 13.124 -13.704 1.00 86.44 713 ILE A N 1
ATOM 5678 C CA . ILE A 1 713 ? 5.653 13.402 -14.986 1.00 86.44 713 ILE A CA 1
ATOM 5679 C C . ILE A 1 713 ? 4.189 13.798 -14.742 1.00 86.44 713 ILE A C 1
ATOM 5681 O O . ILE A 1 713 ? 3.484 13.098 -14.003 1.00 86.44 713 ILE A O 1
ATOM 5685 N N . PRO A 1 714 ? 3.693 14.904 -15.330 1.00 88.31 714 PRO A N 1
ATOM 5686 C CA . PRO A 1 714 ? 2.311 15.329 -15.141 1.00 88.31 714 PRO A CA 1
ATOM 5687 C C . PRO A 1 714 ? 1.333 14.318 -15.751 1.00 88.31 714 PRO A C 1
ATOM 5689 O O . PRO A 1 714 ? 1.524 13.820 -16.860 1.00 88.31 714 PRO A O 1
ATOM 5692 N N . ILE A 1 715 ? 0.232 14.039 -15.052 1.00 89.94 715 ILE A N 1
ATOM 5693 C CA . ILE A 1 715 ? -0.784 13.071 -15.499 1.00 89.94 715 ILE A CA 1
ATOM 5694 C C . ILE A 1 715 ? -1.473 13.476 -16.811 1.00 89.94 715 ILE A C 1
ATOM 5696 O O . ILE A 1 715 ? -1.945 12.613 -17.549 1.00 89.94 715 ILE A O 1
ATOM 5700 N N . SER A 1 716 ? -1.482 14.770 -17.138 1.00 87.00 716 SER A N 1
ATOM 5701 C CA . SER A 1 716 ? -1.933 15.283 -18.436 1.00 87.00 716 SER A CA 1
ATOM 5702 C C . SER A 1 716 ? -1.094 14.758 -19.608 1.00 87.00 716 SER A C 1
ATOM 5704 O O . SER A 1 716 ? -1.634 14.622 -20.703 1.00 87.00 716 SER A O 1
ATOM 5706 N N . LEU A 1 717 ? 0.175 14.401 -19.369 1.00 84.56 717 LEU A N 1
ATOM 5707 C CA . LEU A 1 717 ? 1.052 13.744 -20.338 1.00 84.56 717 LEU A CA 1
ATOM 5708 C C . LEU A 1 717 ? 0.984 12.213 -20.232 1.00 84.56 717 LEU A C 1
ATOM 5710 O O . LEU A 1 717 ? 0.862 11.532 -21.244 1.00 84.56 717 LEU A O 1
ATOM 5714 N N . VAL A 1 718 ? 1.033 11.658 -19.013 1.00 86.12 718 VAL A N 1
ATOM 5715 C CA . VAL A 1 718 ? 1.063 10.194 -18.797 1.00 86.12 718 VAL A CA 1
ATOM 5716 C C . VAL A 1 718 ? -0.211 9.505 -19.309 1.00 86.12 718 VAL A C 1
ATOM 5718 O O . VAL A 1 718 ? -0.147 8.387 -19.830 1.00 86.12 718 VAL A O 1
ATOM 5721 N N . GLY A 1 719 ? -1.374 10.144 -19.129 1.00 85.50 719 GLY A N 1
ATOM 5722 C CA . GLY A 1 719 ? -2.660 9.696 -19.676 1.00 85.50 719 GLY A CA 1
ATOM 5723 C C . GLY A 1 719 ? -3.268 8.432 -19.047 1.00 85.50 719 GLY A C 1
ATOM 5724 O O . GLY A 1 719 ? -4.250 7.916 -19.583 1.00 85.50 719 GLY A O 1
ATOM 5725 N N . THR A 1 720 ? -2.714 7.937 -17.933 1.00 89.44 720 THR A N 1
ATOM 5726 C CA . THR A 1 720 ? -3.268 6.804 -17.161 1.00 89.44 720 THR A CA 1
ATOM 5727 C C . THR A 1 720 ? -4.427 7.259 -16.254 1.00 89.44 720 THR A C 1
ATOM 5729 O O . THR A 1 720 ? -4.825 8.425 -16.295 1.00 89.44 720 THR A O 1
ATOM 5732 N N . ASN A 1 721 ? -5.008 6.357 -15.446 1.00 92.25 721 ASN A N 1
ATOM 5733 C CA . ASN A 1 721 ? -5.999 6.758 -14.439 1.00 92.25 721 ASN A CA 1
ATOM 5734 C C . ASN A 1 721 ? -5.393 7.795 -13.481 1.00 92.25 721 ASN A C 1
ATOM 5736 O O . ASN A 1 721 ? -4.290 7.603 -12.985 1.00 92.25 721 ASN A O 1
ATOM 5740 N N . SER A 1 722 ? -6.111 8.880 -13.203 1.00 93.00 722 SER A N 1
ATOM 5741 C CA . SER A 1 722 ? -5.559 10.010 -12.442 1.00 93.00 722 SER A CA 1
ATOM 5742 C C . SER A 1 722 ? -5.714 9.923 -10.920 1.00 93.00 722 SER A C 1
ATOM 5744 O O . SER A 1 722 ? -5.136 10.746 -10.208 1.00 93.00 722 SER A O 1
ATOM 5746 N N . SER A 1 723 ? -6.435 8.930 -10.386 1.00 91.25 723 SER A N 1
ATOM 5747 C CA . SER A 1 723 ? -6.810 8.885 -8.962 1.00 91.25 723 SER A CA 1
ATOM 5748 C C . SER A 1 723 ? -5.612 8.926 -8.016 1.00 91.25 723 SER A C 1
ATOM 5750 O O . SER A 1 723 ? -5.631 9.674 -7.038 1.00 91.25 723 SER A O 1
ATOM 5752 N N . ARG A 1 724 ? -4.537 8.181 -8.308 1.00 90.44 724 ARG A N 1
ATOM 5753 C CA . ARG A 1 724 ? -3.349 8.182 -7.442 1.00 90.44 724 ARG A CA 1
ATOM 5754 C C . ARG A 1 724 ? -2.564 9.496 -7.516 1.00 90.44 724 ARG A C 1
ATOM 5756 O O . ARG A 1 724 ? -2.121 9.967 -6.475 1.00 90.44 724 ARG A O 1
ATOM 5763 N N . ALA A 1 725 ? -2.483 10.139 -8.681 1.00 92.38 725 ALA A N 1
ATOM 5764 C CA . ALA A 1 725 ? -1.876 11.468 -8.814 1.00 92.38 725 ALA A CA 1
ATOM 5765 C C . ALA A 1 725 ? -2.662 12.573 -8.080 1.00 92.38 725 ALA A C 1
ATOM 5767 O O . ALA A 1 725 ? -2.106 13.633 -7.798 1.00 92.38 725 ALA A O 1
ATOM 5768 N N . MET A 1 726 ? -3.948 12.360 -7.778 1.00 93.12 726 MET A N 1
ATOM 5769 C CA . MET A 1 726 ? -4.787 13.325 -7.054 1.00 93.12 726 MET A CA 1
ATOM 5770 C C . MET A 1 726 ? -4.692 13.209 -5.523 1.00 93.12 726 MET A C 1
ATOM 5772 O O . MET A 1 726 ? -5.317 14.014 -4.830 1.00 93.12 726 MET A O 1
ATOM 5776 N N . GLY A 1 727 ? -3.945 12.234 -4.987 1.00 91.38 727 GLY A N 1
ATOM 5777 C CA . GLY A 1 727 ? -3.832 11.991 -3.545 1.00 91.38 727 GLY A CA 1
ATOM 5778 C C . GLY A 1 727 ? -3.387 13.233 -2.767 1.00 91.38 727 GLY A C 1
ATOM 5779 O O . GLY A 1 727 ? -2.444 13.916 -3.160 1.00 91.38 727 GLY A O 1
ATOM 5780 N N . THR A 1 728 ? -4.055 13.542 -1.649 1.00 90.38 728 THR A N 1
ATOM 5781 C CA . THR A 1 728 ? -3.782 14.793 -0.903 1.00 90.38 728 THR A CA 1
ATOM 5782 C C . THR A 1 728 ? -3.057 14.601 0.423 1.00 90.38 728 THR A C 1
ATOM 5784 O O . THR A 1 728 ? -2.809 15.575 1.124 1.00 90.38 728 THR A O 1
ATOM 5787 N N . ASN A 1 729 ? -2.687 13.374 0.787 1.00 90.19 729 ASN A N 1
ATOM 5788 C CA . ASN A 1 729 ? -2.162 13.085 2.125 1.00 90.19 729 ASN A CA 1
ATOM 5789 C C . ASN A 1 729 ? -0.899 13.881 2.497 1.00 90.19 729 ASN A C 1
ATOM 5791 O O . ASN A 1 729 ? -0.755 14.262 3.654 1.00 90.19 729 ASN A O 1
ATOM 5795 N N . GLY A 1 730 ? 0.004 14.130 1.542 1.00 90.75 730 GLY A N 1
ATOM 5796 C CA . GLY A 1 730 ? 1.266 14.852 1.769 1.00 90.75 730 GLY A CA 1
ATOM 5797 C C . GLY A 1 730 ? 1.158 16.380 1.733 1.00 90.75 730 GLY A C 1
ATOM 5798 O O . GLY A 1 730 ? 2.178 17.060 1.773 1.00 90.75 730 GLY A O 1
ATOM 5799 N N . LEU A 1 731 ? -0.044 16.946 1.597 1.00 91.00 731 LEU A N 1
ATOM 5800 C CA . LEU A 1 731 ? -0.215 18.393 1.437 1.00 91.00 731 LEU A CA 1
ATOM 5801 C C . LEU A 1 731 ? -0.280 19.137 2.776 1.00 91.00 731 LEU A C 1
ATOM 5803 O O . LEU A 1 731 ? -0.404 18.550 3.849 1.00 91.00 731 LEU A O 1
ATOM 5807 N N . THR A 1 732 ? -0.222 20.466 2.711 1.00 88.50 732 THR A N 1
ATOM 5808 C CA . THR A 1 732 ? -0.382 21.338 3.881 1.00 88.50 732 THR A CA 1
ATOM 5809 C C . THR A 1 732 ? -1.713 21.085 4.589 1.00 88.50 732 THR A C 1
ATOM 5811 O O . THR A 1 732 ? -2.767 21.002 3.957 1.00 88.50 732 THR A O 1
ATOM 5814 N N . SER A 1 733 ? -1.667 21.006 5.917 1.00 86.62 733 SER A N 1
ATOM 5815 C CA . SER A 1 733 ? -2.781 20.669 6.803 1.00 86.62 733 SER A CA 1
ATOM 5816 C C . SER A 1 733 ? -3.365 19.268 6.585 1.00 86.62 733 SER A C 1
ATOM 5818 O O . SER A 1 733 ? -4.497 19.017 6.995 1.00 86.62 733 SER A O 1
ATOM 5820 N N . ARG A 1 734 ? -2.619 18.353 5.952 1.00 88.75 734 ARG A N 1
ATOM 5821 C CA . ARG A 1 734 ? -3.012 16.952 5.731 1.00 88.75 734 ARG A CA 1
ATOM 5822 C C . ARG A 1 734 ? -2.124 15.998 6.519 1.00 88.75 734 ARG A C 1
ATOM 5824 O O . ARG A 1 734 ? -1.119 16.401 7.099 1.00 88.75 734 ARG A O 1
ATOM 5831 N N . MET A 1 735 ? -2.540 14.736 6.569 1.00 88.44 735 MET A N 1
ATOM 5832 C CA . MET A 1 735 ? -1.998 13.714 7.468 1.00 88.44 735 MET A CA 1
ATOM 5833 C C . MET A 1 735 ? -0.469 13.611 7.436 1.00 88.44 735 MET A C 1
ATOM 5835 O O . MET A 1 735 ? 0.163 13.614 8.486 1.00 88.44 735 MET A O 1
ATOM 5839 N N . TRP A 1 736 ? 0.126 13.586 6.244 1.00 92.69 736 TRP A N 1
ATOM 5840 C CA . TRP A 1 736 ? 1.559 13.373 6.032 1.00 92.69 736 TRP A CA 1
ATOM 5841 C C . TRP A 1 736 ? 2.317 14.657 5.690 1.00 92.69 736 TRP A C 1
ATOM 5843 O O . TRP A 1 736 ? 3.356 14.598 5.040 1.00 92.69 736 TRP A O 1
ATOM 5853 N N . GLU A 1 737 ? 1.817 15.813 6.135 1.00 92.50 737 GLU A N 1
ATOM 5854 C CA . GLU A 1 737 ? 2.433 17.121 5.894 1.00 92.50 737 GLU A CA 1
ATOM 5855 C C . GLU A 1 737 ? 3.931 17.157 6.255 1.00 92.50 737 GLU A C 1
ATOM 5857 O O . GLU A 1 737 ? 4.734 17.661 5.474 1.00 92.50 737 GLU A O 1
ATOM 5862 N N . ASP A 1 738 ? 4.307 16.618 7.419 1.00 94.00 738 ASP A N 1
ATOM 5863 C CA . ASP A 1 738 ? 5.694 16.615 7.911 1.00 94.00 738 ASP A CA 1
ATOM 5864 C C . ASP A 1 738 ? 6.562 15.536 7.229 1.00 94.00 738 ASP A C 1
ATOM 5866 O O . ASP A 1 738 ? 7.776 15.489 7.431 1.00 94.00 738 ASP A O 1
ATOM 5870 N N . PHE A 1 739 ? 5.962 14.685 6.393 1.00 93.50 739 PHE A N 1
ATOM 5871 C CA . PHE A 1 739 ? 6.633 13.636 5.621 1.00 93.50 739 PHE A CA 1
ATOM 5872 C C . PHE A 1 739 ? 6.720 13.963 4.123 1.00 93.50 739 PHE A C 1
ATOM 5874 O O . PHE A 1 739 ? 7.065 13.096 3.321 1.00 93.50 739 PHE A O 1
ATOM 5881 N N . ALA A 1 740 ? 6.429 15.210 3.749 1.00 92.81 740 ALA A N 1
ATOM 5882 C CA . ALA A 1 740 ? 6.583 15.740 2.402 1.00 92.81 740 ALA A CA 1
ATOM 5883 C C . ALA A 1 740 ? 7.452 17.007 2.417 1.00 92.81 740 ALA A C 1
ATOM 5885 O O . ALA A 1 740 ? 7.413 17.798 3.364 1.00 92.81 740 ALA A O 1
ATOM 5886 N N . SER A 1 741 ? 8.232 17.228 1.358 1.00 92.06 741 SER A N 1
ATOM 5887 C CA . SER A 1 741 ? 9.031 18.450 1.221 1.00 92.06 741 SER A CA 1
ATOM 5888 C C . SER A 1 741 ? 8.146 19.691 1.059 1.00 92.06 741 SER A C 1
ATOM 5890 O O . SER A 1 741 ? 6.979 19.641 0.656 1.00 92.06 741 SER A O 1
ATOM 5892 N N . GLU A 1 742 ? 8.709 20.862 1.350 1.00 90.62 742 GLU A N 1
ATOM 5893 C CA . GLU A 1 742 ? 8.099 22.132 0.953 1.00 90.62 742 GLU A CA 1
ATOM 5894 C C . GLU A 1 742 ? 8.051 22.260 -0.572 1.00 90.62 742 GLU A C 1
ATOM 5896 O O . GLU A 1 742 ? 7.030 22.699 -1.094 1.00 90.62 742 GLU A O 1
ATOM 5901 N N . SER A 1 743 ? 9.096 21.815 -1.282 1.00 88.75 743 SER A N 1
ATOM 5902 C CA . SER A 1 743 ? 9.136 21.835 -2.751 1.00 88.75 743 SER A CA 1
ATOM 5903 C C . SER A 1 743 ? 7.986 21.045 -3.384 1.00 88.75 743 SER A C 1
ATOM 5905 O O . SER A 1 743 ? 7.288 21.586 -4.237 1.00 88.75 743 SER A O 1
ATOM 5907 N N . TYR A 1 744 ? 7.715 19.818 -2.920 1.00 89.75 744 TYR A N 1
ATOM 5908 C CA . TYR A 1 744 ? 6.605 18.993 -3.411 1.00 89.75 744 TYR A CA 1
ATOM 5909 C C . TYR A 1 744 ? 5.263 19.715 -3.262 1.00 89.75 744 TYR A C 1
ATOM 5911 O O . TYR A 1 744 ? 4.487 19.815 -4.205 1.00 89.75 744 TYR A O 1
ATOM 5919 N N . ARG A 1 745 ? 5.002 20.307 -2.093 1.00 89.00 745 ARG A N 1
ATOM 5920 C CA . ARG A 1 745 ? 3.740 21.017 -1.808 1.00 89.00 745 ARG A CA 1
ATOM 5921 C C . ARG A 1 745 ? 3.582 22.329 -2.584 1.00 89.00 745 ARG A C 1
ATOM 5923 O O . ARG A 1 745 ? 2.517 22.939 -2.531 1.00 89.00 745 ARG A O 1
ATOM 5930 N N . MET A 1 746 ? 4.622 22.765 -3.292 1.00 86.44 746 MET A N 1
ATOM 5931 C CA . MET A 1 746 ? 4.626 23.953 -4.146 1.00 86.44 746 MET A CA 1
ATOM 5932 C C . MET A 1 746 ? 4.705 23.617 -5.640 1.00 86.44 746 MET A C 1
ATOM 5934 O O . MET A 1 746 ? 4.833 24.541 -6.443 1.00 86.44 746 MET A O 1
ATOM 5938 N N . LEU A 1 747 ? 4.599 22.337 -6.032 1.00 86.75 747 LEU A N 1
ATOM 5939 C CA . LEU A 1 747 ? 4.631 21.962 -7.448 1.00 86.75 747 LEU A CA 1
ATOM 5940 C C . LEU A 1 747 ? 3.561 22.721 -8.253 1.00 86.75 747 LEU A C 1
ATOM 5942 O O . LEU A 1 747 ? 2.447 22.954 -7.751 1.00 86.75 747 LEU A O 1
ATOM 5946 N N . PRO A 1 748 ? 3.878 23.100 -9.505 1.00 85.50 748 PRO A N 1
ATOM 5947 C CA . PRO A 1 748 ? 2.948 23.803 -10.374 1.00 85.50 748 PRO A CA 1
ATOM 5948 C C . PRO A 1 748 ? 1.744 22.925 -10.727 1.00 85.50 748 PRO A C 1
ATOM 5950 O O . PRO A 1 748 ? 1.703 21.725 -10.463 1.00 85.50 748 PRO A O 1
ATOM 5953 N N . SER A 1 749 ? 0.734 23.537 -11.343 1.00 88.12 749 SER A N 1
ATOM 5954 C CA . SER A 1 749 ? -0.411 22.778 -11.837 1.00 88.12 749 SER A CA 1
ATOM 5955 C C . SER A 1 749 ? -0.008 21.854 -12.996 1.00 88.12 749 SER A C 1
ATOM 5957 O O . SER A 1 749 ? 0.710 22.311 -13.886 1.00 88.12 749 SER A O 1
ATOM 5959 N N . PRO A 1 750 ? -0.526 20.609 -13.069 1.00 88.12 750 PRO A N 1
ATOM 5960 C CA . PRO A 1 750 ? -0.333 19.731 -14.227 1.00 88.12 750 PRO A CA 1
ATOM 5961 C C . PRO A 1 750 ? -1.137 20.182 -15.465 1.00 88.12 750 PRO A C 1
ATOM 5963 O O . PRO A 1 750 ? -1.105 19.510 -16.496 1.00 88.12 750 PRO A O 1
ATOM 5966 N N . GLY A 1 751 ? -1.896 21.280 -15.373 1.00 88.88 751 GLY A N 1
ATOM 5967 C CA . GLY A 1 751 ? -2.819 21.713 -16.418 1.00 88.88 751 GLY A CA 1
ATOM 5968 C C . GLY A 1 751 ? -4.121 20.908 -16.432 1.00 88.88 751 GLY A C 1
ATOM 5969 O O . GLY A 1 751 ? -4.459 20.210 -15.472 1.00 88.88 751 GLY A O 1
ATOM 5970 N N . ALA A 1 752 ? -4.878 21.044 -17.522 1.00 92.44 752 ALA A N 1
ATOM 5971 C CA . ALA A 1 752 ? -6.169 20.385 -17.686 1.00 92.44 752 ALA A CA 1
ATOM 5972 C C . ALA A 1 752 ? -5.993 18.881 -17.939 1.00 92.44 752 ALA A C 1
ATOM 5974 O O . ALA A 1 752 ? -5.278 18.468 -18.849 1.00 92.44 752 ALA A O 1
ATOM 5975 N N . ILE A 1 753 ? -6.689 18.062 -17.153 1.00 93.06 753 ILE A N 1
ATOM 5976 C CA . ILE A 1 753 ? -6.644 16.602 -17.225 1.00 93.06 753 ILE A CA 1
ATOM 5977 C C . ILE A 1 753 ? -7.920 16.124 -17.913 1.00 93.06 753 ILE A C 1
ATOM 5979 O O . ILE A 1 753 ? -9.024 16.368 -17.425 1.00 93.06 753 ILE A O 1
ATOM 5983 N N . SER A 1 754 ? -7.781 15.454 -19.056 1.00 93.38 754 SER A N 1
ATOM 5984 C CA . SER A 1 754 ? -8.908 14.831 -19.760 1.00 93.38 754 SER A CA 1
ATOM 5985 C C . SER A 1 754 ? -9.440 13.631 -18.973 1.00 93.38 754 SER A C 1
ATOM 5987 O O . SER A 1 754 ? -8.646 12.896 -18.400 1.00 93.38 754 SER A O 1
ATOM 5989 N N . PHE A 1 755 ? -10.744 13.361 -18.998 1.00 94.38 755 PHE A N 1
ATOM 5990 C CA . PHE A 1 755 ? -11.369 12.139 -18.475 1.00 94.38 755 PHE A CA 1
ATOM 5991 C C . PHE A 1 755 ? -12.652 11.807 -19.252 1.00 94.38 755 PHE A C 1
ATOM 5993 O O . PHE A 1 755 ? -13.239 12.689 -19.880 1.00 94.38 755 PHE A O 1
ATOM 6000 N N . PHE A 1 756 ? -13.086 10.545 -19.225 1.00 95.50 756 PHE A N 1
ATOM 6001 C CA . PHE A 1 756 ? -14.345 10.115 -19.844 1.00 95.50 756 PHE A CA 1
ATOM 6002 C C . PHE A 1 756 ? -15.487 10.151 -18.821 1.00 95.50 756 PHE A C 1
ATOM 6004 O O . PHE A 1 756 ? -15.414 9.491 -17.783 1.00 95.50 756 PHE A O 1
ATOM 6011 N N . ASN A 1 757 ? -16.543 10.914 -19.110 1.00 95.62 757 ASN A N 1
ATOM 6012 C CA . ASN A 1 757 ? -17.738 11.009 -18.279 1.00 95.62 757 ASN A CA 1
ATOM 6013 C C . ASN A 1 757 ? -18.860 10.126 -18.861 1.00 95.62 757 ASN A C 1
ATOM 6015 O O . ASN A 1 757 ? -19.492 10.541 -19.834 1.00 95.62 757 ASN A O 1
ATOM 6019 N N . PRO A 1 758 ? -19.180 8.960 -18.258 1.00 95.12 758 PRO A N 1
ATOM 6020 C CA . PRO A 1 758 ? -20.205 8.053 -18.783 1.00 95.12 758 PRO A CA 1
ATOM 6021 C C . PRO A 1 758 ? -21.644 8.573 -18.615 1.00 95.12 758 PRO A C 1
ATOM 6023 O O . PRO A 1 758 ? -22.581 7.931 -19.082 1.00 95.12 758 PRO A O 1
ATOM 6026 N N . TYR A 1 759 ? -21.840 9.698 -17.919 1.00 94.00 759 TYR A N 1
ATOM 6027 C CA . TYR A 1 759 ? -23.151 10.310 -17.689 1.00 94.00 759 TYR A CA 1
ATOM 6028 C C . TYR A 1 759 ? -23.411 11.546 -18.559 1.00 94.00 759 TYR A C 1
ATOM 6030 O O . TYR A 1 759 ? -24.529 12.058 -18.554 1.00 94.00 759 TYR A O 1
ATOM 6038 N N . ALA A 1 760 ? -22.405 12.032 -19.291 1.00 92.25 760 ALA A N 1
ATOM 6039 C CA . ALA A 1 760 ? -22.559 13.148 -20.219 1.00 92.25 760 ALA A CA 1
ATOM 6040 C C . ALA A 1 760 ? -23.130 12.670 -21.565 1.00 92.25 760 ALA A C 1
ATOM 6042 O O . ALA A 1 760 ? -22.750 11.611 -22.058 1.00 92.25 760 ALA A O 1
ATOM 6043 N N . GLY A 1 761 ? -24.039 13.441 -22.163 1.00 88.75 761 GLY A N 1
ATOM 6044 C CA . GLY A 1 761 ? -24.656 13.090 -23.446 1.00 88.75 761 GLY A CA 1
ATOM 6045 C C . GLY A 1 761 ? -25.412 11.749 -23.432 1.00 88.75 761 GLY A C 1
ATOM 6046 O O . GLY A 1 761 ? -25.795 11.222 -22.382 1.00 88.75 761 GLY A O 1
ATOM 6047 N N . GLU A 1 762 ? -25.653 11.176 -24.611 1.00 85.56 762 GLU A N 1
ATOM 6048 C CA . GLU A 1 762 ? -26.322 9.872 -24.736 1.00 85.56 762 GLU A CA 1
ATOM 6049 C C . GLU A 1 762 ? -25.378 8.705 -24.410 1.00 85.56 762 GLU A C 1
ATOM 6051 O O . GLU A 1 762 ? -25.751 7.829 -23.627 1.00 85.56 762 GLU A O 1
ATOM 6056 N N . SER A 1 763 ? -24.145 8.740 -24.928 1.00 86.31 763 SER A N 1
ATOM 6057 C CA . SER A 1 763 ? -23.158 7.649 -24.859 1.00 86.31 763 SER A CA 1
ATOM 6058 C C . SER A 1 763 ? -21.924 7.930 -23.989 1.00 86.31 763 SER A C 1
ATOM 6060 O O . SER A 1 763 ? -21.003 7.117 -23.979 1.00 86.31 763 SER A O 1
ATOM 6062 N N . GLY A 1 764 ? -21.878 9.055 -23.273 1.00 93.25 764 GLY A N 1
ATOM 6063 C CA . GLY A 1 764 ? -20.676 9.528 -22.582 1.00 93.25 764 GLY A CA 1
ATOM 6064 C C . GLY A 1 764 ? -19.838 10.482 -23.438 1.00 93.25 764 GLY A C 1
ATOM 6065 O O . GLY A 1 764 ? -19.825 10.386 -24.665 1.00 93.25 764 GLY A O 1
ATOM 6066 N N . GLU A 1 765 ? -19.116 11.398 -22.788 1.00 95.25 765 GLU A N 1
ATOM 6067 C CA . GLU A 1 765 ? -18.272 12.405 -23.452 1.00 95.25 765 GLU A CA 1
ATOM 6068 C C . GLU A 1 765 ? -16.947 12.612 -22.709 1.00 95.25 765 GLU A C 1
ATOM 6070 O O . GLU A 1 765 ? -16.869 12.473 -21.484 1.00 95.25 765 GLU A O 1
ATOM 6075 N N . TYR A 1 766 ? -15.896 12.990 -23.444 1.00 94.62 766 TYR A N 1
ATOM 6076 C CA . TYR A 1 766 ? -14.648 13.444 -22.832 1.00 94.62 766 TYR A CA 1
ATOM 6077 C C . TYR A 1 766 ? -14.792 14.871 -22.308 1.00 94.62 766 TYR A C 1
ATOM 6079 O O . TYR A 1 766 ? -15.237 15.774 -23.012 1.00 94.62 766 TYR A O 1
ATOM 6087 N N . GLN A 1 767 ? -14.360 15.076 -21.071 1.00 95.56 767 GLN A N 1
ATOM 6088 C CA . GLN A 1 767 ? -14.341 16.367 -20.392 1.00 95.56 767 GLN A CA 1
ATOM 6089 C C . GLN A 1 767 ? -12.961 16.596 -19.776 1.00 95.56 767 GLN A C 1
ATOM 6091 O O . GLN A 1 767 ? -12.108 15.707 -19.779 1.00 95.56 767 GLN A O 1
ATOM 6096 N N . THR A 1 768 ? -12.722 17.793 -19.247 1.00 95.38 768 THR A N 1
ATOM 6097 C CA . THR A 1 768 ? -11.472 18.126 -18.557 1.00 95.38 768 THR A CA 1
ATOM 6098 C C . THR A 1 768 ? -11.725 18.608 -17.139 1.00 95.38 768 THR A C 1
ATOM 6100 O O . THR A 1 768 ? -12.727 19.274 -16.873 1.00 95.38 768 THR A O 1
ATOM 6103 N N . PHE A 1 769 ? -10.794 18.332 -16.230 1.00 94.31 769 PHE A N 1
ATOM 6104 C CA . PHE A 1 769 ? -10.782 18.907 -14.889 1.00 94.31 769 PHE A CA 1
ATOM 6105 C C . PHE A 1 769 ? -9.373 19.349 -14.482 1.00 94.31 769 PHE A C 1
ATOM 6107 O O . PHE A 1 769 ? -8.380 18.881 -15.028 1.00 94.31 769 PHE A O 1
ATOM 6114 N N . MET A 1 770 ? -9.304 20.260 -13.515 1.00 92.62 770 MET A N 1
ATOM 6115 C CA . MET A 1 770 ? -8.076 20.623 -12.799 1.00 92.62 770 MET A CA 1
ATOM 6116 C C . MET A 1 770 ? -8.103 19.959 -11.418 1.00 92.62 770 MET A C 1
ATOM 6118 O O . MET A 1 770 ? -9.210 19.755 -10.905 1.00 92.62 770 MET A O 1
ATOM 6122 N N . PRO A 1 771 ? -6.955 19.680 -10.774 1.00 92.94 771 PRO A N 1
ATOM 6123 C CA . PRO A 1 771 ? -6.935 19.175 -9.402 1.00 92.94 771 PRO A CA 1
ATOM 6124 C C . PRO A 1 771 ? -7.776 20.030 -8.439 1.00 92.94 771 PRO A C 1
ATOM 6126 O O . PRO A 1 771 ? -7.673 21.257 -8.425 1.00 92.94 771 PRO A O 1
ATOM 6129 N N . ARG A 1 772 ? -8.629 19.378 -7.635 1.00 90.38 772 ARG A N 1
ATOM 6130 C CA . ARG A 1 772 ? -9.671 20.031 -6.816 1.00 90.38 772 ARG A CA 1
ATOM 6131 C C . ARG A 1 772 ? -9.405 19.873 -5.316 1.00 90.38 772 ARG A C 1
ATOM 6133 O O . ARG A 1 772 ? -10.142 19.174 -4.629 1.00 90.38 772 ARG A O 1
ATOM 6140 N N . HIS A 1 773 ? -8.355 20.505 -4.803 1.00 88.19 773 HIS A N 1
ATOM 6141 C CA . HIS A 1 773 ? -7.996 20.446 -3.382 1.00 88.19 773 HIS A CA 1
ATOM 6142 C C . HIS A 1 773 ? -7.718 21.838 -2.807 1.00 88.19 773 HIS A C 1
ATOM 6144 O O . HIS A 1 773 ? -7.443 22.789 -3.540 1.00 88.19 773 HIS A O 1
ATOM 6150 N N . LYS A 1 774 ? -7.796 21.967 -1.480 1.00 86.25 774 LYS A N 1
ATOM 6151 C CA . LYS A 1 774 ? -7.427 23.208 -0.788 1.00 86.25 774 LYS A CA 1
ATOM 6152 C C . LYS A 1 774 ? -5.913 23.455 -0.860 1.00 86.25 774 LYS A C 1
ATOM 6154 O O . LYS A 1 774 ? -5.138 22.611 -0.422 1.00 86.25 774 LYS A O 1
ATOM 6159 N N . THR A 1 775 ? -5.512 24.632 -1.337 1.00 83.75 775 THR A N 1
ATOM 6160 C CA . THR A 1 775 ? -4.107 25.052 -1.476 1.00 83.75 775 THR A CA 1
ATOM 6161 C C . THR A 1 775 ? -3.747 26.215 -0.545 1.00 83.75 775 THR A C 1
ATOM 6163 O O . THR A 1 775 ? -4.617 26.897 0.010 1.00 83.75 775 THR A O 1
ATOM 6166 N N . SER A 1 776 ? -2.444 26.456 -0.370 1.00 78.75 776 SER A N 1
ATOM 6167 C CA . SER A 1 776 ? -1.921 27.634 0.332 1.00 78.75 776 SER A CA 1
ATOM 6168 C C . SER A 1 776 ? -2.243 28.928 -0.426 1.00 78.75 776 SER A C 1
ATOM 6170 O O . SER A 1 776 ? -2.298 28.951 -1.659 1.00 78.75 776 SER A O 1
ATOM 6172 N N . LYS A 1 777 ? -2.408 30.038 0.305 1.00 78.31 777 LYS A N 1
ATOM 6173 C CA . LYS A 1 777 ? -2.694 31.359 -0.277 1.00 78.31 777 LYS A CA 1
ATOM 6174 C C . LYS A 1 777 ? -1.615 31.748 -1.300 1.00 78.31 777 LYS A C 1
ATOM 6176 O O . LYS A 1 777 ? -0.436 31.727 -0.974 1.00 78.31 777 LYS A O 1
ATOM 6181 N N . GLY A 1 778 ? -2.033 32.139 -2.506 1.00 76.81 778 GLY A N 1
ATOM 6182 C CA . GLY A 1 778 ? -1.130 32.526 -3.600 1.00 76.81 778 GLY A CA 1
ATOM 6183 C C . GLY A 1 778 ? -0.765 31.393 -4.566 1.00 76.81 778 GLY A C 1
ATOM 6184 O O . GLY A 1 778 ? -0.156 31.665 -5.594 1.00 76.81 778 GLY A O 1
ATOM 6185 N N . THR A 1 779 ? -1.179 30.153 -4.288 1.00 81.00 779 THR A N 1
ATOM 6186 C CA . THR A 1 779 ? -0.995 29.024 -5.215 1.00 81.00 779 THR A CA 1
ATOM 6187 C C . THR A 1 779 ? -1.999 29.125 -6.371 1.00 81.00 779 THR A C 1
ATOM 6189 O O . THR A 1 779 ? -3.198 29.274 -6.102 1.00 81.00 779 THR A O 1
ATOM 6192 N N . PRO A 1 780 ? -1.565 29.029 -7.642 1.00 78.88 780 PRO A N 1
ATOM 6193 C CA . PRO A 1 780 ? -2.471 28.965 -8.786 1.00 78.88 780 PRO A CA 1
ATOM 6194 C C . PRO A 1 780 ? -3.468 27.802 -8.692 1.00 78.88 780 PRO A C 1
ATOM 6196 O O . PRO A 1 780 ? -3.209 26.784 -8.047 1.00 78.88 780 PRO A O 1
ATOM 6199 N N . SER A 1 781 ? -4.614 27.942 -9.365 1.00 81.50 781 SER A N 1
ATOM 6200 C CA . SER A 1 781 ? -5.638 26.890 -9.407 1.00 81.50 781 SER A CA 1
ATOM 6201 C C . SER A 1 781 ? -5.061 25.582 -9.957 1.00 81.50 781 SER A C 1
ATOM 6203 O O . SER A 1 781 ? -4.374 25.582 -10.976 1.00 81.50 781 SER A O 1
ATOM 6205 N N . GLY A 1 782 ? -5.331 24.473 -9.266 1.00 83.56 782 GLY A N 1
ATOM 6206 C CA . GLY A 1 782 ? -4.851 23.147 -9.644 1.00 83.56 782 GLY A CA 1
ATOM 6207 C C . GLY A 1 782 ? -3.360 22.887 -9.398 1.00 83.56 782 GLY A C 1
ATOM 6208 O O . GLY A 1 782 ? -2.902 21.821 -9.794 1.00 83.56 782 GLY A O 1
ATOM 6209 N N . GLY A 1 783 ? -2.603 23.822 -8.810 1.00 87.19 783 GLY A N 1
ATOM 6210 C CA . GLY A 1 783 ? -1.233 23.591 -8.324 1.00 87.19 783 GLY A CA 1
ATOM 6211 C C . GLY A 1 783 ? -1.201 23.143 -6.861 1.00 87.19 783 GLY A C 1
ATOM 6212 O O . GLY A 1 783 ? -2.250 22.913 -6.268 1.00 87.19 783 GLY A O 1
ATOM 6213 N N . GLY A 1 784 ? -0.008 23.059 -6.268 1.00 87.50 784 GLY A N 1
ATOM 6214 C CA . GLY A 1 784 ? 0.160 22.761 -4.840 1.00 87.50 784 GLY A CA 1
ATOM 6215 C C . GLY A 1 784 ? 0.451 21.296 -4.507 1.00 87.50 784 GLY A C 1
ATOM 6216 O O . GLY A 1 784 ? 0.133 20.859 -3.406 1.00 87.50 784 GLY A O 1
ATOM 6217 N N . GLY A 1 785 ? 1.041 20.536 -5.437 1.00 88.31 785 GLY A N 1
ATOM 6218 C CA . GLY A 1 785 ? 1.627 19.212 -5.165 1.00 88.31 785 GLY A CA 1
ATOM 6219 C C . GLY A 1 785 ? 0.999 18.021 -5.882 1.00 88.31 785 GLY A C 1
ATOM 6220 O O . GLY A 1 785 ? 1.706 17.086 -6.235 1.00 88.31 785 GLY A O 1
ATOM 6221 N N . THR A 1 786 ? -0.304 18.042 -6.154 1.00 91.25 786 THR A N 1
ATOM 6222 C CA . THR A 1 786 ? -0.979 16.925 -6.845 1.00 91.25 786 THR A CA 1
ATOM 6223 C C . THR A 1 786 ? -0.790 16.980 -8.358 1.00 91.25 786 THR A C 1
ATOM 6225 O O . THR A 1 786 ? -0.641 18.065 -8.917 1.00 91.25 786 THR A O 1
ATOM 6228 N N . GLY A 1 787 ? -0.968 15.849 -9.042 1.00 91.19 787 GLY A N 1
ATOM 6229 C CA . GLY A 1 787 ? -1.055 15.800 -10.505 1.00 91.19 787 GLY A CA 1
ATOM 6230 C C . GLY A 1 787 ? 0.090 15.103 -11.210 1.00 91.19 787 GLY A C 1
ATOM 6231 O O . GLY A 1 787 ? 0.167 15.186 -12.433 1.00 91.19 787 GLY A O 1
ATOM 6232 N N . PHE A 1 788 ? 0.953 14.417 -10.468 1.00 89.94 788 PHE A N 1
ATOM 6233 C CA . PHE A 1 788 ? 2.178 13.848 -11.002 1.00 89.94 788 PHE A CA 1
ATOM 6234 C C . PHE A 1 788 ? 2.318 12.370 -10.647 1.00 89.94 788 PHE A C 1
ATOM 6236 O O . PHE A 1 788 ? 1.896 11.932 -9.577 1.00 89.94 788 PHE A O 1
ATOM 6243 N N . TYR A 1 789 ? 2.952 11.626 -11.548 1.00 89.88 789 TYR A N 1
ATOM 6244 C CA . TYR A 1 789 ? 3.463 10.286 -11.294 1.00 89.88 789 TYR A CA 1
ATOM 6245 C C . TYR A 1 789 ? 4.974 10.273 -11.468 1.00 89.88 789 TYR A C 1
ATOM 6247 O O . TYR A 1 789 ? 5.504 10.816 -12.430 1.00 89.88 789 TYR A O 1
ATOM 6255 N N . ARG A 1 790 ? 5.661 9.592 -10.563 1.00 89.62 790 ARG A N 1
ATOM 6256 C CA . ARG A 1 790 ? 7.018 9.113 -10.764 1.00 89.62 790 ARG A CA 1
ATOM 6257 C C . ARG A 1 790 ? 7.019 8.041 -11.851 1.00 89.62 790 ARG A C 1
ATOM 6259 O O . ARG A 1 790 ? 6.117 7.200 -11.891 1.00 89.62 790 ARG A O 1
ATOM 6266 N N . VAL A 1 791 ? 8.057 8.022 -12.680 1.00 89.19 791 VAL A N 1
ATOM 6267 C CA . VAL A 1 791 ? 8.268 6.921 -13.628 1.00 89.19 791 VAL A CA 1
ATOM 6268 C C . VAL A 1 791 ? 8.479 5.598 -12.863 1.00 89.19 791 VAL A C 1
ATOM 6270 O O . VAL A 1 791 ? 9.303 5.543 -11.950 1.00 89.19 791 VAL A O 1
ATOM 6273 N N . PRO A 1 792 ? 7.727 4.519 -13.147 1.00 89.94 792 PRO A N 1
ATOM 6274 C CA . PRO A 1 792 ? 7.974 3.219 -12.527 1.00 89.94 792 PRO A CA 1
ATOM 6275 C C . PRO A 1 792 ? 9.242 2.563 -13.102 1.00 89.94 792 PRO A C 1
ATOM 6277 O O . PRO A 1 792 ? 9.540 2.712 -14.285 1.00 89.94 792 PRO A O 1
ATOM 6280 N N . SER A 1 793 ? 9.972 1.818 -12.267 1.00 92.56 793 SER A N 1
ATOM 6281 C CA . SER A 1 793 ? 11.124 1.025 -12.717 1.00 92.56 793 SER A CA 1
ATOM 6282 C C . SER A 1 793 ? 10.670 -0.190 -13.529 1.00 92.56 793 SER A C 1
ATOM 6284 O O . SER A 1 793 ? 9.632 -0.781 -13.222 1.00 92.56 793 SER A O 1
ATOM 6286 N N . LEU A 1 794 ? 11.451 -0.562 -14.547 1.00 94.12 794 LEU A N 1
ATOM 6287 C CA . LEU A 1 794 ? 11.240 -1.778 -15.345 1.00 94.12 794 LEU A CA 1
ATOM 6288 C C . LEU A 1 794 ? 12.031 -2.995 -14.835 1.00 94.12 794 LEU A C 1
ATOM 6290 O O . LEU A 1 794 ? 11.943 -4.061 -15.443 1.00 94.12 794 LEU A O 1
ATOM 6294 N N . MET A 1 795 ? 12.785 -2.860 -13.738 1.00 92.44 795 MET A N 1
ATOM 6295 C CA . MET A 1 795 ? 13.541 -3.968 -13.143 1.00 92.44 795 MET A CA 1
ATOM 6296 C C . MET A 1 795 ? 12.612 -5.145 -12.843 1.00 92.44 795 MET A C 1
ATOM 6298 O O . MET A 1 795 ? 11.640 -5.002 -12.096 1.00 92.44 795 MET A O 1
ATOM 6302 N N . SER A 1 796 ? 12.906 -6.308 -13.433 1.00 93.25 796 SER A N 1
ATOM 6303 C CA . SER A 1 796 ? 12.148 -7.547 -13.206 1.00 93.25 796 SER A CA 1
ATOM 6304 C C . SER A 1 796 ? 10.640 -7.421 -13.426 1.00 93.25 796 SER A C 1
ATOM 6306 O O . SER A 1 796 ? 9.835 -8.080 -12.762 1.00 93.25 796 SER A O 1
ATOM 6308 N N . ILE A 1 797 ? 10.246 -6.592 -14.396 1.00 94.31 797 ILE A N 1
ATOM 6309 C CA . ILE A 1 797 ? 8.844 -6.322 -14.734 1.00 94.31 797 ILE A CA 1
ATOM 6310 C C . ILE A 1 797 ? 8.056 -7.586 -15.124 1.00 94.31 797 ILE A C 1
ATOM 6312 O O . ILE A 1 797 ? 6.843 -7.655 -14.922 1.00 94.31 797 ILE A O 1
ATOM 6316 N N . TRP A 1 798 ? 8.737 -8.629 -15.610 1.00 94.19 798 TRP A N 1
ATOM 6317 C CA . TRP A 1 798 ? 8.137 -9.939 -15.888 1.00 94.19 798 TRP A CA 1
ATOM 6318 C C . TRP A 1 798 ? 7.490 -10.583 -14.654 1.00 94.19 798 TRP A C 1
ATOM 6320 O O . TRP A 1 798 ? 6.530 -11.343 -14.778 1.00 94.19 798 TRP A O 1
ATOM 6330 N N . ALA A 1 799 ? 7.992 -10.273 -13.458 1.00 94.81 799 ALA A N 1
ATOM 6331 C CA . ALA A 1 799 ? 7.527 -10.857 -12.210 1.00 94.81 799 ALA A CA 1
ATOM 6332 C C . ALA A 1 799 ? 6.413 -10.045 -11.537 1.00 94.81 799 ALA A C 1
ATOM 6334 O O . ALA A 1 799 ? 5.868 -10.522 -10.539 1.00 94.81 799 ALA A O 1
ATOM 6335 N N . THR A 1 800 ? 6.088 -8.842 -12.030 1.00 94.38 800 THR A N 1
ATOM 6336 C CA . THR A 1 800 ? 5.212 -7.879 -11.337 1.00 94.38 800 THR A CA 1
ATOM 6337 C C . THR A 1 800 ? 3.893 -7.568 -12.024 1.00 94.38 800 THR A C 1
ATOM 6339 O O . THR A 1 800 ? 3.105 -6.820 -11.455 1.00 94.38 800 THR A O 1
ATOM 6342 N N . ALA A 1 801 ? 3.613 -8.184 -13.175 1.00 94.44 801 ALA A N 1
ATOM 6343 C CA . ALA A 1 801 ? 2.312 -8.091 -13.830 1.00 94.44 801 ALA A CA 1
ATOM 6344 C C . ALA A 1 801 ? 1.160 -8.581 -12.914 1.00 94.44 801 ALA A C 1
ATOM 6346 O O . ALA A 1 801 ? 1.369 -9.522 -12.139 1.00 94.44 801 ALA A O 1
ATOM 6347 N N . PRO A 1 802 ? -0.067 -8.021 -13.019 1.00 95.19 802 PRO A N 1
ATOM 6348 C CA . PRO A 1 802 ? -0.518 -6.967 -13.946 1.00 95.19 802 PRO A CA 1
ATOM 6349 C C . PRO A 1 802 ? 0.128 -5.587 -13.733 1.00 95.19 802 PRO A C 1
ATOM 6351 O O . PRO A 1 802 ? 0.844 -5.369 -12.768 1.00 95.19 802 PRO A O 1
ATOM 6354 N N . PHE A 1 803 ? -0.115 -4.644 -14.646 1.00 93.31 803 PHE A N 1
ATOM 6355 C CA . PHE A 1 803 ? 0.567 -3.346 -14.674 1.00 93.31 803 PHE A CA 1
ATOM 6356 C C . PHE A 1 803 ? -0.314 -2.151 -14.301 1.00 93.31 803 PHE A C 1
ATOM 6358 O O . PHE A 1 803 ? -1.533 -2.256 -14.130 1.00 93.31 803 PHE A O 1
ATOM 6365 N N . LEU A 1 804 ? 0.346 -0.982 -14.292 1.00 91.31 804 LEU A N 1
ATOM 6366 C CA . LEU A 1 804 ? -0.117 0.318 -13.801 1.00 91.31 804 LEU A CA 1
ATOM 6367 C C . LEU A 1 804 ? -0.220 0.347 -12.275 1.00 91.31 804 LEU A C 1
ATOM 6369 O O . LEU A 1 804 ? -0.242 -0.685 -11.616 1.00 91.31 804 LEU A O 1
ATOM 6373 N N . HIS A 1 805 ? -0.333 1.549 -11.710 1.00 91.12 805 HIS A N 1
ATOM 6374 C CA . HIS A 1 805 ? -0.424 1.739 -10.260 1.00 91.12 805 HIS A CA 1
ATOM 6375 C C . HIS A 1 805 ? -1.603 1.006 -9.605 1.00 91.12 805 HIS A C 1
ATOM 6377 O O . HIS A 1 805 ? -1.642 0.904 -8.392 1.00 91.12 805 HIS A O 1
ATOM 6383 N N . ASN A 1 806 ? -2.579 0.523 -10.371 1.00 92.56 806 ASN A N 1
ATOM 6384 C CA . ASN A 1 806 ? -3.785 -0.121 -9.862 1.00 92.56 806 ASN A CA 1
ATOM 6385 C C . ASN A 1 806 ? -3.971 -1.563 -10.376 1.00 92.56 806 ASN A C 1
ATOM 6387 O O . ASN A 1 806 ? -5.070 -2.085 -10.234 1.00 92.56 806 ASN A O 1
ATOM 6391 N N . ASN A 1 807 ? -2.963 -2.204 -10.986 1.00 94.88 807 ASN A N 1
ATOM 6392 C CA . ASN A 1 807 ? -3.045 -3.572 -11.539 1.00 94.88 807 ASN A CA 1
ATOM 6393 C C . ASN A 1 807 ? -4.223 -3.830 -12.500 1.00 94.88 807 ASN A C 1
ATOM 6395 O O . ASN A 1 807 ? -4.646 -4.974 -12.680 1.00 94.88 807 ASN A O 1
ATOM 6399 N N . SER A 1 808 ? -4.780 -2.787 -13.119 1.00 93.19 808 SER A N 1
ATOM 6400 C CA . SER A 1 808 ? -5.933 -2.929 -14.019 1.00 93.19 808 SER A CA 1
ATOM 6401 C C . SER A 1 808 ? -5.554 -3.400 -15.427 1.00 93.19 808 SER A C 1
ATOM 6403 O O . SER A 1 808 ? -6.426 -3.880 -16.155 1.00 93.19 808 SER A O 1
ATOM 6405 N N . LEU A 1 809 ? -4.271 -3.305 -15.801 1.00 93.62 809 LEU A N 1
ATOM 6406 C CA . LEU A 1 809 ? -3.769 -3.642 -17.131 1.00 93.62 809 LEU A CA 1
ATOM 6407 C C . LEU A 1 809 ? -3.098 -5.020 -17.150 1.00 93.62 809 LEU A C 1
ATOM 6409 O O . LEU A 1 809 ? -1.931 -5.157 -16.787 1.00 93.62 809 LEU A O 1
ATOM 6413 N N . GLY A 1 810 ? -3.818 -6.029 -17.634 1.00 94.00 810 GLY A N 1
ATOM 6414 C CA . GLY A 1 810 ? -3.290 -7.382 -17.833 1.00 94.00 810 GLY A CA 1
ATOM 6415 C C . GLY A 1 810 ? -4.128 -8.470 -17.170 1.00 94.00 810 GLY A C 1
ATOM 6416 O O . GLY A 1 810 ? -5.188 -8.205 -16.596 1.00 94.00 810 GLY A O 1
ATOM 6417 N N . LEU A 1 811 ? -3.645 -9.704 -17.278 1.00 95.31 811 LEU A N 1
ATOM 6418 C CA . LEU A 1 811 ? -4.273 -10.897 -16.731 1.00 95.31 811 LEU A CA 1
ATOM 6419 C C . LEU A 1 811 ? -3.877 -11.065 -15.266 1.00 95.31 811 LEU A C 1
ATOM 6421 O O . LEU A 1 811 ? -2.704 -11.210 -14.945 1.00 95.31 811 LEU A O 1
ATOM 6425 N N . PHE A 1 812 ? -4.872 -11.146 -14.390 1.00 96.50 812 PHE A N 1
ATOM 6426 C CA . PHE A 1 812 ? -4.708 -11.729 -13.065 1.00 96.50 812 PHE A CA 1
ATOM 6427 C C . PHE A 1 812 ? -5.187 -13.185 -13.088 1.00 96.50 812 PHE A C 1
ATOM 6429 O O . PHE A 1 812 ? -6.378 -13.438 -13.273 1.00 96.50 812 PHE A O 1
ATOM 6436 N N . ASN A 1 813 ? -4.265 -14.135 -12.916 1.00 95.69 813 ASN A N 1
ATOM 6437 C CA . ASN A 1 813 ? -4.533 -15.581 -12.934 1.00 95.69 813 ASN A CA 1
ATOM 6438 C C . ASN A 1 813 ? -4.368 -16.265 -11.565 1.00 95.69 813 ASN A C 1
ATOM 6440 O O . ASN A 1 813 ? -4.669 -17.449 -11.446 1.00 95.69 813 ASN A O 1
ATOM 6444 N N . ASN A 1 814 ? -3.935 -15.527 -10.536 1.00 95.56 814 ASN A N 1
ATOM 6445 C CA . ASN A 1 814 ? -3.673 -16.042 -9.190 1.00 95.56 814 ASN A CA 1
ATOM 6446 C C . ASN A 1 814 ? -2.649 -17.200 -9.129 1.00 95.56 814 ASN A C 1
ATOM 6448 O O . ASN A 1 814 ? -2.687 -17.990 -8.187 1.00 95.56 814 ASN A O 1
ATOM 6452 N N . ASP A 1 815 ? -1.756 -17.312 -10.121 1.00 96.25 815 ASP A N 1
ATOM 6453 C CA . ASP A 1 815 ? -0.734 -18.362 -10.201 1.00 96.25 815 ASP A CA 1
ATOM 6454 C C . ASP A 1 815 ? 0.670 -17.779 -9.940 1.00 96.25 815 ASP A C 1
ATOM 6456 O O . ASP A 1 815 ? 1.204 -17.055 -10.786 1.00 96.25 815 ASP A O 1
ATOM 6460 N N . PRO A 1 816 ? 1.301 -18.097 -8.792 1.00 95.81 816 PRO A N 1
ATOM 6461 C CA . PRO A 1 816 ? 2.618 -17.582 -8.439 1.00 95.81 816 PRO A CA 1
ATOM 6462 C C . PRO A 1 816 ? 3.791 -18.287 -9.123 1.00 95.81 816 PRO A C 1
ATOM 6464 O O . PRO A 1 816 ? 4.941 -17.877 -8.911 1.00 95.81 816 PRO A O 1
ATOM 6467 N N . SER A 1 817 ? 3.534 -19.335 -9.912 1.00 95.75 817 SER A N 1
ATOM 6468 C CA . SER A 1 817 ? 4.558 -20.043 -10.671 1.00 95.75 817 SER A CA 1
ATOM 6469 C C . SER A 1 817 ? 5.228 -19.131 -11.703 1.00 95.75 817 SER A C 1
ATOM 6471 O O . SER A 1 817 ? 4.688 -18.105 -12.121 1.00 95.75 817 SER A O 1
ATOM 6473 N N . VAL A 1 818 ? 6.420 -19.516 -12.171 1.00 94.56 818 VAL A N 1
ATOM 6474 C CA . VAL A 1 818 ? 7.104 -18.766 -13.240 1.00 94.56 818 VAL A CA 1
ATOM 6475 C C . VAL A 1 818 ? 6.237 -18.698 -14.505 1.00 94.56 818 VAL A C 1
ATOM 6477 O O . VAL A 1 818 ? 6.186 -17.662 -15.156 1.00 94.56 818 VAL A O 1
ATOM 6480 N N . ASN A 1 819 ? 5.518 -19.776 -14.835 1.00 94.31 819 ASN A N 1
ATOM 6481 C CA . ASN A 1 819 ? 4.639 -19.805 -16.005 1.00 94.31 819 ASN A CA 1
ATOM 6482 C C . ASN A 1 819 ? 3.445 -18.860 -15.831 1.00 94.31 819 ASN A C 1
ATOM 6484 O O . ASN A 1 819 ? 3.179 -18.069 -16.730 1.00 94.31 819 ASN A O 1
ATOM 6488 N N . GLY A 1 820 ? 2.787 -18.888 -14.669 1.00 95.31 820 GLY A N 1
ATOM 6489 C CA . GLY A 1 820 ? 1.678 -17.988 -14.357 1.00 95.31 820 GLY A CA 1
ATOM 6490 C C . GLY A 1 820 ? 2.071 -16.514 -14.461 1.00 95.31 820 GLY A C 1
ATOM 6491 O O . GLY A 1 820 ? 1.353 -15.721 -15.073 1.00 95.31 820 GLY A O 1
ATOM 6492 N N . ARG A 1 821 ? 3.256 -16.153 -13.956 1.00 96.00 821 ARG A N 1
ATOM 6493 C CA . ARG A 1 821 ? 3.809 -14.792 -14.065 1.00 96.00 821 ARG A CA 1
ATOM 6494 C C . ARG A 1 821 ? 4.089 -14.386 -15.512 1.00 96.00 821 ARG A C 1
ATOM 6496 O O . ARG A 1 821 ? 3.739 -13.279 -15.904 1.00 96.00 821 ARG A O 1
ATOM 6503 N N . LEU A 1 822 ? 4.662 -15.281 -16.319 1.00 95.88 822 LEU A N 1
ATOM 6504 C CA . LEU A 1 822 ? 4.933 -15.016 -17.736 1.00 95.88 822 LEU A CA 1
ATOM 6505 C C . LEU A 1 822 ? 3.661 -14.875 -18.577 1.00 95.88 822 LEU A C 1
ATOM 6507 O O . LEU A 1 822 ? 3.610 -14.028 -19.465 1.00 95.88 822 LEU A O 1
ATOM 6511 N N . GLU A 1 823 ? 2.621 -15.657 -18.284 1.00 95.94 823 GLU A N 1
ATOM 6512 C CA . GLU A 1 823 ? 1.306 -15.505 -18.917 1.00 95.94 823 GLU A CA 1
ATOM 6513 C C . GLU A 1 823 ? 0.674 -14.145 -18.571 1.00 95.94 823 GLU A C 1
ATOM 6515 O O . GLU A 1 823 ? 0.172 -13.450 -19.459 1.00 95.94 823 GLU A O 1
ATOM 6520 N N . ALA A 1 824 ? 0.743 -13.729 -17.300 1.00 96.69 824 ALA A N 1
ATOM 6521 C CA . ALA A 1 824 ? 0.280 -12.412 -16.859 1.00 96.69 824 ALA A CA 1
ATOM 6522 C C . ALA A 1 824 ? 1.080 -11.268 -17.507 1.00 96.69 824 ALA A C 1
ATOM 6524 O O . ALA A 1 824 ? 0.496 -10.281 -17.966 1.00 96.69 824 ALA A O 1
ATOM 6525 N N . PHE A 1 825 ? 2.405 -11.425 -17.587 1.00 97.31 825 PHE A N 1
ATOM 6526 C CA . PHE A 1 825 ? 3.309 -10.489 -18.245 1.00 97.31 825 PHE A CA 1
ATOM 6527 C C . PHE A 1 825 ? 3.001 -10.346 -19.738 1.00 97.31 825 PHE A C 1
ATOM 6529 O O . PHE A 1 825 ? 2.800 -9.218 -20.182 1.00 97.31 825 PHE A O 1
ATOM 6536 N N . ASP A 1 826 ? 2.914 -11.444 -20.506 1.00 96.62 826 ASP A N 1
ATOM 6537 C CA . ASP A 1 826 ? 2.648 -11.395 -21.956 1.00 96.62 826 ASP A CA 1
ATOM 6538 C C . ASP A 1 826 ? 1.297 -10.723 -22.253 1.00 96.62 826 ASP A C 1
ATOM 6540 O O . ASP A 1 826 ? 1.224 -9.875 -23.144 1.00 96.62 826 ASP A O 1
ATOM 6544 N N . ASP A 1 827 ? 0.242 -11.011 -21.478 1.00 95.88 827 ASP A N 1
ATOM 6545 C CA . ASP A 1 827 ? -1.053 -10.333 -21.641 1.00 95.88 827 ASP A CA 1
ATOM 6546 C C . ASP A 1 827 ? -0.962 -8.832 -21.312 1.00 95.88 827 ASP A C 1
ATOM 6548 O O . ASP A 1 827 ? -1.393 -7.992 -22.111 1.00 95.88 827 ASP A O 1
ATOM 6552 N N . GLY A 1 828 ? -0.362 -8.480 -20.170 1.00 95.12 828 GLY A N 1
ATOM 6553 C CA . GLY A 1 828 ? -0.212 -7.095 -19.721 1.00 95.12 828 GLY A CA 1
ATOM 6554 C C . GLY A 1 828 ? 0.625 -6.246 -20.680 1.00 95.12 828 GLY A C 1
ATOM 6555 O O . GLY A 1 828 ? 0.186 -5.174 -21.106 1.00 95.12 828 GLY A O 1
ATOM 6556 N N . ILE A 1 829 ? 1.802 -6.736 -21.082 1.00 94.94 829 ILE A N 1
ATOM 6557 C CA . ILE A 1 829 ? 2.735 -5.982 -21.930 1.00 94.94 829 ILE A CA 1
ATOM 6558 C C . ILE A 1 829 ? 2.194 -5.828 -23.348 1.00 94.94 829 ILE A C 1
ATOM 6560 O O . ILE A 1 829 ? 2.334 -4.771 -23.963 1.00 94.94 829 ILE A O 1
ATOM 6564 N N . ARG A 1 830 ? 1.479 -6.834 -23.864 1.00 94.06 830 ARG A N 1
ATOM 6565 C CA . ARG A 1 830 ? 0.832 -6.723 -25.173 1.00 94.06 830 ARG A CA 1
ATOM 6566 C C . ARG A 1 830 ? -0.349 -5.768 -25.136 1.00 94.06 830 ARG A C 1
ATOM 6568 O O . ARG A 1 830 ? -0.543 -5.026 -26.091 1.00 94.06 830 ARG A O 1
ATOM 6575 N N . LYS A 1 831 ? -1.130 -5.729 -24.058 1.00 92.81 831 LYS A N 1
ATOM 6576 C CA . LYS A 1 831 ? -2.183 -4.714 -23.891 1.00 92.81 831 LYS A CA 1
ATOM 6577 C C . LYS A 1 831 ? -1.611 -3.297 -23.758 1.00 92.81 831 LYS A C 1
ATOM 6579 O O . LYS A 1 831 ? -2.243 -2.348 -24.225 1.00 92.81 831 LYS A O 1
ATOM 6584 N N . LEU A 1 832 ? -0.415 -3.158 -23.181 1.00 91.88 832 LEU A N 1
ATOM 6585 C CA . LEU A 1 832 ? 0.322 -1.894 -23.125 1.00 91.88 832 LEU A CA 1
ATOM 6586 C C . LEU A 1 832 ? 0.762 -1.434 -24.529 1.00 91.88 832 LEU A C 1
ATOM 6588 O O . LEU A 1 832 ? 0.441 -0.318 -24.933 1.00 91.88 832 LEU A O 1
ATOM 6592 N N . LEU A 1 833 ? 1.439 -2.305 -25.290 1.00 92.00 833 LEU A N 1
ATOM 6593 C CA . LEU A 1 833 ? 2.029 -1.982 -26.601 1.00 92.00 833 LEU A CA 1
ATOM 6594 C C . LEU A 1 833 ? 1.026 -2.008 -27.774 1.00 92.00 833 LEU A C 1
ATOM 6596 O O . LEU A 1 833 ? 1.253 -1.360 -28.801 1.00 92.00 833 LEU A O 1
ATOM 6600 N N . TRP A 1 834 ? -0.098 -2.716 -27.629 1.00 92.06 834 TRP A N 1
ATOM 6601 C CA . TRP A 1 834 ? -1.236 -2.736 -28.560 1.00 92.06 834 TRP A CA 1
ATOM 6602 C C . TRP A 1 834 ? -2.514 -2.280 -27.842 1.00 92.06 834 TRP A C 1
ATOM 6604 O O . TRP A 1 834 ? -3.328 -3.111 -27.418 1.00 92.06 834 TRP A O 1
ATOM 6614 N N . PRO A 1 835 ? -2.703 -0.956 -27.686 1.00 88.56 835 PRO A N 1
ATOM 6615 C CA . PRO A 1 835 ? -3.829 -0.355 -26.987 1.00 88.56 835 PRO A CA 1
ATOM 6616 C C . PRO A 1 835 ? -5.209 -0.959 -27.249 1.00 88.56 835 PRO A C 1
ATOM 6618 O O . PRO A 1 835 ? -5.982 -1.164 -26.318 1.00 88.56 835 PRO A O 1
ATOM 6621 N N . GLU A 1 836 ? -5.515 -1.272 -28.502 1.00 88.81 836 GLU A N 1
ATOM 6622 C CA . GLU A 1 836 ? -6.787 -1.835 -28.944 1.00 88.81 836 GLU A CA 1
ATOM 6623 C C . GLU A 1 836 ? -7.095 -3.201 -28.315 1.00 88.81 836 GLU A C 1
ATOM 6625 O O . GLU A 1 836 ? -8.258 -3.596 -28.220 1.00 88.81 836 GLU A O 1
ATOM 6630 N N . ARG A 1 837 ? -6.075 -3.925 -27.834 1.00 91.69 837 ARG A N 1
ATOM 6631 C CA . ARG A 1 837 ? -6.251 -5.208 -27.142 1.00 91.69 837 ARG A CA 1
ATOM 6632 C C . ARG A 1 837 ? -6.847 -5.054 -25.745 1.00 91.69 837 ARG A C 1
ATOM 6634 O O . ARG A 1 837 ? -7.476 -5.998 -25.274 1.00 91.69 837 ARG A O 1
ATOM 6641 N N . ARG A 1 838 ? -6.715 -3.890 -25.101 1.00 90.56 838 ARG A N 1
ATOM 6642 C CA . ARG A 1 838 ? -7.297 -3.628 -23.768 1.00 90.56 838 ARG A CA 1
ATOM 6643 C C . ARG A 1 838 ? -8.809 -3.727 -23.757 1.00 90.56 838 ARG A C 1
ATOM 6645 O O . ARG A 1 838 ? -9.398 -4.174 -22.783 1.00 90.56 838 ARG A O 1
ATOM 6652 N N . LEU A 1 839 ? -9.435 -3.374 -24.875 1.00 93.38 839 LEU A N 1
ATOM 6653 C CA . LEU A 1 839 ? -10.884 -3.412 -24.997 1.00 93.38 839 LEU A CA 1
ATOM 6654 C C . LEU A 1 839 ? -11.428 -4.835 -25.160 1.00 93.38 839 LEU A C 1
ATOM 6656 O O . LEU A 1 839 ? -12.636 -5.000 -25.081 1.00 93.38 839 LEU A O 1
ATOM 6660 N N . LYS A 1 840 ? -10.563 -5.846 -25.363 1.00 93.44 840 LYS A N 1
ATOM 6661 C CA . LYS A 1 840 ? -10.956 -7.241 -25.626 1.00 93.44 840 LYS A CA 1
ATOM 6662 C C . LYS A 1 840 ? -11.338 -8.025 -24.372 1.00 93.44 840 LYS A C 1
ATOM 6664 O O . LYS A 1 840 ? -12.156 -8.934 -24.454 1.00 93.44 840 LYS A O 1
ATOM 6669 N N . SER A 1 841 ? -10.694 -7.751 -23.235 1.00 92.94 841 SER A N 1
ATOM 6670 C CA . SER A 1 841 ? -10.899 -8.516 -21.996 1.00 92.94 841 SER A CA 1
ATOM 6671 C C . SER A 1 841 ? -10.326 -7.815 -20.765 1.00 92.94 841 SER A C 1
ATOM 6673 O O . SER A 1 841 ? -9.315 -7.116 -20.850 1.00 92.94 841 SER A O 1
ATOM 6675 N N . SER A 1 842 ? -10.922 -8.090 -19.605 1.00 94.44 842 SER A N 1
ATOM 6676 C CA . SER A 1 842 ? -10.402 -7.722 -18.286 1.00 94.44 842 SER A CA 1
ATOM 6677 C C . SER A 1 842 ? -10.614 -8.872 -17.299 1.00 94.44 842 SER A C 1
ATOM 6679 O O . SER A 1 842 ? -11.622 -9.571 -17.377 1.00 94.44 842 SER A O 1
ATOM 6681 N N . SER A 1 843 ? -9.695 -9.043 -16.344 1.00 94.88 843 SER A N 1
ATOM 6682 C CA . SER A 1 843 ? -9.854 -9.986 -15.224 1.00 94.88 843 SER A CA 1
ATOM 6683 C C . SER A 1 843 ? -10.854 -9.509 -14.165 1.00 94.88 843 SER A C 1
ATOM 6685 O O . SER A 1 843 ? -11.144 -10.241 -13.222 1.00 94.88 843 SER A O 1
ATOM 6687 N N . TYR A 1 844 ? -11.369 -8.284 -14.288 1.00 95.19 844 TYR A N 1
ATOM 6688 C CA . TYR A 1 844 ? -12.036 -7.597 -13.190 1.00 95.19 844 TYR A CA 1
ATOM 6689 C C . TYR A 1 844 ? -13.479 -7.201 -13.496 1.00 95.19 844 TYR A C 1
ATOM 6691 O O . TYR A 1 844 ? -13.856 -6.895 -14.629 1.00 95.19 844 TYR A O 1
ATOM 6699 N N . ASN A 1 845 ? -14.288 -7.180 -12.431 1.00 95.00 845 ASN A N 1
ATOM 6700 C CA . ASN A 1 845 ? -15.654 -6.652 -12.398 1.00 95.00 845 ASN A CA 1
ATOM 6701 C C . ASN A 1 845 ? -16.588 -7.204 -13.499 1.00 95.00 845 ASN A C 1
ATOM 6703 O O . ASN A 1 845 ? -17.522 -6.514 -13.905 1.00 95.00 845 ASN A O 1
ATOM 6707 N N . GLY A 1 846 ? -16.322 -8.418 -14.003 1.00 94.06 846 GLY A N 1
ATOM 6708 C CA . GLY A 1 846 ? -17.103 -9.068 -15.063 1.00 94.06 846 GLY A CA 1
ATOM 6709 C C . GLY A 1 846 ? -17.218 -8.237 -16.346 1.00 94.06 846 GLY A C 1
ATOM 6710 O O . GLY A 1 846 ? -18.261 -8.257 -16.996 1.00 94.06 846 GLY A O 1
ATOM 6711 N N . ALA A 1 847 ? -16.208 -7.422 -16.669 1.00 94.69 847 ALA A N 1
ATOM 6712 C CA . ALA A 1 847 ? -16.275 -6.515 -17.809 1.00 94.69 847 ALA A CA 1
ATOM 6713 C C . ALA A 1 847 ? -16.232 -7.279 -19.145 1.00 94.69 847 ALA A C 1
ATOM 6715 O O . ALA A 1 847 ? -15.237 -7.926 -19.470 1.00 94.69 847 ALA A O 1
ATOM 6716 N N . THR A 1 848 ? -17.315 -7.180 -19.923 1.00 95.75 848 THR A N 1
ATOM 6717 C CA . THR A 1 848 ? -17.385 -7.717 -21.290 1.00 95.75 848 THR A CA 1
ATOM 6718 C C . THR A 1 848 ? -16.698 -6.786 -22.286 1.00 95.75 848 THR A C 1
ATOM 6720 O O . THR A 1 848 ? -16.458 -5.611 -21.997 1.00 95.75 848 THR A O 1
ATOM 6723 N N . GLU A 1 849 ? -16.427 -7.292 -23.486 1.00 96.00 849 GLU A N 1
ATOM 6724 C CA . GLU A 1 849 ? -15.831 -6.512 -24.570 1.00 96.00 849 GLU A CA 1
ATOM 6725 C C . GLU A 1 849 ? -16.682 -5.280 -24.937 1.00 96.00 849 GLU A C 1
ATOM 6727 O O . GLU A 1 849 ? -16.171 -4.172 -25.098 1.00 96.00 849 GLU A O 1
ATOM 6732 N N . GLU A 1 850 ? -18.006 -5.440 -25.004 1.00 96.00 850 GLU A N 1
ATOM 6733 C CA . GLU A 1 850 ? -18.955 -4.359 -25.292 1.00 96.00 850 GLU A CA 1
ATOM 6734 C C . GLU A 1 850 ? -18.902 -3.280 -24.214 1.00 96.00 850 GLU A C 1
ATOM 6736 O O . GLU A 1 850 ? -18.901 -2.085 -24.518 1.00 96.00 850 GLU A O 1
ATOM 6741 N N . ARG A 1 851 ? -18.823 -3.695 -22.944 1.00 94.19 851 ARG A N 1
ATOM 6742 C CA . ARG A 1 851 ? -18.719 -2.764 -21.825 1.00 94.19 851 ARG A CA 1
ATOM 6743 C C . ARG A 1 851 ? -17.395 -2.011 -21.847 1.00 94.19 851 ARG A C 1
ATOM 6745 O O . ARG A 1 851 ? -17.416 -0.804 -21.641 1.00 94.19 851 ARG A O 1
ATOM 6752 N N . LEU A 1 852 ? -16.277 -2.686 -22.108 1.00 95.25 852 LEU A N 1
ATOM 6753 C CA . LEU A 1 852 ? -14.967 -2.037 -22.204 1.00 95.25 852 LEU A CA 1
ATOM 6754 C C . LEU A 1 852 ? -14.939 -1.017 -23.347 1.00 95.25 852 LEU A C 1
ATOM 6756 O O . LEU A 1 852 ? -14.450 0.092 -23.156 1.00 95.25 852 LEU A O 1
ATOM 6760 N N . ARG A 1 853 ? -15.515 -1.350 -24.511 1.00 94.69 853 ARG A N 1
ATOM 6761 C CA . ARG A 1 853 ? -15.656 -0.408 -25.634 1.00 94.69 853 ARG A CA 1
ATOM 6762 C C . ARG A 1 853 ? -16.506 0.805 -25.265 1.00 94.69 853 ARG A C 1
ATOM 6764 O O . ARG A 1 853 ? -16.079 1.926 -25.511 1.00 94.69 853 ARG A O 1
ATOM 6771 N N . ARG A 1 854 ? -17.676 0.586 -24.656 1.00 93.50 854 ARG A N 1
ATOM 6772 C CA . ARG A 1 854 ? -18.584 1.660 -24.221 1.00 93.50 854 ARG A CA 1
ATOM 6773 C C . ARG A 1 854 ? -17.945 2.569 -23.172 1.00 93.50 854 ARG A C 1
ATOM 6775 O O . ARG A 1 854 ? -18.108 3.778 -23.228 1.00 93.50 854 ARG A O 1
ATOM 6782 N N . ASP A 1 855 ? -17.251 1.983 -22.203 1.00 93.62 855 ASP A N 1
ATOM 6783 C CA . ASP A 1 855 ? -16.651 2.702 -21.078 1.00 93.62 855 ASP A CA 1
ATOM 6784 C C . ASP A 1 855 ? -15.238 3.244 -21.419 1.00 93.62 855 ASP A C 1
ATOM 6786 O O . ASP A 1 855 ? -14.595 3.857 -20.567 1.00 93.62 855 ASP A O 1
ATOM 6790 N N . HIS A 1 856 ? -14.755 3.045 -22.658 1.00 92.25 856 HIS A N 1
ATOM 6791 C CA . HIS A 1 856 ? -13.408 3.407 -23.125 1.00 92.25 856 HIS A CA 1
ATOM 6792 C C . HIS A 1 856 ? -12.272 2.839 -22.247 1.00 92.25 856 HIS A C 1
ATOM 6794 O O . HIS A 1 856 ? -11.215 3.456 -22.094 1.00 92.25 856 HIS A O 1
ATOM 6800 N N . GLY A 1 857 ? -12.496 1.653 -21.676 1.00 93.19 857 GLY A N 1
ATOM 6801 C CA . GLY A 1 857 ? -11.637 0.995 -20.695 1.00 93.19 857 GLY A CA 1
ATOM 6802 C C . GLY A 1 857 ? -12.445 0.400 -19.539 1.00 93.19 857 GLY A C 1
ATOM 6803 O O . GLY A 1 857 ? -13.670 0.282 -19.597 1.00 93.19 857 GLY A O 1
ATOM 6804 N N . LEU A 1 858 ? -11.760 0.000 -18.467 1.00 94.62 858 LEU A N 1
ATOM 6805 C CA . LEU A 1 858 ? -12.410 -0.563 -17.280 1.00 94.62 858 LEU A CA 1
ATOM 6806 C C . LEU A 1 858 ? -12.933 0.550 -16.356 1.00 94.62 858 LEU A C 1
ATOM 6808 O O . LEU A 1 858 ? -12.140 1.207 -15.693 1.00 94.62 858 LEU A O 1
ATOM 6812 N N . ILE A 1 859 ? -14.253 0.716 -16.237 1.00 95.81 859 ILE A N 1
ATOM 6813 C CA . ILE A 1 859 ? -14.883 1.486 -15.145 1.00 95.81 859 ILE A CA 1
ATOM 6814 C C . ILE A 1 859 ? -15.457 0.511 -14.126 1.00 95.81 859 ILE A C 1
ATOM 6816 O O . ILE A 1 859 ? -16.368 -0.232 -14.479 1.00 95.81 859 ILE A O 1
ATOM 6820 N N . TRP A 1 860 ? -15.006 0.522 -12.871 1.00 96.06 860 TRP A N 1
ATOM 6821 C CA . TRP A 1 860 ? -15.566 -0.368 -11.847 1.00 96.06 860 TRP A CA 1
ATOM 6822 C C . TRP A 1 860 ? -16.970 0.060 -11.414 1.00 96.06 860 TRP A C 1
ATOM 6824 O O . TRP A 1 860 ? -17.169 1.184 -10.948 1.00 96.06 860 TRP A O 1
ATOM 6834 N N . ARG A 1 861 ? -17.946 -0.846 -11.529 1.00 95.56 861 ARG A N 1
ATOM 6835 C CA . ARG A 1 861 ? -19.364 -0.590 -11.243 1.00 95.56 861 ARG A CA 1
ATOM 6836 C C . ARG A 1 861 ? -19.909 -1.569 -10.206 1.00 95.56 861 ARG A C 1
ATOM 6838 O O . ARG A 1 861 ? -19.455 -2.712 -10.129 1.00 95.56 861 ARG A O 1
ATOM 6845 N N . THR A 1 862 ? -20.901 -1.129 -9.434 1.00 96.00 862 THR A N 1
ATOM 6846 C CA . THR A 1 862 ? -21.680 -2.012 -8.554 1.00 96.00 862 THR A CA 1
ATOM 6847 C C . THR A 1 862 ? -22.340 -3.114 -9.385 1.00 96.00 862 THR A C 1
ATOM 6849 O O . THR A 1 862 ? -22.907 -2.846 -10.445 1.00 96.00 862 THR A O 1
ATOM 6852 N N . THR A 1 863 ? -22.258 -4.369 -8.944 1.00 95.06 863 THR A N 1
ATOM 6853 C CA . THR A 1 863 ? -22.848 -5.505 -9.686 1.00 95.06 863 THR A CA 1
ATOM 6854 C C . THR A 1 863 ? -24.324 -5.730 -9.362 1.00 95.06 863 THR A C 1
ATOM 6856 O O . THR A 1 863 ? -25.014 -6.432 -10.094 1.00 95.06 863 THR A O 1
ATOM 6859 N N . GLN A 1 864 ? -24.811 -5.124 -8.282 1.00 93.94 864 GLN A N 1
ATOM 6860 C CA . GLN A 1 864 ? -26.185 -5.221 -7.807 1.00 93.94 864 GLN A CA 1
ATOM 6861 C C . GLN A 1 864 ? -26.605 -3.923 -7.111 1.00 93.94 864 GLN A C 1
ATOM 6863 O O . GLN A 1 864 ? -25.803 -2.996 -6.970 1.00 93.94 864 GLN A O 1
ATOM 6868 N N . GLU A 1 865 ? -27.868 -3.853 -6.699 1.00 93.75 865 GLU A N 1
ATOM 6869 C CA . GLU A 1 865 ? -28.358 -2.784 -5.834 1.00 93.75 865 GLU A CA 1
ATOM 6870 C C . GLU A 1 865 ? -27.606 -2.791 -4.495 1.00 93.75 865 GLU A C 1
ATOM 6872 O O . GLU A 1 865 ? -27.376 -3.852 -3.907 1.00 93.75 865 GLU A O 1
ATOM 6877 N N . THR A 1 866 ? -27.187 -1.611 -4.031 1.00 93.69 866 THR A N 1
ATOM 6878 C CA . THR A 1 866 ? -26.349 -1.484 -2.831 1.00 93.69 866 THR A CA 1
ATOM 6879 C C . THR A 1 866 ? -26.829 -0.415 -1.862 1.00 93.69 866 THR A C 1
ATOM 6881 O O . THR A 1 866 ? -27.528 0.531 -2.225 1.00 93.69 866 THR A O 1
ATOM 6884 N N . TYR A 1 867 ? -26.396 -0.554 -0.612 1.00 89.44 867 TYR A N 1
ATOM 6885 C CA . TYR A 1 867 ? -26.728 0.338 0.486 1.00 89.44 867 TYR A CA 1
ATOM 6886 C C . TYR A 1 867 ? -25.473 0.734 1.263 1.00 89.44 867 TYR A C 1
ATOM 6888 O O . TYR A 1 867 ? -24.571 -0.072 1.511 1.00 89.44 867 TYR A O 1
ATOM 6896 N N . LEU A 1 868 ? -25.438 1.983 1.714 1.00 82.75 868 LEU A N 1
ATOM 6897 C CA . LEU A 1 868 ? -24.581 2.402 2.817 1.00 82.75 868 LEU A CA 1
ATOM 6898 C C . LEU A 1 868 ? -25.352 2.137 4.115 1.00 82.75 868 LEU A C 1
ATOM 6900 O O . LEU A 1 868 ? -26.297 2.858 4.432 1.00 82.75 868 LEU A O 1
ATOM 6904 N N . ALA A 1 869 ? -24.985 1.072 4.829 1.00 75.38 869 ALA A N 1
ATOM 6905 C CA . ALA A 1 869 ? -25.699 0.605 6.015 1.00 75.38 869 ALA A CA 1
ATOM 6906 C C . ALA A 1 869 ? -24.868 0.782 7.295 1.00 75.38 869 ALA A C 1
ATOM 6908 O O . ALA A 1 869 ? -23.697 0.406 7.345 1.00 75.38 869 ALA A O 1
ATOM 6909 N N . ILE A 1 870 ? -25.499 1.312 8.344 1.00 73.56 870 ILE A N 1
ATOM 6910 C CA . ILE A 1 870 ? -24.953 1.402 9.700 1.00 73.56 870 ILE A CA 1
ATOM 6911 C C . ILE A 1 870 ? -25.883 0.622 10.632 1.00 73.56 870 ILE A C 1
ATOM 6913 O O . ILE A 1 870 ? -27.065 0.947 10.749 1.00 73.56 870 ILE A O 1
ATOM 6917 N N . ASP A 1 871 ? -25.330 -0.394 11.297 1.00 73.19 871 ASP A N 1
ATOM 6918 C CA . ASP A 1 871 ? -26.036 -1.220 12.283 1.00 73.19 871 ASP A CA 1
ATOM 6919 C C . ASP A 1 871 ? -26.564 -0.375 13.451 1.00 73.19 871 ASP A C 1
ATOM 6921 O O . ASP A 1 871 ? -25.855 0.507 13.954 1.00 73.19 871 ASP A O 1
ATOM 6925 N N . ALA A 1 872 ? -27.781 -0.676 13.910 1.00 73.06 872 ALA A N 1
ATOM 6926 C CA . ALA A 1 872 ? -28.463 0.028 14.997 1.00 73.06 872 ALA A CA 1
ATOM 6927 C C . ALA A 1 872 ? -27.588 0.258 16.246 1.00 73.06 872 ALA A C 1
ATOM 6929 O O . ALA A 1 872 ? -27.625 1.342 16.834 1.00 73.06 872 ALA A O 1
ATOM 6930 N N . LYS A 1 873 ? -26.735 -0.706 16.632 1.00 72.19 873 LYS A N 1
ATOM 6931 C CA . LYS A 1 873 ? -25.840 -0.583 17.800 1.00 72.19 873 LYS A CA 1
ATOM 6932 C C . LYS A 1 873 ? -24.745 0.466 17.613 1.00 72.19 873 LYS A C 1
ATOM 6934 O O . LYS A 1 873 ? -24.223 0.995 18.594 1.00 72.19 873 LYS A O 1
ATOM 6939 N N . ARG A 1 874 ? -24.393 0.778 16.364 1.00 70.56 874 ARG A N 1
ATOM 6940 C CA . ARG A 1 874 ? -23.299 1.687 15.987 1.00 70.56 874 ARG A CA 1
ATOM 6941 C C . ARG A 1 874 ? -23.776 3.101 15.687 1.00 70.56 874 ARG A C 1
ATOM 6943 O O . ARG A 1 874 ? -23.002 4.042 15.858 1.00 70.56 874 ARG A O 1
ATOM 6950 N N . VAL A 1 875 ? -25.042 3.274 15.301 1.00 71.88 875 VAL A N 1
ATOM 6951 C CA . VAL A 1 875 ? -25.642 4.591 15.022 1.00 71.88 875 VAL A CA 1
ATOM 6952 C C . VAL A 1 875 ? -25.389 5.611 16.150 1.00 71.88 875 VAL A C 1
ATOM 6954 O O . VAL A 1 875 ? -24.985 6.735 15.841 1.00 71.88 875 VAL A O 1
ATOM 6957 N N . PRO A 1 876 ? -25.531 5.275 17.450 1.00 68.31 876 PRO A N 1
ATOM 6958 C CA . PRO A 1 876 ? -25.329 6.246 18.528 1.00 68.31 876 PRO A CA 1
ATOM 6959 C C . PRO A 1 876 ? -23.867 6.636 18.683 1.00 68.31 876 PRO A C 1
ATOM 6961 O O . PRO A 1 876 ? -23.566 7.792 18.967 1.00 68.31 876 PRO A O 1
ATOM 6964 N N . TYR A 1 877 ? -22.960 5.681 18.476 1.00 65.56 877 TYR A N 1
ATOM 6965 C CA . TYR A 1 877 ? -21.524 5.921 18.518 1.00 65.56 877 TYR A CA 1
ATOM 6966 C C . TYR A 1 877 ? -21.095 6.867 17.390 1.00 65.56 877 TYR A C 1
ATOM 6968 O O . TYR A 1 877 ? -20.432 7.870 17.647 1.00 65.56 877 TYR A O 1
ATOM 6976 N N . PHE A 1 878 ? -21.570 6.621 16.164 1.00 64.38 878 PHE A N 1
ATOM 6977 C CA . PHE A 1 878 ? -21.324 7.501 15.022 1.00 64.38 878 PHE A CA 1
ATOM 6978 C C . PHE A 1 878 ? -21.908 8.902 15.243 1.00 64.38 878 PHE A C 1
ATOM 6980 O O . PHE A 1 878 ? -21.240 9.907 15.023 1.00 64.38 878 PHE A O 1
ATOM 6987 N N . ALA A 1 879 ? -23.137 8.989 15.755 1.00 65.12 879 ALA A N 1
ATOM 6988 C CA . ALA A 1 879 ? -23.772 10.267 16.041 1.00 65.12 879 ALA A CA 1
ATOM 6989 C C . ALA A 1 879 ? -23.026 11.067 17.120 1.00 65.12 879 ALA A C 1
ATOM 6991 O O . ALA A 1 879 ? -22.876 12.276 16.981 1.00 65.12 879 ALA A O 1
ATOM 6992 N N . ARG A 1 880 ? -22.499 10.419 18.167 1.00 63.41 880 ARG A N 1
ATOM 6993 C CA . ARG A 1 880 ? -21.695 11.100 19.197 1.00 63.41 880 ARG A CA 1
ATOM 6994 C C . ARG A 1 880 ? -20.421 11.734 18.648 1.00 63.41 880 ARG A C 1
ATOM 6996 O O . ARG A 1 880 ? -19.991 12.728 19.214 1.00 63.41 880 ARG A O 1
ATOM 7003 N N . ARG A 1 881 ? -19.857 11.228 17.546 1.00 59.00 881 ARG A N 1
ATOM 7004 C CA . ARG A 1 881 ? -18.702 11.859 16.884 1.00 59.00 881 ARG A CA 1
ATOM 7005 C C . ARG A 1 881 ? -19.048 13.190 16.208 1.00 59.00 881 ARG A C 1
ATOM 7007 O O . ARG A 1 881 ? -18.145 13.950 15.882 1.00 59.00 881 ARG A O 1
ATOM 7014 N N . LEU A 1 882 ? -20.332 13.523 16.038 1.00 60.47 882 LEU A N 1
ATOM 7015 C CA . LEU A 1 882 ? -20.727 14.837 15.535 1.00 60.47 882 LEU A CA 1
ATOM 7016 C C . LEU A 1 882 ? -20.444 15.919 16.599 1.00 60.47 882 LEU A C 1
ATOM 7018 O O . LEU A 1 882 ? -21.002 15.841 17.700 1.00 60.47 882 LEU A O 1
ATOM 7022 N N . PRO A 1 883 ? -19.683 16.990 16.282 1.00 56.31 883 PRO A N 1
ATOM 7023 C CA . PRO A 1 883 ? -19.200 17.964 17.274 1.00 56.31 883 PRO A CA 1
ATOM 7024 C C . PRO A 1 883 ? -20.283 18.665 18.107 1.00 56.31 883 PRO A C 1
ATOM 7026 O O . PRO A 1 883 ? -20.006 19.213 19.175 1.00 56.31 883 PRO A O 1
ATOM 7029 N N . TRP A 1 884 ? -21.516 18.730 17.602 1.00 56.66 884 TRP A N 1
ATOM 7030 C CA . TRP A 1 884 ? -22.652 19.330 18.303 1.00 56.66 884 TRP A CA 1
ATOM 7031 C C . TRP A 1 884 ? -23.353 18.338 19.241 1.00 56.66 884 TRP A C 1
ATOM 7033 O O . TRP A 1 884 ? -23.827 18.761 20.294 1.00 56.66 884 TRP A O 1
ATOM 7043 N N . ILE A 1 885 ? -23.387 17.043 18.895 1.00 61.59 885 ILE A N 1
ATOM 7044 C CA . ILE A 1 885 ? -23.904 15.982 19.772 1.00 61.59 885 ILE A CA 1
ATOM 7045 C C . ILE A 1 885 ? -22.938 15.791 20.933 1.00 61.59 885 ILE A C 1
ATOM 7047 O O . ILE A 1 885 ? -23.381 15.825 22.077 1.00 61.59 885 ILE A O 1
ATOM 7051 N N . ASP A 1 886 ? -21.635 15.688 20.655 1.00 60.19 886 ASP A N 1
ATOM 7052 C CA . ASP A 1 886 ? -20.595 15.576 21.683 1.00 60.19 886 ASP A CA 1
ATOM 7053 C C . ASP A 1 886 ? -20.665 16.734 22.693 1.00 60.19 886 ASP A C 1
ATOM 7055 O O . ASP A 1 886 ? -20.781 16.522 23.902 1.00 60.19 886 ASP A O 1
ATOM 7059 N N . ARG A 1 887 ? -20.723 17.981 22.198 1.00 66.31 887 ARG A N 1
ATOM 7060 C CA . ARG A 1 887 ? -20.871 19.177 23.046 1.00 66.31 887 ARG A CA 1
ATOM 7061 C C . ARG A 1 887 ? -22.135 19.167 23.890 1.00 66.31 887 ARG A C 1
ATOM 7063 O O . ARG A 1 887 ? -22.103 19.674 25.006 1.00 66.31 887 ARG A O 1
ATOM 7070 N N . LEU A 1 888 ? -23.247 18.661 23.359 1.00 65.12 888 LEU A N 1
ATOM 7071 C CA . LEU A 1 888 ? -24.496 18.547 24.107 1.00 65.12 888 LEU A CA 1
ATOM 7072 C C . LEU A 1 888 ? -24.352 17.495 25.218 1.00 65.12 888 LEU A C 1
ATOM 7074 O O . LEU A 1 888 ? -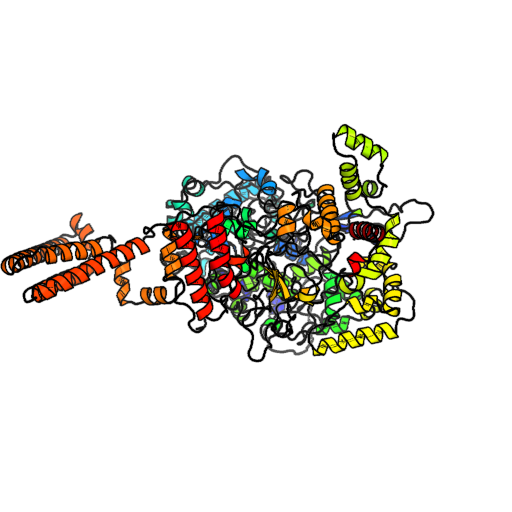24.721 17.753 26.359 1.00 65.12 888 LEU A O 1
ATOM 7078 N N . TYR A 1 889 ? -23.767 16.345 24.890 1.00 60.53 889 TYR A N 1
ATOM 7079 C CA . TYR A 1 889 ? -23.610 15.192 25.775 1.00 60.53 889 TYR A CA 1
ATOM 7080 C C . TYR A 1 889 ? -22.625 15.459 26.926 1.00 60.53 889 TYR A C 1
ATOM 7082 O O . TYR A 1 889 ? -22.856 15.021 28.048 1.00 60.53 889 TYR A O 1
ATOM 7090 N N . LYS A 1 890 ? -21.570 16.248 26.684 1.00 62.97 890 LYS A N 1
ATOM 7091 C CA . LYS A 1 890 ? -20.584 16.662 27.700 1.00 62.97 890 LYS A CA 1
ATOM 7092 C C . LYS A 1 890 ? -21.102 17.721 28.686 1.00 62.97 890 LYS A C 1
ATOM 7094 O O . LYS A 1 890 ? -20.390 18.075 29.625 1.00 62.97 890 LYS A O 1
ATOM 7099 N N . LYS A 1 891 ? -22.320 18.259 28.519 1.00 70.69 891 LYS A N 1
ATOM 7100 C CA . LYS A 1 891 ? -22.850 19.266 29.454 1.00 70.69 891 LYS A CA 1
ATOM 7101 C C . LYS A 1 891 ? -23.256 18.625 30.792 1.00 70.69 891 LYS A C 1
ATOM 7103 O O . LYS A 1 891 ? -24.128 17.756 30.794 1.00 70.69 891 LYS A O 1
ATOM 7108 N N . PRO A 1 892 ? -22.761 19.127 31.944 1.00 59.78 892 PRO A N 1
ATOM 7109 C CA . PRO A 1 892 ? -23.035 18.546 33.265 1.00 59.78 892 PRO A CA 1
ATOM 7110 C C . PRO A 1 892 ? -24.528 18.390 33.587 1.00 59.78 892 PRO A C 1
ATOM 7112 O O . PRO A 1 892 ? -24.935 17.422 34.223 1.00 59.78 892 PRO A O 1
ATOM 7115 N N . PHE A 1 893 ? -25.370 19.311 33.101 1.00 58.16 893 PHE A N 1
ATOM 7116 C CA . PHE A 1 893 ? -26.813 19.284 33.358 1.00 58.16 893 PHE A CA 1
ATOM 7117 C C . PHE A 1 893 ? -27.565 18.157 32.626 1.00 58.16 893 PHE A C 1
ATOM 7119 O O . PHE A 1 893 ? -28.713 17.897 32.971 1.00 58.16 893 PHE A O 1
ATOM 7126 N N . LEU A 1 894 ? -26.961 17.501 31.626 1.00 55.31 894 LEU A N 1
ATOM 7127 C CA . LEU A 1 894 ? -27.531 16.338 30.927 1.00 55.31 894 LEU A CA 1
ATOM 7128 C C . LEU A 1 894 ? -26.983 15.006 31.459 1.00 55.31 894 LEU A C 1
ATOM 7130 O O . LEU A 1 894 ? -27.526 13.956 31.124 1.00 55.31 894 LEU A O 1
ATOM 7134 N N . GLY A 1 895 ? -25.986 15.040 32.352 1.00 55.31 895 GLY A N 1
ATOM 7135 C CA . GLY A 1 895 ? -25.353 13.845 32.917 1.00 55.31 895 GLY A CA 1
ATOM 7136 C C . GLY A 1 895 ? -26.317 12.912 33.659 1.00 55.31 895 GLY A C 1
ATOM 7137 O O . GLY A 1 895 ? -26.110 11.701 33.671 1.00 55.31 895 GLY A O 1
ATOM 7138 N N . TRP A 1 896 ? -27.424 13.438 34.203 1.00 56.03 896 TRP A N 1
ATOM 7139 C CA . TRP A 1 896 ? -28.451 12.628 34.874 1.00 56.03 896 TRP A CA 1
ATOM 7140 C C . TRP A 1 896 ? -29.135 11.626 33.935 1.00 56.03 896 TRP A C 1
ATOM 7142 O O . TRP A 1 896 ? -29.544 10.566 34.399 1.00 56.03 896 TRP A O 1
ATOM 7152 N N . ILE A 1 897 ? -29.217 11.908 32.626 1.00 52.69 897 ILE A N 1
ATOM 7153 C CA . ILE A 1 897 ? -29.820 11.005 31.628 1.00 52.69 897 ILE A CA 1
ATOM 7154 C C . ILE A 1 897 ? -29.042 9.681 31.552 1.00 52.69 897 ILE A C 1
ATOM 7156 O O . ILE A 1 897 ? -29.629 8.635 31.282 1.00 52.69 897 ILE A O 1
ATOM 7160 N N . HIS A 1 898 ? -27.735 9.697 31.832 1.00 50.94 898 HIS A N 1
ATOM 7161 C CA . HIS A 1 898 ? -26.884 8.501 31.807 1.00 50.94 898 HIS A CA 1
ATOM 7162 C C . HIS A 1 898 ? -27.059 7.607 33.038 1.00 50.94 898 HIS A C 1
ATOM 7164 O O . HIS A 1 898 ? -26.765 6.413 32.973 1.00 50.94 898 HIS A O 1
ATOM 7170 N N . SER A 1 899 ? -27.563 8.168 34.138 1.00 51.41 899 SER A N 1
ATOM 7171 C CA . SER A 1 899 ? -27.681 7.490 35.430 1.00 51.41 899 SER A CA 1
ATOM 7172 C C . SER A 1 899 ? -29.050 6.845 35.656 1.00 51.41 899 SER A C 1
ATOM 7174 O O . SER A 1 899 ? -29.205 6.064 36.594 1.00 51.41 899 SER A O 1
ATOM 7176 N N . VAL A 1 900 ? -30.061 7.140 34.826 1.00 53.28 900 VAL A N 1
ATOM 7177 C CA . VAL A 1 900 ? -31.405 6.589 35.039 1.00 53.28 900 VAL A CA 1
ATOM 7178 C C . VAL A 1 900 ? -31.493 5.144 34.558 1.00 53.28 900 VAL A C 1
ATOM 7180 O O . VAL A 1 900 ? -31.483 4.865 33.359 1.00 53.28 900 VAL A O 1
ATOM 7183 N N . ARG A 1 901 ? -31.653 4.210 35.502 1.00 53.72 901 ARG A N 1
ATOM 7184 C CA . ARG A 1 901 ? -32.039 2.824 35.220 1.00 53.72 901 ARG A CA 1
ATOM 7185 C C . ARG A 1 901 ? -33.288 2.440 36.032 1.00 53.72 901 ARG A C 1
ATOM 7187 O O . ARG A 1 901 ? -33.335 2.743 37.220 1.00 53.72 901 ARG A O 1
ATOM 7194 N N . PRO A 1 902 ? -34.285 1.773 35.421 1.00 61.50 902 PRO A N 1
ATOM 7195 C CA . PRO A 1 902 ? -34.315 1.349 34.026 1.00 61.50 902 PRO A CA 1
ATOM 7196 C C . PRO A 1 902 ? -34.621 2.511 33.067 1.00 61.50 902 PRO A C 1
ATOM 7198 O O . PRO A 1 902 ? -35.419 3.402 33.347 1.00 61.50 902 PRO A O 1
ATOM 7201 N N . LEU A 1 903 ? -33.968 2.472 31.910 1.00 57.62 903 LEU A N 1
ATOM 7202 C CA . LEU A 1 903 ? -33.921 3.548 30.920 1.00 57.62 903 LEU A CA 1
ATOM 7203 C C . LEU A 1 903 ? -35.310 3.965 30.371 1.00 57.62 903 LEU A C 1
ATOM 7205 O O . LEU A 1 903 ? -35.505 5.109 29.983 1.00 57.62 903 LEU A O 1
ATOM 7209 N N . TRP A 1 904 ? -36.323 3.096 30.400 1.00 65.38 904 TRP A N 1
ATOM 7210 C CA . TRP A 1 904 ? -37.693 3.426 29.967 1.00 65.38 904 TRP A CA 1
ATOM 7211 C C . TRP A 1 904 ? -38.496 4.263 30.981 1.00 65.38 904 TRP A C 1
ATOM 7213 O O . TRP A 1 904 ? -39.520 4.850 30.622 1.00 65.38 904 TRP A O 1
ATOM 7223 N N . LEU A 1 905 ? -38.056 4.332 32.241 1.00 67.44 905 LEU A N 1
ATOM 7224 C CA . LEU A 1 905 ? -38.850 4.871 33.346 1.00 67.44 905 LEU A CA 1
ATOM 7225 C C . LEU A 1 905 ? -39.176 6.375 33.205 1.00 67.44 905 LEU A C 1
ATOM 7227 O O . LEU A 1 905 ? -40.342 6.729 33.382 1.00 67.44 905 LEU A O 1
ATOM 7231 N N . PRO A 1 906 ? -38.243 7.272 32.814 1.00 67.50 906 PRO A N 1
ATOM 7232 C CA . PRO A 1 906 ? -38.556 8.693 32.618 1.00 67.50 906 PRO A CA 1
ATOM 7233 C C . PRO A 1 906 ? -39.568 8.950 31.501 1.00 67.50 906 PRO A C 1
ATOM 7235 O O . PRO A 1 906 ? -40.476 9.765 31.660 1.00 67.50 906 PRO A O 1
ATOM 7238 N N . SER A 1 907 ? -39.427 8.241 30.376 1.00 74.12 907 SER A N 1
ATOM 7239 C CA . SER A 1 907 ? -40.344 8.357 29.238 1.00 74.12 907 SER A CA 1
ATOM 7240 C C . SER A 1 907 ? -41.740 7.860 29.620 1.00 74.12 907 SER A C 1
ATOM 7242 O O . SER A 1 907 ? -42.727 8.544 29.351 1.00 74.12 907 SER A O 1
ATOM 7244 N N . LEU A 1 908 ? -41.826 6.742 30.353 1.00 76.94 908 LEU A N 1
ATOM 7245 C CA . LEU A 1 908 ? -43.096 6.220 30.852 1.00 76.94 908 LEU A CA 1
ATOM 7246 C C . LEU A 1 908 ? -43.774 7.185 31.836 1.00 76.94 908 LEU A C 1
ATOM 7248 O O . LEU A 1 908 ? -44.976 7.407 31.727 1.00 76.94 908 LEU A O 1
ATOM 7252 N N . ILE A 1 909 ? -43.025 7.795 32.762 1.00 75.81 909 ILE A N 1
ATOM 7253 C CA . ILE A 1 909 ? -43.571 8.772 33.721 1.00 75.81 909 ILE A CA 1
ATOM 7254 C C . ILE A 1 909 ? -44.155 9.986 32.989 1.00 75.81 909 ILE A C 1
ATOM 7256 O O . ILE A 1 909 ? -45.273 10.404 33.292 1.00 75.81 909 ILE A O 1
ATOM 7260 N N . LEU A 1 910 ? -43.438 10.536 32.004 1.00 77.38 910 LEU A N 1
ATOM 7261 C CA . LEU A 1 910 ? -43.918 11.672 31.210 1.00 77.38 910 LEU A CA 1
ATOM 7262 C C . LEU A 1 910 ? -45.123 11.302 30.335 1.00 77.38 910 LEU A C 1
ATOM 7264 O O . LEU A 1 910 ? -46.055 12.097 30.208 1.00 77.38 910 LEU A O 1
ATOM 7268 N N . PHE A 1 911 ? -45.137 10.092 29.773 1.00 80.25 911 PHE A N 1
ATOM 7269 C CA . PHE A 1 911 ? -46.255 9.582 28.983 1.00 80.25 911 PHE A CA 1
ATOM 7270 C C . PHE A 1 911 ? -47.516 9.388 29.835 1.00 80.25 911 PHE A C 1
ATOM 7272 O O . PHE A 1 911 ? -48.583 9.893 29.487 1.00 80.25 911 PHE A O 1
ATOM 7279 N N . LEU A 1 912 ? -47.395 8.719 30.986 1.00 79.44 912 LEU A N 1
ATOM 7280 C CA . LEU A 1 912 ? -48.502 8.523 31.924 1.00 79.44 912 LEU A CA 1
ATOM 7281 C C . LEU A 1 912 ? -48.990 9.860 32.498 1.00 79.44 912 LEU A C 1
ATOM 7283 O O . LEU A 1 912 ? -50.197 10.078 32.587 1.00 79.44 912 LEU A O 1
ATOM 7287 N N . GLY A 1 913 ? -48.076 10.781 32.816 1.00 76.44 913 GLY A N 1
ATOM 7288 C CA . GLY A 1 913 ? -48.409 12.142 33.241 1.00 76.44 913 GLY A CA 1
ATOM 7289 C C . GLY A 1 913 ? -49.211 12.902 32.182 1.00 76.44 913 GLY A C 1
ATOM 7290 O O . GLY A 1 913 ? -50.270 13.453 32.483 1.00 76.44 913 GLY A O 1
ATOM 7291 N N . SER A 1 914 ? -48.773 12.850 30.922 1.00 79.31 914 SER A N 1
ATOM 7292 C CA . SER A 1 914 ? -49.486 13.433 29.780 1.00 79.31 914 SER A CA 1
ATOM 7293 C C . SER A 1 914 ? -50.886 12.833 29.599 1.00 79.31 914 SER A C 1
ATOM 7295 O O . SER A 1 914 ? -51.864 13.567 29.433 1.00 79.31 914 SER A O 1
ATOM 7297 N N . LEU A 1 915 ? -51.010 11.507 29.703 1.00 77.12 915 LEU A N 1
ATOM 7298 C CA . LEU A 1 915 ? -52.286 10.805 29.584 1.00 77.12 915 LEU A CA 1
ATOM 7299 C C . LEU A 1 915 ? -53.271 11.245 30.676 1.00 77.12 915 LEU A C 1
ATOM 7301 O O . LEU A 1 915 ? -54.430 11.548 30.389 1.00 77.12 915 LEU A O 1
ATOM 7305 N N . VAL A 1 916 ? -52.797 11.355 31.920 1.00 76.06 916 VAL A N 1
ATOM 7306 C CA . VAL A 1 916 ? -53.592 11.857 33.047 1.00 76.06 916 VAL A CA 1
ATOM 7307 C C . VAL A 1 916 ? -54.078 13.286 32.780 1.00 76.06 916 VAL A C 1
ATOM 7309 O O . VAL A 1 916 ? -55.263 13.571 32.957 1.00 76.06 916 VAL A O 1
ATOM 7312 N N . LEU A 1 917 ? -53.213 14.177 32.291 1.00 73.44 917 LEU A N 1
ATOM 7313 C CA . LEU A 1 917 ? -53.583 15.561 31.975 1.00 73.44 917 LEU A CA 1
ATOM 7314 C C . LEU A 1 917 ? -54.597 15.678 30.821 1.00 73.44 917 LEU A C 1
ATOM 7316 O O . LEU A 1 917 ? -55.463 16.556 30.850 1.00 73.44 917 LEU A O 1
ATOM 7320 N N . LEU A 1 918 ? -54.520 14.795 29.820 1.00 75.12 918 LEU A N 1
ATOM 7321 C CA . LEU A 1 918 ? -55.435 14.770 28.671 1.00 75.12 918 LEU A CA 1
ATOM 7322 C C . LEU A 1 918 ? -56.820 14.203 29.018 1.00 75.12 918 LEU A C 1
ATOM 7324 O O . LEU A 1 918 ? -57.820 14.644 28.444 1.00 75.12 918 LEU A O 1
ATOM 7328 N N . LEU A 1 919 ? -56.888 13.253 29.958 1.00 73.06 919 LEU A N 1
ATOM 7329 C CA . LEU A 1 919 ? -58.125 12.579 30.370 1.00 73.06 919 LEU A CA 1
ATOM 7330 C C . LEU A 1 919 ? -58.935 13.360 31.422 1.00 73.06 919 LEU A C 1
ATOM 7332 O O . LEU A 1 919 ? -60.140 13.138 31.571 1.00 73.06 919 LEU A O 1
ATOM 7336 N N . VAL A 1 920 ? -58.324 14.315 32.132 1.00 72.94 920 VAL A N 1
ATOM 7337 C CA . VAL A 1 920 ? -59.017 15.151 33.126 1.00 72.94 920 VAL A CA 1
ATOM 7338 C C . VAL A 1 920 ? -59.951 16.158 32.436 1.00 72.94 920 VAL A C 1
ATOM 7340 O O . VAL A 1 920 ? -59.543 17.152 31.836 1.00 72.94 920 VAL A O 1
ATOM 7343 N N . ARG A 1 921 ? -61.262 15.898 32.531 1.00 64.12 921 ARG A N 1
ATOM 7344 C CA . ARG A 1 921 ? -62.301 16.595 31.747 1.00 64.12 921 ARG A CA 1
ATOM 7345 C C . ARG A 1 921 ? -62.863 17.864 32.411 1.00 64.12 921 ARG A C 1
ATOM 7347 O O . ARG A 1 921 ? -63.398 18.718 31.706 1.00 64.12 921 ARG A O 1
ATOM 7354 N N . ASN A 1 922 ? -62.762 17.998 33.741 1.00 69.19 922 ASN A N 1
ATOM 7355 C CA . ASN A 1 922 ? -63.301 19.127 34.518 1.00 69.19 922 ASN A CA 1
ATOM 7356 C C . ASN A 1 922 ? -62.515 19.407 35.825 1.00 69.19 922 ASN A C 1
ATOM 7358 O O . ASN A 1 922 ? -61.825 18.537 36.357 1.00 69.19 922 ASN A O 1
ATOM 7362 N N . HIS A 1 923 ? -62.660 20.622 36.373 1.00 66.75 923 HIS A N 1
ATOM 7363 C CA . HIS A 1 923 ? -61.890 21.127 37.527 1.00 66.75 923 HIS A CA 1
ATOM 7364 C C . HIS A 1 923 ? -62.102 20.315 38.827 1.00 66.75 923 HIS A C 1
ATOM 7366 O O . HIS A 1 923 ? -61.220 20.254 39.687 1.00 66.75 923 HIS A O 1
ATOM 7372 N N . LYS A 1 924 ? -63.261 19.650 38.978 1.00 68.31 924 LYS A N 1
ATOM 7373 C CA . LYS A 1 924 ? -63.531 18.720 40.094 1.00 68.31 924 LYS A CA 1
ATOM 7374 C C . LYS A 1 924 ? -62.703 17.434 39.986 1.00 68.31 924 LYS A C 1
ATOM 7376 O O . LYS A 1 924 ? -62.199 16.964 41.002 1.00 68.31 924 LYS A O 1
ATOM 7381 N N . SER A 1 925 ? -62.537 16.881 38.783 1.00 69.56 925 SER A N 1
ATOM 7382 C CA . SER A 1 925 ? -61.707 15.686 38.560 1.00 69.56 925 SER A CA 1
ATOM 7383 C C . SER A 1 925 ? -60.218 15.997 38.719 1.00 69.56 925 SER A C 1
ATOM 7385 O O . SER A 1 925 ? -59.492 15.191 39.284 1.00 69.56 925 SER A O 1
ATOM 7387 N N . GLN A 1 926 ? -59.787 17.202 38.329 1.00 68.62 926 GLN A N 1
ATOM 7388 C CA . GLN A 1 926 ? -58.417 17.696 38.523 1.00 68.62 926 GLN A CA 1
ATOM 7389 C C . GLN A 1 926 ? -58.008 17.697 39.999 1.00 68.62 926 GLN A C 1
ATOM 7391 O O . GLN A 1 926 ? -56.963 17.158 40.345 1.00 68.62 926 GLN A O 1
ATOM 7396 N N . LYS A 1 927 ? -58.870 18.213 40.889 1.00 69.12 927 LYS A N 1
ATOM 7397 C CA . LYS A 1 927 ? -58.617 18.183 42.339 1.00 69.12 927 LYS A CA 1
ATOM 7398 C C . LYS A 1 927 ? -58.510 16.753 42.879 1.00 69.12 927 LYS A C 1
ATOM 7400 O O . LYS A 1 927 ? -57.614 16.479 43.667 1.00 69.12 927 LYS A O 1
ATOM 7405 N N . LYS A 1 928 ? -59.379 15.832 42.440 1.00 73.38 928 LYS A N 1
ATOM 7406 C CA . LYS A 1 928 ? -59.340 14.422 42.876 1.00 73.38 928 LYS A CA 1
ATOM 7407 C C . LYS A 1 928 ? -58.059 13.710 42.436 1.00 73.38 928 LYS A C 1
ATOM 7409 O O . LYS A 1 928 ? -57.457 13.004 43.235 1.00 73.38 928 LYS A O 1
ATOM 7414 N N . VAL A 1 929 ? -57.632 13.924 41.192 1.00 72.38 929 VAL A N 1
ATOM 7415 C CA . VAL A 1 929 ? -56.396 13.340 40.653 1.00 72.38 929 VAL A CA 1
ATOM 7416 C C . VAL A 1 929 ? -55.162 13.941 41.331 1.00 72.38 929 VAL A C 1
ATOM 7418 O O . VAL A 1 929 ? -54.278 13.195 41.731 1.00 72.38 929 VAL A O 1
ATOM 7421 N N . ALA A 1 930 ? -55.127 15.261 41.541 1.00 70.12 930 ALA A N 1
ATOM 7422 C CA . ALA A 1 930 ? -54.052 15.936 42.271 1.00 70.12 930 ALA A CA 1
ATOM 7423 C C . ALA A 1 930 ? -53.903 15.407 43.709 1.00 70.12 930 ALA A C 1
ATOM 7425 O O . ALA A 1 930 ? -52.792 15.111 44.142 1.00 70.12 930 ALA A O 1
ATOM 7426 N N . ILE A 1 931 ? -55.021 15.222 44.421 1.00 71.62 931 ILE A N 1
ATOM 7427 C CA . ILE A 1 931 ? -55.040 14.621 45.764 1.00 71.62 931 ILE A CA 1
ATOM 7428 C C . ILE A 1 931 ? -54.552 13.166 45.722 1.00 71.62 931 ILE A C 1
ATOM 7430 O O . ILE A 1 931 ? -53.762 12.768 46.573 1.00 71.62 931 ILE A O 1
ATOM 7434 N N . GLY A 1 932 ? -54.974 12.381 44.725 1.00 73.75 932 GLY A N 1
ATOM 7435 C CA . GLY A 1 932 ? -54.517 11.000 44.549 1.00 73.75 932 GLY A CA 1
ATOM 7436 C C . GLY A 1 932 ? -53.008 10.897 44.311 1.00 73.75 932 GLY A C 1
ATOM 7437 O O . GLY A 1 932 ? -52.339 10.103 44.966 1.00 73.75 932 GLY A O 1
ATOM 7438 N N . ILE A 1 933 ? -52.453 11.741 43.437 1.00 72.56 933 ILE A N 1
ATOM 7439 C CA . ILE A 1 933 ? -51.006 11.800 43.170 1.00 72.56 933 ILE A CA 1
ATOM 7440 C C . ILE A 1 933 ? -50.241 12.222 44.431 1.00 72.56 933 ILE A C 1
ATOM 7442 O O . ILE A 1 933 ? -49.230 11.605 44.764 1.00 72.56 933 ILE A O 1
ATOM 7446 N N . ALA A 1 934 ? -50.736 13.223 45.167 1.00 69.25 934 ALA A N 1
ATOM 7447 C CA . ALA A 1 934 ? -50.133 13.655 46.426 1.00 69.25 934 ALA A CA 1
ATOM 7448 C C . ALA A 1 934 ? -50.146 12.540 47.487 1.00 69.25 934 ALA A C 1
ATOM 7450 O O . ALA A 1 934 ? -49.138 12.325 48.155 1.00 69.25 934 ALA A O 1
ATOM 7451 N N . ALA A 1 935 ? -51.242 11.783 47.603 1.00 73.62 935 ALA A N 1
ATOM 7452 C CA . ALA A 1 935 ? -51.337 10.646 48.517 1.00 73.62 935 ALA A CA 1
ATOM 7453 C C . ALA A 1 935 ? -50.341 9.530 48.159 1.00 73.62 935 ALA A C 1
ATOM 7455 O O . ALA A 1 935 ? -49.669 9.006 49.044 1.00 73.62 935 ALA A O 1
ATOM 7456 N N . VAL A 1 936 ? -50.186 9.206 46.870 1.00 73.94 936 VAL A N 1
ATOM 7457 C CA . VAL A 1 936 ? -49.193 8.221 46.402 1.00 73.94 936 VAL A CA 1
ATOM 7458 C C . VAL A 1 936 ? -47.766 8.695 46.681 1.00 73.94 936 VAL A C 1
ATOM 7460 O O . VAL A 1 936 ? -46.955 7.909 47.162 1.00 73.94 936 VAL A O 1
ATOM 7463 N N . ALA A 1 937 ? -47.459 9.973 46.438 1.00 69.19 937 ALA A N 1
ATOM 7464 C CA . ALA A 1 937 ? -46.146 10.544 46.739 1.00 69.19 937 ALA A CA 1
ATOM 7465 C C . ALA A 1 937 ? -45.826 10.477 48.243 1.00 69.19 937 ALA A C 1
ATOM 7467 O O . ALA A 1 937 ? -44.720 10.096 48.620 1.00 69.19 937 ALA A O 1
ATOM 7468 N N . ILE A 1 938 ? -46.809 10.769 49.101 1.00 72.81 938 ILE A N 1
ATOM 7469 C CA . ILE A 1 938 ? -46.685 10.644 50.560 1.00 72.81 938 ILE A CA 1
ATOM 7470 C C . ILE A 1 938 ? -46.447 9.183 50.966 1.00 72.81 938 ILE A C 1
ATOM 7472 O O . ILE A 1 938 ? -45.537 8.913 51.745 1.00 72.81 938 ILE A O 1
ATOM 7476 N N . LEU A 1 939 ? -47.200 8.228 50.410 1.00 74.06 939 LEU A N 1
ATOM 7477 C CA . LEU A 1 939 ? -47.007 6.796 50.674 1.00 74.06 939 LEU A CA 1
ATOM 7478 C C . LEU A 1 939 ? -45.620 6.306 50.237 1.00 74.06 939 LEU A C 1
ATOM 7480 O O . LEU A 1 939 ? -45.002 5.516 50.945 1.00 74.06 939 LEU A O 1
ATOM 7484 N N . PHE A 1 940 ? -45.104 6.807 49.113 1.00 69.56 940 PHE A N 1
ATOM 7485 C CA . PHE A 1 940 ? -43.747 6.511 48.652 1.00 69.56 940 PHE A CA 1
ATOM 7486 C C . PHE A 1 940 ? -42.680 7.059 49.608 1.00 69.56 940 PHE A C 1
ATOM 7488 O O . PHE A 1 940 ? -41.746 6.338 49.953 1.00 69.56 940 PHE A O 1
ATOM 7495 N N . VAL A 1 941 ? -42.837 8.302 50.082 1.00 70.12 941 VAL A N 1
ATOM 7496 C CA . VAL A 1 941 ? -41.942 8.909 51.084 1.00 70.12 941 VAL A CA 1
ATOM 7497 C C . VAL A 1 941 ? -41.957 8.105 52.385 1.00 70.12 941 VAL A C 1
ATOM 7499 O O . VAL A 1 941 ? -40.896 7.836 52.946 1.00 70.12 941 VAL A O 1
ATOM 7502 N N . ILE A 1 942 ? -43.137 7.665 52.832 1.00 72.81 942 ILE A N 1
ATOM 7503 C CA . ILE A 1 942 ? -43.298 6.806 54.013 1.00 72.81 942 ILE A CA 1
ATOM 7504 C C . ILE A 1 942 ? -42.610 5.452 53.798 1.00 72.81 942 ILE A C 1
ATOM 7506 O O . ILE A 1 942 ? -41.856 5.017 54.664 1.00 72.81 942 ILE A O 1
ATOM 7510 N N . GLY A 1 943 ? -42.807 4.808 52.643 1.00 69.69 943 GLY A N 1
ATOM 7511 C CA . GLY A 1 943 ? -42.156 3.539 52.302 1.00 69.69 943 GLY A CA 1
ATOM 7512 C C . GLY A 1 943 ? -40.629 3.639 52.284 1.00 69.69 943 GLY A C 1
ATOM 7513 O O . GLY A 1 943 ? -39.937 2.732 52.741 1.00 69.69 943 GLY A O 1
ATOM 7514 N N . PHE A 1 944 ? -40.090 4.775 51.843 1.00 65.69 944 PHE A N 1
ATOM 7515 C CA . PHE A 1 944 ? -38.653 5.037 51.872 1.00 65.69 944 PHE A CA 1
ATOM 7516 C C . PHE A 1 944 ? -38.119 5.319 53.277 1.00 65.69 944 PHE A C 1
ATOM 7518 O O . PHE A 1 944 ? -37.032 4.867 53.639 1.00 65.69 944 PHE A O 1
ATOM 7525 N N . TRP A 1 945 ? -38.881 6.056 54.085 1.00 67.25 945 TRP A N 1
ATOM 7526 C CA . TRP A 1 945 ? -38.558 6.285 55.491 1.00 67.25 945 TRP A CA 1
ATOM 7527 C C . TRP A 1 945 ? -38.540 4.958 56.265 1.00 67.25 945 TRP A C 1
ATOM 7529 O O . TRP A 1 945 ? -37.629 4.707 57.053 1.00 67.25 945 TRP A O 1
ATOM 7539 N N . PHE A 1 946 ? -39.472 4.058 55.939 1.00 67.19 946 PHE A N 1
ATOM 7540 C CA . PHE A 1 946 ? -39.520 2.688 56.441 1.00 67.19 946 PHE A CA 1
ATOM 7541 C C . PHE A 1 946 ? -38.312 1.853 55.978 1.00 67.19 946 PHE A C 1
ATOM 7543 O O . PHE A 1 946 ? -37.681 1.184 56.791 1.00 67.19 946 PHE A O 1
ATOM 7550 N N . ALA A 1 947 ? -37.920 1.945 54.703 1.00 64.06 947 ALA A N 1
ATOM 7551 C CA . ALA A 1 947 ? -36.730 1.272 54.171 1.00 64.06 947 ALA A CA 1
ATOM 7552 C C . ALA A 1 947 ? -35.422 1.741 54.836 1.00 64.06 947 ALA A C 1
ATOM 7554 O O . ALA A 1 947 ? -34.537 0.928 55.094 1.00 64.06 947 ALA A O 1
ATOM 7555 N N . LYS A 1 948 ? -35.311 3.037 55.163 1.00 62.25 948 LYS A N 1
ATOM 7556 C CA . LYS A 1 948 ? -34.168 3.606 55.900 1.00 62.25 948 LYS A CA 1
ATOM 7557 C C . LYS A 1 948 ? -34.107 3.117 57.350 1.00 62.25 948 LYS A C 1
ATOM 7559 O O . LYS A 1 948 ? -33.017 2.939 57.885 1.00 62.25 948 LYS A O 1
ATOM 7564 N N . ALA A 1 949 ? -35.260 2.915 57.983 1.00 68.00 949 ALA A N 1
ATOM 7565 C CA . ALA A 1 949 ? -35.342 2.434 59.359 1.00 68.00 949 ALA A CA 1
ATOM 7566 C C . ALA A 1 949 ? -35.010 0.932 59.500 1.00 68.00 949 ALA A C 1
ATOM 7568 O O . ALA A 1 949 ? -34.638 0.504 60.590 1.00 68.00 949 ALA A O 1
ATOM 7569 N N . TYR A 1 950 ? -35.098 0.144 58.416 1.00 68.19 950 TYR A N 1
ATOM 7570 C CA . TYR A 1 950 ? -34.929 -1.317 58.443 1.00 68.19 950 TYR A CA 1
ATOM 7571 C C . TYR A 1 950 ? -34.062 -1.847 57.277 1.00 68.19 950 TYR A C 1
ATOM 7573 O O . TYR A 1 950 ? -34.600 -2.434 56.340 1.00 68.19 950 TYR A O 1
ATOM 7581 N N . PRO A 1 951 ? -32.723 -1.697 57.328 1.00 58.16 951 PRO A N 1
ATOM 7582 C CA . PRO A 1 951 ? -31.814 -1.947 56.198 1.00 58.16 951 PRO A CA 1
ATOM 7583 C C . PRO A 1 951 ? -31.552 -3.425 55.834 1.00 58.16 951 PRO A C 1
ATOM 7585 O O . PRO A 1 951 ? -30.792 -3.682 54.907 1.00 58.16 951 PRO A O 1
ATOM 7588 N N . GLN A 1 952 ? -32.159 -4.407 56.512 1.00 64.38 952 GLN A N 1
ATOM 7589 C CA . GLN A 1 952 ? -31.860 -5.838 56.312 1.00 64.38 952 GLN A CA 1
ATOM 7590 C C . GLN A 1 952 ? -32.882 -6.624 55.466 1.00 64.38 952 GLN A C 1
ATOM 7592 O O . GLN A 1 952 ? -32.802 -7.849 55.409 1.00 64.38 952 GLN A O 1
ATOM 7597 N N . ASN A 1 953 ? -33.844 -5.975 54.801 1.00 64.94 953 ASN A N 1
ATOM 7598 C CA . ASN A 1 953 ? -34.815 -6.681 53.958 1.00 64.94 953 ASN A CA 1
ATOM 7599 C C . ASN A 1 953 ? -34.570 -6.445 52.454 1.00 64.94 953 ASN A C 1
ATOM 7601 O O . ASN A 1 953 ? -33.908 -5.500 52.028 1.00 64.94 953 ASN A O 1
ATOM 7605 N N . TRP A 1 954 ? -35.082 -7.348 51.614 1.00 68.81 954 TRP A N 1
ATOM 7606 C CA . TRP A 1 954 ? -34.875 -7.273 50.161 1.00 68.81 954 TRP A CA 1
ATOM 7607 C C . TRP A 1 954 ? -35.410 -5.956 49.564 1.00 68.81 954 TRP A C 1
ATOM 7609 O O . TRP A 1 954 ? -34.818 -5.414 48.632 1.00 68.81 954 TRP A O 1
ATOM 7619 N N . LEU A 1 955 ? -36.484 -5.411 50.148 1.00 61.38 955 LEU A N 1
ATOM 7620 C CA . LEU A 1 955 ? -37.110 -4.158 49.734 1.00 61.38 955 LEU A CA 1
ATOM 7621 C C . LEU A 1 955 ? -36.245 -2.940 50.096 1.00 61.38 955 LEU A C 1
ATOM 7623 O O . LEU A 1 955 ? -36.155 -2.009 49.303 1.00 61.38 955 LEU A O 1
ATOM 7627 N N . SER A 1 956 ? -35.564 -2.949 51.245 1.00 62.91 956 SER A N 1
ATOM 7628 C CA . SER A 1 956 ? -34.653 -1.888 51.677 1.00 62.91 956 SER A CA 1
ATOM 7629 C C . SER A 1 956 ? -33.377 -1.877 50.848 1.00 62.91 956 SER A C 1
ATOM 7631 O O . SER A 1 956 ? -32.944 -0.805 50.443 1.00 62.91 956 SER A O 1
ATOM 7633 N N . ASN A 1 957 ? -32.820 -3.046 50.512 1.00 61.34 957 ASN A N 1
ATOM 7634 C CA . ASN A 1 957 ? -31.663 -3.152 49.615 1.00 61.34 957 ASN A CA 1
ATOM 7635 C C . ASN A 1 957 ? -31.995 -2.734 48.177 1.00 61.34 957 ASN A C 1
ATOM 7637 O O . ASN A 1 957 ? -31.167 -2.118 47.511 1.00 61.34 957 ASN A O 1
ATOM 7641 N N . TRP A 1 958 ? -33.207 -3.029 47.704 1.00 62.84 958 TRP A N 1
ATOM 7642 C CA . TRP A 1 958 ? -33.690 -2.574 46.402 1.00 62.84 958 TRP A CA 1
ATOM 7643 C C . TRP A 1 958 ? -33.963 -1.059 46.387 1.00 62.84 958 TRP A C 1
ATOM 7645 O O . TRP A 1 958 ? -33.513 -0.367 45.478 1.00 62.84 958 TRP A O 1
ATOM 7655 N N . LEU A 1 959 ? -34.624 -0.512 47.417 1.00 59.12 959 LEU A N 1
ATOM 7656 C CA . LEU A 1 959 ? -34.917 0.925 47.528 1.00 59.12 959 LEU A CA 1
ATOM 7657 C C . LEU A 1 959 ? -33.658 1.772 47.787 1.00 59.12 959 LEU A C 1
ATOM 7659 O O . LEU A 1 959 ? -33.555 2.878 47.260 1.00 59.12 959 LEU A O 1
ATOM 7663 N N . ALA A 1 960 ? -32.665 1.269 48.528 1.00 59.47 960 ALA A N 1
ATOM 7664 C CA . ALA A 1 960 ? -31.417 1.986 48.812 1.00 59.47 960 ALA A CA 1
ATOM 7665 C C . ALA A 1 960 ? -30.617 2.349 47.546 1.00 59.47 960 ALA A C 1
ATOM 7667 O O . ALA A 1 960 ? -29.947 3.381 47.535 1.00 59.47 960 ALA A O 1
ATOM 7668 N N . GLN A 1 961 ? -30.752 1.579 46.458 1.00 55.69 961 GLN A N 1
ATOM 7669 C CA . GLN A 1 961 ? -30.108 1.863 45.164 1.00 55.69 961 GLN A CA 1
ATOM 7670 C C . GLN A 1 961 ? -30.586 3.174 44.515 1.00 55.69 961 GLN A C 1
ATOM 7672 O O . GLN A 1 961 ? -29.916 3.706 43.634 1.00 55.69 961 GLN A O 1
ATOM 7677 N N . PHE A 1 962 ? -31.729 3.715 44.947 1.00 55.47 962 PHE A N 1
ATOM 7678 C CA . PHE A 1 962 ? -32.328 4.926 44.380 1.00 55.47 962 PHE A CA 1
ATOM 7679 C C . PHE A 1 962 ? -32.060 6.192 45.221 1.00 55.47 962 PHE A C 1
ATOM 7681 O O . PHE A 1 962 ? -32.468 7.289 44.835 1.00 55.47 962 PHE A O 1
ATOM 7688 N N . TYR A 1 963 ? -31.364 6.080 46.360 1.00 52.25 963 TYR A N 1
ATOM 7689 C CA . TYR A 1 963 ? -31.049 7.183 47.281 1.00 52.25 963 TYR A CA 1
ATOM 7690 C C . TYR A 1 963 ? -29.706 7.865 46.934 1.00 52.25 963 TYR A C 1
ATOM 7692 O O . TYR A 1 963 ? -28.763 7.163 46.582 1.00 52.25 963 TYR A O 1
ATOM 7700 N N . PRO A 1 964 ? -29.554 9.206 47.034 1.00 53.47 964 PRO A N 1
ATOM 7701 C CA . PRO A 1 964 ? -30.528 10.238 47.424 1.00 53.47 964 PRO A CA 1
ATOM 7702 C C . PRO A 1 964 ? -31.337 10.832 46.248 1.00 53.47 964 PRO A C 1
ATOM 7704 O O . PRO A 1 964 ? -32.020 11.844 46.398 1.00 53.47 964 PRO A O 1
ATOM 7707 N N . TRP A 1 965 ? -31.283 10.218 45.068 1.00 54.62 965 TRP A N 1
ATOM 7708 C CA . TRP A 1 965 ? -31.686 10.833 43.799 1.00 54.62 965 TRP A CA 1
ATOM 7709 C C . TRP A 1 965 ? -33.205 11.012 43.594 1.00 54.62 965 TRP A C 1
ATOM 7711 O O . TRP A 1 965 ? -33.601 11.745 42.692 1.00 54.62 965 TRP A O 1
ATOM 7721 N N . TRP A 1 966 ? -34.069 10.404 44.421 1.00 59.78 966 TRP A N 1
ATOM 7722 C CA . TRP A 1 966 ? -35.539 10.443 44.271 1.00 59.78 966 TRP A CA 1
ATOM 7723 C C . TRP A 1 966 ? -36.255 11.559 45.063 1.00 59.78 966 TRP A C 1
ATOM 7725 O O . TRP A 1 966 ? -37.382 11.922 44.715 1.00 59.78 966 TRP A O 1
ATOM 7735 N N . LEU A 1 967 ? -35.610 12.153 46.080 1.00 58.69 967 LEU A N 1
ATOM 7736 C CA . LEU A 1 967 ? -36.166 13.289 46.839 1.00 58.69 967 LEU A CA 1
ATOM 7737 C C . LEU A 1 967 ? -36.412 14.501 45.934 1.00 58.69 967 LEU A C 1
ATOM 7739 O O . LEU A 1 967 ? -37.408 15.210 46.082 1.00 58.69 967 LEU A O 1
ATOM 7743 N N . VAL A 1 968 ? -35.533 14.702 44.953 1.00 56.66 968 VAL A N 1
ATOM 7744 C CA . VAL A 1 968 ? -35.660 15.758 43.947 1.00 56.66 968 VAL A CA 1
ATOM 7745 C C . VAL A 1 968 ? -36.897 15.519 43.056 1.00 56.66 968 VAL A C 1
ATOM 7747 O O . VAL A 1 968 ? -37.768 16.387 43.046 1.00 56.66 968 VAL A O 1
ATOM 7750 N N . PRO A 1 969 ? -37.085 14.353 42.398 1.00 55.81 969 PRO A N 1
ATOM 7751 C CA . PRO A 1 969 ? -38.319 14.000 41.693 1.00 55.81 969 PRO A CA 1
ATOM 7752 C C . PRO A 1 969 ? -39.595 14.130 42.526 1.00 55.81 969 PRO A C 1
ATOM 7754 O O . PRO A 1 969 ? -40.567 14.698 42.041 1.00 55.81 969 PRO A O 1
ATOM 7757 N N . ALA A 1 970 ? -39.614 13.649 43.773 1.00 62.84 970 ALA A N 1
ATOM 7758 C CA . ALA A 1 970 ? -40.805 13.719 44.623 1.00 62.84 970 ALA A CA 1
ATOM 7759 C C . ALA A 1 970 ? -41.185 15.171 44.965 1.00 62.84 970 ALA A C 1
ATOM 7761 O O . ALA A 1 970 ? -42.357 15.545 44.889 1.00 62.84 970 ALA A O 1
ATOM 7762 N N . THR A 1 971 ? -40.188 16.011 45.260 1.00 64.75 971 THR A N 1
ATOM 7763 C CA . THR A 1 971 ? -40.380 17.451 45.498 1.00 64.75 971 THR A CA 1
ATOM 7764 C C . THR A 1 971 ? -40.843 18.158 44.221 1.00 64.75 971 THR A C 1
ATOM 7766 O O . THR A 1 971 ? -41.771 18.962 44.263 1.00 64.75 971 THR A O 1
ATOM 7769 N N . LEU A 1 972 ? -40.269 17.812 43.065 1.00 61.38 972 LEU A N 1
ATOM 7770 C CA . LEU A 1 972 ? -40.688 18.339 41.764 1.00 61.38 972 LEU A CA 1
ATOM 7771 C C . LEU A 1 972 ? -42.121 17.927 41.406 1.00 61.38 972 LEU A C 1
ATOM 7773 O O . LEU A 1 972 ? -42.871 18.756 40.903 1.00 61.38 972 LEU A O 1
ATOM 7777 N N . VAL A 1 973 ? -42.534 16.691 41.704 1.00 66.25 973 VAL A N 1
ATOM 7778 C CA . VAL A 1 973 ? -43.917 16.218 41.519 1.00 66.25 973 VAL A CA 1
ATOM 7779 C C . VAL A 1 973 ? -44.873 16.977 42.439 1.00 66.25 973 VAL A C 1
ATOM 7781 O O . VAL A 1 973 ? -45.928 17.412 41.987 1.00 66.25 973 VAL A O 1
ATOM 7784 N N . PHE A 1 974 ? -44.504 17.208 43.700 1.00 68.25 974 PHE A N 1
ATOM 7785 C CA . PHE A 1 974 ? -45.314 17.986 44.640 1.00 68.25 974 PHE A CA 1
ATOM 7786 C C . PHE A 1 974 ? -45.479 19.451 44.197 1.00 68.25 974 PHE A C 1
ATOM 7788 O O . PHE A 1 974 ? -46.598 19.963 44.137 1.00 68.25 974 PHE A O 1
ATOM 7795 N N . VAL A 1 975 ? -44.385 20.110 43.798 1.00 68.06 975 VAL A N 1
ATOM 7796 C CA . VAL A 1 975 ? -44.401 21.478 43.250 1.00 68.06 975 VAL A CA 1
ATOM 7797 C C . VAL A 1 975 ? -45.197 21.537 41.943 1.00 68.06 975 VAL A C 1
ATOM 7799 O O . VAL A 1 975 ? -46.006 22.445 41.757 1.00 68.06 975 VAL A O 1
ATOM 7802 N N . ALA A 1 976 ? -45.042 20.545 41.063 1.00 64.75 976 ALA A N 1
ATOM 7803 C CA . ALA A 1 976 ? -45.812 20.447 39.829 1.00 64.75 976 ALA A CA 1
ATOM 7804 C C . ALA A 1 976 ? -47.311 20.309 40.112 1.00 64.75 976 ALA A C 1
ATOM 7806 O O . ALA A 1 976 ? -48.099 20.997 39.476 1.00 64.75 976 ALA A O 1
ATOM 7807 N N . VAL A 1 977 ? -47.715 19.499 41.097 1.00 66.62 977 VAL A N 1
ATOM 7808 C CA . VAL A 1 977 ? -49.119 19.362 41.520 1.00 66.62 977 VAL A CA 1
ATOM 7809 C C . VAL A 1 977 ? -49.679 20.684 42.066 1.00 66.62 977 VAL A C 1
ATOM 7811 O O . VAL A 1 977 ? -50.824 21.023 41.768 1.00 66.62 977 VAL A O 1
ATOM 7814 N N . LEU A 1 978 ? -48.883 21.476 42.793 1.00 66.50 978 LEU A N 1
ATOM 7815 C CA . LEU A 1 978 ? -49.290 22.800 43.286 1.00 66.50 978 LEU A CA 1
ATOM 7816 C C . LEU A 1 978 ? -49.455 23.829 42.158 1.00 66.50 978 LEU A C 1
ATOM 7818 O O . LEU A 1 978 ? -50.452 24.552 42.127 1.00 66.50 978 LEU A O 1
ATOM 7822 N N . ILE A 1 979 ? -48.529 23.848 41.194 1.00 66.69 979 ILE A N 1
ATOM 7823 C CA . ILE A 1 979 ? -48.618 24.671 39.974 1.00 66.69 979 ILE A CA 1
ATOM 7824 C C . ILE A 1 979 ? -49.774 24.196 39.075 1.00 66.69 979 ILE A C 1
ATOM 7826 O O . ILE A 1 979 ? -50.353 24.982 38.325 1.00 66.69 979 ILE A O 1
ATOM 7830 N N . TRP A 1 980 ? -50.147 22.917 39.170 1.00 66.31 980 TRP A N 1
ATOM 7831 C CA . TRP A 1 980 ? -51.188 22.293 38.361 1.00 66.31 980 TRP A CA 1
ATOM 7832 C C . TRP A 1 980 ? -52.611 22.674 38.772 1.00 66.31 980 TRP A C 1
ATOM 7834 O O . TRP A 1 980 ? -53.492 22.724 37.918 1.00 66.31 980 TRP A O 1
ATOM 7844 N N . LEU A 1 981 ? -52.855 22.994 40.044 1.00 67.00 981 LEU A N 1
ATOM 7845 C CA . LEU A 1 981 ? -54.186 23.318 40.572 1.00 67.00 981 LEU A CA 1
ATOM 7846 C C . LEU A 1 981 ? -54.861 24.584 39.984 1.00 67.00 981 LEU A C 1
ATOM 7848 O O . LEU A 1 981 ? -56.082 24.533 39.813 1.00 67.00 981 LEU A O 1
ATOM 7852 N N . PRO A 1 982 ? -54.151 25.690 39.666 1.00 68.50 982 PRO A N 1
ATOM 7853 C CA . PRO A 1 982 ? -54.746 26.895 39.067 1.00 68.50 982 PRO A CA 1
ATOM 7854 C C . PRO A 1 982 ? -54.753 26.933 37.523 1.00 68.50 982 PRO A C 1
ATOM 7856 O O . PRO A 1 982 ? -55.278 27.882 36.940 1.00 68.50 982 PRO A O 1
ATOM 7859 N N . LEU A 1 983 ? -54.162 25.950 36.832 1.00 70.44 983 LEU A N 1
ATOM 7860 C CA . LEU A 1 983 ? -53.987 26.003 35.374 1.00 70.44 983 LEU A CA 1
ATOM 7861 C C . LEU A 1 983 ? -55.302 25.789 34.605 1.00 70.44 983 LEU A C 1
ATOM 7863 O O . LEU A 1 983 ? -56.038 24.826 34.828 1.00 70.44 983 LEU A O 1
ATOM 7867 N N . SER A 1 984 ? -55.571 26.665 33.631 1.00 74.25 984 SER A N 1
ATOM 7868 C CA . SER A 1 984 ? -56.743 26.547 32.758 1.00 74.25 984 SER A CA 1
ATOM 7869 C C . SER A 1 984 ? -56.627 25.348 31.808 1.00 74.25 984 SER A C 1
ATOM 7871 O O . SER A 1 984 ? -55.535 24.899 31.449 1.00 74.25 984 SER A O 1
ATOM 7873 N N . ARG A 1 985 ? -57.770 24.847 31.321 1.00 70.06 985 ARG A N 1
ATOM 7874 C CA . ARG A 1 985 ? -57.827 23.700 30.392 1.00 70.06 985 ARG A CA 1
ATOM 7875 C C . ARG A 1 985 ? -57.009 23.910 29.110 1.00 70.06 985 ARG A C 1
ATOM 7877 O O . ARG A 1 985 ? -56.488 22.946 28.552 1.00 70.06 985 ARG A O 1
ATOM 7884 N N . TRP A 1 986 ? -56.896 25.157 28.654 1.00 75.44 986 TRP A N 1
ATOM 7885 C CA . TRP A 1 986 ? -56.104 25.529 27.481 1.00 75.44 986 TRP A CA 1
ATOM 7886 C C . TRP A 1 986 ? -54.605 25.301 27.715 1.00 75.44 986 TRP A C 1
ATOM 7888 O O . TRP A 1 986 ? -53.950 24.638 26.908 1.00 75.44 986 TRP A O 1
ATOM 7898 N N . TRP A 1 987 ? -54.086 25.755 28.859 1.00 77.19 987 TRP A N 1
ATOM 7899 C CA . TRP A 1 987 ? -52.691 25.545 29.245 1.00 77.19 987 TRP A CA 1
ATOM 7900 C C . TRP A 1 987 ? -52.392 24.083 29.580 1.00 77.19 987 TRP A C 1
ATOM 7902 O O . TRP A 1 987 ? -51.359 23.572 29.158 1.00 77.19 987 TRP A O 1
ATOM 7912 N N . MET A 1 988 ? -53.314 23.371 30.241 1.00 72.00 988 MET A N 1
ATOM 7913 C CA . MET A 1 988 ? -53.141 21.942 30.531 1.00 72.00 988 MET A CA 1
ATOM 7914 C C . MET A 1 988 ? -52.942 21.114 29.261 1.00 72.00 988 MET A C 1
ATOM 7916 O O . MET A 1 988 ? -52.011 20.318 29.201 1.00 72.00 988 MET A O 1
ATOM 7920 N N . ARG A 1 989 ? -53.752 21.332 28.215 1.00 75.50 989 ARG A N 1
ATOM 7921 C CA . ARG A 1 989 ? -53.576 20.629 26.931 1.00 75.50 989 ARG A CA 1
ATOM 7922 C C . ARG A 1 989 ? -52.223 20.926 26.289 1.00 75.50 989 ARG A C 1
ATOM 7924 O O . ARG A 1 989 ? -51.556 19.997 25.852 1.00 75.50 989 ARG A O 1
ATOM 7931 N N . ARG A 1 990 ? -51.789 22.191 26.275 1.00 78.88 990 ARG A N 1
ATOM 7932 C CA . ARG A 1 990 ? -50.476 22.584 25.731 1.00 78.88 990 ARG A CA 1
ATOM 7933 C C . ARG A 1 990 ? -49.325 21.925 26.495 1.00 78.88 990 ARG A C 1
ATOM 7935 O O . ARG A 1 990 ? -48.438 21.363 25.866 1.00 78.88 990 ARG A O 1
ATOM 7942 N N . ILE A 1 991 ? -49.380 21.926 27.828 1.00 79.88 991 ILE A N 1
ATOM 7943 C CA . ILE A 1 991 ? -48.390 21.259 28.686 1.00 79.88 991 ILE A CA 1
ATOM 7944 C C . ILE A 1 991 ? -48.409 19.742 28.462 1.00 79.88 991 ILE A C 1
ATOM 7946 O O . ILE A 1 991 ? -47.349 19.137 28.368 1.00 79.88 991 ILE A O 1
ATOM 7950 N N . SER A 1 992 ? -49.585 19.133 28.291 1.00 74.56 992 SER A N 1
ATOM 7951 C CA . SER A 1 992 ? -49.713 17.694 28.010 1.00 74.56 992 SER A CA 1
ATOM 7952 C C . SER A 1 992 ? -49.092 17.308 26.673 1.00 74.56 992 SER A C 1
ATOM 7954 O O . SER A 1 992 ? -48.419 16.286 26.587 1.00 74.56 992 SER A O 1
ATOM 7956 N N . TYR A 1 993 ? -49.303 18.122 25.632 1.00 80.50 993 TYR A N 1
ATOM 7957 C CA . TYR A 1 993 ? -48.685 17.909 24.325 1.00 80.50 993 TYR A CA 1
ATOM 7958 C C . TYR A 1 993 ? -47.170 18.088 24.395 1.00 80.50 993 TYR A C 1
ATOM 7960 O O . TYR A 1 993 ? -46.445 17.258 23.861 1.00 80.50 993 TYR A O 1
ATOM 7968 N N . LEU A 1 994 ? -46.684 19.107 25.109 1.00 81.44 994 LEU A N 1
ATOM 7969 C CA . LEU A 1 994 ? -45.251 19.291 25.346 1.00 81.44 994 LEU A CA 1
ATOM 7970 C C . LEU A 1 994 ? -44.646 18.119 26.131 1.00 81.44 994 LEU A C 1
ATOM 7972 O O . LEU A 1 994 ? -43.572 17.652 25.773 1.00 81.44 994 LEU A O 1
ATOM 7976 N N . GLN A 1 995 ? -45.341 17.599 27.147 1.00 78.38 995 GLN A N 1
ATOM 7977 C CA . GLN A 1 995 ? -44.916 16.412 27.895 1.00 78.38 995 GLN A CA 1
ATOM 7978 C C . GLN A 1 995 ? -44.944 15.142 27.046 1.00 78.38 995 GLN A C 1
ATOM 7980 O O . GLN A 1 995 ? -44.042 14.328 27.178 1.00 78.38 995 GLN A O 1
ATOM 7985 N N . LEU A 1 996 ? -45.932 14.976 26.162 1.00 78.94 996 LEU A N 1
ATOM 7986 C CA . LEU A 1 996 ? -46.000 13.836 25.245 1.00 78.94 996 LEU A CA 1
ATOM 7987 C C . LEU A 1 996 ? -44.851 13.885 24.230 1.00 78.94 996 LEU A C 1
ATOM 7989 O O . LEU A 1 996 ? -44.179 12.883 24.009 1.00 78.94 996 LEU A O 1
ATOM 7993 N N . ILE A 1 997 ? -44.592 15.064 23.656 1.00 80.88 997 ILE A N 1
ATOM 7994 C CA . ILE A 1 997 ? -43.456 15.301 22.760 1.00 80.88 997 ILE A CA 1
ATOM 7995 C C . ILE A 1 997 ? -42.149 15.034 23.512 1.00 80.88 997 ILE A C 1
ATOM 7997 O O . ILE A 1 997 ? -41.300 14.313 23.004 1.00 80.88 997 ILE A O 1
ATOM 8001 N N . ALA A 1 998 ? -41.999 15.531 24.742 1.00 78.12 998 ALA A N 1
ATOM 8002 C CA . ALA A 1 998 ? -40.827 15.258 25.570 1.00 78.12 998 ALA A CA 1
ATOM 8003 C C . ALA A 1 998 ? -40.686 13.764 25.907 1.00 78.12 998 ALA A C 1
ATOM 8005 O O . ALA A 1 998 ? -39.583 13.238 25.829 1.00 78.12 998 ALA A O 1
ATOM 8006 N N . ALA A 1 999 ? -41.778 13.060 26.222 1.00 77.19 999 ALA A N 1
ATOM 8007 C CA . ALA A 1 999 ? -41.780 11.621 26.486 1.00 77.19 999 ALA A CA 1
ATOM 8008 C C . ALA A 1 999 ? -41.318 10.825 25.262 1.00 77.19 999 ALA A C 1
ATOM 8010 O O . ALA A 1 999 ? -40.481 9.933 25.399 1.00 77.19 999 ALA A O 1
ATOM 8011 N N . LEU A 1 1000 ? -41.824 11.179 24.076 1.00 79.50 1000 LEU A N 1
ATOM 8012 C CA . LEU A 1 1000 ? -41.436 10.577 22.802 1.00 79.50 1000 LEU A CA 1
ATOM 8013 C C . LEU A 1 1000 ? -39.979 10.892 22.455 1.00 79.50 1000 LEU A C 1
ATOM 8015 O O . LEU A 1 1000 ? -39.250 9.982 22.086 1.00 79.50 1000 LEU A O 1
ATOM 8019 N N . LEU A 1 1001 ? -39.526 12.138 22.622 1.00 76.25 1001 LEU A N 1
ATOM 8020 C CA . LEU A 1 1001 ? -38.142 12.540 22.346 1.00 76.25 1001 LEU A CA 1
ATOM 8021 C C . LEU A 1 1001 ? -37.144 11.907 23.324 1.00 76.25 1001 LEU A C 1
ATOM 8023 O O . LEU A 1 1001 ? -36.093 11.443 22.896 1.00 76.25 1001 LEU A O 1
ATOM 8027 N N . ILE A 1 1002 ? -37.467 11.848 24.620 1.00 72.38 1002 ILE A N 1
ATOM 8028 C CA . ILE A 1 1002 ? -36.634 11.194 25.641 1.00 72.38 1002 ILE A CA 1
ATOM 8029 C C . ILE A 1 1002 ? -36.631 9.681 25.421 1.00 72.38 1002 ILE A C 1
ATOM 8031 O O . ILE A 1 1002 ? -35.569 9.071 25.430 1.00 72.38 1002 ILE A O 1
ATOM 8035 N N . GLY A 1 1003 ? -37.793 9.074 25.167 1.00 70.56 1003 GLY A N 1
ATOM 8036 C CA . GLY A 1 1003 ? -37.907 7.648 24.856 1.00 70.56 1003 GLY A CA 1
ATOM 8037 C C . GLY A 1 1003 ? -37.126 7.273 23.597 1.00 70.56 1003 GLY A C 1
ATOM 8038 O O . GLY A 1 1003 ? -36.318 6.350 23.638 1.00 70.56 1003 GLY A O 1
ATOM 8039 N N . ALA A 1 1004 ? -37.290 8.040 22.516 1.00 71.25 1004 ALA A N 1
ATOM 8040 C CA . ALA A 1 1004 ? -36.530 7.877 21.282 1.00 71.25 1004 ALA A CA 1
ATOM 8041 C C . ALA A 1 1004 ? -35.032 8.106 21.506 1.00 71.25 1004 ALA A C 1
ATOM 8043 O O . ALA A 1 1004 ? -34.238 7.302 21.047 1.00 71.25 1004 ALA A O 1
ATOM 8044 N N . GLY A 1 1005 ? -34.624 9.136 22.253 1.00 67.06 1005 GLY A N 1
ATOM 8045 C CA . GLY A 1 1005 ? -33.217 9.400 22.575 1.00 67.06 1005 GLY A CA 1
ATOM 8046 C C . GLY A 1 1005 ? -32.568 8.292 23.410 1.00 67.06 1005 GLY A C 1
ATOM 8047 O O . GLY A 1 1005 ? -31.399 7.973 23.220 1.00 67.06 1005 GLY A O 1
ATOM 8048 N N . ILE A 1 1006 ? -33.332 7.655 24.295 1.00 68.44 1006 ILE A N 1
ATOM 8049 C CA . ILE A 1 1006 ? -32.886 6.519 25.102 1.00 68.44 1006 ILE A CA 1
ATOM 8050 C C . ILE A 1 1006 ? -32.793 5.237 24.266 1.00 68.44 1006 ILE A C 1
ATOM 8052 O O . ILE A 1 1006 ? -31.772 4.554 24.330 1.00 68.44 1006 ILE A O 1
ATOM 8056 N N . TYR A 1 1007 ? -33.815 4.925 23.461 1.00 68.38 1007 TYR A N 1
ATOM 8057 C CA . TYR A 1 1007 ? -33.787 3.799 22.517 1.00 68.38 1007 TYR A CA 1
ATOM 8058 C C . TYR A 1 1007 ? -32.685 3.970 21.468 1.00 68.38 1007 TYR A C 1
ATOM 8060 O O . TYR A 1 1007 ? -32.018 3.001 21.109 1.00 68.38 1007 TYR A O 1
ATOM 8068 N N . PHE A 1 1008 ? -32.461 5.209 21.026 1.00 68.94 1008 PHE A N 1
ATOM 8069 C CA . PHE A 1 1008 ? -31.334 5.598 20.196 1.00 68.94 1008 PHE A CA 1
ATOM 8070 C C . PHE A 1 1008 ? -30.048 5.247 20.925 1.00 68.94 1008 PHE A C 1
ATOM 8072 O O . PHE A 1 1008 ? -29.317 4.397 20.456 1.00 68.94 1008 PHE A O 1
ATOM 8079 N N . ASN A 1 1009 ? -29.814 5.781 22.125 1.00 65.38 1009 ASN A N 1
ATOM 8080 C CA . ASN A 1 1009 ? -28.585 5.548 22.884 1.00 65.38 1009 ASN A CA 1
ATOM 8081 C C . ASN A 1 1009 ? -28.312 4.071 23.229 1.00 65.38 1009 ASN A C 1
ATOM 8083 O O . ASN A 1 1009 ? -27.157 3.680 23.380 1.00 65.38 1009 ASN A O 1
ATOM 8087 N N . ALA A 1 1010 ? -29.365 3.262 23.365 1.00 64.81 1010 ALA A N 1
ATOM 8088 C CA . ALA A 1 1010 ? -29.285 1.819 23.580 1.00 64.81 1010 ALA A CA 1
ATOM 8089 C C . ALA A 1 1010 ? -28.982 1.021 22.296 1.00 64.81 1010 ALA A C 1
ATOM 8091 O O . ALA A 1 1010 ? -28.832 -0.196 22.363 1.00 64.81 1010 ALA A O 1
ATOM 8092 N N . GLY A 1 1011 ? -28.913 1.679 21.135 1.00 62.34 1011 GLY A N 1
ATOM 8093 C CA . GLY A 1 1011 ? -28.674 1.028 19.850 1.00 62.34 1011 GLY A CA 1
ATOM 8094 C C . GLY A 1 1011 ? -29.859 0.194 19.362 1.00 62.34 1011 GLY A C 1
ATOM 8095 O O . GLY A 1 1011 ? -29.669 -0.824 18.710 1.00 62.34 1011 GLY A O 1
ATOM 8096 N N . SER A 1 1012 ? -31.078 0.572 19.759 1.00 66.00 1012 SER A N 1
ATOM 8097 C CA . SER A 1 1012 ? -32.320 -0.171 19.489 1.00 66.00 1012 SER A CA 1
ATOM 8098 C C . SER A 1 1012 ? -33.268 0.554 18.523 1.00 66.00 1012 SER A C 1
ATOM 8100 O O . SER A 1 1012 ? -34.331 0.031 18.198 1.00 66.00 1012 SER A O 1
ATOM 8102 N N . LEU A 1 1013 ? -32.910 1.759 18.063 1.00 65.25 1013 LEU A N 1
ATOM 8103 C CA . LEU A 1 1013 ? -33.519 2.386 16.886 1.00 65.25 1013 LEU A CA 1
ATOM 8104 C C . LEU A 1 1013 ? -32.833 1.767 15.664 1.00 65.25 1013 LEU A C 1
ATOM 8106 O O . LEU A 1 1013 ? -31.631 1.955 15.530 1.00 65.25 1013 LEU A O 1
ATOM 8110 N N . GLY A 1 1014 ? -33.574 0.989 14.868 1.00 67.69 1014 GLY A N 1
ATOM 8111 C CA . GLY A 1 1014 ? -33.063 0.095 13.816 1.00 67.69 1014 GLY A CA 1
ATOM 8112 C C . GLY A 1 1014 ? -32.046 0.683 12.823 1.00 67.69 1014 GLY A C 1
ATOM 8113 O O . GLY A 1 1014 ? -31.761 1.878 12.820 1.00 67.69 1014 GLY A O 1
ATOM 8114 N N . ASP A 1 1015 ? -31.499 -0.189 11.974 1.00 72.38 1015 ASP A N 1
ATOM 8115 C CA . ASP A 1 1015 ? -30.426 0.136 11.026 1.00 72.38 1015 ASP A CA 1
ATOM 8116 C C . ASP A 1 1015 ? -30.692 1.412 10.214 1.00 72.38 1015 ASP A C 1
ATOM 8118 O O . ASP A 1 1015 ? -31.793 1.639 9.707 1.00 72.38 1015 ASP A O 1
ATOM 8122 N N . VAL A 1 1016 ? -29.646 2.214 10.013 1.00 73.81 1016 VAL A N 1
ATOM 8123 C CA . VAL A 1 1016 ? -29.681 3.336 9.069 1.00 73.81 1016 VAL A CA 1
ATOM 8124 C C . VAL A 1 1016 ? -29.158 2.837 7.731 1.00 73.81 1016 VAL A C 1
ATOM 8126 O O . VAL A 1 1016 ? -28.001 2.433 7.637 1.00 73.81 1016 VAL A O 1
ATOM 8129 N N . ARG A 1 1017 ? -29.997 2.878 6.693 1.00 78.00 1017 ARG A N 1
ATOM 8130 C CA . ARG A 1 1017 ? -29.635 2.495 5.322 1.00 78.00 1017 ARG A CA 1
ATOM 8131 C C . ARG A 1 1017 ? -29.822 3.688 4.393 1.00 78.00 1017 ARG A C 1
ATOM 8133 O O . ARG A 1 1017 ? -30.892 4.286 4.366 1.00 78.00 1017 ARG A O 1
ATOM 8140 N N . LEU A 1 1018 ? -28.774 4.044 3.658 1.00 80.56 1018 LEU A N 1
ATOM 8141 C CA . LEU A 1 1018 ? -28.822 5.020 2.573 1.00 80.56 1018 LEU A CA 1
ATOM 8142 C C . LEU A 1 1018 ? -28.691 4.267 1.244 1.00 80.56 1018 LEU A C 1
ATOM 8144 O O . LEU A 1 1018 ? -27.663 3.646 0.980 1.00 80.56 1018 LEU A O 1
ATOM 8148 N N . GLY A 1 1019 ? -29.746 4.310 0.438 1.00 84.75 1019 GLY A N 1
ATOM 8149 C CA . GLY A 1 1019 ? -29.911 3.577 -0.816 1.00 84.75 1019 GLY A CA 1
ATOM 8150 C C . GLY A 1 1019 ? -31.377 3.661 -1.266 1.00 84.75 1019 GLY A C 1
ATOM 8151 O O . GLY A 1 1019 ? -32.098 4.489 -0.710 1.00 84.75 1019 GLY A O 1
ATOM 8152 N N . PRO A 1 1020 ? -31.808 2.851 -2.244 1.00 91.38 1020 PRO A N 1
ATOM 8153 C CA . PRO A 1 1020 ? -31.004 1.911 -3.022 1.00 91.38 1020 PRO A CA 1
ATOM 8154 C C . PRO A 1 1020 ? -30.095 2.631 -4.026 1.00 91.38 1020 PRO A C 1
ATOM 8156 O O . PRO A 1 1020 ? -30.560 3.412 -4.852 1.00 91.38 1020 PRO A O 1
ATOM 8159 N N . ILE A 1 1021 ? -28.786 2.369 -3.970 1.00 93.12 1021 ILE A N 1
ATOM 8160 C CA . ILE A 1 1021 ? -27.846 2.777 -5.022 1.00 93.12 1021 ILE A CA 1
ATOM 8161 C C . ILE A 1 1021 ? -27.966 1.745 -6.154 1.00 93.12 1021 ILE A C 1
ATOM 8163 O O . ILE A 1 1021 ? -27.662 0.571 -5.911 1.00 93.12 1021 ILE A O 1
ATOM 8167 N N . PRO A 1 1022 ? -28.372 2.138 -7.376 1.00 94.25 1022 PRO A N 1
ATOM 8168 C CA . PRO A 1 1022 ? -28.625 1.183 -8.451 1.00 94.25 1022 PRO A CA 1
ATOM 8169 C C . PRO A 1 1022 ? -27.390 0.380 -8.862 1.00 94.25 1022 PRO A C 1
ATOM 8171 O O . PRO A 1 1022 ? -26.251 0.863 -8.799 1.00 94.25 1022 PRO A O 1
ATOM 8174 N N . ALA A 1 1023 ? -27.630 -0.841 -9.341 1.00 93.94 1023 ALA A N 1
ATOM 8175 C CA . ALA A 1 1023 ? -26.620 -1.639 -10.028 1.00 93.94 1023 ALA A CA 1
ATOM 8176 C C . ALA A 1 1023 ? -26.053 -0.871 -11.236 1.00 93.94 1023 ALA A C 1
ATOM 8178 O O . ALA A 1 1023 ? -26.750 -0.085 -11.873 1.00 93.94 1023 ALA A O 1
ATOM 8179 N N . GLY A 1 1024 ? -24.781 -1.087 -11.564 1.00 93.75 1024 GLY A N 1
ATOM 8180 C CA . GLY A 1 1024 ? -24.105 -0.398 -12.663 1.00 93.75 1024 GLY A CA 1
ATOM 8181 C C . GLY A 1 1024 ? -23.545 0.987 -12.308 1.00 93.75 1024 GLY A C 1
ATOM 8182 O O . GLY A 1 1024 ? -22.919 1.621 -13.164 1.00 93.75 1024 GLY A O 1
ATOM 8183 N N . THR A 1 1025 ? -23.695 1.451 -11.064 1.00 95.50 1025 THR A N 1
ATOM 8184 C CA . THR A 1 1025 ? -23.149 2.738 -10.601 1.00 95.50 1025 THR A CA 1
ATOM 8185 C C . THR A 1 1025 ? -21.620 2.654 -10.469 1.00 95.50 1025 THR A C 1
ATOM 8187 O O . THR A 1 1025 ? -21.136 1.769 -9.760 1.00 95.50 1025 THR A O 1
ATOM 8190 N N . PRO A 1 1026 ? -20.824 3.547 -11.100 1.00 96.12 1026 PRO A N 1
ATOM 8191 C CA . PRO A 1 1026 ? -19.387 3.630 -10.870 1.00 96.12 1026 PRO A CA 1
ATOM 8192 C C . PRO A 1 1026 ? -19.078 3.898 -9.398 1.00 96.12 1026 PRO A C 1
ATOM 8194 O O . PRO A 1 1026 ? -19.588 4.863 -8.827 1.00 96.12 1026 PRO A O 1
ATOM 8197 N N . VAL A 1 1027 ? -18.211 3.086 -8.794 1.00 94.62 1027 VAL A N 1
ATOM 8198 C CA . VAL A 1 1027 ? -17.843 3.216 -7.370 1.00 94.62 1027 VAL A CA 1
ATOM 8199 C C . VAL A 1 1027 ? -17.244 4.599 -7.081 1.00 94.62 1027 VAL A C 1
ATOM 8201 O O . VAL A 1 1027 ? -17.647 5.275 -6.130 1.00 94.62 1027 VAL A O 1
ATOM 8204 N N . ASN A 1 1028 ? -16.380 5.077 -7.982 1.00 94.06 1028 ASN A N 1
ATOM 8205 C CA . ASN A 1 1028 ? -15.690 6.364 -7.863 1.00 94.06 1028 ASN A CA 1
ATOM 8206 C C . ASN A 1 1028 ? -16.605 7.593 -7.956 1.00 94.06 1028 ASN A C 1
ATOM 8208 O O . ASN A 1 1028 ? -16.183 8.692 -7.594 1.00 94.06 1028 ASN A O 1
ATOM 8212 N N . LEU A 1 1029 ? -17.870 7.435 -8.367 1.00 93.75 1029 LEU A N 1
ATOM 8213 C CA . LEU A 1 1029 ? -18.846 8.525 -8.312 1.00 93.75 1029 LEU A CA 1
ATOM 8214 C C . LEU A 1 1029 ? -19.124 8.955 -6.863 1.00 93.75 1029 LEU A C 1
ATOM 8216 O O . LEU A 1 1029 ? -19.312 10.142 -6.605 1.00 93.75 1029 LEU A O 1
ATOM 8220 N N . LEU A 1 1030 ? -19.140 7.990 -5.937 1.00 88.56 1030 LEU A N 1
ATOM 8221 C CA . LEU A 1 1030 ? -19.439 8.202 -4.520 1.00 88.56 1030 LEU A CA 1
ATOM 8222 C C . LEU A 1 1030 ? -18.173 8.268 -3.659 1.00 88.56 1030 LEU A C 1
ATOM 8224 O O . LEU A 1 1030 ? -18.123 9.063 -2.724 1.00 88.56 1030 LEU A O 1
ATOM 8228 N N . SER A 1 1031 ? -17.153 7.459 -3.958 1.00 89.00 1031 SER A N 1
ATOM 8229 C CA . SER A 1 1031 ? -15.946 7.388 -3.122 1.00 89.00 1031 SER A CA 1
ATOM 8230 C C . SER A 1 1031 ? -15.004 8.582 -3.286 1.00 89.00 1031 SER A C 1
ATOM 8232 O O . SER A 1 1031 ? -14.225 8.854 -2.378 1.00 89.00 1031 SER A O 1
ATOM 8234 N N . ASN A 1 1032 ? -15.096 9.317 -4.401 1.00 91.50 1032 ASN A N 1
ATOM 8235 C CA . ASN A 1 1032 ? -14.231 10.467 -4.687 1.00 91.50 1032 ASN A CA 1
ATOM 8236 C C . ASN A 1 1032 ? -14.889 11.811 -4.316 1.00 91.50 1032 ASN A C 1
ATOM 8238 O O . ASN A 1 1032 ? -14.711 12.811 -5.011 1.00 91.50 1032 ASN A O 1
ATOM 8242 N N . PHE A 1 1033 ? -15.717 11.848 -3.272 1.00 87.38 1033 PHE A N 1
ATOM 8243 C CA . PHE A 1 1033 ? -16.376 13.076 -2.811 1.00 87.38 1033 PHE A CA 1
ATOM 8244 C C . PHE A 1 1033 ? -15.353 14.166 -2.442 1.00 87.38 1033 PHE A C 1
ATOM 8246 O O . PHE A 1 1033 ? -14.298 13.881 -1.893 1.00 87.38 1033 PHE A O 1
ATOM 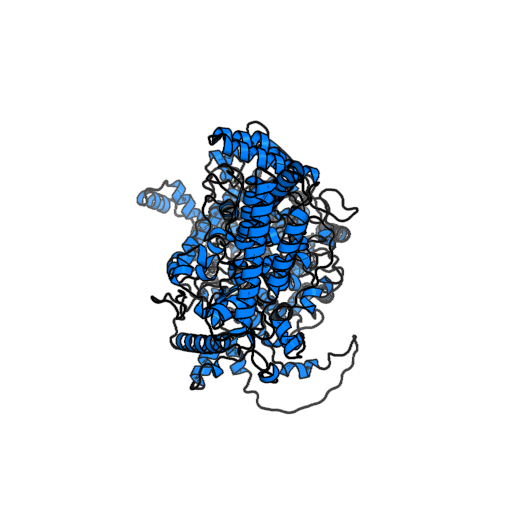8253 N N . ASN A 1 1034 ? -15.649 15.436 -2.715 1.00 88.00 1034 ASN A N 1
ATOM 8254 C CA . ASN A 1 1034 ? -14.765 16.549 -2.381 1.00 88.00 1034 ASN A CA 1
ATOM 8255 C C . ASN A 1 1034 ? -15.241 17.298 -1.120 1.00 88.00 1034 ASN A C 1
ATOM 8257 O O . ASN A 1 1034 ? -16.084 18.197 -1.235 1.00 88.00 1034 ASN A O 1
ATOM 8261 N N . PRO A 1 1035 ? -14.673 17.016 0.070 1.00 82.62 1035 PRO A N 1
ATOM 8262 C CA . PRO A 1 1035 ? -15.005 17.750 1.292 1.00 82.62 1035 PRO A CA 1
ATOM 8263 C C . PRO A 1 1035 ? -14.505 19.203 1.285 1.00 82.62 1035 PRO A C 1
ATOM 8265 O O . PRO A 1 1035 ? -14.983 20.012 2.080 1.00 82.62 1035 PRO A O 1
ATOM 8268 N N . ASP A 1 1036 ? -13.591 19.566 0.376 1.00 83.12 1036 ASP A N 1
ATOM 8269 C CA . ASP A 1 1036 ? -13.099 20.939 0.216 1.00 83.12 1036 ASP A CA 1
ATOM 8270 C C . ASP A 1 1036 ? -13.987 21.788 -0.717 1.00 83.12 1036 ASP A C 1
ATOM 8272 O O . ASP A 1 1036 ? -13.750 22.990 -0.861 1.00 83.12 1036 ASP A O 1
ATOM 8276 N N . ALA A 1 1037 ? -14.997 21.198 -1.373 1.00 86.12 1037 ALA A N 1
ATOM 8277 C CA . ALA A 1 1037 ? -15.894 21.933 -2.267 1.00 86.12 1037 ALA A CA 1
ATOM 8278 C C . ALA A 1 1037 ? -16.687 23.019 -1.509 1.00 86.12 1037 ALA A C 1
ATOM 8280 O O . ALA A 1 1037 ? -16.914 22.884 -0.302 1.00 86.12 1037 ALA A O 1
ATOM 8281 N N . PRO A 1 1038 ? -17.173 24.084 -2.176 1.00 87.81 1038 PRO A N 1
ATOM 8282 C CA . PRO A 1 1038 ? -18.024 25.075 -1.527 1.00 87.81 1038 PRO A CA 1
ATOM 8283 C C . PRO A 1 1038 ? -19.210 24.422 -0.810 1.00 87.81 1038 PRO A C 1
ATOM 8285 O O . PRO A 1 1038 ? -19.896 23.550 -1.343 1.00 87.81 1038 PRO A O 1
ATOM 8288 N N . ARG A 1 1039 ? -19.491 24.863 0.420 1.00 84.50 1039 ARG A N 1
ATOM 8289 C CA . ARG A 1 1039 ? -20.519 24.238 1.270 1.00 84.50 1039 ARG A CA 1
ATOM 8290 C C . ARG A 1 1039 ? -21.915 24.246 0.639 1.00 84.50 1039 ARG A C 1
ATOM 8292 O O . ARG A 1 1039 ? -22.704 23.341 0.896 1.00 84.50 1039 ARG A O 1
ATOM 8299 N N . ALA A 1 1040 ? -22.223 25.256 -0.174 1.00 88.06 1040 ALA A N 1
ATOM 8300 C CA . ALA A 1 1040 ? -23.475 25.322 -0.924 1.00 88.06 1040 ALA A CA 1
ATOM 8301 C C . ALA A 1 1040 ? -23.614 24.141 -1.902 1.00 88.06 1040 ALA A C 1
ATOM 8303 O O . ALA A 1 1040 ? -24.670 23.510 -1.934 1.00 88.06 1040 ALA A O 1
ATOM 8304 N N . ASP A 1 1041 ? -22.534 23.792 -2.603 1.00 88.94 1041 ASP A N 1
ATOM 8305 C CA . ASP A 1 1041 ? -22.501 22.699 -3.578 1.00 88.94 1041 ASP A CA 1
ATOM 8306 C C . ASP A 1 1041 ? -22.595 21.341 -2.881 1.00 88.94 1041 ASP A C 1
ATOM 8308 O O . ASP A 1 1041 ? -23.362 20.478 -3.304 1.00 88.94 1041 ASP A O 1
ATOM 8312 N N . GLN A 1 1042 ? -21.907 21.175 -1.745 1.00 85.38 1042 GLN A N 1
ATOM 8313 C CA . GLN A 1 1042 ? -22.031 19.970 -0.917 1.00 85.38 1042 GLN A CA 1
ATOM 8314 C C . GLN A 1 1042 ? -23.477 19.750 -0.442 1.00 85.38 1042 GLN A C 1
ATOM 8316 O O . GLN A 1 1042 ? -24.009 18.643 -0.527 1.00 85.38 1042 GLN A O 1
ATOM 8321 N N . ILE A 1 1043 ? -24.145 20.811 0.034 1.00 85.31 1043 ILE A N 1
ATOM 8322 C CA . ILE A 1 1043 ? -25.549 20.748 0.467 1.00 85.31 1043 ILE A CA 1
ATOM 8323 C C . ILE A 1 1043 ? -26.469 20.433 -0.717 1.00 85.31 1043 ILE A C 1
ATOM 8325 O O . ILE A 1 1043 ? -27.408 19.647 -0.564 1.00 85.31 1043 ILE A O 1
ATOM 8329 N N . ALA A 1 1044 ? -26.228 21.042 -1.879 1.00 87.31 1044 ALA A N 1
ATOM 8330 C CA . ALA A 1 1044 ? -27.004 20.790 -3.087 1.00 87.31 1044 ALA A CA 1
ATOM 8331 C C . ALA A 1 1044 ? -26.880 19.326 -3.534 1.00 87.31 1044 ALA A C 1
ATOM 8333 O O . ALA A 1 1044 ? -27.900 18.664 -3.723 1.00 87.31 1044 ALA A O 1
ATOM 8334 N N . ALA A 1 1045 ? -25.660 18.791 -3.599 1.00 88.44 1045 ALA A N 1
ATOM 8335 C CA . ALA A 1 1045 ? -25.415 17.398 -3.950 1.00 88.44 1045 ALA A CA 1
ATOM 8336 C C . ALA A 1 1045 ? -26.032 16.426 -2.938 1.00 88.44 1045 ALA A C 1
ATOM 8338 O O . ALA A 1 1045 ? -26.700 15.476 -3.333 1.00 88.44 1045 ALA A O 1
ATOM 8339 N N . ALA A 1 1046 ? -25.908 16.687 -1.632 1.00 84.94 1046 ALA A N 1
ATOM 8340 C CA . ALA A 1 1046 ? -26.537 15.855 -0.607 1.00 84.94 1046 ALA A CA 1
ATOM 8341 C C . ALA A 1 1046 ? -28.073 15.844 -0.725 1.00 84.94 1046 ALA A C 1
ATOM 8343 O O . ALA A 1 1046 ? -28.709 14.799 -0.568 1.00 84.94 1046 ALA A O 1
ATOM 8344 N N . ARG A 1 1047 ? -28.690 16.996 -1.025 1.00 87.38 1047 ARG A N 1
ATOM 8345 C CA . ARG A 1 1047 ? -30.138 17.091 -1.278 1.00 87.38 1047 ARG A CA 1
ATOM 8346 C C . ARG A 1 1047 ? -30.547 16.312 -2.522 1.00 87.38 1047 ARG A C 1
ATOM 8348 O O . ARG A 1 1047 ? -31.517 15.570 -2.454 1.00 87.38 1047 ARG A O 1
ATOM 8355 N N . MET A 1 1048 ? -29.813 16.452 -3.623 1.00 90.44 1048 MET A N 1
ATOM 8356 C CA . MET A 1 1048 ? -30.128 15.761 -4.876 1.00 90.44 1048 MET A CA 1
ATOM 8357 C C . MET A 1 1048 ? -29.914 14.253 -4.780 1.00 90.44 1048 MET A C 1
ATOM 8359 O O . MET A 1 1048 ? -30.780 13.497 -5.209 1.00 90.44 1048 MET A O 1
ATOM 8363 N N . LEU A 1 1049 ? -28.830 13.814 -4.136 1.00 88.50 1049 LEU A N 1
ATOM 8364 C CA . LEU A 1 1049 ? -28.589 12.408 -3.825 1.00 88.50 1049 LEU A CA 1
ATOM 8365 C C . LEU A 1 1049 ? -29.747 11.829 -3.006 1.00 88.50 1049 LEU A C 1
ATOM 8367 O O . LEU A 1 1049 ? -30.344 10.834 -3.396 1.00 88.50 1049 LEU A O 1
ATOM 8371 N N . THR A 1 1050 ? -30.104 12.471 -1.890 1.00 85.75 1050 THR A N 1
ATOM 8372 C CA . THR A 1 1050 ? -31.180 11.968 -1.020 1.00 85.75 1050 THR A CA 1
ATOM 8373 C C . THR A 1 1050 ? -32.549 11.989 -1.694 1.00 85.75 1050 THR A C 1
ATOM 8375 O O . THR A 1 1050 ? -33.298 11.031 -1.542 1.00 85.75 1050 THR A O 1
ATOM 8378 N N . ALA A 1 1051 ? -32.874 13.036 -2.455 1.00 88.56 1051 ALA A N 1
ATOM 8379 C CA . ALA A 1 1051 ? -34.131 13.119 -3.193 1.00 88.56 1051 ALA A CA 1
ATOM 8380 C C . ALA A 1 1051 ? -34.215 12.069 -4.310 1.00 88.56 1051 ALA A C 1
ATOM 8382 O O . ALA A 1 1051 ? -35.249 11.426 -4.457 1.00 88.56 1051 ALA A O 1
ATOM 8383 N N . GLY A 1 1052 ? -33.131 11.873 -5.065 1.00 91.19 1052 GLY A N 1
ATOM 8384 C CA . GLY A 1 1052 ? -33.076 10.888 -6.141 1.00 91.19 1052 GLY A CA 1
ATOM 8385 C C . GLY A 1 1052 ? -33.170 9.455 -5.619 1.00 91.19 1052 GLY A C 1
ATOM 8386 O O . GLY A 1 1052 ? -33.988 8.689 -6.113 1.00 91.19 1052 GLY A O 1
ATOM 8387 N N . LEU A 1 1053 ? -32.412 9.105 -4.574 1.00 89.75 1053 LEU A N 1
ATOM 8388 C CA . LEU A 1 1053 ? -32.503 7.777 -3.953 1.00 89.75 1053 LEU A CA 1
ATOM 8389 C C . LEU A 1 1053 ? -33.897 7.527 -3.356 1.00 89.75 1053 LEU A C 1
ATOM 8391 O O . LEU A 1 1053 ? -34.473 6.464 -3.568 1.00 89.75 1053 LEU A O 1
ATOM 8395 N N . ALA A 1 1054 ? -34.485 8.530 -2.692 1.00 88.19 1054 ALA A N 1
ATOM 8396 C CA . ALA A 1 1054 ? -35.846 8.426 -2.167 1.00 88.19 1054 ALA A CA 1
ATOM 8397 C C . ALA A 1 1054 ? -36.893 8.251 -3.279 1.00 88.19 1054 ALA A C 1
ATOM 8399 O O . ALA A 1 1054 ? -37.893 7.565 -3.076 1.00 88.19 1054 ALA A O 1
ATOM 8400 N N . GLU A 1 1055 ? -36.694 8.853 -4.452 1.00 90.88 1055 GLU A N 1
ATOM 8401 C CA . GLU A 1 1055 ? -37.564 8.642 -5.610 1.00 90.88 1055 GLU A CA 1
ATOM 8402 C C . GLU A 1 1055 ? -37.469 7.207 -6.137 1.00 90.88 1055 GLU A C 1
ATOM 8404 O O . GLU A 1 1055 ? -38.509 6.598 -6.389 1.00 90.88 1055 GLU A O 1
ATOM 8409 N N . ILE A 1 1056 ? -36.252 6.665 -6.264 1.00 90.50 1056 ILE A N 1
ATOM 8410 C CA . ILE A 1 1056 ? -36.028 5.274 -6.689 1.00 90.50 1056 ILE A CA 1
ATOM 8411 C C . ILE A 1 1056 ? -36.739 4.317 -5.729 1.00 90.50 1056 ILE A C 1
ATOM 8413 O O . ILE A 1 1056 ? -37.505 3.460 -6.172 1.00 90.50 1056 ILE A O 1
ATOM 8417 N N . GLU A 1 1057 ? -36.543 4.510 -4.423 1.00 88.62 1057 GLU A N 1
ATOM 8418 C CA . GLU A 1 1057 ? -37.130 3.657 -3.391 1.00 88.62 1057 GLU A CA 1
ATOM 8419 C C . GLU A 1 1057 ? -38.657 3.772 -3.339 1.00 88.62 1057 GLU A C 1
ATOM 8421 O O . GLU A 1 1057 ? -39.363 2.771 -3.430 1.00 88.62 1057 GLU A O 1
ATOM 8426 N N . SER A 1 1058 ? -39.187 4.995 -3.231 1.00 89.06 1058 SER A N 1
ATOM 8427 C CA . SER A 1 1058 ? -40.626 5.227 -3.027 1.00 89.06 1058 SER A CA 1
ATOM 8428 C C . SER A 1 1058 ? -41.491 4.840 -4.223 1.00 89.06 1058 SER A C 1
ATOM 8430 O O . SER A 1 1058 ? -42.670 4.531 -4.050 1.00 89.06 1058 SER A O 1
ATOM 8432 N N . ARG A 1 1059 ? -40.929 4.874 -5.436 1.00 92.00 1059 ARG A N 1
ATOM 8433 C CA . ARG A 1 1059 ? -41.633 4.502 -6.668 1.00 92.00 1059 ARG A CA 1
ATOM 8434 C C . ARG A 1 1059 ? -41.362 3.063 -7.100 1.00 92.00 1059 ARG A C 1
ATOM 8436 O O . ARG A 1 1059 ? -41.968 2.646 -8.083 1.00 92.00 1059 ARG A O 1
ATOM 8443 N N . HIS A 1 1060 ? -40.485 2.335 -6.402 1.00 89.19 1060 HIS A N 1
ATOM 8444 C CA . HIS A 1 1060 ? -40.039 0.991 -6.781 1.00 89.19 1060 HIS A CA 1
ATOM 8445 C C . HIS A 1 1060 ? -39.611 0.920 -8.255 1.00 89.19 1060 HIS A C 1
ATOM 8447 O O . HIS A 1 1060 ? -40.105 0.089 -9.017 1.00 89.19 1060 HIS A O 1
ATOM 8453 N N . LEU A 1 1061 ? -38.750 1.857 -8.669 1.00 91.12 1061 LEU A N 1
ATOM 8454 C CA . LEU A 1 1061 ? -38.295 1.935 -10.057 1.00 91.12 1061 LEU A CA 1
ATOM 8455 C C . LEU A 1 1061 ? -37.543 0.660 -10.455 1.00 91.12 1061 LEU A C 1
ATOM 8457 O O . LEU A 1 1061 ? -36.771 0.114 -9.667 1.00 91.12 1061 LEU A O 1
ATOM 8461 N N . ASP A 1 1062 ? -37.745 0.213 -11.693 1.00 91.31 1062 ASP A N 1
ATOM 8462 C CA . ASP A 1 1062 ? -36.917 -0.837 -12.279 1.00 91.31 1062 ASP A CA 1
ATOM 8463 C C . ASP A 1 1062 ? -35.486 -0.337 -12.555 1.00 91.31 1062 ASP A C 1
ATOM 8465 O O . ASP A 1 1062 ? -35.154 0.839 -12.380 1.00 91.31 1062 ASP A O 1
ATOM 8469 N N . THR A 1 1063 ? -34.602 -1.245 -12.975 1.00 87.62 1063 THR A N 1
ATOM 8470 C CA . THR A 1 1063 ? -33.180 -0.938 -13.185 1.00 87.62 1063 THR A CA 1
ATOM 8471 C C . THR A 1 1063 ? -32.951 0.162 -14.222 1.00 87.62 1063 THR A C 1
ATOM 8473 O O . THR A 1 1063 ? -32.053 0.987 -14.042 1.00 87.62 1063 THR A O 1
ATOM 8476 N N . GLU A 1 1064 ? -33.746 0.201 -15.292 1.00 90.12 1064 GLU A N 1
ATOM 8477 C CA . GLU A 1 1064 ? -33.601 1.191 -16.361 1.00 90.12 1064 GLU A CA 1
ATOM 8478 C C . GLU A 1 1064 ? -34.026 2.579 -15.868 1.00 90.12 1064 GLU A C 1
ATOM 8480 O O . GLU A 1 1064 ? -33.244 3.530 -15.938 1.00 90.12 1064 GLU A O 1
ATOM 8485 N N . ALA A 1 1065 ? -35.205 2.685 -15.251 1.00 92.94 1065 ALA A N 1
ATOM 8486 C CA . ALA A 1 1065 ? -35.700 3.936 -14.689 1.00 92.94 1065 ALA A CA 1
ATOM 8487 C C . ALA A 1 1065 ? -34.823 4.446 -13.531 1.00 92.94 1065 ALA A C 1
ATOM 8489 O O . ALA A 1 1065 ? -34.582 5.650 -13.416 1.00 92.94 1065 ALA A O 1
ATOM 8490 N N . ALA A 1 1066 ? -34.296 3.553 -12.688 1.00 92.31 1066 ALA A N 1
ATOM 8491 C CA . ALA A 1 1066 ? -33.364 3.916 -11.623 1.00 92.31 1066 ALA A CA 1
ATOM 8492 C C . ALA A 1 1066 ? -32.023 4.431 -12.179 1.00 92.31 1066 ALA A C 1
ATOM 8494 O O . ALA A 1 1066 ? -31.473 5.409 -11.665 1.00 92.31 1066 ALA A O 1
ATOM 8495 N N . THR A 1 1067 ? -31.521 3.822 -13.260 1.00 90.88 1067 THR A N 1
ATOM 8496 C CA . THR A 1 1067 ? -30.319 4.289 -13.973 1.00 90.88 1067 THR A CA 1
ATOM 8497 C C . THR A 1 1067 ? -30.542 5.674 -14.574 1.00 90.88 1067 THR A C 1
ATOM 8499 O O . THR A 1 1067 ? -29.658 6.527 -14.490 1.00 90.88 1067 THR A O 1
ATOM 8502 N N . GLU A 1 1068 ? -31.734 5.944 -15.106 1.00 93.06 1068 GLU A N 1
ATOM 8503 C CA . GLU A 1 1068 ? -32.071 7.264 -15.637 1.00 93.06 1068 GLU A CA 1
ATOM 8504 C C . GLU A 1 1068 ? -32.145 8.328 -14.531 1.00 93.06 1068 GLU A C 1
ATOM 8506 O O . GLU A 1 1068 ? -31.632 9.433 -14.705 1.00 93.06 1068 GLU A O 1
ATOM 8511 N N . VAL A 1 1069 ? -32.684 8.008 -13.346 1.00 94.31 1069 VAL A N 1
ATOM 8512 C CA . VAL A 1 1069 ? -32.624 8.915 -12.180 1.00 94.31 1069 VAL A CA 1
ATOM 8513 C C . VAL A 1 1069 ? -31.175 9.171 -11.753 1.00 94.31 1069 VAL A C 1
ATOM 8515 O O . VAL A 1 1069 ? -30.804 10.319 -11.475 1.00 94.31 1069 VAL A O 1
ATOM 8518 N N . MET A 1 1070 ? -30.333 8.133 -11.742 1.00 93.50 1070 MET A N 1
ATOM 8519 C CA . MET A 1 1070 ? -28.904 8.284 -11.465 1.00 93.50 1070 MET A CA 1
ATOM 8520 C C . MET A 1 1070 ? -28.231 9.216 -12.472 1.00 93.50 1070 MET A C 1
ATOM 8522 O O . MET A 1 1070 ? -27.530 10.136 -12.058 1.00 93.50 1070 MET A O 1
ATOM 8526 N N . LYS A 1 1071 ? -28.474 9.023 -13.772 1.00 93.12 1071 LYS A N 1
ATOM 8527 C CA . LYS A 1 1071 ? -27.877 9.813 -14.856 1.00 93.12 1071 LYS A CA 1
ATOM 8528 C C . LYS A 1 1071 ? -28.366 11.263 -14.873 1.00 93.12 1071 LYS A C 1
ATOM 8530 O O . LYS A 1 1071 ? -27.550 12.174 -14.969 1.00 93.12 1071 LYS A O 1
ATOM 8535 N N . SER A 1 1072 ? -29.673 11.487 -14.762 1.00 92.00 1072 SER A N 1
ATOM 8536 C CA . SER A 1 1072 ? -30.289 12.808 -14.956 1.00 92.00 1072 SER A CA 1
ATOM 8537 C C . SER A 1 1072 ? -30.281 13.695 -13.708 1.00 92.00 1072 SER A C 1
ATOM 8539 O O . SER A 1 1072 ? -30.198 14.918 -13.831 1.00 92.00 1072 SER A O 1
ATOM 8541 N N . LYS A 1 1073 ? -30.362 13.113 -12.500 1.00 91.50 1073 LYS A N 1
ATOM 8542 C CA . LYS A 1 1073 ? -30.510 13.876 -11.243 1.00 91.50 1073 LYS A CA 1
ATOM 8543 C C . LYS A 1 1073 ? -29.300 13.776 -10.324 1.00 91.50 1073 LYS A C 1
ATOM 8545 O O . LYS A 1 1073 ? -28.852 14.795 -9.800 1.00 91.50 1073 LYS A O 1
ATOM 8550 N N . ILE A 1 1074 ? -28.788 12.567 -10.094 1.00 93.19 1074 ILE A N 1
ATOM 8551 C CA . ILE A 1 1074 ? -27.792 12.322 -9.039 1.00 93.19 1074 ILE A CA 1
ATOM 8552 C C . ILE A 1 1074 ? -26.374 12.605 -9.547 1.00 93.19 1074 ILE A C 1
ATOM 8554 O O . ILE A 1 1074 ? -25.673 13.455 -8.990 1.00 93.19 1074 ILE A O 1
ATOM 8558 N N . ALA A 1 1075 ? -25.959 11.935 -10.623 1.00 94.19 1075 ALA A N 1
ATOM 8559 C CA . ALA A 1 1075 ? -24.601 11.991 -11.150 1.00 94.19 1075 ALA A CA 1
ATOM 8560 C C . ALA A 1 1075 ? -24.120 13.416 -11.476 1.00 94.19 1075 ALA A C 1
ATOM 8562 O O . ALA A 1 1075 ? -23.013 13.739 -11.050 1.00 94.19 1075 ALA A O 1
ATOM 8563 N N . PRO A 1 1076 ? -24.904 14.313 -12.114 1.00 92.50 1076 PRO A N 1
ATOM 8564 C CA . PRO A 1 1076 ? -24.435 15.663 -12.433 1.00 92.50 1076 PRO A CA 1
ATOM 8565 C C . PRO A 1 1076 ? -23.990 16.442 -11.191 1.00 92.50 1076 PRO A C 1
ATOM 8567 O O . PRO A 1 1076 ? -22.943 17.088 -11.199 1.00 92.50 1076 PRO A O 1
ATOM 8570 N N . THR A 1 1077 ? -24.743 16.321 -10.091 1.00 90.81 1077 THR A N 1
ATOM 8571 C CA . THR A 1 1077 ? -24.393 16.986 -8.828 1.00 90.81 1077 THR A CA 1
ATOM 8572 C C . THR A 1 1077 ? -23.251 16.320 -8.078 1.00 90.81 1077 THR A C 1
ATOM 8574 O O . THR A 1 1077 ? -22.463 17.016 -7.450 1.00 90.81 1077 THR A O 1
ATOM 8577 N N . LEU A 1 1078 ? -23.106 14.994 -8.147 1.00 92.19 1078 LEU A N 1
ATOM 8578 C CA . LEU A 1 1078 ? -21.943 14.330 -7.555 1.00 92.19 1078 LEU A CA 1
ATOM 8579 C C . LEU A 1 1078 ? -20.663 14.654 -8.334 1.00 92.19 1078 LEU A C 1
ATOM 8581 O O . LEU A 1 1078 ? -19.631 14.907 -7.723 1.00 92.19 1078 LEU A O 1
ATOM 8585 N N . MET A 1 1079 ? -20.734 14.738 -9.665 1.00 93.00 1079 MET A N 1
ATOM 8586 C CA . MET A 1 1079 ? -19.604 15.098 -10.529 1.00 93.00 1079 MET A CA 1
ATOM 8587 C C . MET A 1 1079 ? -19.072 16.512 -10.268 1.00 93.00 1079 MET A C 1
ATOM 8589 O O . MET A 1 1079 ? -17.855 16.731 -10.323 1.00 93.00 1079 MET A O 1
ATOM 8593 N N . SER A 1 1080 ? -19.947 17.475 -9.948 1.00 89.81 1080 SER A N 1
ATOM 8594 C CA . SER A 1 1080 ? -19.523 18.846 -9.628 1.00 89.81 1080 SER A CA 1
ATOM 8595 C C . SER A 1 1080 ? -18.719 18.929 -8.330 1.00 89.81 1080 SER A C 1
ATOM 8597 O O . SER A 1 1080 ? -17.887 19.820 -8.183 1.00 89.81 1080 SER A O 1
ATOM 8599 N N . ILE A 1 1081 ? -18.918 17.978 -7.416 1.00 91.44 1081 ILE A N 1
ATOM 8600 C CA . ILE A 1 1081 ? -18.176 17.869 -6.157 1.00 91.44 1081 ILE A CA 1
ATOM 8601 C C . ILE A 1 1081 ? -17.320 16.600 -6.087 1.00 91.44 1081 ILE A C 1
ATOM 8603 O O . ILE A 1 1081 ? -17.024 16.116 -5.001 1.00 91.44 1081 ILE A O 1
ATOM 8607 N N . ASN A 1 1082 ? -16.913 16.053 -7.230 1.00 93.12 1082 ASN A N 1
ATOM 8608 C CA . ASN A 1 1082 ? -16.013 14.908 -7.277 1.00 93.12 1082 ASN A CA 1
ATOM 8609 C C . ASN A 1 1082 ? -14.558 15.395 -7.353 1.00 93.12 1082 ASN A C 1
ATOM 8611 O O . ASN A 1 1082 ? -14.232 16.227 -8.202 1.00 93.12 1082 ASN A O 1
ATOM 8615 N N . LYS A 1 1083 ? -13.689 14.918 -6.461 1.00 91.19 1083 LYS A N 1
ATOM 8616 C CA . LYS A 1 1083 ? -12.277 15.308 -6.358 1.00 91.19 1083 LYS A CA 1
ATOM 8617 C C . LYS A 1 1083 ? -11.427 14.732 -7.495 1.00 91.19 1083 LYS A C 1
ATOM 8619 O O . LYS A 1 1083 ? -10.506 15.401 -7.956 1.00 91.19 1083 LYS A O 1
ATOM 8624 N N . CYS A 1 1084 ? -11.783 13.539 -7.976 1.00 94.31 1084 CYS A N 1
ATOM 8625 C CA . CYS A 1 1084 ? -11.182 12.871 -9.128 1.00 94.31 1084 CYS A CA 1
ATOM 8626 C C . CYS A 1 1084 ? -12.290 12.218 -9.984 1.00 94.31 1084 CYS A C 1
ATOM 8628 O O . CYS A 1 1084 ? -12.664 11.067 -9.731 1.00 94.31 1084 CYS A O 1
ATOM 8630 N N . PRO A 1 1085 ? -12.845 12.937 -10.981 1.00 95.31 1085 PRO A N 1
ATOM 8631 C CA . PRO A 1 1085 ? -13.952 12.452 -11.808 1.00 95.31 1085 PRO A CA 1
ATOM 8632 C C . PRO A 1 1085 ? -13.544 11.385 -12.846 1.00 95.31 1085 PRO A C 1
ATOM 8634 O O . PRO A 1 1085 ? -14.363 10.985 -13.670 1.00 95.31 1085 PRO A O 1
ATOM 8637 N N . ASP A 1 1086 ? -12.289 10.933 -12.835 1.00 94.62 1086 ASP A N 1
ATOM 8638 C CA . ASP A 1 1086 ? -11.751 9.949 -13.770 1.00 94.62 1086 ASP A CA 1
ATOM 8639 C C . ASP A 1 1086 ? -12.014 8.509 -13.307 1.00 94.62 1086 ASP A C 1
ATOM 8641 O O . ASP A 1 1086 ? -11.336 7.955 -12.436 1.00 94.62 1086 ASP A O 1
ATOM 8645 N N . PHE A 1 1087 ? -13.037 7.896 -13.900 1.00 95.00 1087 PHE A N 1
ATOM 8646 C CA . PHE A 1 1087 ? -13.507 6.563 -13.522 1.00 95.00 1087 PHE A CA 1
ATOM 8647 C C . PHE A 1 1087 ? -12.835 5.418 -14.284 1.00 95.00 1087 PHE A C 1
ATOM 8649 O O . PHE A 1 1087 ? -13.020 4.260 -13.907 1.00 95.00 1087 PHE A O 1
ATOM 8656 N N . VAL A 1 1088 ? -12.093 5.712 -15.355 1.00 94.75 1088 VAL A N 1
ATOM 8657 C CA . VAL A 1 1088 ? -11.492 4.689 -16.219 1.00 94.75 1088 VAL A CA 1
ATOM 8658 C C . VAL A 1 1088 ? -10.197 4.204 -15.575 1.00 94.75 1088 VAL A C 1
ATOM 8660 O O . VAL A 1 1088 ? -9.178 4.888 -15.619 1.00 94.75 1088 VAL A O 1
ATOM 8663 N N . MET A 1 1089 ? -10.242 3.035 -14.941 1.00 92.75 1089 MET A N 1
ATOM 8664 C CA . MET A 1 1089 ? -9.119 2.430 -14.222 1.00 92.75 1089 MET A CA 1
ATOM 8665 C C . MET A 1 1089 ? -8.009 1.970 -15.162 1.00 92.75 1089 MET A C 1
ATOM 8667 O O . MET A 1 1089 ? -6.845 2.278 -14.913 1.00 92.75 1089 MET A O 1
ATOM 8671 N N . ASP A 1 1090 ? -8.382 1.281 -16.245 1.00 88.56 1090 ASP A N 1
ATOM 8672 C CA . ASP A 1 1090 ? -7.467 0.926 -17.329 1.00 88.56 1090 ASP A CA 1
ATOM 8673 C C . ASP A 1 1090 ? -7.661 1.894 -18.492 1.00 88.56 1090 ASP A C 1
ATOM 8675 O O . ASP A 1 1090 ? -8.394 1.637 -19.450 1.00 88.56 1090 ASP A O 1
ATOM 8679 N N . ARG A 1 1091 ? -6.983 3.034 -18.383 1.00 78.62 1091 ARG A N 1
ATOM 8680 C CA . ARG A 1 1091 ? -6.763 3.939 -19.509 1.00 78.62 1091 ARG A CA 1
ATOM 8681 C C . ARG A 1 1091 ? -5.419 3.673 -20.181 1.00 78.62 1091 ARG A C 1
ATOM 8683 O O . ARG A 1 1091 ? -5.139 4.272 -21.209 1.00 78.62 1091 ARG A O 1
ATOM 8690 N N . GLY A 1 1092 ? -4.618 2.730 -19.679 1.00 73.12 1092 GLY A N 1
ATOM 8691 C CA . GLY A 1 1092 ? -3.261 2.435 -20.144 1.00 73.12 1092 GLY A CA 1
ATOM 8692 C C . GLY A 1 1092 ? -2.325 3.640 -20.144 1.00 73.12 1092 GLY A C 1
ATOM 8693 O O . GLY A 1 1092 ? -2.612 4.678 -19.558 1.00 73.12 1092 GLY A O 1
ATOM 8694 N N . HIS A 1 1093 ? -1.193 3.477 -20.816 1.00 76.25 1093 HIS A N 1
ATOM 8695 C CA . HIS A 1 1093 ? -0.156 4.485 -20.978 1.00 76.25 1093 HIS A CA 1
ATOM 8696 C C . HIS A 1 1093 ? -0.059 4.832 -22.467 1.00 76.25 1093 HIS A C 1
ATOM 8698 O O . HIS A 1 1093 ? 0.242 3.961 -23.283 1.00 76.25 1093 HIS A O 1
ATOM 8704 N N . TYR A 1 1094 ? -0.409 6.063 -22.843 1.00 66.94 1094 TYR A N 1
ATOM 8705 C CA . TYR A 1 1094 ? -0.508 6.461 -24.248 1.00 66.94 1094 TYR A CA 1
ATOM 8706 C C . TYR A 1 1094 ? 0.581 7.457 -24.610 1.00 66.94 1094 TYR A C 1
ATOM 8708 O O . TYR A 1 1094 ? 0.404 8.658 -24.437 1.00 66.94 1094 TYR A O 1
ATOM 8716 N N . PHE A 1 1095 ? 1.650 6.956 -25.219 1.00 71.44 1095 PHE A N 1
ATOM 8717 C CA . PHE A 1 1095 ? 2.556 7.805 -25.973 1.00 71.44 1095 PHE A CA 1
ATOM 8718 C C . PHE A 1 1095 ? 2.323 7.652 -27.481 1.00 71.44 1095 PHE A C 1
ATOM 8720 O O . PHE A 1 1095 ? 2.152 6.523 -27.959 1.00 71.44 1095 PHE A O 1
ATOM 8727 N N . PRO A 1 1096 ? 2.292 8.756 -28.258 1.00 69.69 1096 PRO A N 1
ATOM 8728 C CA . PRO A 1 1096 ? 2.020 8.703 -29.695 1.00 69.69 1096 PRO A CA 1
ATOM 8729 C C . PRO A 1 1096 ? 2.951 7.761 -30.471 1.00 69.69 1096 PRO A C 1
ATOM 8731 O O . PRO A 1 1096 ? 2.500 7.092 -31.400 1.00 69.69 1096 PRO A O 1
ATOM 8734 N N . TRP A 1 1097 ? 4.219 7.643 -30.065 1.00 75.56 1097 TRP A N 1
ATOM 8735 C CA . TRP A 1 1097 ? 5.215 6.831 -30.771 1.00 75.56 1097 TRP A CA 1
ATOM 8736 C C . TRP A 1 1097 ? 5.004 5.317 -30.649 1.00 75.56 1097 TRP A C 1
ATOM 8738 O O . TRP A 1 1097 ? 5.429 4.594 -31.547 1.00 75.56 1097 TRP A O 1
ATOM 8748 N N . PHE A 1 1098 ? 4.257 4.808 -29.658 1.00 77.62 1098 PHE A N 1
ATOM 8749 C CA . PHE A 1 1098 ? 3.888 3.380 -29.628 1.00 77.62 1098 PHE A CA 1
ATOM 8750 C C . PHE A 1 1098 ? 3.052 2.957 -30.846 1.00 77.62 1098 PHE A C 1
ATOM 8752 O O . PHE A 1 1098 ? 3.037 1.781 -31.215 1.00 77.62 1098 PHE A O 1
ATOM 8759 N N . ARG A 1 1099 ? 2.359 3.904 -31.496 1.00 76.25 1099 ARG A N 1
ATOM 8760 C CA . ARG A 1 1099 ? 1.640 3.658 -32.758 1.00 76.25 1099 ARG A CA 1
ATOM 8761 C C . ARG A 1 1099 ? 2.572 3.583 -33.966 1.00 76.25 1099 ARG A C 1
ATOM 8763 O O . ARG A 1 1099 ? 2.198 2.987 -34.967 1.00 76.25 1099 ARG A O 1
ATOM 8770 N N . ASN A 1 1100 ? 3.758 4.175 -33.854 1.00 82.25 1100 ASN A N 1
ATOM 8771 C CA . ASN A 1 1100 ? 4.751 4.239 -34.922 1.00 82.25 1100 ASN A CA 1
ATOM 8772 C C . ASN A 1 1100 ? 5.773 3.093 -34.840 1.00 82.25 1100 ASN A C 1
ATOM 8774 O O . ASN A 1 1100 ? 6.507 2.868 -35.798 1.00 82.25 1100 ASN A O 1
ATOM 8778 N N . MET A 1 1101 ? 5.828 2.364 -33.719 1.00 90.31 1101 MET A N 1
ATOM 8779 C CA . MET A 1 1101 ? 6.628 1.144 -33.591 1.00 90.31 1101 MET A CA 1
ATOM 8780 C C . MET A 1 1101 ? 6.041 0.013 -34.438 1.00 90.31 1101 MET A C 1
ATOM 8782 O O . MET A 1 1101 ? 4.832 -0.236 -34.391 1.00 90.31 1101 MET A O 1
ATOM 8786 N N . THR A 1 1102 ? 6.903 -0.711 -35.154 1.00 94.75 1102 THR A N 1
ATOM 8787 C CA . THR A 1 1102 ? 6.495 -1.916 -35.890 1.00 94.75 1102 THR A CA 1
ATOM 8788 C C . THR A 1 1102 ? 6.130 -3.050 -34.927 1.00 94.75 1102 THR A C 1
ATOM 8790 O O . THR A 1 1102 ? 6.570 -3.065 -33.775 1.00 94.75 1102 THR A O 1
ATOM 8793 N N . ASP A 1 1103 ? 5.329 -4.018 -35.381 1.00 94.75 1103 ASP A N 1
ATOM 8794 C CA . ASP A 1 1103 ? 4.996 -5.192 -34.562 1.00 94.75 1103 ASP A CA 1
ATOM 8795 C C . ASP A 1 1103 ? 6.252 -5.983 -34.168 1.00 94.75 1103 ASP A C 1
ATOM 8797 O O . ASP A 1 1103 ? 6.349 -6.461 -33.038 1.00 94.75 1103 ASP A O 1
ATOM 8801 N N . ASP A 1 1104 ? 7.238 -6.060 -35.061 1.00 95.56 1104 ASP A N 1
ATOM 8802 C CA . ASP A 1 1104 ? 8.523 -6.692 -34.777 1.00 95.56 1104 ASP A CA 1
ATOM 8803 C C . ASP A 1 1104 ? 9.304 -5.939 -33.692 1.00 95.56 1104 ASP A C 1
ATOM 8805 O O . ASP A 1 1104 ? 9.823 -6.570 -32.778 1.00 95.56 1104 ASP A O 1
ATOM 8809 N N . ASP A 1 1105 ? 9.343 -4.600 -33.732 1.00 96.00 1105 ASP A N 1
ATOM 8810 C CA . ASP A 1 1105 ? 10.007 -3.802 -32.690 1.00 96.00 1105 ASP A CA 1
ATOM 8811 C C . ASP A 1 1105 ? 9.342 -4.002 -31.327 1.00 96.00 1105 ASP A C 1
ATOM 8813 O O . ASP A 1 1105 ? 10.018 -4.144 -30.309 1.00 96.00 1105 ASP A O 1
ATOM 8817 N N . LYS A 1 1106 ? 8.005 -4.045 -31.299 1.00 95.69 1106 LYS A N 1
ATOM 8818 C CA . LYS A 1 1106 ? 7.248 -4.314 -30.071 1.00 95.69 1106 LYS A CA 1
ATOM 8819 C C . LYS A 1 1106 ? 7.547 -5.706 -29.529 1.00 95.69 1106 LYS A C 1
ATOM 8821 O O . LYS A 1 1106 ? 7.743 -5.851 -28.327 1.00 95.69 1106 LYS A O 1
ATOM 8826 N N . ASN A 1 1107 ? 7.578 -6.723 -30.390 1.00 95.06 1107 ASN A N 1
ATOM 8827 C CA . ASN A 1 1107 ? 7.923 -8.079 -29.971 1.00 95.06 1107 ASN A CA 1
ATOM 8828 C C . ASN A 1 1107 ? 9.375 -8.150 -29.471 1.00 95.06 1107 ASN A C 1
ATOM 8830 O O . ASN A 1 1107 ? 9.595 -8.702 -28.400 1.00 95.06 1107 ASN A O 1
ATOM 8834 N N . ALA A 1 1108 ? 10.336 -7.524 -30.154 1.00 95.00 1108 ALA A N 1
ATOM 8835 C CA . ALA A 1 1108 ? 11.731 -7.501 -29.717 1.00 95.00 1108 ALA A CA 1
ATOM 8836 C C . ALA A 1 1108 ? 11.918 -6.806 -28.358 1.00 95.00 1108 ALA A C 1
ATOM 8838 O O . ALA A 1 1108 ? 12.654 -7.294 -27.501 1.00 95.00 1108 ALA A O 1
ATOM 8839 N N . LEU A 1 1109 ? 11.191 -5.709 -28.117 1.00 95.75 1109 LEU A N 1
ATOM 8840 C CA . LEU A 1 1109 ? 11.157 -5.060 -26.806 1.00 95.75 1109 LEU A CA 1
ATOM 8841 C C . LEU A 1 1109 ? 10.597 -5.991 -25.720 1.00 95.75 1109 LEU A C 1
ATOM 8843 O O . LEU A 1 1109 ? 11.134 -6.023 -24.619 1.00 95.75 1109 LEU A O 1
ATOM 8847 N N . ILE A 1 1110 ? 9.542 -6.761 -26.009 1.00 95.44 1110 ILE A N 1
ATOM 8848 C CA . ILE A 1 1110 ? 8.982 -7.729 -25.051 1.00 95.44 1110 ILE A CA 1
ATOM 8849 C C . ILE A 1 1110 ? 10.022 -8.784 -24.669 1.00 95.44 1110 ILE A C 1
ATOM 8851 O O . ILE A 1 1110 ? 10.155 -9.089 -23.485 1.00 95.44 1110 ILE A O 1
ATOM 8855 N N . GLU A 1 1111 ? 10.763 -9.317 -25.642 1.00 92.12 1111 GLU A N 1
ATOM 8856 C CA . GLU A 1 1111 ? 11.809 -10.309 -25.381 1.00 92.12 1111 GLU A CA 1
ATOM 8857 C C . GLU A 1 1111 ? 12.931 -9.734 -24.505 1.00 92.12 1111 GLU A C 1
ATOM 8859 O O . GLU A 1 1111 ? 13.336 -10.386 -23.545 1.00 92.12 1111 GLU A O 1
ATOM 8864 N N . LEU A 1 1112 ? 13.341 -8.478 -24.732 1.00 92.12 1112 LEU A N 1
ATOM 8865 C CA . LEU A 1 1112 ? 14.256 -7.776 -23.827 1.00 92.12 1112 LEU A CA 1
ATOM 8866 C C . LEU A 1 1112 ? 13.666 -7.649 -22.414 1.00 92.12 1112 LEU A C 1
ATOM 8868 O O . LEU A 1 1112 ? 14.315 -8.024 -21.444 1.00 92.12 1112 LEU A O 1
ATOM 8872 N N . LEU A 1 1113 ? 12.432 -7.164 -22.266 1.00 93.75 1113 LEU A N 1
ATOM 8873 C CA . LEU A 1 1113 ? 11.817 -6.928 -20.951 1.00 93.75 1113 LEU A CA 1
ATOM 8874 C C . LEU A 1 1113 ? 11.630 -8.208 -20.118 1.00 93.75 1113 LEU A C 1
ATOM 8876 O O . LEU A 1 1113 ? 11.603 -8.130 -18.891 1.00 93.75 1113 LEU A O 1
ATOM 8880 N N . LYS A 1 1114 ? 11.539 -9.388 -20.750 1.00 90.38 1114 LYS A N 1
ATOM 8881 C CA . LYS A 1 1114 ? 11.551 -10.681 -20.040 1.00 90.38 1114 LYS A CA 1
ATOM 8882 C C . LYS A 1 1114 ? 12.876 -10.939 -19.317 1.00 90.38 1114 LYS A C 1
ATOM 8884 O O . LYS A 1 1114 ? 12.898 -11.704 -18.361 1.00 90.38 1114 LYS A O 1
ATOM 8889 N N . THR A 1 1115 ? 13.970 -10.341 -19.779 1.00 84.25 1115 THR A N 1
ATOM 8890 C CA . THR A 1 1115 ? 15.332 -10.612 -19.292 1.00 84.25 1115 THR A CA 1
ATOM 8891 C C . THR A 1 1115 ? 15.849 -9.616 -18.249 1.00 84.25 1115 THR A C 1
ATOM 8893 O O . THR A 1 1115 ? 16.880 -9.889 -17.635 1.00 84.25 1115 THR A O 1
ATOM 8896 N N . LEU A 1 1116 ? 15.137 -8.500 -18.035 1.00 84.56 1116 LEU A N 1
ATOM 8897 C CA . LEU A 1 1116 ? 15.507 -7.426 -17.099 1.00 84.56 1116 LEU A CA 1
ATOM 8898 C C . LEU A 1 1116 ? 15.143 -7.712 -15.633 1.00 84.56 1116 LEU A C 1
ATOM 8900 O O . LEU A 1 1116 ? 14.303 -8.600 -15.355 1.00 84.56 1116 LEU A O 1
#

Sequence (1116 aa):
MFLFSAGCTDSGSVEPETDEAMKRALKEGVSVKTAASYFSYRSIDDEQADVTADSDGYGNDSSESSGASGESVPSKRRLAVYDYFRGMDAISKQVGEGTVHDALLTYGEEGALPQRDSKVVDVELNESEMVGRNTWMAWCAGNEGFWDWLATDSLGFIDLVKLIDTRQRNLRFRETGLINEPEMDRRGEPSEFGIWLDTPQDPRIRQWRSKYLSKTFQQISEGRHKSQIGLSRRVANGDYSGELLYKGDPQEYEGRRGYEYPSEYCEELDESEAAFLNSKIPPPDMYGISSGVIGLRLFPNPFFDSQAKANWDSERFYNDKSYYSDPKLVRPFRVGMSCAFCHTSFHPLRPPSDENYPQWKNLSGNIGAQYLSMRATVGAQLTPDQFVYHLLESQPRGTIDTSLIASDSINNPNTMNAVFGLKQRAYLSLFNPKEKISKASAQLPSLWGAPDQVSTGGAADAIPEEIVDDLKQAGLYDRVKQSNENPRHVPRILLDGSDSIGTFGALARVYLNIGTYWEQWNQLHQVVIGFESQKPFKLNDCDTNSVYWNATKQRVPGLRDYFLKITPTMPLLSTPNASNRMIAVDHEKAKRDASSNHLPVGKQYEKERALHVDLSQLERGRQVFAKNCIVCHSSIQPESMKFLLGEDAPEGDFDELIRERERVRLSAETSGEFWEHDPAQWFENEQYARWASAVVDVSAFWSENYLSTDYRIPISLVGTNSSRAMGTNGLTSRMWEDFASESYRMLPSPGAISFFNPYAGESGEYQTFMPRHKTSKGTPSGGGGTGFYRVPSLMSIWATAPFLHNNSLGLFNNDPSVNGRLEAFDDGIRKLLWPERRLKSSSYNGATEERLRRDHGLIWRTTQETYLAIDAKRVPYFARRLPWIDRLYKKPFLGWIHSVRPLWLPSLILFLGSLVLLLVRNHKSQKKVAIGIAAVAILFVIGFWFAKAYPQNWLSNWLAQFYPWWLVPATLVFVAVLIWLPLSRWWMRRISYLQLIAALLIGAGIYFNAGSLGDVRLGPIPAGTPVNLLSNFNPDAPRADQIAAARMLTAGLAEIESRHLDTEAATEVMKSKIAPTLMSINKCPDFVMDRGHYFPWFRNMTDDDKNALIELLKTL

Foldseek 3Di:
DPPQDFDDDDDDDDPFFFDLQLLLCVQLVHDLLQSLCLLPLDDPVCCVVVVVVPDPDDDDDDDDDDDDDDDDPPPVLSVLLLCQLPLFFWDFDWDDDDDLLVLLQDPDPVNDGPPTARAGGGDDDDRLLSLLVCQQFFFQLSQLVVQLLCCQFVLNQFDQLVLLALVCLQVNCVQFLWFFDAQWHFDPAADPLLRHFIAGNDPLLRVLVVLVLVVQQVCLQVLNDSSQRSFAAQDLLRDRPHHRSHDDRSCVCVVVRHQDDSPVSDDPDDPVSSSVCSNNAHRCVNRAPDRRTTFKHKDQFSNCYNVLSVLRDNVCCVPPSVQSNHSNRDDRIRIGGHNQRFAKDFDQQAADPRRSHDDSNRMHRFATSQQGQQCVNGRVVDDLQALVSLLSQLQDGQWDDLCLFFPPLFSQTFHSHGFADLVLLVVLLLLFFFFFADPQLLVFFQQFPQAVDEDPDDDGSYHHPVSCVLCVLLVNSVLSNCQSPGRHGHSQPDFLSQLGSHPLLVQLCVSVSSQNSVSSVPVQGDGRDDLDAGFAPGSVSCVPRRSSSVSSSVSSSSSSVNSNRRRYFDFLCSHPPSVVQADDDPLVVLVVVCVVVVHDSVVSVLLNLLRHFDSVLSLLLQLLCLLPPCLFFWSDALLSQCSQQPPLQFDDPCVVVNVVVVVLSVVQSVLSFSCPLDSCVLSVPPSSSVRSSRLSSRSSRVRSIQRGSQGWHFCQQQQAAQSVLLDCQCEPRHHNVNSGTPSLQQFAASPWHWFWACLPDDLTDIDTDAFDDDHDPPHDTNGGHGGTTGRDHLRNVLQNDDDDRRNFAFDDPSDNHSSNSSNRLSRRLCCQLPVVSQLCDTPGQPQHSVNCVSNVADFRWSQFFHKNKRFLQCQLSVVCPRPVNVVVCPDPVCVVLVVDPPNLVLLVVLLVVLVQLVPQDDLVSLVVVLVVLLVVLVVVVVLQVVLVVPVPDPSVVVSVSCPPPCVVVSVVSNVVSVVSNPDDNVVSNVVSVVSNVVSCVSNVVSCSSNSNPGMDIQDRPGTGHRSLLRSQFASPPPSVLSVQLVVQSRVLRCCCVVVVDDRVVNVVSCSPGRSVSSCVRGSRSHRRNGSHGDDPCSVVDDPSSSSSSSSNSSRD

Secondary structure (DSSP, 8-state):
--SSS------PPPPPPPPHHHHHHHHHT--HHHHHHTTSSS-GGGGGGTTT--S-S----------------SHHHHHHTT-TTTT--EEEE--SSS-TTHHHH---TT-PPP----EEEEPP--HHHHHHHHHHHH--TTTHHHHHHHHHHSTT---HHHHT-GGGGGGHHHHH-PPBPTTEE--SS--TTS----EESSHHHHHHHHHHHHHHHHHHHHT--GGGTT-BPPPTTS-S-SSBS--S-GGGGTT--S---GGGG-TT--HHHHHHHHHH---HHHH-EE-SBTTEEEEE-TT--HHHHHH--HHHHHH-HHHHT-TTPPPSEEEEE-THHHH-EE-TTS--SSTTS--GGGEESSS--TT--HHHHTSTT--TTBHHHHHHHTS-TTEE-GGGTS--S----EE------HHHHHHHHTTSPPB---TTGGGS-SS-SEEEEEESSSSSSEEEHHHHHHHHHTT-HHHHHTTTSSSB-----STT---TT-HHHHHHHHHHHTTTTHHHHHHH--SSS--S------HHHHHHH-HHHHHHHTTHHHHHHHHHHH-S---GGGSTTHHHHTSPP-HHHHHHHHHHTT--HHHHHHHHHHH---GGGHHHHHHHHHHHTTTTS-S--HHHHHHHHGGGSPPS--HHHHHHHHHHHHHHHHHTS---S-GGGGGG-HHHHHHHHHHTT-HHHHHS--S----EEEHHHH-S--TGGG--TTSTTSTTGGGS-HHHHTPPP--PEEEEETTSTTT-EEEEE---S---TTPPTT-SS-SEEEPPP-TTGGGT-SBSTTS-BS------SHHHHHHHHHHHHHHHHSGGGGGG--SSTT--HHHHHHTTS-B-B-SS-EEEEE-TTTHHHHHHTSHHHHHHHT-GGGTHHHH-SSTTHHHHHHHHHHHHHHH--SHHHHHHHHHHHHHHHHHHHHHHHHHHH-TTSHHHHHHHTTTTTTHHHHHHHHHHHHHHTT--HHHHHHHHHHHHHHHHHHHHHHHHHTT-SPPEEEEEEPTT-BTHHHHTB-TTS-HHHHHHHHHHHHHHHHHHHHHT--HHHHHHHIIIIIHHHHHHTBS----BS------GGGGTS-HHHHHHHHHHHHH-